Protein 8R70 (pdb70)

Sequence (1226 aa):
TERDMLQKAADETTLKNNVLVMKQAWVPYPAYTDRAAWDSLMGSNKQRLIAAGEKLLDYKWQLIPATAYLEYERTGNRKIMEVPYDANRQALNTLMLAELAEGKGRFIDQLLNGAYMSCEMNSWVLSAHLPRQSSKRSLPDFREQIIDLGSGGYGALMAWVHYFFRKPFDKINPVVSLQMRKAIKERILDPYMNDDDMWWMAFNWQPGEIINNWNPWCNSNALQCFLLMENNKDRLAKAVYRRSMKSVDKFINFVKSDGACEEGTSAWGHAAGKLYDYLQILSDGTGGKISLLNEPMIRRMGEYMSRSYVGNGWVVNFADASAQGGGDPLLIYRFGKAVNSNEMMHFAAYLLNGRKPYATMGNDAFRSLQSLLCCNDLAKEETPKHDMPDVTWYPETEFCYMKNKNGMFVAAKGGFNNESHNHNDVGTFSLYVNTIPVILDAGVGTYTKQTFGKDRYTIWTMQSNYHNLPMINGIPQKYGQEYKATNTTCNEKKRVFSTDIAAAYPSEAKVKNWIRSYTLDDRKLTITDSYTLEEAVAPNQVNFMTWGNVTFPSQGKIQIEVKGQKVELDYPTLFKAELETIQLDDPRLSNVWGKEIYRITLKTNEKKETGNYKFVIQQIKYTERDMLQKAADETTLKNVLVMKQAWVPYPAYTDRAAWDSLMGSNKQRLIAAGEKLLDYKWQLIPATAYLEYERTGNRKIMEVPYDANRQALNTLMLAELAEGKGRFIDQLLNGAYMSCEMNSWVLSAHLPRQSSKRSLPDFREQIIDLGSGGYGALMAWVHYFFRKPFDKINPVVSLQMRKAIKERILDPYMNDDDMWWMAFNWQPGEIINNWNPWCNSNALQCFLLMENNKDRLAKAVYRSMKSVDKFINFVKSDGACEEGTSAWGHAAGKLYDYLQILSDGTGGKISLLNEPMIRRMGEYMSRSYVGNGWVVNFADASAQGGGDPLLIYRFGKAVNSNEMMHFAAYLLNGRKPYATMGNDAFRSLQSLLCCNDLAKETPKHDMPDVTWYPETEFCYMKNKNGMFVAAKGGFNNESHNHNDVGTFSLYVNTIPVILDAGVGTTIWTMQSNYHNLPMINGIPQKYGQEEYKATNTTCNEKKRVFSTDIAAAYPSEAKVKNNWIRSYTLDDRKLTITDSYTLEEAVAPNQVNFMTWGNVTFPSQGKIQIEVKGQKVELDYPTLFKAELETIQLDDPRLSNVWGKEIYRITLKTNEKKETGNYKFVIQQIK

InterPro domains:
  IPR008929 Chondroitin AC/alginate lyase [G3DSA:1.50.10.100] (30-390)
  IPR008929 Chondroitin AC/alginate lyase [SSF48230] (107-349)
  IPR012480 Heparinase II/III-like, C-terminal [PF07940] (413-558)

Secondary structure (DSSP, 8-state):
----HHHHH--HHHHHHHPPPTTTT--SPPTT-HHHHHHHHTTHHHHHHHHHHTTTTPPPPP--HHHHHHHHHH---HHHHHHHHHHHHHHHHHHHHHHHH-SSTTHHHHHHHHHHHHHSS--S-TTTGGGSTT--SS--TT-----HHHHHHHHHHHHHHHHHHHHHHHH-THHHHHHHHHHIIIIIHHHHH-S--GGG-TT--TTS---THHHHHHHHHHHHHHHH---HHHHHHHHHHHHHHHHHHHHHS-TT---TT-GGGGGGTHHHHHHHHHHHHHHTTTSS--TT-HHHHHHHHHHHHTEEETTEE---SS--SB----HHHHHHHHHHTT-HHHHHHHHHHTTTPPP----SS-HHHHHHHHHHHHHHHHSPP-----SEEEETTTTEEEEE-TTSEEEEEE--EETSTT--S-TT-EEEEETTEEEE---------TTSSSTTGGGSGGGSGGGSSSEEBTTB----EEEEE-EEEEEETTTTEEEEE-GGGS-GGG-EEEEEEEEEE-SSEEEEEEEEEESS--S--EEEEEE-SEEEEEETTEEEEEETTEEEEEE--TTSEEEEEEEE---HHHHHHH-SEEEEEEEE-S---SEEEEEEEEEE--/-----HHHHH--HHHHHHHPPPTTTT--S--SS-HHHHHHHHTTHHHHHHHHHHTTTT--PPP--HHHHHHHHHH---HHHHHHHHHHHHHHHHHHHHHHHH-SSTTHHHHHHHHHHHHHSS--S-TTTGGGSTT--SS--TT-----HHHHHHHHHHHHHHHHHHHHHHHH-THHHHHHHHHHIIIIIHHHHH-TT-GGG-TT--TT----THHHHHHHHHHHHHHHH---HHHHHHHHHHHHHHHHHHHHHS-TT---TT-TTTGGGTHHHHHHHHHHHHHHTTTSS--TT-HHHHHHHHHHHHTEEETTEE---SS--SB----HHHHHHHHHHTT-HHHHHHHHHHTTTPPP----SS-HHHHHHHHHHHHHHHHSPP-----SEEEETTTTEEEEE-TTSEEEEEE--EETSTT--S-TT-EEEEETTEEEE---------GGGSGGGSS-EEBTTB-PPPEEEEE-EEEEEETTTTEEEEE-GGGS-GGG-EEEEEEEEEE-SSEEEEEEEEEES---S--EEEEEE-SEEEEEETTEEEEEETTEEEEEE--TTSEEEEEEEE--SHHHHHHH-SEEEEEEEE-S---SEEEEEEEEEE--

Solvent-accessible surface area: 46968 Å² total; per-residue (Å²): 117,140,42,22,26,0,55,157,48,6,71,57,97,59,0,62,123,25,13,40,44,176,30,80,31,18,56,13,26,61,33,98,63,64,77,36,0,62,96,44,4,44,84,5,54,118,120,3,11,40,26,0,79,162,31,71,103,40,156,13,69,40,12,39,0,25,1,6,2,41,64,72,106,96,42,55,94,153,78,0,31,97,18,1,53,34,2,22,92,2,2,0,8,0,0,0,0,0,0,0,20,21,165,34,100,0,7,45,16,0,0,9,0,0,4,8,0,8,30,19,14,1,1,1,17,0,13,14,5,37,140,6,91,53,157,61,0,1,2,10,44,154,58,33,20,6,1,33,3,2,2,10,2,0,3,0,0,0,2,0,14,72,8,0,94,151,30,0,40,189,37,4,71,12,2,1,51,12,0,68,76,2,0,107,70,20,0,14,44,12,1,37,118,44,69,101,18,77,5,0,8,49,91,91,99,116,85,81,104,10,37,28,28,0,0,52,1,0,0,4,2,1,2,0,4,4,8,23,12,92,56,68,88,145,2,0,114,1,0,38,32,2,0,76,0,0,0,52,6,0,19,85,32,64,31,10,3,7,20,33,56,5,7,94,22,3,19,61,13,3,0,0,2,5,0,0,1,31,4,2,12,38,0,0,50,43,146,3,40,7,17,122,62,82,11,1,100,93,11,0,17,2,2,0,32,0,17,17,0,110,13,17,3,4,1,7,5,12,7,30,2,71,30,38,39,45,14,11,3,0,7,16,1,0,91,26,8,114,0,98,33,1,20,39,0,0,6,74,20,11,124,72,138,144,11,73,10,38,62,33,42,29,3,9,13,0,0,11,0,3,73,8,13,99,57,1,60,159,37,79,91,87,38,93,27,69,70,13,11,47,11,74,86,5,38,7,0,3,1,46,7,168,40,24,2,12,0,0,0,2,0,7,50,0,60,13,42,76,7,1,3,1,0,0,0,0,1,0,4,0,71,29,20,2,0,0,2,3,5,0,12,11,76,103,75,179,81,2,135,56,172,59,24,46,93,38,66,4,5,36,1,26,43,2,0,0,0,25,0,2,27,50,40,10,97,105,13,92,131,64,90,9,52,128,23,80,20,68,88,186,138,30,44,0,23,0,14,0,8,44,0,9,8,97,104,0,67,18,130,67,0,74,0,17,0,47,2,49,61,155,74,0,23,0,44,0,51,11,51,7,99,89,22,82,33,46,8,25,0,0,0,0,0,15,25,109,21,72,81,78,60,110,2,69,0,45,0,70,7,139,72,25,46,0,24,0,50,8,25,90,75,1,125,25,70,59,56,78,25,144,18,145,34,80,100,8,32,127,28,8,35,182,57,0,27,20,0,0,0,78,19,146,62,113,92,90,75,15,102,7,122,0,25,0,65,65,47,212,111,81,137,46,37,26,0,55,159,46,6,76,64,92,60,0,59,115,23,11,38,42,172,32,82,28,20,58,12,32,57,32,111,53,74,77,35,0,61,86,29,4,37,51,2,60,149,102,0,24,47,26,0,75,166,30,71,113,42,167,11,69,43,13,39,0,26,1,7,4,40,66,74,109,98,42,52,94,153,83,0,31,97,19,1,52,35,2,22,91,3,0,0,9,0,0,0,0,0,0,0,14,21,156,34,97,0,8,46,15,0,0,9,0,0,3,9,0,7,30,19,14,3,2,1,18,0,12,15,5,37,136,4,91,47,149,66,0,1,2,11,57,156,56,35,14,5,2,32,3,1,1,10,1,0,3,0,0,0,2,0,17,74,9,0,99,142,28,0,38,158,40,5,75,12,1,0,52,7,0,76,73,1,0,104,75,18,1,15,44,12,1,38,118,42,82,109,15,86,4,0,4,37,106,48,111,116,86,80,115,7,52,35,27,0,0,51,0,0,0,5,2,1,2,0,6,4,8,31,14,90,63,87,89,123,3,0,114,1,0,34,18,2,0,72,0,0,0,49,5,0,2,67,31,78,33,13,4,13,14,38,53,6,8,93,31,2,12,62,9,4,0,1,2,3,0,0,2,30,7,2,11,37,1,0,48,43,141,4,38,9,16,126,59,82,11,1,102,93,13,0,20,4,0,0,32,0,17,21,0,108,13,19,2,5,2,9,8,36,10,36,1,67,29,26,38,44,24,10,2,0,11,15,2,0,101,33,10,111,0,86,29,0,24,24,0,0,6,73,21,13,128,80,146,81,5,79,9,38,59,32,41,29,3,8,14,0,0,9,0,0,58,7,4,65,59,2,48,166,38,84,91,72,40,92,25,70,70,15,12,44,12,71,85,6,36,6,0,2,2,51,8,167,77,24,1,13,0,0,0,3,0,6,46,0,62,14,38,116,16,2,9,1,0,0,0,0,1,0,4,0,71,29,20,3,1,1,2,2,3,0,18,14,144,107,113,67,2,46,59,3,29,44,1,1,0,1,27,0,3,29,30,46,10,101,111,14,111,125,30,95,8,58,119,24,70,22,76,94,192,138,32,40,0,24,1,16,0,11,43,0,9,14,100,100,0,65,18,118,67,0,69,0,15,0,44,1,45,62,172,62,0,23,0,47,0,54,10,43,6,94,79,25,74,33,47,8,24,0,0,0,0,0,13,34,91,17,57,78,82,60,106,7,73,0,34,1,67,10,137,82,27,54,0,24,0,28,15,28,92,67,1,138,21,79,58,50,79,23,100,13,131,37,81,124,10,31,130,27,11,32,140,41,0,26,22,0,0,0,82,21,146,82,104,103,96,88,9,106,12,123,0,16,0,37,61,60,228

Structure (mmCIF, N/CA/C/O backbone):
data_8R70
#
_entry.id   8R70
#
_cell.length_a   53.640
_cell.length_b   137.301
_cell.length_c   202.842
_cell.angle_alpha   90.000
_cell.angle_beta   90.000
_cell.angle_gamma   90.000
#
_symmetry.space_group_name_H-M   'P 21 21 21'
#
loop_
_entity.id
_entity.type
_entity.pdbx_description
1 polymer Heparinase
2 branched '2-acetamido-2-deoxy-beta-D-glucopyranose-(1-4)-beta-D-glucopyranuronic acid-(1-3)-2-acetamido-2-deoxy-beta-D-glucopyranose'
3 branched 'beta-D-glucopyranuronic acid-(1-3)-2-acetamido-2-deoxy-beta-D-glucopyranose-(1-4)-beta-D-glucopyranuronic acid-(1-3)-2-acetamido-2-deoxy-beta-D-glucopyranose'
4 non-polymer 'polyethylene glycol'
5 non-polymer '2-(N-MORPHOLINO)-ETHANESULFONIC ACID'
6 non-polymer 'ZINC ION'
7 water water
#
loop_
_atom_site.group_PDB
_atom_site.id
_atom_site.type_symbol
_atom_site.label_atom_id
_atom_site.label_alt_id
_atom_site.label_comp_id
_atom_site.label_asym_id
_atom_site.label_entity_id
_atom_site.label_seq_id
_atom_site.pdbx_PDB_ins_code
_atom_site.Cartn_x
_atom_site.Cartn_y
_atom_site.Cartn_z
_atom_site.occupancy
_atom_site.B_iso_or_equiv
_atom_site.auth_seq_id
_atom_site.auth_comp_id
_atom_site.auth_asym_id
_atom_site.auth_atom_id
_atom_site.pdbx_PDB_model_num
ATOM 1 N N . THR A 1 27 ? -9.393 16.022 -15.483 1.000 46.438 27 THR A N 1
ATOM 2 C CA . THR A 1 27 ? -10.432 16.046 -16.579 1.000 49.270 27 THR A CA 1
ATOM 3 C C . THR A 1 27 ? -11.554 17.033 -16.221 1.000 50.132 27 THR A C 1
ATOM 4 O O . THR A 1 27 ? -12.204 16.873 -15.198 1.000 39.034 27 THR A O 1
ATOM 15 N N . GLU A 1 28 ? -11.890 17.953 -17.119 1.000 44.538 28 GLU A N 1
ATOM 16 C CA . GLU A 1 28 ? -12.887 18.961 -16.824 1.000 51.651 28 GLU A CA 1
ATOM 17 C C . GLU A 1 28 ? -14.318 18.392 -16.952 1.000 40.674 28 GLU A C 1
ATOM 18 O O . GLU A 1 28 ? -15.098 18.806 -17.782 1.000 41.013 28 GLU A O 1
ATOM 30 N N . ARG A 1 29 ? -14.716 17.452 -16.121 1.000 34.501 29 ARG A N 1
ATOM 31 C CA . ARG A 1 29 ? -16.053 16.877 -16.230 1.000 34.868 29 ARG A CA 1
ATOM 32 C C . ARG A 1 29 ? -17.072 17.911 -15.769 1.000 28.982 29 ARG A C 1
ATOM 33 O O . ARG A 1 29 ? -18.091 18.107 -16.396 1.000 28.652 29 ARG A O 1
ATOM 54 N N . ASP A 1 30 ? -16.802 18.575 -14.651 1.000 27.061 30 ASP A N 1
ATOM 55 C CA . ASP A 1 30 ? -17.745 19.545 -14.099 1.000 28.009 30 ASP A CA 1
ATOM 56 C C . ASP A 1 30 ? -19.206 19.075 -13.968 1.000 25.733 30 ASP A C 1
ATOM 57 O O . ASP A 1 30 ? -20.173 19.756 -14.388 1.000 26.768 30 ASP A O 1
ATOM 66 N N . MET A 1 31 ? -19.347 17.880 -13.404 1.000 25.766 31 MET A N 1
ATOM 67 C CA . MET A 1 31 ? -20.613 17.184 -13.353 1.000 28.463 31 MET A CA 1
ATOM 68 C C . MET A 1 31 ? -21.614 17.971 -12.542 1.000 27.069 31 MET A C 1
ATOM 69 O O . MET A 1 31 ? -22.757 18.085 -12.969 1.000 28.384 31 MET A O 1
ATOM 83 N N . LEU A 1 32 ? -21.191 18.566 -11.419 1.000 24.009 32 LEU A N 1
ATOM 84 C CA . LEU A 1 32 ? -22.163 19.307 -10.620 1.000 26.618 32 LEU A CA 1
ATOM 85 C C . LEU A 1 32 ? -22.585 20.609 -11.315 1.000 27.921 32 LEU A C 1
ATOM 86 O O . LEU A 1 32 ? -23.782 20.910 -11.391 1.000 26.224 32 LEU A O 1
ATOM 102 N N . GLN A 1 33 ? -21.622 21.381 -11.856 1.000 27.423 33 GLN A N 1
ATOM 103 C CA . GLN A 1 33 ? -21.947 22.613 -12.583 1.000 28.682 33 GLN A CA 1
ATOM 104 C C . GLN A 1 33 ? -22.833 22.338 -13.810 1.000 31.118 33 GLN A C 1
ATOM 105 O O . GLN A 1 33 ? -23.637 23.197 -14.189 1.000 30.671 33 GLN A O 1
ATOM 119 N N . LYS A 1 34 ? -22.688 21.166 -14.434 1.000 32.702 34 LYS A N 1
ATOM 120 C CA . LYS A 1 34 ? -23.551 20.788 -15.546 1.000 34.130 34 LYS A CA 1
ATOM 121 C C . LYS A 1 34 ? -24.979 20.485 -15.072 1.000 34.427 34 LYS A C 1
ATOM 122 O O . LYS A 1 34 ? -25.952 20.689 -15.788 1.000 36.097 34 LYS A O 1
ATOM 141 N N . ALA A 1 35 ? -25.124 20.006 -13.857 1.000 33.870 35 ALA A N 1
ATOM 142 C CA . ALA A 1 35 ? -26.427 19.627 -13.360 1.000 36.961 35 ALA A CA 1
ATOM 143 C C . ALA A 1 35 ? -27.221 20.870 -12.934 1.000 40.143 35 ALA A C 1
ATOM 144 O O . ALA A 1 35 ? -28.431 20.864 -13.031 1.000 39.282 35 ALA A O 1
ATOM 151 N N . ALA A 1 36 ? -26.565 21.955 -12.498 1.000 34.384 36 ALA A N 1
ATOM 152 C CA . ALA A 1 36 ? -27.289 23.145 -12.088 1.000 35.303 36 ALA A CA 1
ATOM 153 C C . ALA A 1 36 ? -26.331 24.320 -11.977 1.000 35.338 36 ALA A C 1
ATOM 154 O O . ALA A 1 36 ? -25.181 24.180 -11.540 1.000 34.063 36 ALA A O 1
ATOM 161 N N . ASP A 1 37 ? -26.885 25.499 -12.191 1.000 36.650 37 ASP A N 1
ATOM 162 C CA . ASP A 1 37 ? -26.196 26.741 -11.926 1.000 33.192 37 ASP A CA 1
ATOM 163 C C . ASP A 1 37 ? -26.859 27.332 -10.703 1.000 35.150 37 ASP A C 1
ATOM 164 O O . ASP A 1 37 ? -27.765 26.735 -10.180 1.000 33.245 37 ASP A O 1
ATOM 173 N N . GLU A 1 38 ? -26.457 28.540 -10.316 1.000 35.287 38 GLU A N 1
ATOM 174 C CA . GLU A 1 38 ? -26.991 29.160 -9.141 1.000 35.005 38 GLU A CA 1
ATOM 175 C C . GLU A 1 38 ? -28.502 29.428 -9.283 1.000 32.447 38 GLU A C 1
ATOM 176 O O . GLU A 1 38 ? -29.218 29.478 -8.277 1.000 33.714 38 GLU A O 1
ATOM 188 N N . THR A 1 39 ? -28.941 29.714 -10.492 1.000 33.519 39 THR A N 1
ATOM 189 C CA . THR A 1 39 ? -30.310 30.068 -10.747 1.000 33.050 39 THR A CA 1
ATOM 190 C C . THR A 1 39 ? -31.161 28.809 -10.572 1.000 32.633 39 THR A C 1
ATOM 191 O O . THR A 1 39 ? -32.137 28.863 -9.850 1.000 31.194 39 THR A O 1
ATOM 202 N N . THR A 1 40 ? -30.790 27.692 -11.190 1.000 32.757 40 THR A N 1
ATOM 203 C CA . THR A 1 40 ? -31.474 26.417 -11.025 1.000 31.947 40 THR A CA 1
ATOM 204 C C . THR A 1 40 ? -31.535 26.053 -9.547 1.000 34.301 40 THR A C 1
ATOM 205 O O . THR A 1 40 ? -32.582 25.731 -8.995 1.000 32.883 40 THR A O 1
ATOM 216 N N . LEU A 1 41 ? -30.395 26.186 -8.875 1.000 35.403 41 LEU A N 1
ATOM 217 C CA . LEU A 1 41 ? -30.242 25.828 -7.472 1.000 34.861 41 LEU A CA 1
ATOM 218 C C . LEU A 1 41 ? -31.275 26.534 -6.624 1.000 35.975 41 LEU A C 1
ATOM 219 O O . LEU A 1 41 ? -31.860 25.973 -5.697 1.000 36.319 41 LEU A O 1
ATOM 235 N N . LYS A 1 42 ? -31.277 27.855 -6.762 1.000 32.643 42 LYS A N 1
ATOM 236 C CA . LYS A 1 42 ? -32.171 28.679 -5.995 1.000 38.618 42 LYS A CA 1
ATOM 237 C C . LYS A 1 42 ? -33.622 28.208 -6.142 1.000 38.507 42 LYS A C 1
ATOM 238 O O . LYS A 1 42 ? -34.354 28.222 -5.175 1.000 44.052 42 LYS A O 1
ATOM 257 N N A ASN A 1 43 ? -34.023 27.779 -7.348 0.500 33.680 43 ASN A N 1
ATOM 258 N N B ASN A 1 43 ? -34.029 27.798 -7.334 0.500 32.640 43 ASN A N 1
ATOM 259 C CA A ASN A 1 43 ? -35.395 27.355 -7.635 0.500 35.504 43 ASN A CA 1
ATOM 260 C CA B ASN A 1 43 ? -35.400 27.358 -7.517 0.500 33.349 43 ASN A CA 1
ATOM 261 C C A ASN A 1 43 ? -35.682 25.956 -7.024 0.500 34.173 43 ASN A C 1
ATOM 262 C C B ASN A 1 43 ? -35.686 26.083 -6.704 0.500 32.484 43 ASN A C 1
ATOM 263 O O A ASN A 1 43 ? -36.828 25.512 -6.996 0.500 32.155 43 ASN A O 1
ATOM 264 O O B ASN A 1 43 ? -36.798 25.888 -6.222 0.500 29.324 43 ASN A O 1
ATOM 285 N N . VAL A 1 44 ? -34.680 25.221 -6.513 1.000 29.356 44 VAL A N 1
ATOM 286 C CA . VAL A 1 44 ? -34.941 23.873 -5.983 1.000 29.104 44 VAL A CA 1
ATOM 287 C C . VAL A 1 44 ? -34.489 23.688 -4.525 1.000 27.246 44 VAL A C 1
ATOM 288 O O . VAL A 1 44 ? -34.768 22.643 -3.939 1.000 26.847 44 VAL A O 1
ATOM 301 N N . LEU A 1 45 ? -33.744 24.633 -3.922 1.000 26.033 45 LEU A N 1
ATOM 302 C CA . LEU A 1 45 ? -33.362 24.487 -2.531 1.000 27.358 45 LEU A CA 1
ATOM 303 C C . LEU A 1 45 ? -34.622 24.368 -1.669 1.000 29.819 45 LEU A C 1
ATOM 304 O O . LEU A 1 45 ? -35.532 25.149 -1.805 1.000 28.797 45 LEU A O 1
ATOM 320 N N . VAL A 1 46 ? -34.553 23.554 -0.628 1.000 28.091 46 VAL A N 1
ATOM 321 C CA . VAL A 1 46 ? -35.600 23.451 0.380 1.000 29.100 46 VAL A CA 1
ATOM 322 C C . VAL A 1 46 ? -35.213 24.236 1.626 1.000 29.504 46 VAL A C 1
ATOM 323 O O . VAL A 1 46 ? -34.229 23.923 2.283 1.000 26.027 46 VAL A O 1
ATOM 336 N N . MET A 1 47 ? -36.046 25.220 1.962 1.000 30.507 47 MET A N 1
ATOM 337 C CA . MET A 1 47 ? -35.829 26.142 3.045 1.000 31.069 47 MET A CA 1
ATOM 338 C C . MET A 1 47 ? -36.441 25.548 4.320 1.000 25.472 47 MET A C 1
ATOM 339 O O . MET A 1 47 ? -37.112 24.500 4.316 1.000 25.542 47 MET A O 1
ATOM 353 N N . LYS A 1 48 ? -36.095 26.202 5.398 1.000 28.820 48 LYS A N 1
ATOM 354 C CA . LYS A 1 48 ? -36.733 26.004 6.698 1.000 32.229 48 LYS A CA 1
ATOM 355 C C . LYS A 1 48 ? -36.390 24.619 7.234 1.000 34.342 48 LYS A C 1
ATOM 356 O O . LYS A 1 48 ? -37.145 24.049 8.036 1.000 27.906 48 LYS A O 1
ATOM 375 N N . GLN A 1 49 ? -35.276 24.075 6.738 1.000 29.015 49 GLN A N 1
ATOM 376 C CA . GLN A 1 49 ? -34.851 22.730 7.080 1.000 27.508 49 GLN A CA 1
ATOM 377 C C . GLN A 1 49 ? -35.965 21.678 6.882 1.000 29.302 49 GLN A C 1
ATOM 378 O O . GLN A 1 49 ? -35.981 20.607 7.528 1.000 25.318 49 GLN A O 1
ATOM 392 N N . ALA A 1 50 ? -36.838 21.887 5.878 1.000 29.087 50 ALA A N 1
ATOM 393 C CA . ALA A 1 50 ? -37.918 20.943 5.594 1.000 28.895 50 ALA A CA 1
ATOM 394 C C . ALA A 1 50 ? -37.361 19.659 5.013 1.000 27.756 50 ALA A C 1
ATOM 395 O O . ALA A 1 50 ? -38.051 18.665 4.990 1.000 29.046 50 ALA A O 1
ATOM 402 N N . TRP A 1 51 ? -36.106 19.681 4.574 1.000 24.749 51 TRP A N 1
ATOM 403 C CA . TRP A 1 51 ? -35.402 18.537 4.014 1.000 28.380 51 TRP A CA 1
ATOM 404 C C . TRP A 1 51 ? -34.973 17.530 5.103 1.000 25.654 51 TRP A C 1
ATOM 405 O O . TRP A 1 51 ? -34.592 16.389 4.759 1.000 25.576 51 TRP A O 1
ATOM 426 N N . VAL A 1 52 ? -35.026 17.921 6.401 1.000 25.282 52 VAL A N 1
ATOM 427 C CA . VAL A 1 52 ? -34.463 17.067 7.430 1.000 23.929 52 VAL A CA 1
ATOM 428 C C . VAL A 1 52 ? -35.243 15.768 7.477 1.000 25.058 52 VAL A C 1
ATOM 429 O O . VAL A 1 52 ? -36.454 15.785 7.593 1.000 24.589 52 VAL A O 1
ATOM 442 N N . PRO A 1 53 ? -34.603 14.608 7.356 1.000 26.598 53 PRO A N 1
ATOM 443 C CA . PRO A 1 53 ? -35.318 13.331 7.366 1.000 27.335 53 PRO A CA 1
ATOM 444 C C . PRO A 1 53 ? -35.652 12.648 8.695 1.000 30.090 53 PRO A C 1
ATOM 445 O O . PRO A 1 53 ? -36.281 11.602 8.694 1.000 33.570 53 PRO A O 1
ATOM 456 N N . TYR A 1 54 ? -35.304 13.292 9.815 1.000 25.586 54 TYR A N 1
ATOM 457 C CA . TYR A 1 54 ? -35.511 12.738 11.141 1.000 28.562 54 TYR A CA 1
ATOM 458 C C . TYR A 1 54 ? -36.797 13.299 11.729 1.000 29.284 54 TYR A C 1
ATOM 459 O O . TYR A 1 54 ? -37.156 14.422 11.434 1.000 26.240 54 TYR A O 1
ATOM 477 N N . PRO A 1 55 ? -37.519 12.585 12.611 1.000 27.081 55 PRO A N 1
ATOM 478 C CA . PRO A 1 55 ? -38.683 13.166 13.250 1.000 30.764 55 PRO A CA 1
ATOM 479 C C . PRO A 1 55 ? -38.302 14.329 14.149 1.000 27.452 55 PRO A C 1
ATOM 480 O O . PRO A 1 55 ? -37.188 14.419 14.628 1.000 24.809 55 PRO A O 1
ATOM 491 N N . ALA A 1 56 ? -39.289 15.191 14.382 1.000 30.963 56 ALA A N 1
ATOM 492 C CA . ALA A 1 56 ? -39.184 16.265 15.353 1.000 34.672 56 ALA A CA 1
ATOM 493 C C . ALA A 1 56 ? -38.812 15.680 16.713 1.000 30.764 56 ALA A C 1
ATOM 494 O O . ALA A 1 56 ? -39.250 14.589 17.050 1.000 25.609 56 ALA A O 1
ATOM 501 N N . TYR A 1 57 ? -38.008 16.417 17.477 1.000 27.226 57 TYR A N 1
ATOM 502 C CA . TYR A 1 57 ? -37.622 15.963 18.797 1.000 28.520 57 TYR A CA 1
ATOM 503 C C . TYR A 1 57 ? -38.834 15.608 19.670 1.000 25.615 57 TYR A C 1
ATOM 504 O O . TYR A 1 57 ? -38.754 14.692 20.515 1.000 25.692 57 TYR A O 1
ATOM 522 N N . THR A 1 58 ? -39.956 16.331 19.490 1.000 25.190 58 THR A N 1
ATOM 523 C CA . THR A 1 58 ? -41.144 16.112 20.292 1.000 28.433 58 THR A CA 1
ATOM 524 C C . THR A 1 58 ? -41.935 14.903 19.821 1.000 31.572 58 THR A C 1
ATOM 525 O O . THR A 1 58 ? -42.957 14.606 20.426 1.000 35.538 58 THR A O 1
ATOM 536 N N . ASP A 1 59 ? -41.577 14.301 18.692 1.000 29.170 59 ASP A N 1
ATOM 537 C CA . ASP A 1 59 ? -42.408 13.232 18.154 1.000 28.174 59 ASP A CA 1
ATOM 538 C C . ASP A 1 59 ? -41.866 11.899 18.655 1.000 28.461 59 ASP A C 1
ATOM 539 O O . ASP A 1 59 ? -41.154 11.189 17.936 1.000 27.444 59 ASP A O 1
ATOM 548 N N . ARG A 1 60 ? -42.270 11.557 19.866 1.000 30.334 60 ARG A N 1
ATOM 549 C CA . ARG A 1 60 ? -41.689 10.444 20.589 1.000 31.204 60 ARG A CA 1
ATOM 550 C C . ARG A 1 60 ? -42.028 9.115 19.898 1.000 33.844 60 ARG A C 1
ATOM 551 O O . ARG A 1 60 ? -41.177 8.232 19.778 1.000 31.330 60 ARG A O 1
ATOM 572 N N . ALA A 1 61 ? -43.272 8.939 19.428 1.000 32.042 61 ALA A N 1
ATOM 573 C CA . ALA A 1 61 ? -43.670 7.702 18.758 1.000 30.751 61 ALA A CA 1
ATOM 574 C C . ALA A 1 61 ? -42.803 7.471 17.524 1.000 29.182 61 ALA A C 1
ATOM 575 O O . ALA A 1 61 ? -42.356 6.338 17.215 1.000 30.110 61 ALA A O 1
ATOM 582 N N . ALA A 1 62 ? -42.577 8.527 16.756 1.000 29.567 62 ALA A N 1
ATOM 583 C CA . ALA A 1 62 ? -41.764 8.339 15.554 1.000 27.407 62 ALA A CA 1
ATOM 584 C C . ALA A 1 62 ? -40.303 8.057 15.895 1.000 28.000 62 ALA A C 1
ATOM 585 O O . ALA A 1 62 ? -39.673 7.243 15.224 1.000 30.028 62 ALA A O 1
ATOM 592 N N . TRP A 1 63 ? -39.774 8.649 16.975 1.000 28.736 63 TRP A N 1
ATOM 593 C CA . TRP A 1 63 ? -38.399 8.318 17.378 1.000 28.790 63 TRP A CA 1
ATOM 594 C C . TRP A 1 63 ? -38.304 6.876 17.842 1.000 26.544 63 TRP A C 1
ATOM 595 O O . TRP A 1 63 ? -37.422 6.147 17.426 1.000 27.922 63 TRP A O 1
ATOM 616 N N . ASP A 1 64 ? -39.282 6.430 18.602 1.000 28.161 64 ASP A N 1
ATOM 617 C CA . ASP A 1 64 ? -39.284 5.058 19.051 1.000 29.954 64 ASP A CA 1
ATOM 618 C C . ASP A 1 64 ? -39.314 4.082 17.864 1.000 32.162 64 ASP A C 1
ATOM 619 O O . ASP A 1 64 ? -38.636 3.043 17.896 1.000 30.594 64 ASP A O 1
ATOM 628 N N . SER A 1 65 ? -40.104 4.388 16.825 1.000 32.188 65 SER A N 1
ATOM 629 C CA . SER A 1 65 ? -40.167 3.492 15.676 1.000 31.221 65 SER A CA 1
ATOM 630 C C . SER A 1 65 ? -38.852 3.503 14.928 1.000 28.827 65 SER A C 1
ATOM 631 O O . SER A 1 65 ? -38.442 2.456 14.465 1.000 29.394 65 SER A O 1
ATOM 639 N N . LEU A 1 66 ? -38.289 4.693 14.659 1.000 31.292 66 LEU A N 1
ATOM 640 C CA . LEU A 1 66 ? -37.017 4.768 13.939 1.000 30.021 66 LEU A CA 1
ATOM 641 C C . LEU A 1 66 ? -35.883 4.091 14.718 1.000 33.290 66 LEU A C 1
ATOM 642 O O . LEU A 1 66 ? -35.032 3.420 14.087 1.000 31.601 66 LEU A O 1
ATOM 658 N N . MET A 1 67 ? -35.868 4.299 16.056 1.000 32.655 67 MET A N 1
ATOM 659 C CA . MET A 1 67 ? -34.745 3.856 16.878 1.000 29.402 67 MET A CA 1
ATOM 660 C C . MET A 1 67 ? -34.742 2.325 16.984 1.000 27.351 67 MET A C 1
ATOM 661 O O . MET A 1 67 ? -33.706 1.692 16.859 1.000 29.496 67 MET A O 1
ATOM 675 N N . GLY A 1 68 ? -35.873 1.688 17.140 1.000 31.517 68 GLY A N 1
ATOM 676 C CA . GLY A 1 68 ? -35.863 0.248 17.398 1.000 31.405 68 GLY A CA 1
ATOM 677 C C . GLY A 1 68 ? -34.980 -0.062 18.614 1.000 34.172 68 GLY A C 1
ATOM 678 O O . GLY A 1 68 ? -34.909 0.749 19.552 1.000 32.633 68 GLY A O 1
ATOM 682 N N . SER A 1 69 ? -34.184 -1.129 18.548 1.000 36.941 69 SER A N 1
ATOM 683 C CA . SER A 1 69 ? -33.261 -1.530 19.614 1.000 35.721 69 SER A CA 1
ATOM 684 C C . SER A 1 69 ? -32.073 -0.572 19.805 1.000 35.828 69 SER A C 1
ATOM 685 O O . SER A 1 69 ? -31.310 -0.708 20.773 1.000 33.875 69 SER A O 1
ATOM 693 N N . ASN A 1 70 ? -31.888 0.455 18.936 1.000 29.823 70 ASN A N 1
ATOM 694 C CA . ASN A 1 70 ? -30.891 1.470 19.223 1.000 27.455 70 ASN A CA 1
ATOM 695 C C . ASN A 1 70 ? -31.295 2.297 20.433 1.000 26.536 70 ASN A C 1
ATOM 696 O O . ASN A 1 70 ? -30.429 2.928 21.040 1.000 28.694 70 ASN A O 1
ATOM 707 N N . LYS A 1 71 ? -32.607 2.364 20.746 1.000 27.435 71 LYS A N 1
ATOM 708 C CA . LYS A 1 71 ? -33.105 3.287 21.758 1.000 26.666 71 LYS A CA 1
ATOM 709 C C . LYS A 1 71 ? -32.395 3.042 23.097 1.000 28.666 71 LYS A C 1
ATOM 710 O O . LYS A 1 71 ? -31.778 3.938 23.679 1.000 27.928 71 LYS A O 1
ATOM 729 N N . GLN A 1 72 ? -32.541 1.840 23.633 1.000 29.734 72 GLN A N 1
ATOM 730 C CA . GLN A 1 72 ? -31.961 1.515 24.931 1.000 32.563 72 GLN A CA 1
ATOM 731 C C . GLN A 1 72 ? -30.425 1.567 24.881 1.000 29.122 72 GLN A C 1
ATOM 732 O O . GLN A 1 72 ? -29.802 1.984 25.843 1.000 30.076 72 GLN A O 1
ATOM 746 N N . ARG A 1 73 ? -29.781 1.193 23.776 1.000 31.237 73 ARG A N 1
ATOM 747 C CA . ARG A 1 73 ? -28.319 1.336 23.664 1.000 30.927 73 ARG A CA 1
ATOM 748 C C . ARG A 1 73 ? -27.833 2.777 23.746 1.000 28.189 73 ARG A C 1
ATOM 749 O O . ARG A 1 73 ? -26.842 3.118 24.406 1.000 31.964 73 ARG A O 1
ATOM 770 N N . LEU A 1 74 ? -28.532 3.663 23.050 1.000 28.033 74 LEU A N 1
ATOM 771 C CA . LEU A 1 74 ? -28.128 5.066 23.028 1.000 27.561 74 LEU A CA 1
ATOM 772 C C . LEU A 1 74 ? -28.418 5.729 24.356 1.000 25.855 74 LEU A C 1
ATOM 773 O O . LEU A 1 74 ? -27.632 6.576 24.808 1.000 27.365 74 LEU A O 1
ATOM 789 N N . ILE A 1 75 ? -29.524 5.340 24.991 1.000 28.108 75 ILE A N 1
ATOM 790 C CA . ILE A 1 75 ? -29.841 5.877 26.302 1.000 29.880 75 ILE A CA 1
ATOM 791 C C . ILE A 1 75 ? -28.734 5.488 27.295 1.000 29.039 75 ILE A C 1
ATOM 792 O O . ILE A 1 75 ? -28.297 6.338 28.068 1.000 29.210 75 ILE A O 1
ATOM 808 N N . ALA A 1 76 ? -28.320 4.233 27.316 1.000 30.668 76 ALA A N 1
ATOM 809 C CA . ALA A 1 76 ? -27.271 3.783 28.238 1.000 35.110 76 ALA A CA 1
ATOM 810 C C . ALA A 1 76 ? -25.940 4.515 27.992 1.000 31.759 76 ALA A C 1
ATOM 811 O O . ALA A 1 76 ? -25.214 4.835 28.943 1.000 29.308 76 ALA A O 1
ATOM 818 N N . ALA A 1 77 ? -25.619 4.783 26.719 1.000 28.432 77 ALA A N 1
ATOM 819 C CA . ALA A 1 77 ? -24.391 5.515 26.384 1.000 29.172 77 ALA A CA 1
ATOM 820 C C . ALA A 1 77 ? -24.461 6.952 26.928 1.000 27.885 77 ALA A C 1
ATOM 821 O O . ALA A 1 77 ? -23.479 7.512 27.422 1.000 28.810 77 ALA A O 1
ATOM 828 N N . GLY A 1 78 ? -25.643 7.541 26.836 1.000 25.718 78 GLY A N 1
ATOM 829 C CA . GLY A 1 78 ? -25.974 8.841 27.405 1.000 25.027 78 GLY A CA 1
ATOM 830 C C . GLY A 1 78 ? -25.786 8.873 28.907 1.000 25.668 78 GLY A C 1
ATOM 831 O O . GLY A 1 78 ? -25.333 9.885 29.446 1.000 26.446 78 GLY A O 1
ATOM 835 N N . GLU A 1 79 ? -26.277 7.840 29.597 1.000 28.199 79 GLU A N 1
ATOM 836 C CA . GLU A 1 79 ? -26.240 7.837 31.038 1.000 29.133 79 GLU A CA 1
ATOM 837 C C . GLU A 1 79 ? -24.802 7.837 31.537 1.000 28.795 79 GLU A C 1
ATOM 838 O O . GLU A 1 79 ? -24.549 8.447 32.571 1.000 33.163 79 GLU A O 1
ATOM 850 N N . LYS A 1 80 ? -23.889 7.225 30.789 1.000 27.695 80 LYS A N 1
ATOM 851 C CA . LYS A 1 80 ? -22.478 7.188 31.149 1.000 32.481 80 LYS A CA 1
ATOM 852 C C . LYS A 1 80 ? -21.899 8.591 31.146 1.000 29.172 80 LYS A C 1
ATOM 853 O O . LYS A 1 80 ? -20.865 8.763 31.712 1.000 31.460 80 LYS A O 1
ATOM 872 N N . LEU A 1 81 ? -22.535 9.565 30.503 1.000 27.915 81 LEU A N 1
ATOM 873 C CA . LEU A 1 81 ? -21.963 10.884 30.304 1.000 26.649 81 LEU A CA 1
ATOM 874 C C . LEU A 1 81 ? -22.721 11.940 31.099 1.000 25.570 81 LEU A C 1
ATOM 875 O O . LEU A 1 81 ? -22.447 13.139 31.016 1.000 27.668 81 LEU A O 1
ATOM 891 N N . LEU A 1 82 ? -23.646 11.537 31.981 1.000 26.263 82 LEU A N 1
ATOM 892 C CA . LEU A 1 82 ? -24.363 12.544 32.744 1.000 27.258 82 LEU A CA 1
ATOM 893 C C . LEU A 1 82 ? -23.438 13.298 33.708 1.000 25.005 82 LEU A C 1
ATOM 894 O O . LEU A 1 82 ? -23.696 14.452 34.058 1.000 29.891 82 LEU A O 1
ATOM 910 N N . ASP A 1 83 ? -22.361 12.689 34.132 1.000 26.835 83 ASP A N 1
ATOM 911 C CA . ASP A 1 83 ? -21.390 13.399 34.963 1.000 34.616 83 ASP A CA 1
ATOM 912 C C . ASP A 1 83 ? -20.087 13.662 34.162 1.000 38.076 83 ASP A C 1
ATOM 913 O O . ASP A 1 83 ? -19.026 13.870 34.759 1.000 28.790 83 ASP A O 1
ATOM 922 N N . TYR A 1 84 ? -20.114 13.542 32.814 1.000 27.977 84 TYR A N 1
ATOM 923 C CA . TYR A 1 84 ? -18.914 13.848 32.037 1.000 29.118 84 TYR A CA 1
ATOM 924 C C . TYR A 1 84 ? -18.454 15.279 32.316 1.000 27.092 84 TYR A C 1
ATOM 925 O O . TYR A 1 84 ? -19.205 16.235 32.192 1.000 25.992 84 TYR A O 1
ATOM 943 N N . LYS A 1 85 ? -17.165 15.447 32.569 1.000 26.613 85 LYS A N 1
ATOM 944 C CA . LYS A 1 85 ? -16.622 16.782 32.781 1.000 25.218 85 LYS A CA 1
ATOM 945 C C . LYS A 1 85 ? -16.043 17.247 31.443 1.000 23.993 85 LYS A C 1
ATOM 946 O O . LYS A 1 85 ? -15.106 16.618 30.976 1.000 28.535 85 LYS A O 1
ATOM 965 N N . TRP A 1 86 ? -16.552 18.348 30.902 1.000 26.832 86 TRP A N 1
ATOM 966 C CA . TRP A 1 86 ? -16.085 18.888 29.622 1.000 25.612 86 TRP A CA 1
ATOM 967 C C . TRP A 1 86 ? -14.624 19.325 29.744 1.000 26.435 86 TRP A C 1
ATOM 968 O O . TRP A 1 86 ? -14.233 19.907 30.761 1.000 22.946 86 TRP A O 1
ATOM 989 N N . GLN A 1 87 ? -13.797 18.908 28.773 1.000 26.656 87 GLN A N 1
ATOM 990 C CA . GLN A 1 87 ? -12.360 19.045 28.967 1.000 25.355 87 GLN A CA 1
ATOM 991 C C . GLN A 1 87 ? -11.890 20.358 28.365 1.000 28.658 87 GLN A C 1
ATOM 992 O O . GLN A 1 87 ? -12.092 20.626 27.194 1.000 24.156 87 GLN A O 1
ATOM 1006 N N . LEU A 1 88 ? -11.231 21.164 29.179 1.000 25.146 88 LEU A N 1
ATOM 1007 C CA . LEU A 1 88 ? -10.536 22.328 28.657 1.000 30.776 88 LEU A CA 1
ATOM 1008 C C . LEU A 1 88 ? -9.278 21.908 27.866 1.000 30.846 88 LEU A C 1
ATOM 1009 O O . LEU A 1 88 ? -8.509 21.085 28.305 1.000 34.596 88 LEU A O 1
ATOM 1025 N N . ILE A 1 89 ? -8.953 22.649 26.832 1.000 27.101 89 ILE A N 1
ATOM 1026 C CA . ILE A 1 89 ? -7.677 22.457 26.164 1.000 26.886 89 ILE A CA 1
ATOM 1027 C C . ILE A 1 89 ? -6.752 23.633 26.466 1.000 25.512 89 ILE A C 1
ATOM 1028 O O . ILE A 1 89 ? -6.971 24.783 26.077 1.000 27.107 89 ILE A O 1
ATOM 1044 N N . PRO A 1 90 ? -5.660 23.388 27.188 1.000 24.656 90 PRO A N 1
ATOM 1045 C CA . PRO A 1 90 ? -4.764 24.468 27.553 1.000 25.140 90 PRO A CA 1
ATOM 1046 C C . PRO A 1 90 ? -3.938 24.943 26.336 1.000 24.017 90 PRO A C 1
ATOM 1047 O O . PRO A 1 90 ? -3.732 24.169 25.398 1.000 23.298 90 PRO A O 1
ATOM 1058 N N . ALA A 1 91 ? -3.543 26.206 26.401 1.000 26.075 91 ALA A N 1
ATOM 1059 C CA . ALA A 1 91 ? -2.690 26.830 25.408 1.000 26.202 91 ALA A CA 1
ATOM 1060 C C . ALA A 1 91 ? -1.466 25.936 25.170 1.000 28.084 91 ALA A C 1
ATOM 1061 O O . ALA A 1 91 ? -1.101 25.697 24.015 1.000 26.248 91 ALA A O 1
ATOM 1068 N N . THR A 1 92 ? -0.853 25.391 26.211 1.000 29.553 92 THR A N 1
ATOM 1069 C CA . THR A 1 92 ? 0.333 24.554 26.057 1.000 27.929 92 THR A CA 1
ATOM 1070 C C . THR A 1 92 ? 0.076 23.285 25.248 1.000 26.744 92 THR A C 1
ATOM 1071 O O . THR A 1 92 ? 0.990 22.703 24.689 1.000 28.844 92 THR A O 1
ATOM 1082 N N . ALA A 1 93 ? -1.163 22.816 25.123 1.000 25.098 93 ALA A N 1
ATOM 1083 C CA . ALA A 1 93 ? -1.446 21.622 24.390 1.000 23.807 93 ALA A CA 1
ATOM 1084 C C . ALA A 1 93 ? -1.297 21.955 22.888 1.000 21.857 93 ALA A C 1
ATOM 1085 O O . ALA A 1 93 ? -0.791 21.119 22.137 1.000 25.405 93 ALA A O 1
ATOM 1092 N N . TYR A 1 94 ? -1.703 23.163 22.512 1.000 24.511 94 TYR A N 1
ATOM 1093 C CA . TYR A 1 94 ? -1.605 23.639 21.118 1.000 25.537 94 TYR A CA 1
ATOM 1094 C C . TYR A 1 94 ? -0.130 23.985 20.830 1.000 27.097 94 TYR A C 1
ATOM 1095 O O . TYR A 1 94 ? 0.382 23.609 19.767 1.000 27.743 94 TYR A O 1
ATOM 1113 N N . LEU A 1 95 ? 0.559 24.624 21.799 1.000 28.088 95 LEU A N 1
ATOM 1114 C CA . LEU A 1 95 ? 1.967 24.989 21.662 1.000 27.879 95 LEU A CA 1
ATOM 1115 C C . LEU A 1 95 ? 2.814 23.763 21.465 1.000 29.975 95 LEU A C 1
ATOM 1116 O O . LEU A 1 95 ? 3.837 23.812 20.767 1.000 29.782 95 LEU A O 1
ATOM 1132 N N . GLU A 1 96 ? 2.386 22.638 22.054 1.000 27.838 96 GLU A N 1
ATOM 1133 C CA . GLU A 1 96 ? 3.159 21.430 21.979 1.000 28.659 96 GLU A CA 1
ATOM 1134 C C . GLU A 1 96 ? 3.309 20.902 20.523 1.000 28.321 96 GLU A C 1
ATOM 1135 O O . GLU A 1 96 ? 4.273 20.189 20.254 1.000 27.854 96 GLU A O 1
ATOM 1147 N N . TYR A 1 97 ? 2.369 21.159 19.623 1.000 26.702 97 TYR A N 1
ATOM 1148 C CA . TYR A 1 97 ? 2.557 20.802 18.212 1.000 25.971 97 TYR A CA 1
ATOM 1149 C C . TYR A 1 97 ? 3.853 21.412 17.647 1.000 26.739 97 TYR A C 1
ATOM 1150 O O . TYR A 1 97 ? 4.646 20.721 17.026 1.000 27.662 97 TYR A O 1
ATOM 1168 N N . GLU A 1 98 ? 4.055 22.695 17.898 1.000 28.111 98 GLU A N 1
ATOM 1169 C CA . GLU A 1 98 ? 5.252 23.409 17.484 1.000 33.276 98 GLU A CA 1
ATOM 1170 C C . GLU A 1 98 ? 6.463 22.912 18.253 1.000 34.986 98 GLU A C 1
ATOM 1171 O O . GLU A 1 98 ? 7.552 22.769 17.712 1.000 31.353 98 GLU A O 1
ATOM 1183 N N . ARG A 1 99 ? 6.309 22.674 19.546 1.000 31.276 99 ARG A N 1
ATOM 1184 C CA . ARG A 1 99 ? 7.493 22.365 20.295 1.000 31.700 99 ARG A CA 1
ATOM 1185 C C . ARG A 1 99 ? 7.989 20.986 19.894 1.000 30.376 99 ARG A C 1
ATOM 1186 O O . ARG A 1 99 ? 9.174 20.820 19.870 1.000 31.327 99 ARG A O 1
ATOM 1207 N N . THR A 1 100 ? 7.113 19.977 19.697 1.000 29.156 100 THR A N 1
ATOM 1208 C CA . THR A 1 100 ? 7.560 18.607 19.571 1.000 30.417 100 THR A CA 1
ATOM 1209 C C . THR A 1 100 ? 6.834 17.847 18.474 1.000 28.734 100 THR A C 1
ATOM 1210 O O . THR A 1 100 ? 7.081 16.653 18.309 1.000 29.070 100 THR A O 1
ATOM 1221 N N . GLY A 1 101 ? 5.801 18.431 17.882 1.000 27.490 101 GLY A N 1
ATOM 1222 C CA . GLY A 1 101 ? 5.059 17.718 16.870 1.000 28.922 101 GLY A CA 1
ATOM 1223 C C . GLY A 1 101 ? 3.935 16.882 17.479 1.000 32.171 101 GLY A C 1
ATOM 1224 O O . GLY A 1 101 ? 3.198 16.237 16.766 1.000 28.581 101 GLY A O 1
ATOM 1228 N N . ASN A 1 102 ? 3.733 16.976 18.794 1.000 29.945 102 ASN A N 1
ATOM 1229 C CA . ASN A 1 102 ? 2.730 16.150 19.451 1.000 27.842 102 ASN A CA 1
ATOM 1230 C C . ASN A 1 102 ? 1.334 16.675 19.137 1.000 25.216 102 ASN A C 1
ATOM 1231 O O . ASN A 1 102 ? 1.020 17.824 19.435 1.000 29.838 102 ASN A O 1
ATOM 1242 N N . ARG A 1 103 ? 0.505 15.852 18.523 1.000 27.092 103 ARG A N 1
ATOM 1243 C CA . ARG A 1 103 ? -0.862 16.233 18.171 1.000 26.301 103 ARG A CA 1
ATOM 1244 C C . ARG A 1 103 ? -1.855 15.735 19.211 1.000 28.251 103 ARG A C 1
ATOM 1245 O O . ARG A 1 103 ? -2.879 16.375 19.417 1.000 25.078 103 ARG A O 1
ATOM 1266 N N . LYS A 1 104 ? -1.638 14.493 19.694 1.000 28.124 104 LYS A N 1
ATOM 1267 C CA . LYS A 1 104 ? -2.543 13.808 20.613 1.000 29.563 104 LYS A CA 1
ATOM 1268 C C . LYS A 1 104 ? -2.815 14.583 21.904 1.000 29.278 104 LYS A C 1
ATOM 1269 O O . LYS A 1 104 ? -3.899 14.474 22.461 1.000 28.378 104 LYS A O 1
ATOM 1288 N N . ILE A 1 105 ? -1.841 15.347 22.407 1.000 28.479 105 ILE A N 1
ATOM 1289 C CA . ILE A 1 105 ? -2.043 16.101 23.630 1.000 29.290 105 ILE A CA 1
ATOM 1290 C C . ILE A 1 105 ? -3.255 17.017 23.481 1.000 28.096 105 ILE A C 1
ATOM 1291 O O . ILE A 1 105 ? -3.952 17.294 24.474 1.000 24.229 105 ILE A O 1
ATOM 1307 N N . MET A 1 106 ? -3.444 17.581 22.270 1.000 21.960 106 MET A N 1
ATOM 1308 C CA . MET A 1 106 ? -4.575 18.468 21.993 1.000 24.304 106 MET A CA 1
ATOM 1309 C C . MET A 1 106 ? -5.796 17.672 21.552 1.000 23.400 106 MET A C 1
ATOM 1310 O O . MET A 1 106 ? -6.910 17.967 21.974 1.000 20.261 106 MET A O 1
ATOM 1324 N N . GLU A 1 107 ? -5.585 16.702 20.645 1.000 23.442 107 GLU A N 1
ATOM 1325 C CA . GLU A 1 107 ? -6.637 15.970 19.967 1.000 22.472 107 GLU A CA 1
ATOM 1326 C C . GLU A 1 107 ? -7.426 15.040 20.867 1.000 24.085 107 GLU A C 1
ATOM 1327 O O . GLU A 1 107 ? -8.618 14.922 20.671 1.000 21.943 107 GLU A O 1
ATOM 1339 N N . VAL A 1 108 ? -6.803 14.457 21.889 1.000 24.381 108 VAL A N 1
ATOM 1340 C CA . VAL A 1 108 ? -7.513 13.452 22.698 1.000 27.620 108 VAL A CA 1
ATOM 1341 C C . VAL A 1 108 ? -8.650 14.155 23.478 1.000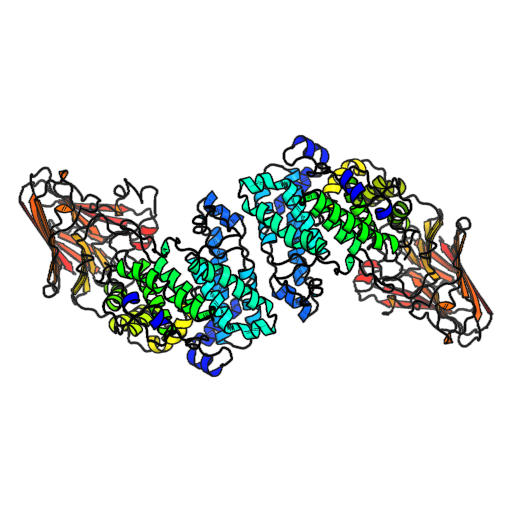 26.857 108 VAL A C 1
ATOM 1342 O O . VAL A 1 108 ? -9.793 13.713 23.437 1.000 24.587 108 VAL A O 1
ATOM 1355 N N . PRO A 1 109 ? -8.441 15.260 24.233 1.000 27.457 109 PRO A N 1
ATOM 1356 C CA . PRO A 1 109 ? -9.546 15.897 24.937 1.000 29.373 109 PRO A CA 1
ATOM 1357 C C . PRO A 1 109 ? -10.571 16.504 23.976 1.000 27.153 109 PRO A C 1
ATOM 1358 O O . PRO A 1 109 ? -11.769 16.431 24.215 1.000 24.186 109 PRO A O 1
ATOM 1369 N N . TYR A 1 110 ? -10.085 17.055 22.857 1.000 22.533 110 TYR A N 1
ATOM 1370 C CA . TYR A 1 110 ? -10.965 17.569 21.804 1.000 21.792 110 TYR A CA 1
ATOM 1371 C C . TYR A 1 110 ? -11.962 16.509 21.304 1.000 21.645 110 TYR A C 1
ATOM 1372 O O . TYR A 1 110 ? -13.150 16.762 21.332 1.000 22.528 110 TYR A O 1
ATOM 1390 N N . ASP A 1 111 ? -11.462 15.344 20.911 1.000 20.428 111 ASP A N 1
ATOM 1391 C CA . ASP A 1 111 ? -12.254 14.274 20.388 1.000 20.581 111 ASP A CA 1
ATOM 1392 C C . ASP A 1 111 ? -13.189 13.718 21.442 1.000 22.345 111 ASP A C 1
ATOM 1393 O O . ASP A 1 111 ? -14.257 13.264 21.100 1.000 21.014 111 ASP A O 1
ATOM 1402 N N . ALA A 1 112 ? -12.714 13.612 22.667 1.000 23.972 112 ALA A N 1
ATOM 1403 C CA . ALA A 1 112 ? -13.562 13.175 23.768 1.000 23.610 112 ALA A CA 1
ATOM 1404 C C . ALA A 1 112 ? -14.786 14.074 23.926 1.000 23.033 112 ALA A C 1
ATOM 1405 O O . ALA A 1 112 ? -15.886 13.550 24.072 1.000 23.931 112 ALA A O 1
ATOM 1412 N N . ASN A 1 113 ? -14.574 15.401 23.849 1.000 22.528 113 ASN A N 1
ATOM 1413 C CA . ASN A 1 113 ? -15.645 16.364 23.923 1.000 22.176 113 ASN A CA 1
ATOM 1414 C C . ASN A 1 113 ? -16.594 16.092 22.762 1.000 22.709 113 ASN A C 1
ATOM 1415 O O . ASN A 1 113 ? -17.816 16.104 22.933 1.000 20.247 113 ASN A O 1
ATOM 1426 N N . ARG A 1 114 ? -16.062 16.038 21.536 1.000 21.129 114 ARG A N 1
ATOM 1427 C CA . ARG A 1 114 ? -16.931 15.933 20.382 1.000 20.434 114 ARG A CA 1
ATOM 1428 C C . ARG A 1 114 ? -17.735 14.636 20.476 1.000 22.351 114 ARG A C 1
ATOM 1429 O O . ARG A 1 114 ? -18.906 14.604 20.136 1.000 20.718 114 ARG A O 1
ATOM 1450 N N . GLN A 1 115 ? -17.075 13.549 20.872 1.000 21.136 115 GLN A N 1
ATOM 1451 C CA . GLN A 1 115 ? -17.759 12.268 20.965 1.000 19.996 115 GLN A CA 1
ATOM 1452 C C . GLN A 1 115 ? -18.863 12.332 22.040 1.000 21.339 115 GLN A C 1
ATOM 1453 O O . GLN A 1 115 ? -19.932 11.769 21.859 1.000 20.865 115 GLN A O 1
ATOM 1467 N N . ALA A 1 116 ? -18.605 12.989 23.171 1.000 22.698 116 ALA A N 1
ATOM 1468 C CA . ALA A 1 116 ? -19.602 13.091 24.230 1.000 21.686 116 ALA A CA 1
ATOM 1469 C C . ALA A 1 116 ? -20.825 13.856 23.752 1.000 20.395 116 ALA A C 1
ATOM 1470 O O . ALA A 1 116 ? -21.951 13.498 24.057 1.000 22.720 116 ALA A O 1
ATOM 1477 N N . LEU A 1 117 ? -20.584 14.951 23.036 1.000 20.242 117 LEU A N 1
ATOM 1478 C CA . LEU A 1 117 ? -21.634 15.816 22.551 1.000 21.174 117 LEU A CA 1
ATOM 1479 C C . LEU A 1 117 ? -22.507 15.051 21.540 1.000 21.942 117 LEU A C 1
ATOM 1480 O O . LEU A 1 117 ? -23.727 15.102 21.629 1.000 21.300 117 LEU A O 1
ATOM 1496 N N . ASN A 1 118 ? -21.878 14.348 20.629 1.000 21.087 118 ASN A N 1
ATOM 1497 C CA . ASN A 1 118 ? -22.558 13.509 19.646 1.000 22.963 118 ASN A CA 1
ATOM 1498 C C . ASN A 1 118 ? -23.405 12.402 20.295 1.000 21.204 118 ASN A C 1
ATOM 1499 O O . ASN A 1 118 ? -24.583 12.239 19.978 1.000 19.715 118 ASN A O 1
ATOM 1510 N N . THR A 1 119 ? -22.834 11.699 21.280 1.000 22.653 119 THR A N 1
ATOM 1511 C CA . THR A 1 119 ? -23.504 10.616 21.992 1.000 23.957 119 THR A CA 1
ATOM 1512 C C . THR A 1 119 ? -24.698 11.178 22.774 1.000 23.796 119 THR A C 1
ATOM 1513 O O . THR A 1 119 ? -25.749 10.569 22.805 1.000 22.553 119 THR A O 1
ATOM 1524 N N . LEU A 1 120 ? -24.508 12.343 23.439 1.000 22.265 120 LEU A N 1
ATOM 1525 C CA . LEU A 1 120 ? -25.594 12.972 24.191 1.000 23.049 120 LEU A CA 1
ATOM 1526 C C . LEU A 1 120 ? -26.755 13.365 23.255 1.000 24.539 120 LEU A C 1
ATOM 1527 O O . LEU A 1 120 ? -27.916 13.285 23.655 1.000 21.844 120 LEU A O 1
ATOM 1543 N N . MET A 1 121 ? -26.453 13.878 22.072 1.000 21.327 121 MET A N 1
ATOM 1544 C CA . MET A 1 121 ? -27.486 14.195 21.092 1.000 21.103 121 MET A CA 1
ATOM 1545 C C . MET A 1 121 ? -28.331 12.957 20.800 1.000 19.527 121 MET A C 1
ATOM 1546 O O . MET A 1 121 ? -29.557 13.039 20.831 1.000 23.130 121 MET A O 1
ATOM 1560 N N . LEU A 1 122 ? -27.686 11.841 20.449 1.000 21.177 122 LEU A N 1
ATOM 1561 C CA . LEU A 1 122 ? -28.357 10.587 20.122 1.000 20.637 122 LEU A CA 1
ATOM 1562 C C . LEU A 1 122 ? -29.201 10.059 21.297 1.000 23.607 122 LEU A C 1
ATOM 1563 O O . LEU A 1 122 ? -30.360 9.633 21.147 1.000 22.273 122 LEU A O 1
ATOM 1579 N N . ALA A 1 123 ? -28.613 10.103 22.498 1.000 22.681 123 ALA A N 1
ATOM 1580 C CA . ALA A 1 123 ? -29.285 9.701 23.722 1.000 21.120 123 ALA A CA 1
ATOM 1581 C C . ALA A 1 123 ? -30.584 10.470 23.950 1.000 21.977 123 ALA A C 1
ATOM 1582 O O . ALA A 1 123 ? -31.594 9.875 24.352 1.000 25.704 123 ALA A O 1
ATOM 1589 N N . GLU A 1 124 ? -30.560 11.800 23.784 1.000 22.230 124 GLU A N 1
ATOM 1590 C CA . GLU A 1 124 ? -31.660 12.684 24.041 1.000 22.006 124 GLU A CA 1
ATOM 1591 C C . GLU A 1 124 ? -32.742 12.571 22.971 1.000 24.566 124 GLU A C 1
ATOM 1592 O O . GLU A 1 124 ? -33.937 12.590 23.277 1.000 25.841 124 GLU A O 1
ATOM 1604 N N . LEU A 1 125 ? -32.313 12.330 21.740 1.000 21.923 125 LEU A N 1
ATOM 1605 C CA . LEU A 1 125 ? -33.247 11.952 20.697 1.000 23.524 125 LEU A CA 1
ATOM 1606 C C . LEU A 1 125 ? -33.939 10.632 21.041 1.000 25.104 125 LEU A C 1
ATOM 1607 O O . LEU A 1 125 ? -35.141 10.521 20.807 1.000 27.243 125 LEU A O 1
ATOM 1623 N N . ALA A 1 126 ? -33.177 9.651 21.543 1.000 26.126 126 ALA A N 1
ATOM 1624 C CA . ALA A 1 126 ? -33.708 8.339 21.890 1.000 24.404 126 ALA A CA 1
ATOM 1625 C C . ALA A 1 126 ? -34.727 8.456 23.020 1.000 30.059 126 ALA A C 1
ATOM 1626 O O . ALA A 1 126 ? -35.794 7.855 22.927 1.000 27.748 126 ALA A O 1
ATOM 1633 N N . GLU A 1 127 ? -34.417 9.269 24.068 1.000 27.671 127 GLU A N 1
ATOM 1634 C CA . GLU A 1 127 ? -35.221 9.277 25.303 1.000 28.813 127 GLU A CA 1
ATOM 1635 C C . GLU A 1 127 ? -36.299 10.363 25.278 1.000 28.985 127 GLU A C 1
ATOM 1636 O O . GLU A 1 127 ? -37.461 10.119 25.538 1.000 33.152 127 GLU A O 1
ATOM 1648 N N . GLY A 1 128 ? -35.951 11.589 24.955 1.000 27.709 128 GLY A N 1
ATOM 1649 C CA . GLY A 1 128 ? -36.928 12.634 24.791 1.000 26.771 128 GLY A CA 1
ATOM 1650 C C . GLY A 1 128 ? -37.511 13.140 26.091 1.000 32.352 128 GLY A C 1
ATOM 1651 O O . GLY A 1 128 ? -38.553 13.756 26.032 1.000 33.818 128 GLY A O 1
ATOM 1655 N N . LYS A 1 129 ? -36.865 12.867 27.229 1.000 31.642 129 LYS A N 1
ATOM 1656 C CA . LYS A 1 129 ? -37.404 13.322 28.494 1.000 36.559 129 LYS A CA 1
ATOM 1657 C C . LYS A 1 129 ? -36.677 14.557 29.045 1.000 35.498 129 LYS A C 1
ATOM 1658 O O . LYS A 1 129 ? -37.052 15.064 30.100 1.000 31.501 129 LYS A O 1
ATOM 1677 N N . GLY A 1 130 ? -35.627 15.045 28.390 1.000 31.719 130 GLY A N 1
ATOM 1678 C CA . GLY A 1 130 ? -34.943 16.262 28.856 1.000 29.923 130 GLY A CA 1
ATOM 1679 C C . GLY A 1 130 ? -33.798 15.975 29.818 1.000 26.805 130 GLY A C 1
ATOM 1680 O O . GLY A 1 130 ? -33.122 16.900 30.271 1.000 30.818 130 GLY A O 1
ATOM 1684 N N . ARG A 1 131 ? -33.509 14.691 30.035 1.000 26.889 131 ARG A N 1
ATOM 1685 C CA . ARG A 1 131 ? -32.493 14.275 30.961 1.000 28.229 131 ARG A CA 1
ATOM 1686 C C . ARG A 1 131 ? -31.066 14.675 30.536 1.000 30.268 131 ARG A C 1
ATOM 1687 O O . ARG A 1 131 ? -30.211 14.884 31.389 1.000 26.677 131 ARG A O 1
ATOM 1708 N N . PHE A 1 132 ? -30.777 14.652 29.242 1.000 26.891 132 PHE A N 1
ATOM 1709 C CA . PHE A 1 132 ? -29.439 14.961 28.743 1.000 26.100 132 PHE A CA 1
ATOM 1710 C C . PHE A 1 132 ? -29.311 16.413 28.293 1.000 23.772 132 PHE A C 1
ATOM 1711 O O . PHE A 1 132 ? -28.261 16.798 27.778 1.000 25.376 132 PHE A O 1
ATOM 1728 N N . ILE A 1 133 ? -30.377 17.207 28.426 1.000 23.548 133 ILE A N 1
ATOM 1729 C CA . ILE A 1 133 ? -30.393 18.554 27.893 1.000 26.202 133 ILE A CA 1
ATOM 1730 C C . ILE A 1 133 ? -29.303 19.375 28.571 1.000 23.958 133 ILE A C 1
ATOM 1731 O O . ILE A 1 133 ? -28.618 20.196 27.903 1.000 24.234 133 ILE A O 1
ATOM 1747 N N . ASP A 1 134 ? -29.246 19.294 29.910 1.000 23.542 134 ASP A N 1
ATOM 1748 C CA . ASP A 1 134 ? -28.276 20.085 30.640 1.000 24.020 134 ASP A CA 1
ATOM 1749 C C . ASP A 1 134 ? -26.842 19.849 30.135 1.000 25.864 134 ASP A C 1
ATOM 1750 O O . ASP A 1 134 ? -26.067 20.796 29.922 1.000 25.190 134 ASP A O 1
ATOM 1759 N N . GLN A 1 135 ? -26.476 18.615 29.925 1.000 25.446 135 GLN A N 1
ATOM 1760 C CA . GLN A 1 135 ? -25.170 18.271 29.411 1.000 25.208 135 GLN A CA 1
ATOM 1761 C C . GLN A 1 135 ? -24.985 18.687 27.950 1.000 25.870 135 GLN A C 1
ATOM 1762 O O . GLN A 1 135 ? -23.912 19.121 27.598 1.000 23.064 135 GLN A O 1
ATOM 1776 N N . LEU A 1 136 ? -26.019 18.630 27.133 1.000 22.098 136 LEU A N 1
ATOM 1777 C CA . LEU A 1 136 ? -25.931 19.135 25.795 1.000 21.567 136 LEU A CA 1
ATOM 1778 C C . LEU A 1 136 ? -25.698 20.633 25.823 1.000 24.575 136 LEU A C 1
ATOM 1779 O O . LEU A 1 136 ? -24.909 21.163 25.042 1.000 22.626 136 LEU A O 1
ATOM 1795 N N . LEU A 1 137 ? -26.355 21.310 26.768 1.000 22.310 137 LEU A N 1
ATOM 1796 C CA . LEU A 1 137 ? -26.246 22.728 26.897 1.000 22.328 137 LEU A CA 1
ATOM 1797 C C . LEU A 1 137 ? -24.814 23.091 27.288 1.000 23.184 137 LEU A C 1
ATOM 1798 O O . LEU A 1 137 ? -24.242 24.070 26.740 1.000 22.637 137 LEU A O 1
ATOM 1814 N N . ASN A 1 138 ? -24.293 22.333 28.229 1.000 23.188 138 ASN A N 1
ATOM 1815 C CA . ASN A 1 138 ? -22.958 22.541 28.750 1.000 22.826 138 ASN A CA 1
ATOM 1816 C C . ASN A 1 138 ? -21.901 22.379 27.647 1.000 22.540 138 ASN A C 1
ATOM 1817 O O . ASN A 1 138 ? -20.976 23.196 27.503 1.000 22.273 138 ASN A O 1
ATOM 1828 N N . GLY A 1 139 ? -22.019 21.294 26.888 1.000 22.922 139 GLY A N 1
ATOM 1829 C CA . GLY A 1 139 ? -21.099 21.026 25.794 1.000 21.946 139 GLY A CA 1
ATOM 1830 C C . GLY A 1 139 ? -21.139 22.129 24.732 1.000 23.737 139 GLY A C 1
ATOM 1831 O O . GLY A 1 139 ? -20.080 22.568 24.255 1.000 21.260 139 GLY A O 1
ATOM 1835 N N . ALA A 1 140 ? -22.342 22.561 24.374 1.000 19.137 140 ALA A N 1
ATOM 1836 C CA . ALA A 1 140 ? -22.542 23.620 23.418 1.000 24.775 140 ALA A CA 1
ATOM 1837 C C . ALA A 1 140 ? -21.925 24.937 23.890 1.000 24.798 140 ALA A C 1
ATOM 1838 O O . ALA A 1 140 ? -21.190 25.601 23.150 1.000 22.006 140 ALA A O 1
ATOM 1845 N N . TYR A 1 141 ? -22.188 25.314 25.151 1.000 24.887 141 TYR A N 1
ATOM 1846 C CA . TYR A 1 141 ? -21.696 26.546 25.686 1.000 23.289 141 TYR A CA 1
ATOM 1847 C C . TYR A 1 141 ? -20.168 26.524 25.779 1.000 26.951 141 TYR A C 1
ATOM 1848 O O . TYR A 1 141 ? -19.581 27.556 25.421 1.000 23.070 141 TYR A O 1
ATOM 1866 N N . MET A 1 142 ? -19.581 25.426 26.309 1.000 20.647 142 MET A N 1
ATOM 1867 C CA . MET A 1 142 ? -18.147 25.258 26.395 1.000 21.372 142 MET A CA 1
ATOM 1868 C C . MET A 1 142 ? -17.548 25.449 24.980 1.000 22.854 142 MET A C 1
ATOM 1869 O O . MET A 1 142 ? -16.564 26.148 24.842 1.000 21.747 142 MET A O 1
ATOM 1883 N N . SER A 1 143 ? -18.233 24.915 23.946 1.000 22.073 143 SER A N 1
ATOM 1884 C CA . SER A 1 143 ? -17.696 24.880 22.595 1.000 23.004 143 SER A CA 1
ATOM 1885 C C . SER A 1 143 ? -17.641 26.310 22.042 1.000 23.547 143 SER A C 1
ATOM 1886 O O . SER A 1 143 ? -16.703 26.680 21.310 1.000 22.510 143 SER A O 1
ATOM 1894 N N . CYS A 1 144 ? -18.642 27.151 22.402 1.000 21.170 144 CYS A N 1
ATOM 1895 C CA . CYS A 1 144 ? -18.665 28.566 22.001 1.000 22.567 144 CYS A CA 1
ATOM 1896 C C . CYS A 1 144 ? -17.507 29.332 22.641 1.000 23.720 144 CYS A C 1
ATOM 1897 O O . CYS A 1 144 ? -17.061 30.357 22.084 1.000 23.750 144 CYS A O 1
ATOM 1905 N N . GLU A 1 145 ? -17.123 28.989 23.893 1.000 23.626 145 GLU A N 1
ATOM 1906 C CA . GLU A 1 145 ? -16.068 29.728 24.600 1.000 23.575 145 GLU A CA 1
ATOM 1907 C C . GLU A 1 145 ? -14.666 29.419 24.056 1.000 24.199 145 GLU A C 1
ATOM 1908 O O . GLU A 1 145 ? -13.748 30.235 24.187 1.000 27.315 145 GLU A O 1
ATOM 1920 N N . MET A 1 146 ? -14.469 28.256 23.443 1.000 21.851 146 MET A N 1
ATOM 1921 C CA . MET A 1 146 ? -13.187 27.947 22.758 1.000 25.257 146 MET A CA 1
ATOM 1922 C C . MET A 1 146 ? -12.952 29.003 21.670 1.000 21.314 146 MET A C 1
ATOM 1923 O O . MET A 1 146 ? -13.888 29.406 21.023 1.000 24.680 146 MET A O 1
ATOM 1937 N N . ASN A 1 147 ? -11.729 29.470 21.543 1.000 22.105 147 ASN A N 1
ATOM 1938 C CA . ASN A 1 147 ? -11.385 30.441 20.499 1.000 25.166 147 ASN A CA 1
ATOM 1939 C C . ASN A 1 147 ? -11.611 29.805 19.134 1.000 23.297 147 ASN A C 1
ATOM 1940 O O . ASN A 1 147 ? -11.928 30.495 18.196 1.000 22.706 147 ASN A O 1
ATOM 1951 N N . SER A 1 148 ? -11.340 28.531 18.974 1.000 20.320 148 SER A N 1
ATOM 1952 C CA . SER A 1 148 ? -11.347 27.906 17.649 1.000 22.759 148 SER A CA 1
ATOM 1953 C C . SER A 1 148 ? -11.664 26.422 17.800 1.000 22.931 148 SER A C 1
ATOM 1954 O O . SER A 1 148 ? -11.338 25.822 18.806 1.000 21.752 148 SER A O 1
ATOM 1962 N N . TRP A 1 149 ? -12.237 25.786 16.770 1.000 20.270 149 TRP A N 1
ATOM 1963 C CA . TRP A 1 149 ? -12.412 24.360 16.686 1.000 20.447 149 TRP A CA 1
ATOM 1964 C C . TRP A 1 149 ? -11.401 23.652 15.752 1.000 21.014 149 TRP A C 1
ATOM 1965 O O . TRP A 1 149 ? -11.619 22.464 15.380 1.000 23.684 149 TRP A O 1
ATOM 1986 N N . VAL A 1 150 ? -10.389 24.386 15.281 1.000 23.511 150 VAL A N 1
ATOM 1987 C CA . VAL A 1 150 ? -9.354 23.841 14.371 1.000 21.676 150 VAL A CA 1
ATOM 1988 C C . VAL A 1 150 ? -8.322 23.049 15.170 1.000 20.837 150 VAL A C 1
ATOM 1989 O O . VAL A 1 150 ? -7.959 23.458 16.263 1.000 21.299 150 VAL A O 1
ATOM 2002 N N . LEU A 1 151 ? -7.855 21.919 14.622 1.000 21.744 151 LEU A N 1
ATOM 2003 C CA . LEU A 1 151 ? -6.839 21.155 15.308 1.000 25.194 151 LEU A CA 1
ATOM 2004 C C . LEU A 1 151 ? -5.513 21.918 15.355 1.000 24.293 151 LEU A C 1
ATOM 2005 O O . LEU A 1 151 ? -5.208 22.719 14.467 1.000 22.331 151 LEU A O 1
ATOM 2021 N N . SER A 1 152 ? -4.671 21.649 16.398 1.000 20.801 152 SER A N 1
ATOM 2022 C CA . SER A 1 152 ? -3.368 22.274 16.523 1.000 21.987 152 SER A CA 1
ATOM 2023 C C . SER A 1 152 ? -2.481 22.021 15.293 1.000 19.580 152 SER A C 1
ATOM 2024 O O . SER A 1 152 ? -1.718 22.907 14.947 1.000 21.943 152 SER A O 1
ATOM 2032 N N . ALA A 1 153 ? -2.546 20.838 14.698 1.000 22.126 153 ALA A N 1
ATOM 2033 C CA . ALA A 1 153 ? -1.668 20.514 13.563 1.000 24.373 153 ALA A CA 1
ATOM 2034 C C . ALA A 1 153 ? -2.065 21.303 12.329 1.000 24.570 153 ALA A C 1
ATOM 2035 O O . ALA A 1 153 ? -1.280 21.393 11.378 1.000 23.482 153 ALA A O 1
ATOM 2042 N N . HIS A 1 154 ? -3.313 21.770 12.309 1.000 21.906 154 HIS A N 1
ATOM 2043 C CA . HIS A 1 154 ? -3.915 22.452 11.169 1.000 21.852 154 HIS A CA 1
ATOM 2044 C C . HIS A 1 154 ? -3.947 23.966 11.308 1.000 23.365 154 HIS A C 1
ATOM 2045 O O . HIS A 1 154 ? -3.991 24.679 10.287 1.000 24.391 154 HIS A O 1
ATOM 2060 N N . LEU A 1 155 ? -3.949 24.493 12.549 1.000 20.556 155 LEU A N 1
ATOM 2061 C CA . LEU A 1 155 ? -3.936 25.922 12.754 1.000 21.058 155 LEU A CA 1
ATOM 2062 C C . LEU A 1 155 ? -2.769 26.586 12.024 1.000 24.339 155 LEU A C 1
ATOM 2063 O O . LEU A 1 155 ? -2.881 27.763 11.717 1.000 24.664 155 LEU A O 1
ATOM 2079 N N . PRO A 1 156 ? -1.558 26.006 11.880 1.000 24.495 156 PRO A N 1
ATOM 2080 C CA . PRO A 1 156 ? -0.474 26.747 11.231 1.000 26.075 156 PRO A CA 1
ATOM 2081 C C . PRO A 1 156 ? -0.727 27.133 9.768 1.000 25.460 156 PRO A C 1
ATOM 2082 O O . PRO A 1 156 ? 0.035 27.931 9.294 1.000 26.764 156 PRO A O 1
ATOM 2093 N N . ARG A 1 157 ? -1.877 26.775 9.196 1.000 24.587 157 ARG A N 1
ATOM 2094 C CA . ARG A 1 157 ? -2.295 27.358 7.904 1.000 28.814 157 ARG A CA 1
ATOM 2095 C C . ARG A 1 157 ? -2.930 28.738 8.034 1.000 32.243 157 ARG A C 1
ATOM 2096 O O . ARG A 1 157 ? -3.094 29.436 7.038 1.000 29.032 157 ARG A O 1
ATOM 2117 N N . GLN A 1 158 ? -3.185 29.224 9.262 1.000 26.868 158 GLN A N 1
ATOM 2118 C CA . GLN A 1 158 ? -3.628 30.591 9.436 1.000 24.164 158 GLN A CA 1
ATOM 2119 C C . GLN A 1 158 ? -2.550 31.601 9.046 1.000 25.788 158 GLN A C 1
ATOM 2120 O O . GLN A 1 158 ? -1.385 31.243 8.919 1.000 29.160 158 GLN A O 1
ATOM 2134 N N . SER A 1 159 ? -2.944 32.882 8.983 1.000 26.156 159 SER A N 1
ATOM 2135 C CA . SER A 1 159 ? -2.027 33.964 8.649 1.000 29.645 159 SER A CA 1
ATOM 2136 C C . SER A 1 159 ? -0.762 33.965 9.494 1.000 34.586 159 SER A C 1
ATOM 2137 O O . SER A 1 159 ? 0.358 34.141 8.958 1.000 28.909 159 SER A O 1
ATOM 2145 N N . SER A 1 160 ? -0.927 33.807 10.823 1.000 28.470 160 SER A N 1
ATOM 2146 C CA . SER A 1 160 ? 0.216 33.893 11.715 1.000 26.978 160 SER A CA 1
ATOM 2147 C C . SER A 1 160 ? 1.119 32.702 11.599 1.000 24.162 160 SER A C 1
ATOM 2148 O O . SER A 1 160 ? 2.227 32.756 12.140 1.000 29.843 160 SER A O 1
ATOM 2156 N N . LYS A 1 161 ? 0.605 31.635 11.050 1.000 24.485 161 LYS A N 1
ATOM 2157 C CA . LYS A 1 161 ? 1.297 30.372 10.851 1.000 29.278 161 LYS A CA 1
ATOM 2158 C C . LYS A 1 161 ? 1.605 29.689 12.194 1.000 31.369 161 LYS A C 1
ATOM 2159 O O . LYS A 1 161 ? 2.502 28.852 12.254 1.000 27.630 161 LYS A O 1
ATOM 2178 N N . ARG A 1 162 ? 0.762 29.920 13.222 1.000 30.051 162 ARG A N 1
ATOM 2179 C CA . ARG A 1 162 ? 1.007 29.367 14.548 1.000 28.938 162 ARG A CA 1
ATOM 2180 C C . ARG A 1 162 ? 0.052 28.228 14.855 1.000 28.810 162 ARG A C 1
ATOM 2181 O O . ARG A 1 162 ? -1.012 28.204 14.253 1.000 26.177 162 ARG A O 1
ATOM 2202 N N . SER A 1 163 ? 0.404 27.382 15.879 1.000 24.185 163 SER A N 1
ATOM 2203 C CA . SER A 1 163 ? -0.408 26.224 16.252 1.000 23.845 163 SER A CA 1
ATOM 2204 C C . SER A 1 163 ? -1.464 26.542 17.325 1.000 23.510 163 SER A C 1
ATOM 2205 O O . SER A 1 163 ? -2.251 25.661 17.633 1.000 22.582 163 SER A O 1
ATOM 2213 N N . LEU A 1 164 ? -1.472 27.780 17.803 1.000 26.252 164 LEU A N 1
ATOM 2214 C CA . LEU A 1 164 ? -2.403 28.264 18.814 1.000 25.307 164 LEU A CA 1
ATOM 2215 C C . LEU A 1 164 ? -3.488 29.060 18.100 1.000 24.847 164 LEU A C 1
ATOM 2216 O O . LEU A 1 164 ? -3.174 29.870 17.204 1.000 26.975 164 LEU A O 1
ATOM 2232 N N . PRO A 1 165 ? -4.782 28.923 18.509 1.000 24.711 165 PRO A N 1
ATOM 2233 C CA . PRO A 1 165 ? -5.839 29.726 17.902 1.000 25.847 165 PRO A CA 1
ATOM 2234 C C . PRO A 1 165 ? -5.473 31.202 18.013 1.000 24.466 165 PRO A C 1
ATOM 2235 O O . PRO A 1 165 ? -4.912 31.660 19.005 1.000 25.892 165 PRO A O 1
ATOM 2246 N N . ASP A 1 166 ? -5.914 31.944 16.999 1.000 22.711 166 ASP A N 1
ATOM 2247 C CA . ASP A 1 166 ? -5.898 33.387 17.027 1.000 24.668 166 ASP A CA 1
ATOM 2248 C C . ASP A 1 166 ? -7.336 33.824 16.985 1.000 23.611 166 ASP A C 1
ATOM 2249 O O . ASP A 1 166 ? -8.030 33.637 15.987 1.000 22.873 166 ASP A O 1
ATOM 2258 N N . PHE A 1 167 ? -7.771 34.458 18.070 1.000 23.046 167 PHE A N 1
ATOM 2259 C CA . PHE A 1 167 ? -9.163 34.847 18.209 1.000 25.972 167 PHE A CA 1
ATOM 2260 C C . PHE A 1 167 ? -9.611 35.768 17.085 1.000 26.394 167 PHE A C 1
ATOM 2261 O O . PHE A 1 167 ? -10.781 35.933 16.882 1.000 27.295 167 PHE A O 1
ATOM 2278 N N . ARG A 1 168 ? -8.709 36.406 16.362 1.000 26.882 168 ARG A N 1
ATOM 2279 C CA . ARG A 1 168 ? -9.217 37.300 15.314 1.000 27.290 168 ARG A CA 1
ATOM 2280 C C . ARG A 1 168 ? -9.549 36.583 13.997 1.000 27.319 168 ARG A C 1
ATOM 2281 O O . ARG A 1 168 ? -9.996 37.212 13.048 1.000 28.664 168 ARG A O 1
ATOM 2302 N N . GLU A 1 169 ? -9.186 35.325 13.862 1.000 25.422 169 GLU A N 1
ATOM 2303 C CA . GLU A 1 169 ? -9.215 34.707 12.533 1.000 27.778 169 GLU A CA 1
ATOM 2304 C C . GLU A 1 169 ? -9.666 33.263 12.657 1.000 27.005 169 GLU A C 1
ATOM 2305 O O . GLU A 1 169 ? -9.227 32.523 13.560 1.000 25.802 169 GLU A O 1
ATOM 2317 N N . GLN A 1 170 ? -10.507 32.828 11.692 1.000 23.616 170 GLN A N 1
ATOM 2318 C CA . GLN A 1 170 ? -10.943 31.444 11.631 1.000 21.406 170 GLN A CA 1
ATOM 2319 C C . GLN A 1 170 ? -10.576 30.871 10.249 1.000 24.309 170 GLN A C 1
ATOM 2320 O O . GLN A 1 170 ? -10.878 31.470 9.240 1.000 22.774 170 GLN A O 1
ATOM 2334 N N . ILE A 1 171 ? -10.049 29.645 10.229 1.000 23.882 171 ILE A N 1
ATOM 2335 C CA . ILE A 1 171 ? -9.949 28.825 9.054 1.000 24.333 171 ILE A CA 1
ATOM 2336 C C . ILE A 1 171 ? -10.750 27.560 9.326 1.000 23.626 171 ILE A C 1
ATOM 2337 O O . ILE A 1 171 ? -11.207 27.346 10.451 1.000 23.074 171 ILE A O 1
ATOM 2353 N N . ILE A 1 172 ? -10.981 26.755 8.291 1.000 20.545 172 ILE A N 1
ATOM 2354 C CA . ILE A 1 172 ? -11.645 25.472 8.434 1.000 20.886 172 ILE A CA 1
ATOM 2355 C C . ILE A 1 172 ? -10.666 24.355 8.095 1.000 23.724 172 ILE A C 1
ATOM 2356 O O . ILE A 1 172 ? -9.954 24.397 7.053 1.000 21.816 172 ILE A O 1
ATOM 2372 N N . ASP A 1 173 ? -10.748 23.325 8.921 1.000 19.517 173 ASP A N 1
ATOM 2373 C CA . ASP A 1 173 ? -10.016 22.081 8.764 1.000 21.177 173 ASP A CA 1
ATOM 2374 C C . ASP A 1 173 ? -10.957 20.926 8.926 1.000 19.918 173 ASP A C 1
ATOM 2375 O O . ASP A 1 173 ? -12.157 21.114 9.188 1.000 20.159 173 ASP A O 1
ATOM 2384 N N . LEU A 1 174 ? -10.386 19.698 8.867 1.000 19.252 174 LEU A N 1
ATOM 2385 C CA . LEU A 1 174 ? -11.150 18.504 9.052 1.000 21.739 174 LEU A CA 1
ATOM 2386 C C . LEU A 1 174 ? -11.974 18.545 10.366 1.000 21.330 174 LEU A C 1
ATOM 2387 O O . LEU A 1 174 ? -13.182 18.249 10.361 1.000 20.473 174 LEU A O 1
ATOM 2403 N N . GLY A 1 175 ? -11.271 18.756 11.473 1.000 20.297 175 GLY A N 1
ATOM 2404 C CA . GLY A 1 175 ? -11.876 18.837 12.798 1.000 20.213 175 GLY A CA 1
ATOM 2405 C C . GLY A 1 175 ? -12.998 19.881 12.865 1.000 19.605 175 GLY A C 1
ATOM 2406 O O . GLY A 1 175 ? -14.116 19.556 13.233 1.000 21.057 175 GLY A O 1
ATOM 2410 N N . SER A 1 176 ? -12.680 21.135 12.542 1.000 19.697 176 SER A N 1
ATOM 2411 C CA . SER A 1 176 ? -13.590 22.256 12.744 1.000 19.218 176 SER A CA 1
ATOM 2412 C C . SER A 1 176 ? -14.856 22.099 11.933 1.000 23.741 176 SER A C 1
ATOM 2413 O O . SER A 1 176 ? -15.940 22.425 12.411 1.000 20.641 176 SER A O 1
ATOM 2421 N N . GLY A 1 177 ? -14.736 21.604 10.696 1.000 22.763 177 GLY A N 1
ATOM 2422 C CA . GLY A 1 177 ? -15.917 21.310 9.914 1.000 20.238 177 GLY A CA 1
ATOM 2423 C C . GLY A 1 177 ? -16.836 20.317 10.622 1.000 20.820 177 GLY A C 1
ATOM 2424 O O . GLY A 1 177 ? -18.026 20.485 10.582 1.000 21.983 177 GLY A O 1
ATOM 2428 N N . GLY A 1 178 ? -16.293 19.220 11.162 1.000 19.527 178 GLY A N 1
ATOM 2429 C CA . GLY A 1 178 ? -17.117 18.204 11.811 1.000 20.117 178 GLY A CA 1
ATOM 2430 C C . GLY A 1 178 ? -17.689 18.828 13.082 1.000 20.908 178 GLY A C 1
ATOM 2431 O O . GLY A 1 178 ? -18.801 18.516 13.464 1.000 20.458 178 GLY A O 1
ATOM 2435 N N . TYR A 1 179 ? -16.868 19.628 13.803 1.000 19.760 179 TYR A N 1
ATOM 2436 C CA . TYR A 1 179 ? -17.329 20.228 15.053 1.000 19.526 179 TYR A CA 1
ATOM 2437 C C . TYR A 1 179 ? -18.521 21.128 14.735 1.000 20.109 179 TYR A C 1
ATOM 2438 O O . TYR A 1 179 ? -19.538 21.117 15.424 1.000 19.577 179 TYR A O 1
ATOM 2456 N N . GLY A 1 180 ? -18.366 21.919 13.684 1.000 18.953 180 GLY A N 1
ATOM 2457 C CA . GLY A 1 180 ? -19.396 22.843 13.221 1.000 18.367 180 GLY A CA 1
ATOM 2458 C C . GLY A 1 180 ? -20.709 22.162 12.840 1.000 16.614 180 GLY A C 1
ATOM 2459 O O . GLY A 1 180 ? -21.771 22.595 13.315 1.000 19.214 180 GLY A O 1
ATOM 2463 N N . ALA A 1 181 ? -20.621 21.058 12.088 1.000 19.143 181 ALA A N 1
ATOM 2464 C CA . ALA A 1 181 ? -21.775 20.307 11.701 1.000 18.333 181 ALA A CA 1
ATOM 2465 C C . ALA A 1 181 ? -22.504 19.719 12.904 1.000 19.186 181 ALA A C 1
ATOM 2466 O O . ALA A 1 181 ? -23.735 19.734 12.967 1.000 19.586 181 ALA A O 1
ATOM 2473 N N . LEU A 1 182 ? -21.733 19.162 13.841 1.000 19.889 182 LEU A N 1
ATOM 2474 C CA . LEU A 1 182 ? -22.314 18.602 15.069 1.000 20.832 182 LEU A CA 1
ATOM 2475 C C . LEU A 1 182 ? -23.054 19.682 15.873 1.000 20.281 182 LEU A C 1
ATOM 2476 O O . LEU A 1 182 ? -24.212 19.501 16.328 1.000 22.171 182 LEU A O 1
ATOM 2492 N N . MET A 1 183 ? -22.410 20.843 16.018 1.000 20.162 183 MET A N 1
ATOM 2493 C CA . MET A 1 183 ? -23.036 21.990 16.685 1.000 19.658 183 MET A CA 1
ATOM 2494 C C . MET A 1 183 ? -24.322 22.454 15.971 1.000 19.158 183 MET A C 1
ATOM 2495 O O . MET A 1 183 ? -25.330 22.730 16.630 1.000 20.892 183 MET A O 1
ATOM 2509 N N . ALA A 1 184 ? -24.345 22.382 14.648 1.000 18.430 184 ALA A N 1
ATOM 2510 C CA . ALA A 1 184 ? -25.533 22.741 13.864 1.000 21.483 184 ALA A CA 1
ATOM 2511 C C . ALA A 1 184 ? -26.694 21.771 14.122 1.000 20.698 184 ALA A C 1
ATOM 2512 O O . ALA A 1 184 ? -27.842 22.216 14.266 1.000 20.212 184 ALA A O 1
ATOM 2519 N N . TRP A 1 185 ? -26.383 20.469 14.195 1.000 20.022 185 TRP A N 1
ATOM 2520 C CA . TRP A 1 185 ? -27.383 19.482 14.492 1.000 18.454 185 TRP A CA 1
ATOM 2521 C C . TRP A 1 185 ? -27.887 19.653 15.918 1.000 21.697 185 TRP A C 1
ATOM 2522 O O . TRP A 1 185 ? -29.102 19.502 16.150 1.000 20.620 185 TRP A O 1
ATOM 2543 N N . VAL A 1 186 ? -26.995 19.975 16.863 1.000 22.127 186 VAL A N 1
ATOM 2544 C CA . VAL A 1 186 ? -27.453 20.143 18.251 1.000 23.639 186 VAL A CA 1
ATOM 2545 C C . VAL A 1 186 ? -28.420 21.331 18.303 1.000 24.040 186 VAL A C 1
ATOM 2546 O O . VAL A 1 186 ? -29.484 21.310 18.964 1.000 24.096 186 VAL A O 1
ATOM 2559 N N . HIS A 1 187 ? -28.035 22.388 17.578 1.000 21.926 187 HIS A N 1
ATOM 2560 C CA . HIS A 1 187 ? -28.815 23.597 17.512 1.000 24.363 187 HIS A CA 1
ATOM 2561 C C . HIS A 1 187 ? -30.219 23.281 16.932 1.000 25.324 187 HIS A C 1
ATOM 2562 O O . HIS A 1 187 ? -31.268 23.697 17.498 1.000 21.526 187 HIS A O 1
ATOM 2577 N N . TYR A 1 188 ? -30.239 22.533 15.816 1.000 20.916 188 TYR A N 1
ATOM 2578 C CA . TYR A 1 188 ? -31.478 22.234 15.092 1.000 22.023 188 TYR A CA 1
ATOM 2579 C C . TYR A 1 188 ? -32.420 21.413 15.971 1.000 23.862 188 TYR A C 1
ATOM 2580 O O . TYR A 1 188 ? -33.571 21.757 16.113 1.000 22.805 188 TYR A O 1
ATOM 2598 N N . PHE A 1 189 ? -31.910 20.364 16.616 1.000 20.783 189 PHE A N 1
ATOM 2599 C CA . PHE A 1 189 ? -32.768 19.510 17.427 1.000 24.325 189 PHE A CA 1
ATOM 2600 C C . PHE A 1 189 ? -33.219 20.128 18.753 1.000 25.321 189 PHE A C 1
ATOM 2601 O O . PHE A 1 189 ? -34.356 19.909 19.142 1.000 25.559 189 PHE A O 1
ATOM 2618 N N . PHE A 1 190 ? -32.365 20.905 19.419 1.000 21.700 190 PHE A N 1
ATOM 2619 C CA . PHE A 1 190 ? -32.556 21.246 20.819 1.000 24.906 190 PHE A CA 1
ATOM 2620 C C . PHE A 1 190 ? -32.696 22.753 21.050 1.000 26.559 190 PHE A C 1
ATOM 2621 O O . PHE A 1 190 ? -32.785 23.189 22.192 1.000 26.967 190 PHE A O 1
ATOM 2638 N N . ARG A 1 191 ? -32.861 23.542 19.981 1.000 23.983 191 ARG A N 1
ATOM 2639 C CA . ARG A 1 191 ? -33.058 24.974 20.145 1.000 27.751 191 ARG A CA 1
ATOM 2640 C C . ARG A 1 191 ? -34.198 25.244 21.146 1.000 25.671 191 ARG A C 1
ATOM 2641 O O . ARG A 1 191 ? -34.102 26.120 21.951 1.000 25.409 191 ARG A O 1
ATOM 2662 N N . LYS A 1 192 ? -35.334 24.590 21.031 1.000 28.985 192 LYS A N 1
ATOM 2663 C CA . LYS A 1 192 ? -36.471 24.953 21.873 1.000 32.921 192 LYS A CA 1
ATOM 2664 C C . LYS A 1 192 ? -36.232 24.642 23.339 1.000 30.581 192 LYS A C 1
ATOM 2665 O O . LYS A 1 192 ? -36.452 25.511 24.181 1.000 28.249 192 LYS A O 1
ATOM 2684 N N . PRO A 1 193 ? -35.808 23.423 23.726 1.000 27.082 193 PRO A N 1
ATOM 2685 C CA . PRO A 1 193 ? -35.531 23.237 25.133 1.000 30.252 193 PRO A CA 1
ATOM 2686 C C . PRO A 1 193 ? -34.344 24.069 25.635 1.000 27.552 193 PRO A C 1
ATOM 2687 O O . PRO A 1 193 ? -34.367 24.556 26.772 1.000 26.839 193 PRO A O 1
ATOM 2698 N N . PHE A 1 194 ? -33.315 24.272 24.800 1.000 23.625 194 PHE A N 1
ATOM 2699 C CA . PHE A 1 194 ? -32.279 25.232 25.154 1.000 24.383 194 PHE A CA 1
ATOM 2700 C C . PHE A 1 194 ? -32.860 26.618 25.427 1.000 23.520 194 PHE A C 1
ATOM 2701 O O . PHE A 1 194 ? -32.477 27.274 26.411 1.000 28.245 194 PHE A O 1
ATOM 2718 N N . ASP A 1 195 ? -33.703 27.144 24.530 1.000 23.524 195 ASP A N 1
ATOM 2719 C CA . ASP A 1 195 ? -34.156 28.523 24.725 1.000 26.240 195 ASP A CA 1
ATOM 2720 C C . ASP A 1 195 ? -35.087 28.638 25.949 1.000 28.020 195 ASP A C 1
ATOM 2721 O O . ASP A 1 195 ? -35.174 29.703 26.589 1.000 28.903 195 ASP A O 1
ATOM 2730 N N . LYS A 1 196 ? -35.693 27.510 26.342 1.000 29.603 196 LYS A N 1
ATOM 2731 C CA . LYS A 1 196 ? -36.535 27.517 27.536 1.000 32.230 196 LYS A CA 1
ATOM 2732 C C . LYS A 1 196 ? -35.660 27.776 28.731 1.000 33.843 196 LYS A C 1
ATOM 2733 O O . LYS A 1 196 ? -35.986 28.544 29.642 1.000 29.536 196 LYS A O 1
ATOM 2752 N N . ILE A 1 197 ? -34.473 27.168 28.691 1.000 29.516 197 ILE A N 1
ATOM 2753 C CA . ILE A 1 197 ? -33.540 27.354 29.783 1.000 28.733 197 ILE A CA 1
ATOM 2754 C C . ILE A 1 197 ? -32.962 28.774 29.734 1.000 32.376 197 ILE A C 1
ATOM 2755 O O . ILE A 1 197 ? -33.046 29.504 30.711 1.000 30.580 197 ILE A O 1
ATOM 2771 N N . ASN A 1 198 ? -32.334 29.144 28.609 1.000 27.886 198 ASN A N 1
ATOM 2772 C CA . ASN A 1 198 ? -31.733 30.464 28.459 1.000 30.238 198 ASN A CA 1
ATOM 2773 C C . ASN A 1 198 ? -31.407 30.623 26.984 1.000 31.003 198 ASN A C 1
ATOM 2774 O O . ASN A 1 198 ? -30.502 29.950 26.451 1.000 25.862 198 ASN A O 1
ATOM 2785 N N . PRO A 1 199 ? -32.147 31.506 26.306 1.000 29.392 199 PRO A N 1
ATOM 2786 C CA . PRO A 1 199 ? -32.001 31.705 24.875 1.000 28.386 199 PRO A CA 1
ATOM 2787 C C . PRO A 1 199 ? -30.631 32.207 24.430 1.000 26.358 199 PRO A C 1
ATOM 2788 O O . PRO A 1 199 ? -30.313 32.148 23.246 1.000 27.876 199 PRO A O 1
ATOM 2799 N N . VAL A 1 200 ? -29.800 32.655 25.347 1.000 29.130 200 VAL A N 1
ATOM 2800 C CA . VAL A 1 200 ? -28.470 33.128 24.926 1.000 30.837 200 VAL A CA 1
ATOM 2801 C C . VAL A 1 200 ? -27.566 32.019 24.393 1.000 27.094 200 VAL A C 1
ATOM 2802 O O . VAL A 1 200 ? -26.620 32.299 23.648 1.000 26.105 200 VAL A O 1
ATOM 2815 N N . VAL A 1 201 ? -27.805 30.777 24.805 1.000 26.542 201 VAL A N 1
ATOM 2816 C CA . VAL A 1 201 ? -26.976 29.664 24.389 1.000 26.462 201 VAL A CA 1
ATOM 2817 C C . VAL A 1 201 ? -27.153 29.453 22.882 1.000 26.656 201 VAL A C 1
ATOM 2818 O O . VAL A 1 201 ? -26.172 29.513 22.136 1.000 22.487 201 VAL A O 1
ATOM 2831 N N . SER A 1 202 ? -28.384 29.270 22.417 1.000 22.671 202 SER A N 1
ATOM 2832 C CA . SER A 1 202 ? -28.585 29.105 21.003 1.000 22.402 202 SER A CA 1
ATOM 2833 C C . SER A 1 202 ? -28.038 30.303 20.201 1.000 22.297 202 SER A C 1
ATOM 2834 O O . SER A 1 202 ? -27.552 30.126 19.093 1.000 23.937 202 SER A O 1
ATOM 2842 N N . LEU A 1 203 ? -28.228 31.517 20.731 1.000 20.301 203 LEU A N 1
ATOM 2843 C CA . LEU A 1 203 ? -27.751 32.735 20.120 1.000 25.207 203 LEU A CA 1
ATOM 2844 C C . LEU A 1 203 ? -26.250 32.655 19.872 1.000 22.927 203 LEU A C 1
ATOM 2845 O O . LEU A 1 203 ? -25.842 32.957 18.763 1.000 23.065 203 LEU A O 1
ATOM 2861 N N . GLN A 1 204 ? -25.492 32.184 20.871 1.000 25.618 204 GLN A N 1
ATOM 2862 C CA . GLN A 1 204 ? -24.048 32.156 20.773 1.000 24.666 204 GLN A CA 1
ATOM 2863 C C . GLN A 1 204 ? -23.638 31.012 19.842 1.000 21.587 204 GLN A C 1
ATOM 2864 O O . GLN A 1 204 ? -22.691 31.131 19.099 1.000 21.771 204 GLN A O 1
ATOM 2878 N N . MET A 1 205 ? -24.410 29.957 19.802 1.000 22.312 205 MET A N 1
ATOM 2879 C CA . MET A 1 205 ? -24.171 28.902 18.852 1.000 23.167 205 MET A CA 1
ATOM 2880 C C . MET A 1 205 ? -24.292 29.364 17.405 1.000 25.510 205 MET A C 1
ATOM 2881 O O . MET A 1 205 ? -23.433 29.003 16.566 1.000 21.327 205 MET A O 1
ATOM 2895 N N . ARG A 1 206 ? -25.310 30.148 17.104 1.000 24.784 206 ARG A N 1
ATOM 2896 C CA . ARG A 1 206 ? -25.499 30.684 15.756 1.000 25.208 206 ARG A CA 1
ATOM 2897 C C . ARG A 1 206 ? -24.330 31.587 15.364 1.000 24.286 206 ARG A C 1
ATOM 2898 O O . ARG A 1 206 ? -23.838 31.515 14.228 1.000 24.053 206 ARG A O 1
ATOM 2919 N N . LYS A 1 207 ? -23.950 32.456 16.286 1.000 22.259 207 LYS A N 1
ATOM 2920 C CA . LYS A 1 207 ? -22.773 33.275 16.133 1.000 25.201 207 LYS A CA 1
ATOM 2921 C C . LYS A 1 207 ? -21.502 32.453 15.874 1.000 21.759 207 LYS A C 1
ATOM 2922 O O . LYS A 1 207 ? -20.737 32.764 14.930 1.000 22.007 207 LYS A O 1
ATOM 2941 N N . ALA A 1 208 ? -21.269 31.433 16.686 1.000 22.271 208 ALA A N 1
ATOM 2942 C CA . ALA A 1 208 ? -20.076 30.625 16.573 1.000 22.378 208 ALA A CA 1
ATOM 2943 C C . ALA A 1 208 ? -20.014 29.895 15.218 1.000 21.297 208 ALA A C 1
ATOM 2944 O O . ALA A 1 208 ? -18.963 29.894 14.549 1.000 21.973 208 ALA A O 1
ATOM 2951 N N . ILE A 1 209 ? -21.142 29.310 14.782 1.000 22.864 209 ILE A N 1
ATOM 2952 C CA . ILE A 1 209 ? -21.161 28.604 13.522 1.000 23.353 209 ILE A CA 1
ATOM 2953 C C . ILE A 1 209 ? -20.938 29.600 12.384 1.000 24.048 209 ILE A C 1
ATOM 2954 O O . ILE A 1 209 ? -20.295 29.259 11.396 1.000 21.498 209 ILE A O 1
ATOM 2970 N N . LYS A 1 210 ? -21.561 30.775 12.471 1.000 24.206 210 LYS A N 1
ATOM 2971 C CA . LYS A 1 210 ? -21.391 31.812 11.464 1.000 23.146 210 LYS A CA 1
ATOM 2972 C C . LYS A 1 210 ? -19.927 32.241 11.394 1.000 21.744 210 LYS A C 1
ATOM 2973 O O . LYS A 1 210 ? -19.367 32.317 10.283 1.000 21.550 210 LYS A O 1
ATOM 2992 N N . GLU A 1 211 ? -19.297 32.451 12.540 1.000 22.195 211 GLU A N 1
ATOM 2993 C CA . GLU A 1 211 ? -17.931 32.929 12.569 1.000 25.454 211 GLU A CA 1
ATOM 2994 C C . GLU A 1 211 ? -16.912 31.886 12.117 1.000 21.944 211 GLU A C 1
ATOM 2995 O O . GLU A 1 211 ? -15.883 32.271 11.578 1.000 21.129 211 GLU A O 1
ATOM 3007 N N . ARG A 1 212 ? -17.175 30.638 12.430 1.000 20.077 212 ARG A N 1
ATOM 3008 C CA . ARG A 1 212 ? -16.191 29.594 12.313 1.000 20.069 212 ARG A CA 1
ATOM 3009 C C . ARG A 1 212 ? -16.380 28.715 11.083 1.000 19.954 212 ARG A C 1
ATOM 3010 O O . ARG A 1 212 ? -15.391 28.178 10.606 1.000 24.038 212 ARG A O 1
ATOM 3031 N N . ILE A 1 213 ? -17.572 28.713 10.485 1.000 20.140 213 ILE A N 1
ATOM 3032 C CA . ILE A 1 213 ? -17.881 27.943 9.283 1.000 20.810 213 ILE A CA 1
ATOM 3033 C C . ILE A 1 213 ? -18.431 28.864 8.222 1.000 19.970 213 ILE A C 1
ATOM 3034 O O . ILE A 1 213 ? -17.841 28.918 7.136 1.000 21.990 213 ILE A O 1
ATOM 3050 N N . LEU A 1 214 ? -19.570 29.527 8.448 1.000 21.186 214 LEU A N 1
ATOM 3051 C CA . LEU A 1 214 ? -20.292 30.142 7.311 1.000 21.316 214 LEU A CA 1
ATOM 3052 C C . LEU A 1 214 ? -19.451 31.230 6.633 1.000 23.261 214 LEU A C 1
ATOM 3053 O O . LEU A 1 214 ? -19.216 31.273 5.399 1.000 22.388 214 LEU A O 1
ATOM 3069 N N . ASP A 1 215 ? -18.959 32.140 7.459 1.000 22.552 215 ASP A N 1
ATOM 3070 C CA . ASP A 1 215 ? -18.260 33.306 6.975 1.000 24.590 215 ASP A CA 1
ATOM 3071 C C . ASP A 1 215 ? -16.911 32.954 6.331 1.000 23.361 215 ASP A C 1
ATOM 3072 O O . ASP A 1 215 ? -16.629 33.461 5.216 1.000 23.437 215 ASP A O 1
ATOM 3081 N N . PRO A 1 216 ? -16.015 32.206 7.004 1.000 24.884 216 PRO A N 1
ATOM 3082 C CA . PRO A 1 216 ? -14.711 31.853 6.421 1.000 27.211 216 PRO A CA 1
ATOM 3083 C C . PRO A 1 216 ? -14.963 31.111 5.106 1.000 26.673 216 PRO A C 1
ATOM 3084 O O . PRO A 1 216 ? -14.297 31.347 4.104 1.000 23.913 216 PRO A O 1
ATOM 3095 N N . TYR A 1 217 ? -15.944 30.217 5.107 1.000 21.961 217 TYR A N 1
ATOM 3096 C CA . TYR A 1 217 ? -16.241 29.465 3.887 1.000 23.842 217 TYR A CA 1
ATOM 3097 C C . TYR A 1 217 ? -16.547 30.372 2.682 1.000 25.503 217 TYR A C 1
ATOM 3098 O O . TYR A 1 217 ? -16.152 30.098 1.563 1.000 23.429 217 TYR A O 1
ATOM 3116 N N . MET A 1 218 ? -17.398 31.360 2.903 1.000 26.380 218 MET A N 1
ATOM 3117 C CA . MET A 1 218 ? -17.791 32.315 1.888 1.000 25.996 218 MET A CA 1
ATOM 3118 C C . MET A 1 218 ? -16.677 33.312 1.597 1.000 30.165 218 MET A C 1
ATOM 3119 O O . MET A 1 218 ? -16.612 33.691 0.465 1.000 33.772 218 MET A O 1
ATOM 3133 N N . ASN A 1 219 ? -15.897 33.778 2.590 1.000 27.978 219 ASN A N 1
ATOM 3134 C CA . ASN A 1 219 ? -15.105 34.981 2.470 1.000 29.610 219 ASN A CA 1
ATOM 3135 C C . ASN A 1 219 ? -13.675 34.660 2.088 1.000 31.861 219 ASN A C 1
ATOM 3136 O O . ASN A 1 219 ? -12.954 35.529 1.656 1.000 32.272 219 ASN A O 1
ATOM 3147 N N . ASP A 1 220 ? -13.249 33.439 2.253 1.000 27.832 220 ASP A N 1
ATOM 3148 C CA . ASP A 1 220 ? -11.861 33.104 2.043 1.000 27.862 220 ASP A CA 1
ATOM 3149 C C . ASP A 1 220 ? -11.824 32.127 0.863 1.000 28.811 220 ASP A C 1
ATOM 3150 O O . ASP A 1 220 ? -12.207 30.979 1.040 1.000 28.299 220 ASP A O 1
ATOM 3159 N N . ASP A 1 221 ? -11.336 32.585 -0.291 1.000 28.912 221 ASP A N 1
ATOM 3160 C CA . ASP A 1 221 ? -11.204 31.732 -1.482 1.000 29.169 221 ASP A CA 1
ATOM 3161 C C . ASP A 1 221 ? -9.974 30.845 -1.542 1.000 30.450 221 ASP A C 1
ATOM 3162 O O . ASP A 1 221 ? -9.854 30.034 -2.464 1.000 31.734 221 ASP A O 1
ATOM 3171 N N . ASP A 1 222 ? -9.086 30.936 -0.555 1.000 32.269 222 ASP A N 1
ATOM 3172 C CA . ASP A 1 222 ? -7.751 30.396 -0.676 1.000 33.729 222 ASP A CA 1
ATOM 3173 C C . ASP A 1 222 ? -7.469 29.194 0.216 1.000 29.614 222 ASP A C 1
ATOM 3174 O O . ASP A 1 222 ? -6.348 28.702 0.227 1.000 27.901 222 ASP A O 1
ATOM 3183 N N . MET A 1 223 ? -8.449 28.664 0.954 1.000 25.354 223 MET A N 1
ATOM 3184 C CA . MET A 1 223 ? -8.231 27.450 1.717 1.000 32.617 223 MET A CA 1
ATOM 3185 C C . MET A 1 223 ? -7.843 26.318 0.755 1.000 32.052 223 MET A C 1
ATOM 3186 O O . MET A 1 223 ? -8.455 26.104 -0.284 1.000 26.710 223 MET A O 1
ATOM 3200 N N . TRP A 1 224 ? -6.747 25.618 1.090 1.000 33.189 224 TRP A N 1
ATOM 3201 C CA . TRP A 1 224 ? -6.096 24.757 0.112 1.000 30.933 224 TRP A CA 1
ATOM 3202 C C . TRP A 1 224 ? -7.074 23.682 -0.351 1.000 28.918 224 TRP A C 1
ATOM 3203 O O . TRP A 1 224 ? -7.110 23.373 -1.533 1.000 28.142 224 TRP A O 1
ATOM 3224 N N . TRP A 1 225 ? -7.873 23.128 0.582 1.000 25.030 225 TRP A N 1
ATOM 3225 C CA . TRP A 1 225 ? -8.736 22.014 0.252 1.000 26.041 225 TRP A CA 1
ATOM 3226 C C . TRP A 1 225 ? -9.918 22.406 -0.650 1.000 23.731 225 TRP A C 1
ATOM 3227 O O . TRP A 1 225 ? -10.536 21.533 -1.281 1.000 22.442 225 TRP A O 1
ATOM 3248 N N . MET A 1 226 ? -10.242 23.683 -0.775 1.000 24.696 226 MET A N 1
ATOM 3249 C CA . MET A 1 226 ? -11.360 24.087 -1.629 1.000 23.836 226 MET A CA 1
ATOM 3250 C C . MET A 1 226 ? -10.988 23.973 -3.098 1.000 24.129 226 MET A C 1
ATOM 3251 O O . MET A 1 226 ? -11.880 23.897 -3.971 1.000 24.784 226 MET A O 1
ATOM 3265 N N . ALA A 1 227 ? -9.668 24.072 -3.358 1.000 24.970 227 ALA A N 1
ATOM 3266 C CA . ALA A 1 227 ? -9.072 23.895 -4.692 1.000 26.568 227 ALA A CA 1
ATOM 3267 C C . ALA A 1 227 ? -9.568 24.896 -5.724 1.000 30.187 227 ALA A C 1
ATOM 3268 O O . ALA A 1 227 ? -9.501 24.617 -6.941 1.000 31.292 227 ALA A O 1
ATOM 3275 N N . PHE A 1 228 ? -9.996 26.092 -5.288 1.000 29.104 228 PHE A N 1
ATOM 3276 C CA . PHE A 1 228 ? -10.354 27.129 -6.257 1.000 31.658 228 PHE A CA 1
ATOM 3277 C C . PHE A 1 228 ? -9.125 27.649 -7.025 1.000 35.798 228 PHE A C 1
ATOM 3278 O O . PHE A 1 228 ? -9.256 28.155 -8.139 1.000 36.600 228 PHE A O 1
ATOM 3295 N N . ASN A 1 229 ? -7.917 27.494 -6.468 1.000 39.817 229 ASN A N 1
ATOM 3296 C CA . ASN A 1 229 ? -6.727 27.971 -7.188 1.000 53.605 229 ASN A CA 1
ATOM 3297 C C . ASN A 1 229 ? -5.959 26.822 -7.833 1.000 52.045 229 ASN A C 1
ATOM 3298 O O . ASN A 1 229 ? -4.817 27.010 -8.205 1.000 51.330 229 ASN A O 1
ATOM 3309 N N . TRP A 1 230 ? -6.554 25.629 -7.871 1.000 48.440 230 TRP A N 1
ATOM 3310 C CA . TRP A 1 230 ? -5.834 24.413 -8.179 1.000 46.357 230 TRP A CA 1
ATOM 3311 C C . TRP A 1 230 ? -5.100 24.567 -9.508 1.000 46.620 230 TRP A C 1
ATOM 3312 O O . TRP A 1 230 ? -5.646 25.101 -10.464 1.000 43.501 230 TRP A O 1
ATOM 3333 N N . GLN A 1 231 ? -3.868 24.058 -9.539 1.000 51.392 231 GLN A N 1
ATOM 3334 C CA . GLN A 1 231 ? -3.174 23.813 -10.793 1.000 52.201 231 GLN A CA 1
ATOM 3335 C C . GLN A 1 231 ? -2.520 22.441 -10.819 1.000 53.710 231 GLN A C 1
ATOM 3336 O O . GLN A 1 231 ? -2.231 21.830 -9.781 1.000 49.936 231 GLN A O 1
ATOM 3350 N N . PRO A 1 232 ? -2.199 21.955 -12.036 1.000 57.106 232 PRO A N 1
ATOM 3351 C CA . PRO A 1 232 ? -1.418 20.725 -12.168 1.000 57.027 232 PRO A CA 1
ATOM 3352 C C . PRO A 1 232 ? -0.224 20.720 -11.208 1.000 53.991 232 PRO A C 1
ATOM 3353 O O . PRO A 1 232 ? 0.425 21.741 -10.969 1.000 53.546 232 PRO A O 1
ATOM 3364 N N . GLY A 1 233 ? -0.024 19.580 -10.540 1.000 50.667 233 GLY A N 1
ATOM 3365 C CA . GLY A 1 233 ? 1.059 19.429 -9.588 1.000 50.160 233 GLY A CA 1
ATOM 3366 C C . GLY A 1 233 ? 0.532 19.339 -8.163 1.000 52.194 233 GLY A C 1
ATOM 3367 O O . GLY A 1 233 ? 1.119 18.632 -7.357 1.000 57.580 233 GLY A O 1
ATOM 3371 N N . GLU A 1 234 ? -0.560 20.049 -7.858 1.000 52.071 234 GLU A N 1
ATOM 3372 C CA . GLU A 1 234 ? -1.040 20.158 -6.481 1.000 53.884 234 GLU A CA 1
ATOM 3373 C C . GLU A 1 234 ? -2.059 19.078 -6.164 1.000 46.962 234 GLU A C 1
ATOM 3374 O O . GLU A 1 234 ? -2.705 18.590 -7.095 1.000 45.562 234 GLU A O 1
ATOM 3386 N N . ILE A 1 235 ? -2.232 18.758 -4.861 1.000 45.059 235 ILE A N 1
ATOM 3387 C CA . ILE A 1 235 ? -3.164 17.683 -4.538 1.000 48.590 235 ILE A CA 1
ATOM 3388 C C . ILE A 1 235 ? -4.557 18.231 -4.228 1.000 36.273 235 ILE A C 1
ATOM 3389 O O . ILE A 1 235 ? -4.749 19.328 -3.722 1.000 35.980 235 ILE A O 1
ATOM 3405 N N . ILE A 1 236 ? -5.529 17.443 -4.676 1.000 35.811 236 ILE A N 1
ATOM 3406 C CA . ILE A 1 236 ? -6.883 17.459 -4.160 1.000 32.945 236 ILE A CA 1
ATOM 3407 C C . ILE A 1 236 ? -7.037 16.078 -3.578 1.000 32.004 236 ILE A C 1
ATOM 3408 O O . ILE A 1 236 ? -6.693 15.087 -4.256 1.000 31.338 236 ILE A O 1
ATOM 3424 N N . ASN A 1 237 ? -7.558 16.023 -2.350 1.000 25.941 237 ASN A N 1
ATOM 3425 C CA . ASN A 1 237 ? -7.755 14.771 -1.662 1.000 28.847 237 ASN A CA 1
ATOM 3426 C C . ASN A 1 237 ? -9.038 14.852 -0.857 1.000 26.534 237 ASN A C 1
ATOM 3427 O O . ASN A 1 237 ? -9.874 15.717 -1.132 1.000 27.831 237 ASN A O 1
ATOM 3438 N N . ASN A 1 238 ? -9.173 13.866 0.052 1.000 25.079 238 ASN A N 1
ATOM 3439 C CA . ASN A 1 238 ? -10.348 13.635 0.866 1.000 25.955 238 ASN A CA 1
ATOM 3440 C C . ASN A 1 238 ? -10.801 14.925 1.590 1.000 25.913 238 ASN A C 1
ATOM 3441 O O . ASN A 1 238 ? -11.980 14.990 1.942 1.000 25.482 238 ASN A O 1
ATOM 3452 N N . TRP A 1 239 ? -9.878 15.859 1.912 1.000 22.575 239 TRP A N 1
ATOM 3453 C CA . TRP A 1 239 ? -10.237 17.077 2.646 1.000 22.553 239 TRP A CA 1
ATOM 3454 C C . TRP A 1 239 ? -11.330 17.805 1.905 1.000 22.556 239 TRP A C 1
ATOM 3455 O O . TRP A 1 239 ? -12.159 18.398 2.562 1.000 22.446 239 TRP A O 1
ATOM 3476 N N . ASN A 1 240 ? -11.280 17.742 0.549 1.000 21.370 240 ASN A N 1
ATOM 3477 C CA . ASN A 1 240 ? -12.225 18.463 -0.272 1.000 21.431 240 ASN A CA 1
ATOM 3478 C C . ASN A 1 240 ? -13.658 17.996 -0.046 1.000 20.387 240 ASN A C 1
ATOM 3479 O O . ASN A 1 240 ? -14.478 18.764 0.460 1.000 19.659 240 ASN A O 1
ATOM 3490 N N . PRO A 1 241 ? -14.061 16.735 -0.352 1.000 21.003 241 PRO A N 1
ATOM 3491 C CA . PRO A 1 241 ? -15.432 16.372 -0.090 1.000 21.232 241 PRO A CA 1
ATOM 3492 C C . PRO A 1 241 ? -15.778 16.347 1.395 1.000 20.184 241 PRO A C 1
ATOM 3493 O O . PRO A 1 241 ? -16.896 16.617 1.810 1.000 19.982 241 PRO A O 1
ATOM 3504 N N . TRP A 1 242 ? -14.776 16.050 2.239 1.000 18.406 242 TRP A N 1
ATOM 3505 C CA . TRP A 1 242 ? -15.042 15.997 3.669 1.000 20.924 242 TRP A CA 1
ATOM 3506 C C . TRP A 1 242 ? -15.375 17.389 4.224 1.000 23.2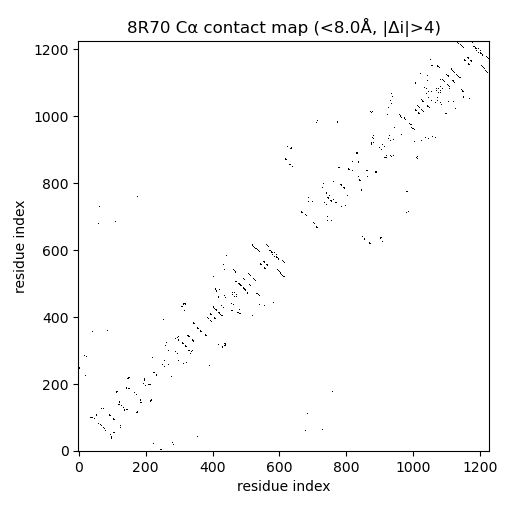94 242 TRP A C 1
ATOM 3507 O O . TRP A 1 242 ? -16.402 17.541 4.854 1.000 21.577 242 TRP A O 1
ATOM 3528 N N . CYS A 1 243 ? -14.528 18.382 3.941 1.000 22.179 243 CYS A N 1
ATOM 3529 C CA . CYS A 1 243 ? -14.819 19.737 4.404 1.000 20.659 243 CYS A CA 1
ATOM 3530 C C . CYS A 1 243 ? -16.051 20.324 3.696 1.000 20.861 243 CYS A C 1
ATOM 3531 O O . CYS A 1 243 ? -16.880 20.961 4.359 1.000 19.320 243 CYS A O 1
ATOM 3539 N N . ASN A 1 244 ? -16.216 20.099 2.375 1.000 21.291 244 ASN A N 1
ATOM 3540 C CA . ASN A 1 244 ? -17.363 20.650 1.674 1.000 19.101 244 ASN A CA 1
ATOM 3541 C C . ASN A 1 244 ? -18.650 20.087 2.279 1.000 20.053 244 ASN A C 1
ATOM 3542 O O . ASN A 1 244 ? -19.634 20.800 2.386 1.000 21.950 244 ASN A O 1
ATOM 3553 N N . SER A 1 245 ? -18.677 18.777 2.565 1.000 18.997 245 SER A N 1
ATOM 3554 C CA . SER A 1 245 ? -19.863 18.121 3.072 1.000 21.639 245 SER A CA 1
ATOM 3555 C C . SER A 1 245 ? -20.233 18.660 4.469 1.000 19.611 245 SER A C 1
ATOM 3556 O O . SER A 1 245 ? -21.425 18.820 4.738 1.000 20.446 245 SER A O 1
ATOM 3564 N N . ASN A 1 246 ? -19.233 18.998 5.310 1.000 20.623 246 ASN A N 1
ATOM 3565 C CA . ASN A 1 246 ? -19.481 19.583 6.616 1.000 20.433 246 ASN A CA 1
ATOM 3566 C C . ASN A 1 246 ? -20.006 21.008 6.481 1.000 22.033 246 ASN A C 1
ATOM 3567 O O . ASN A 1 246 ? -21.017 21.354 7.094 1.000 19.339 246 ASN A O 1
ATOM 3578 N N . ALA A 1 247 ? -19.421 21.778 5.562 1.000 20.690 247 ALA A N 1
ATOM 3579 C CA . ALA A 1 247 ? -19.822 23.157 5.369 1.000 21.815 247 ALA A CA 1
ATOM 3580 C C . ALA A 1 247 ? -21.258 23.198 4.844 1.000 19.781 247 ALA A C 1
ATOM 3581 O O . ALA A 1 247 ? -22.078 23.995 5.342 1.000 20.320 247 ALA A O 1
ATOM 3588 N N . LEU A 1 248 ? -21.533 22.298 3.911 1.000 18.632 248 LEU A N 1
ATOM 3589 C CA . LEU A 1 248 ? -22.826 22.203 3.251 1.000 20.489 248 LEU A CA 1
ATOM 3590 C C . LEU A 1 248 ? -23.937 21.936 4.283 1.000 20.327 248 LEU A C 1
ATOM 3591 O O . LEU A 1 248 ? -24.948 22.636 4.336 1.000 21.703 248 LEU A O 1
ATOM 3607 N N . GLN A 1 249 ? -23.687 21.016 5.192 1.000 21.831 249 GLN A N 1
ATOM 3608 C CA . GLN A 1 249 ? -24.599 20.755 6.302 1.000 21.482 249 GLN A CA 1
ATOM 3609 C C . GLN A 1 249 ? -24.876 22.022 7.116 1.000 19.087 249 GLN A C 1
ATOM 3610 O O . GLN A 1 249 ? -26.017 22.290 7.511 1.000 20.296 249 GLN A O 1
ATOM 3624 N N . CYS A 1 250 ? -23.800 22.714 7.480 1.000 20.431 250 CYS A N 1
ATOM 3625 C CA . CYS A 1 250 ? -23.929 23.905 8.294 1.000 19.973 250 CYS A CA 1
ATOM 3626 C C . CYS A 1 250 ? -24.821 24.911 7.570 1.000 22.286 250 CYS A C 1
ATOM 3627 O O . CYS A 1 250 ? -25.725 25.580 8.148 1.000 21.694 250 CYS A O 1
ATOM 3635 N N . PHE A 1 251 ? -24.536 25.105 6.310 1.000 20.748 251 PHE A N 1
ATOM 3636 C CA . PHE A 1 251 ? -25.341 26.075 5.560 1.000 23.076 251 PHE A CA 1
ATOM 3637 C C . PHE A 1 251 ? -26.806 25.640 5.511 1.000 22.589 251 PHE A C 1
ATOM 3638 O O . PHE A 1 251 ? -27.720 26.447 5.763 1.000 21.564 251 PHE A O 1
ATOM 3655 N N . LEU A 1 252 ? -27.059 24.383 5.200 1.000 19.987 252 LEU A N 1
ATOM 3656 C CA . LEU A 1 252 ? -28.439 23.936 5.102 1.000 20.835 252 LEU A CA 1
ATOM 3657 C C . LEU A 1 252 ? -29.204 24.006 6.431 1.000 21.271 252 LEU A C 1
ATOM 3658 O O . LEU A 1 252 ? -30.435 24.259 6.432 1.000 20.608 252 LEU A O 1
ATOM 3674 N N . LEU A 1 253 ? -28.479 23.900 7.540 1.000 20.473 253 LEU A N 1
ATOM 3675 C CA . LEU A 1 253 ? -29.093 23.951 8.865 1.000 22.743 253 LEU A CA 1
ATOM 3676 C C . LEU A 1 253 ? -29.282 25.370 9.388 1.000 23.536 253 LEU A C 1
ATOM 3677 O O . LEU A 1 253 ? -30.204 25.583 10.188 1.000 25.038 253 LEU A O 1
ATOM 3693 N N . MET A 1 254 ? -28.351 26.269 9.054 1.000 21.560 254 MET A N 1
ATOM 3694 C CA . MET A 1 254 ? -28.162 27.513 9.772 1.000 22.633 254 MET A CA 1
ATOM 3695 C C . MET A 1 254 ? -28.437 28.735 8.917 1.000 21.914 254 MET A C 1
ATOM 3696 O O . MET A 1 254 ? -28.602 29.828 9.484 1.000 21.345 254 MET A O 1
ATOM 3710 N N . GLU A 1 255 ? -28.342 28.619 7.576 1.000 24.497 255 GLU A N 1
ATOM 3711 C CA . GLU A 1 255 ? -28.436 29.756 6.706 1.000 24.318 255 GLU A CA 1
ATOM 3712 C C . GLU A 1 255 ? -29.841 29.858 6.131 1.000 24.977 255 GLU A C 1
ATOM 3713 O O . GLU A 1 255 ? -30.134 29.185 5.177 1.000 25.412 255 GLU A O 1
ATOM 3725 N N . ASN A 1 256 ? -30.667 30.798 6.620 1.000 26.487 256 ASN A N 1
ATOM 3726 C CA . ASN A 1 256 ? -32.073 30.837 6.218 1.000 28.075 256 ASN A CA 1
ATOM 3727 C C . ASN A 1 256 ? -32.318 31.932 5.185 1.000 30.005 256 ASN A C 1
ATOM 3728 O O . ASN A 1 256 ? -33.441 32.077 4.736 1.000 29.041 256 ASN A O 1
ATOM 3739 N N . ASN A 1 257 ? -31.292 32.735 4.827 1.000 30.045 257 ASN A N 1
ATOM 3740 C CA . ASN A 1 257 ? -31.392 33.637 3.685 1.000 27.731 257 ASN A CA 1
ATOM 3741 C C . ASN A 1 257 ? -31.115 32.825 2.421 1.000 24.831 257 ASN A C 1
ATOM 3742 O O . ASN A 1 257 ? -30.028 32.246 2.224 1.000 26.882 257 ASN A O 1
ATOM 3753 N N . LYS A 1 258 ? -32.105 32.756 1.529 1.000 25.876 258 LYS A N 1
ATOM 3754 C CA . LYS A 1 258 ? -32.031 31.824 0.419 1.000 27.292 258 LYS A CA 1
ATOM 3755 C C . LYS A 1 258 ? -30.995 32.275 -0.609 1.000 27.905 258 LYS A C 1
ATOM 3756 O O . LYS A 1 258 ? -30.394 31.489 -1.317 1.000 26.461 258 LYS A O 1
ATOM 3775 N N . ASP A 1 259 ? -30.878 33.583 -0.800 1.000 26.037 259 ASP A N 1
ATOM 3776 C CA . ASP A 1 259 ? -29.844 34.143 -1.639 1.000 29.775 259 ASP A CA 1
ATOM 3777 C C . ASP A 1 259 ? -28.459 33.727 -1.131 1.000 23.823 259 ASP A C 1
ATOM 3778 O O . ASP A 1 259 ? -27.655 33.327 -1.949 1.000 26.834 259 ASP A O 1
ATOM 3787 N N . ARG A 1 260 ? -28.207 33.778 0.197 1.000 28.980 260 ARG A N 1
ATOM 3788 C CA . ARG A 1 260 ? -26.885 33.482 0.763 1.000 24.811 260 ARG A CA 1
ATOM 3789 C C . ARG A 1 260 ? -26.676 31.967 0.644 1.000 25.326 260 ARG A C 1
ATOM 3790 O O . ARG A 1 260 ? -25.608 31.509 0.266 1.000 26.011 260 ARG A O 1
ATOM 3811 N N . LEU A 1 261 ? -27.752 31.220 0.892 1.000 24.753 261 LEU A N 1
ATOM 3812 C CA . LEU A 1 261 ? -27.715 29.763 0.810 1.000 25.778 261 LEU A CA 1
ATOM 3813 C C . LEU A 1 261 ? -27.376 29.307 -0.609 1.000 24.742 261 LEU A C 1
ATOM 3814 O O . LEU A 1 261 ? -26.449 28.507 -0.757 1.000 25.088 261 LEU A O 1
ATOM 3830 N N . ALA A 1 262 ? -28.096 29.768 -1.637 1.000 23.990 262 ALA A N 1
ATOM 3831 C CA . ALA A 1 262 ? -27.783 29.405 -3.008 1.000 25.092 262 ALA A CA 1
ATOM 3832 C C . ALA A 1 262 ? -26.311 29.683 -3.326 1.000 25.576 262 ALA A C 1
ATOM 3833 O O . ALA A 1 262 ? -25.628 28.913 -3.990 1.000 24.739 262 ALA A O 1
ATOM 3840 N N . LYS A 1 263 ? -25.819 30.854 -2.943 1.000 26.315 263 LYS A N 1
ATOM 3841 C CA . LYS A 1 263 ? -24.427 31.231 -3.237 1.000 27.109 263 LYS A CA 1
ATOM 3842 C C . LYS A 1 263 ? -23.450 30.288 -2.542 1.000 24.417 263 LYS A C 1
ATOM 3843 O O . LYS A 1 263 ? -22.519 29.808 -3.218 1.000 23.201 263 LYS A O 1
ATOM 3862 N N . ALA A 1 264 ? -23.755 29.918 -1.282 1.000 21.789 264 ALA A N 1
ATOM 3863 C CA . ALA A 1 264 ? -22.889 28.975 -0.584 1.000 21.677 264 ALA A CA 1
ATOM 3864 C C . ALA A 1 264 ? -22.924 27.580 -1.233 1.000 22.750 264 ALA A C 1
ATOM 3865 O O . ALA A 1 264 ? -21.898 26.898 -1.412 1.000 22.621 264 ALA A O 1
ATOM 3872 N N . VAL A 1 265 ? -24.121 27.073 -1.517 1.000 23.942 265 VAL A N 1
ATOM 3873 C CA . VAL A 1 265 ? -24.263 25.737 -2.078 1.000 22.474 265 VAL A CA 1
ATOM 3874 C C . VAL A 1 265 ? -23.571 25.656 -3.439 1.000 25.768 265 VAL A C 1
ATOM 3875 O O . VAL A 1 265 ? -22.918 24.639 -3.779 1.000 23.356 265 VAL A O 1
ATOM 3888 N N . TYR A 1 266 ? -23.750 26.697 -4.239 1.000 25.870 266 TYR A N 1
ATOM 3889 C CA . TYR A 1 266 ? -23.179 26.675 -5.572 1.000 25.113 266 TYR A CA 1
ATOM 3890 C C . TYR A 1 266 ? -21.653 26.710 -5.462 1.000 24.401 266 TYR A C 1
ATOM 3891 O O . TYR A 1 266 ? -20.965 26.054 -6.239 1.000 22.363 266 TYR A O 1
ATOM 3909 N N A ARG A 1 267 ? -21.118 27.499 -4.508 0.500 23.794 267 ARG A N 1
ATOM 3910 N N B ARG A 1 267 ? -21.133 27.496 -4.506 0.500 22.952 267 ARG A N 1
ATOM 3911 C CA A ARG A 1 267 ? -19.679 27.493 -4.242 0.500 25.157 267 ARG A CA 1
ATOM 3912 C CA B ARG A 1 267 ? -19.703 27.503 -4.215 0.500 23.458 267 ARG A CA 1
ATOM 3913 C C A ARG A 1 267 ? -19.183 26.080 -3.898 0.500 24.235 267 ARG A C 1
ATOM 3914 C C B ARG A 1 267 ? -19.187 26.093 -3.890 0.500 23.426 267 ARG A C 1
ATOM 3915 O O A ARG A 1 267 ? -18.133 25.649 -4.395 0.500 23.269 267 ARG A O 1
ATOM 3916 O O B ARG A 1 267 ? -18.137 25.672 -4.396 0.500 22.907 267 ARG A O 1
ATOM 3957 N N . SER A 1 268 ? -19.961 25.343 -3.092 1.000 21.231 268 SER A N 1
ATOM 3958 C CA . SER A 1 268 ? -19.597 23.993 -2.734 1.000 21.404 268 SER A CA 1
ATOM 3959 C C . SER A 1 268 ? -19.646 23.059 -3.937 1.000 20.689 268 SER A C 1
ATOM 3960 O O . SER A 1 268 ? -18.775 22.206 -4.021 1.000 22.744 268 SER A O 1
ATOM 3968 N N . MET A 1 269 ? -20.606 23.230 -4.865 1.000 20.901 269 MET A N 1
ATOM 3969 C CA . MET A 1 269 ? -20.596 22.490 -6.095 1.000 22.316 269 MET A CA 1
ATOM 3970 C C . MET A 1 269 ? -19.331 22.748 -6.917 1.000 24.874 269 MET A C 1
ATOM 3971 O O . MET A 1 269 ? -18.733 21.811 -7.455 1.000 22.573 269 MET A O 1
ATOM 3985 N N . LYS A 1 270 ? -18.951 24.019 -7.071 1.000 22.501 270 LYS A N 1
ATOM 3986 C CA . LYS A 1 270 ? -17.751 24.300 -7.852 1.000 23.461 270 LYS A CA 1
ATOM 3987 C C . LYS A 1 270 ? -16.508 23.697 -7.204 1.000 21.583 270 LYS A C 1
ATOM 3988 O O . LYS A 1 270 ? -15.656 23.132 -7.891 1.000 22.852 270 LYS A O 1
ATOM 4007 N N . SER A 1 271 ? -16.442 23.703 -5.848 1.000 22.884 271 SER A N 1
ATOM 4008 C CA . SER A 1 271 ? -15.303 23.176 -5.143 1.000 24.480 271 SER A CA 1
ATOM 4009 C C . SER A 1 271 ? -15.234 21.648 -5.280 1.000 22.241 271 SER A C 1
ATOM 4010 O O . SER A 1 271 ? -14.180 21.080 -5.589 1.000 21.903 271 SER A O 1
ATOM 4018 N N . VAL A 1 272 ? -16.363 20.987 -5.052 1.000 22.127 272 VAL A N 1
ATOM 4019 C CA . VAL A 1 272 ? -16.409 19.536 -5.117 1.000 23.409 272 VAL A CA 1
ATOM 4020 C C . VAL A 1 272 ? -16.186 19.049 -6.562 1.000 22.111 272 VAL A C 1
ATOM 4021 O O . VAL A 1 272 ? -15.576 18.004 -6.736 1.000 22.205 272 VAL A O 1
ATOM 4034 N N . ASP A 1 273 ? -16.628 19.757 -7.603 1.000 20.676 273 ASP A N 1
ATOM 4035 C CA . ASP A 1 273 ? -16.256 19.445 -8.970 1.000 23.144 273 ASP A CA 1
ATOM 4036 C C . ASP A 1 273 ? -14.736 19.311 -9.187 1.000 25.651 273 ASP A C 1
ATOM 4037 O O . ASP A 1 273 ? -14.273 18.480 -9.980 1.000 24.104 273 ASP A O 1
ATOM 4046 N N . LYS A 1 274 ? -13.926 20.144 -8.515 1.000 24.609 274 LYS A N 1
ATOM 4047 C CA . LYS A 1 274 ? -12.468 20.004 -8.580 1.000 24.754 274 LYS A CA 1
ATOM 4048 C C . LYS A 1 274 ? -12.043 18.598 -8.185 1.000 22.731 274 LYS A C 1
ATOM 4049 O O . LYS A 1 274 ? -11.183 18.039 -8.843 1.000 27.111 274 LYS A O 1
ATOM 4068 N N . PHE A 1 275 ? -12.579 18.055 -7.096 1.000 22.741 275 PHE A N 1
ATOM 4069 C CA . PHE A 1 275 ? -12.281 16.688 -6.668 1.000 23.056 275 PHE A CA 1
ATOM 4070 C C . PHE A 1 275 ? -12.744 15.674 -7.729 1.000 22.234 275 PHE A C 1
ATOM 4071 O O . PHE A 1 275 ? -12.021 14.771 -8.059 1.000 25.211 275 PHE A O 1
ATOM 4088 N N . ILE A 1 276 ? -14.008 15.740 -8.154 1.000 22.099 276 ILE A N 1
ATOM 4089 C CA . ILE A 1 276 ? -14.556 14.791 -9.110 1.000 22.291 276 ILE A CA 1
ATOM 4090 C C . ILE A 1 276 ? -13.708 14.836 -10.380 1.000 25.095 276 ILE A C 1
ATOM 4091 O O . ILE A 1 276 ? -13.481 13.786 -11.002 1.000 25.706 276 ILE A O 1
ATOM 4107 N N . ASN A 1 277 ? -13.277 16.062 -10.773 1.000 23.376 277 ASN A N 1
ATOM 4108 C CA . ASN A 1 277 ? -12.480 16.216 -11.983 1.000 26.882 277 ASN A CA 1
ATOM 4109 C C . ASN A 1 277 ? -11.151 15.508 -11.799 1.000 29.066 277 ASN A C 1
ATOM 4110 O O . ASN A 1 277 ? -10.546 15.075 -12.776 1.000 28.186 277 ASN A O 1
ATOM 4121 N N . PHE A 1 278 ? -10.668 15.461 -10.562 1.000 27.130 278 PHE A N 1
ATOM 4122 C CA . PHE A 1 278 ? -9.305 15.054 -10.299 1.000 29.585 278 PHE A CA 1
ATOM 4123 C C . PHE A 1 278 ? -9.227 13.533 -10.239 1.000 30.763 278 PHE A C 1
ATOM 4124 O O . PHE A 1 278 ? -8.244 12.976 -10.653 1.000 30.766 278 PHE A O 1
ATOM 4141 N N . VAL A 1 279 ? -10.192 12.843 -9.654 1.000 30.687 279 VAL A N 1
ATOM 4142 C CA . VAL A 1 279 ? -10.068 11.385 -9.525 1.000 31.670 279 VAL A CA 1
ATOM 4143 C C . VAL A 1 279 ? -10.380 10.714 -10.859 1.000 31.590 279 VAL A C 1
ATOM 4144 O O . VAL A 1 279 ? -10.912 11.316 -11.771 1.000 33.921 279 VAL A O 1
ATOM 4157 N N . LYS A 1 280 ? -9.961 9.452 -10.996 1.000 32.474 280 LYS A N 1
ATOM 4158 C CA . LYS A 1 280 ? -10.079 8.736 -12.261 1.000 34.904 280 LYS A CA 1
ATOM 4159 C C . LYS A 1 280 ? -11.502 8.216 -12.400 1.000 29.098 280 LYS A C 1
ATOM 4160 O O . LYS A 1 280 ? -12.092 7.782 -11.404 1.000 32.630 280 LYS A O 1
ATOM 4179 N N . SER A 1 281 ? -12.003 8.224 -13.646 1.000 33.409 281 SER A N 1
ATOM 4180 C CA . SER A 1 281 ? -13.400 7.910 -13.901 1.000 32.601 281 SER A CA 1
ATOM 4181 C C . SER A 1 281 ? -13.681 6.428 -13.692 1.000 29.934 281 SER A C 1
ATOM 4182 O O . SER A 1 281 ? -14.833 6.056 -13.512 1.000 30.713 281 SER A O 1
ATOM 4190 N N . ASP A 1 282 ? -12.629 5.596 -13.789 1.000 31.786 282 ASP A N 1
ATOM 4191 C CA . ASP A 1 282 ? -12.774 4.144 -13.575 1.000 29.503 282 ASP A CA 1
ATOM 4192 C C . ASP A 1 282 ? -13.137 3.802 -12.126 1.000 26.012 282 ASP A C 1
ATOM 4193 O O . ASP A 1 282 ? -13.563 2.695 -11.879 1.000 31.670 282 ASP A O 1
ATOM 4202 N N . GLY A 1 283 ? -13.009 4.725 -11.173 1.000 27.518 283 GLY A N 1
ATOM 4203 C CA . GLY A 1 283 ? -13.487 4.546 -9.790 1.000 32.565 283 GLY A CA 1
ATOM 4204 C C . GLY A 1 283 ? -12.457 4.007 -8.790 1.000 26.310 283 GLY A C 1
ATOM 4205 O O . GLY A 1 283 ? -12.686 4.007 -7.575 1.000 25.419 283 GLY A O 1
ATOM 4209 N N . ALA A 1 284 ? -11.268 3.625 -9.274 1.000 29.231 284 ALA A N 1
ATOM 4210 C CA . ALA A 1 284 ? -10.207 3.154 -8.391 1.000 29.471 284 ALA A CA 1
ATOM 4211 C C . ALA A 1 284 ? -9.638 4.302 -7.551 1.000 40.459 284 ALA A C 1
ATOM 4212 O O . ALA A 1 284 ? -9.339 5.351 -8.116 1.000 33.882 284 ALA A O 1
ATOM 4219 N N . CYS A 1 285 ? -9.751 4.171 -6.202 1.000 47.756 285 CYS A N 1
ATOM 4220 C CA . CYS A 1 285 ? -9.176 5.075 -5.170 1.000 47.663 285 CYS A CA 1
ATOM 4221 C C . CYS A 1 285 ? -7.694 4.670 -5.086 1.000 51.770 285 CYS A C 1
ATOM 4222 O O . CYS A 1 285 ? -7.390 3.625 -4.496 1.000 44.151 285 CYS A O 1
ATOM 4230 N N . GLU A 1 286 ? -6.793 5.358 -5.811 1.000 49.936 286 GLU A N 1
ATOM 4231 C CA . GLU A 1 286 ? -5.417 4.865 -6.060 1.000 57.345 286 GLU A CA 1
ATOM 4232 C C . GLU A 1 286 ? -4.527 4.844 -4.793 1.000 64.352 286 GLU A C 1
ATOM 4233 O O . GLU A 1 286 ? -3.416 4.268 -4.787 1.000 59.625 286 GLU A O 1
ATOM 4245 N N . GLU A 1 287 ? -5.014 5.529 -3.741 1.000 59.270 287 GLU A N 1
ATOM 4246 C CA . GLU A 1 287 ? -4.400 5.496 -2.429 1.000 61.927 287 GLU A CA 1
ATOM 4247 C C . GLU A 1 287 ? -4.656 4.114 -1.834 1.000 58.855 287 GLU A C 1
ATOM 4248 O O . GLU A 1 287 ? -3.826 3.668 -1.058 1.000 35.524 287 GLU A O 1
ATOM 4260 N N . GLY A 1 288 ? -5.814 3.501 -2.177 1.000 48.932 288 GLY A N 1
ATOM 4261 C CA . GLY A 1 288 ? -6.200 2.161 -1.755 1.000 44.004 288 GLY A CA 1
ATOM 4262 C C . GLY A 1 288 ? -7.366 2.318 -0.811 1.000 44.533 288 GLY A C 1
ATOM 4263 O O . GLY A 1 288 ? -7.860 3.414 -0.559 1.000 55.086 288 GLY A O 1
ATOM 4267 N N . THR A 1 289 ? -7.764 1.242 -0.202 1.000 40.829 289 THR A N 1
ATOM 4268 C CA . THR A 1 289 ? -8.998 1.286 0.515 1.000 40.931 289 THR A CA 1
ATOM 4269 C C . THR A 1 289 ? -8.898 2.122 1.798 1.000 39.546 289 THR A C 1
ATOM 4270 O O . THR A 1 289 ? -9.958 2.346 2.363 1.000 33.961 289 THR A O 1
ATOM 4281 N N . SER A 1 290 ? -7.712 2.431 2.377 1.000 39.525 290 SER A N 1
ATOM 4282 C CA . SER A 1 290 ? -7.743 2.914 3.768 1.000 46.295 290 SER A CA 1
ATOM 4283 C C . SER A 1 290 ? -8.318 4.334 3.803 1.000 33.077 290 SER A C 1
ATOM 4284 O O . SER A 1 290 ? -8.826 4.796 4.784 1.000 44.150 290 SER A O 1
ATOM 4292 N N . ALA A 1 291 ? -8.260 5.063 2.698 1.000 29.981 291 ALA A N 1
ATOM 4293 C CA . ALA A 1 291 ? -8.877 6.384 2.701 1.000 39.655 291 ALA A CA 1
ATOM 4294 C C . ALA A 1 291 ? -10.298 6.335 2.109 1.000 32.044 291 ALA A C 1
ATOM 4295 O O . ALA A 1 291 ? -10.952 7.349 2.070 1.000 29.556 291 ALA A O 1
ATOM 4302 N N . TRP A 1 292 ? -10.804 5.169 1.633 1.000 27.352 292 TRP A N 1
ATOM 4303 C CA . TRP A 1 292 ? -12.026 5.146 0.847 1.000 22.107 292 TRP A CA 1
ATOM 4304 C C . TRP A 1 292 ? -13.183 5.793 1.621 1.000 24.151 292 TRP A C 1
ATOM 4305 O O . TRP A 1 292 ? -13.973 6.532 1.037 1.000 24.275 292 TRP A O 1
ATOM 4326 N N . GLY A 1 293 ? -13.248 5.500 2.925 1.000 23.426 293 GLY A N 1
ATOM 4327 C CA . GLY A 1 293 ? -14.338 5.914 3.780 1.000 22.857 293 GLY A CA 1
ATOM 4328 C C . GLY A 1 293 ? -14.485 7.433 3.865 1.000 22.540 293 GLY A C 1
ATOM 4329 O O . GLY A 1 293 ? -15.609 7.908 4.046 1.000 23.688 293 GLY A O 1
ATOM 4333 N N . HIS A 1 294 ? -13.359 8.148 3.740 1.000 21.777 294 HIS A N 1
ATOM 4334 C CA . HIS A 1 294 ? -13.340 9.595 3.852 1.000 24.796 294 HIS A CA 1
ATOM 4335 C C . HIS A 1 294 ? -13.018 10.273 2.526 1.000 24.321 294 HIS A C 1
ATOM 4336 O O . HIS A 1 294 ? -13.058 11.500 2.473 1.000 26.203 294 HIS A O 1
ATOM 4351 N N . ALA A 1 295 ? -12.823 9.510 1.455 1.000 23.600 295 ALA A N 1
ATOM 4352 C CA . ALA A 1 295 ? -12.633 10.025 0.125 1.000 23.999 295 ALA A CA 1
ATOM 4353 C C . ALA A 1 295 ? -13.905 9.773 -0.668 1.000 23.850 295 ALA A C 1
ATOM 4354 O O . ALA A 1 295 ? -14.783 10.641 -0.647 1.000 21.919 295 ALA A O 1
ATOM 4361 N N . ALA A 1 296 ? -14.024 8.636 -1.378 1.000 21.794 296 ALA A N 1
ATOM 4362 C CA . ALA A 1 296 ? -15.258 8.310 -2.082 1.000 21.018 296 ALA A CA 1
ATOM 4363 C C . ALA A 1 296 ? -16.426 8.359 -1.085 1.000 23.247 296 ALA A C 1
ATOM 4364 O O . ALA A 1 296 ? -17.469 8.843 -1.443 1.000 20.030 296 ALA A O 1
ATOM 4371 N N . GLY A 1 297 ? -16.237 7.922 0.190 1.000 22.182 297 GLY A N 1
ATOM 4372 C CA . GLY A 1 297 ? -17.311 7.888 1.156 1.000 20.742 297 GLY A CA 1
ATOM 4373 C C . GLY A 1 297 ? -17.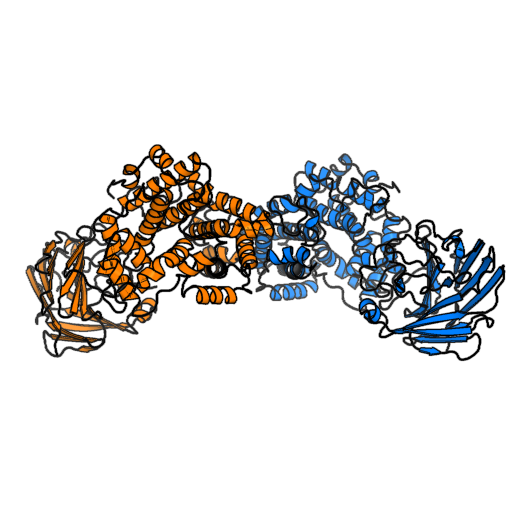765 9.308 1.528 1.000 21.633 297 GLY A C 1
ATOM 4374 O O . GLY A 1 297 ? -18.951 9.525 1.804 1.000 21.735 297 GLY A O 1
ATOM 4378 N N . LYS A 1 298 ? -16.836 10.247 1.593 1.000 18.054 298 LYS A N 1
ATOM 4379 C CA . LYS A 1 298 ? -17.304 11.638 1.821 1.000 21.864 298 LYS A CA 1
ATOM 4380 C C . LYS A 1 298 ? -17.853 12.323 0.585 1.000 19.777 298 LYS A C 1
ATOM 4381 O O . LYS A 1 298 ? -18.668 13.257 0.696 1.000 20.699 298 LYS A O 1
ATOM 4400 N N . LEU A 1 299 ? -17.433 11.901 -0.604 1.000 20.789 299 LEU A N 1
ATOM 4401 C CA . LEU A 1 299 ? -18.065 12.353 -1.831 1.000 20.321 299 LEU A CA 1
ATOM 4402 C C . LEU A 1 299 ? -19.525 11.908 -1.825 1.000 18.927 299 LEU A C 1
ATOM 4403 O O . LEU A 1 299 ? -20.451 12.687 -2.099 1.000 19.457 299 LEU A O 1
ATOM 4419 N N . TYR A 1 300 ? -19.755 10.650 -1.394 1.000 19.200 300 TYR A N 1
ATOM 4420 C CA . TYR A 1 300 ? -21.123 10.148 -1.263 1.000 20.781 300 TYR A CA 1
ATOM 4421 C C . TYR A 1 300 ? -21.915 11.014 -0.253 1.000 21.268 300 TYR A C 1
ATOM 4422 O O . TYR A 1 300 ? -23.033 11.428 -0.527 1.000 21.241 300 TYR A O 1
ATOM 4440 N N . ASP A 1 301 ? -21.369 11.256 0.925 1.000 19.153 301 ASP A N 1
ATOM 4441 C CA . ASP A 1 301 ? -22.056 12.035 1.949 1.000 18.867 301 ASP A CA 1
ATOM 4442 C C . ASP A 1 301 ? -22.424 13.405 1.340 1.000 19.990 301 ASP A C 1
ATOM 4443 O O . ASP A 1 301 ? -23.551 13.824 1.439 1.000 18.918 301 ASP A O 1
ATOM 4452 N N . TYR A 1 302 ? -21.479 14.064 0.684 1.000 20.068 302 TYR A N 1
ATOM 4453 C CA . TYR A 1 302 ? -21.735 15.366 0.086 1.000 20.571 302 TYR A CA 1
ATOM 4454 C C . TYR A 1 302 ? -22.888 15.269 -0.924 1.000 23.398 302 TYR A C 1
ATOM 4455 O O . TYR A 1 302 ? -23.778 16.102 -0.882 1.000 20.331 302 TYR A O 1
ATOM 4473 N N . LEU A 1 303 ? -22.894 14.257 -1.798 1.000 20.295 303 LEU A N 1
ATOM 4474 C CA . LEU A 1 303 ? -23.940 14.144 -2.798 1.000 21.757 303 LEU A CA 1
ATOM 4475 C C . LEU A 1 303 ? -25.291 13.849 -2.147 1.000 24.244 303 LEU A C 1
ATOM 4476 O O . LEU A 1 303 ? -26.322 14.377 -2.572 1.000 23.828 303 LEU A O 1
ATOM 4492 N N . GLN A 1 304 ? -25.291 13.067 -1.053 1.000 23.214 304 GLN A N 1
ATOM 4493 C CA . GLN A 1 304 ? -26.556 12.778 -0.376 1.000 21.568 304 GLN A CA 1
ATOM 4494 C C . GLN A 1 304 ? -27.136 14.056 0.249 1.000 23.874 304 GLN A C 1
ATOM 4495 O O . GLN A 1 304 ? -28.312 14.364 0.095 1.000 24.235 304 GLN A O 1
ATOM 4509 N N . ILE A 1 305 ? -26.279 14.798 0.964 1.000 21.280 305 ILE A N 1
ATOM 4510 C CA . ILE A 1 305 ? -26.658 16.049 1.574 1.000 20.461 305 ILE A CA 1
ATOM 4511 C C . ILE A 1 305 ? -27.190 17.013 0.507 1.000 21.238 305 ILE A C 1
ATOM 4512 O O . ILE A 1 305 ? -28.161 17.710 0.755 1.000 19.401 305 ILE A O 1
ATOM 4528 N N . LEU A 1 306 ? -26.476 17.152 -0.609 1.000 21.836 306 LEU A N 1
ATOM 4529 C CA . LEU A 1 306 ? -26.906 18.010 -1.728 1.000 21.437 306 LEU A CA 1
ATOM 4530 C C . LEU A 1 306 ? -28.259 17.573 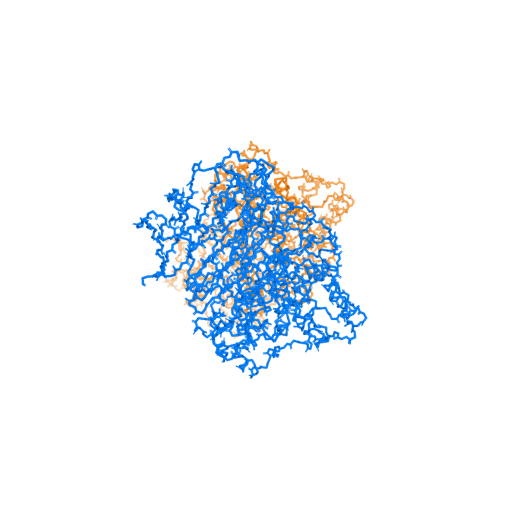-2.280 1.000 21.012 306 LEU A C 1
ATOM 4531 O O . LEU A 1 306 ? -29.127 18.397 -2.535 1.000 21.975 306 LEU A O 1
ATOM 4547 N N . SER A 1 307 ? -28.450 16.274 -2.502 1.000 21.612 307 SER A N 1
ATOM 4548 C CA . SER A 1 307 ? -29.706 15.780 -2.986 1.000 22.016 307 SER A CA 1
ATOM 4549 C C . SER A 1 307 ? -30.789 16.103 -1.984 1.000 21.611 307 SER A C 1
ATOM 4550 O O . SER A 1 307 ? -31.831 16.656 -2.350 1.000 23.067 307 SER A O 1
ATOM 4558 N N . ASP A 1 308 ? -30.550 15.790 -0.702 1.000 22.048 308 ASP A N 1
ATOM 4559 C CA . ASP A 1 308 ? -31.568 16.049 0.299 1.000 24.054 308 ASP A CA 1
ATOM 4560 C C . ASP A 1 308 ? -31.933 17.542 0.322 1.000 22.704 308 ASP A C 1
ATOM 4561 O O . ASP A 1 308 ? -33.060 17.950 0.421 1.000 24.496 308 ASP A O 1
ATOM 4570 N N . GLY A 1 309 ? -30.946 18.392 0.254 1.000 22.614 309 GLY A N 1
ATOM 4571 C CA . GLY A 1 309 ? -31.201 19.817 0.334 1.000 23.025 309 GLY A CA 1
ATOM 4572 C C . GLY A 1 309 ? -31.931 20.438 -0.857 1.000 23.015 309 GLY A C 1
ATOM 4573 O O . GLY A 1 309 ? -32.398 21.579 -0.711 1.000 25.374 309 GLY A O 1
ATOM 4577 N N . THR A 1 310 ? -32.015 19.719 -1.958 1.000 24.286 310 THR A N 1
ATOM 4578 C CA . THR A 1 310 ? -32.644 20.140 -3.219 1.000 27.685 310 THR A CA 1
ATOM 4579 C C . THR A 1 310 ? -33.824 19.237 -3.577 1.000 28.119 310 THR A C 1
ATOM 4580 O O . THR A 1 310 ? -34.316 19.197 -4.743 1.000 26.757 310 THR A O 1
ATOM 4591 N N . GLY A 1 311 ? -34.329 18.535 -2.552 1.000 29.190 311 GLY A N 1
ATOM 4592 C CA . GLY A 1 311 ? -35.518 17.713 -2.751 1.000 31.690 311 GLY A CA 1
ATOM 4593 C C . GLY A 1 311 ? -35.255 16.650 -3.812 1.000 34.089 311 GLY A C 1
ATOM 4594 O O . GLY A 1 311 ? -36.157 16.258 -4.540 1.000 30.888 311 GLY A O 1
ATOM 4598 N N . GLY A 1 312 ? -33.993 16.207 -3.966 1.000 27.487 312 GLY A N 1
ATOM 4599 C CA . GLY A 1 312 ? -33.717 15.242 -5.010 1.000 28.393 312 GLY A CA 1
ATOM 4600 C C . GLY A 1 312 ? -33.424 15.811 -6.387 1.000 34.004 312 GLY A C 1
ATOM 4601 O O . GLY A 1 312 ? -33.055 15.044 -7.273 1.000 32.820 312 GLY A O 1
ATOM 4605 N N . LYS A 1 313 ? -33.587 17.115 -6.575 1.000 31.617 313 LYS A N 1
ATOM 4606 C CA . LYS A 1 313 ? -33.500 17.690 -7.912 1.000 33.740 313 LYS A CA 1
ATOM 4607 C C . LYS A 1 313 ? -32.041 17.756 -8.408 1.000 34.428 313 LYS A C 1
ATOM 4608 O O . LYS A 1 313 ? -31.805 17.702 -9.598 1.000 33.901 313 LYS A O 1
ATOM 4627 N N . ILE A 1 314 ? -31.041 17.941 -7.528 1.000 28.226 314 ILE A N 1
ATOM 4628 C CA . ILE A 1 314 ? -29.653 17.954 -7.942 1.000 26.753 314 ILE A CA 1
ATOM 4629 C C . ILE A 1 314 ? -28.993 16.757 -7.277 1.000 27.298 314 ILE A C 1
ATOM 4630 O O . ILE A 1 314 ? -28.552 16.814 -6.122 1.000 26.448 314 ILE A O 1
ATOM 4646 N N . SER A 1 315 ? -28.848 15.689 -8.062 1.000 30.161 315 SER A N 1
ATOM 4647 C CA . SER A 1 315 ? -28.281 14.430 -7.573 1.000 31.282 315 SER A CA 1
ATOM 4648 C C . SER A 1 315 ? -27.359 13.853 -8.621 1.000 31.165 315 SER A C 1
ATOM 4649 O O . SER A 1 315 ? -27.803 13.693 -9.753 1.000 30.757 315 SER A O 1
ATOM 4657 N N . LEU A 1 316 ? -26.118 13.535 -8.266 1.000 28.240 316 LEU A N 1
ATOM 4658 C CA . LEU A 1 316 ? -25.271 12.731 -9.140 1.000 28.584 316 LEU A CA 1
ATOM 4659 C C . LEU A 1 316 ? -25.272 11.278 -8.701 1.000 23.821 316 LEU A C 1
ATOM 4660 O O . LEU A 1 316 ? -24.442 10.511 -9.125 1.000 28.982 316 LEU A O 1
ATOM 4676 N N . LEU A 1 317 ? -26.198 10.868 -7.836 1.000 27.810 317 LEU A N 1
ATOM 4677 C CA . LEU A 1 317 ? -26.123 9.516 -7.255 1.000 27.554 317 LEU A CA 1
ATOM 4678 C C . LEU A 1 317 ? -26.424 8.457 -8.295 1.000 27.842 317 LEU A C 1
ATOM 4679 O O . LEU A 1 317 ? -26.118 7.297 -8.058 1.000 31.434 317 LEU A O 1
ATOM 4695 N N . ASN A 1 318 ? -26.961 8.875 -9.443 1.000 26.579 318 ASN A N 1
ATOM 4696 C CA . ASN A 1 318 ? -27.175 7.975 -10.573 1.000 29.285 318 ASN A CA 1
ATOM 4697 C C . ASN A 1 318 ? -26.018 7.907 -11.568 1.000 31.827 318 ASN A C 1
ATOM 4698 O O . ASN A 1 318 ? -26.108 7.250 -12.595 1.000 31.956 318 ASN A O 1
ATOM 4709 N N . GLU A 1 319 ? -24.958 8.649 -11.349 1.000 30.725 319 GLU A N 1
ATOM 4710 C CA . GLU A 1 319 ? -23.869 8.656 -12.314 1.000 27.553 319 GLU A CA 1
ATOM 4711 C C . GLU A 1 319 ? -23.038 7.402 -12.160 1.000 28.985 319 GLU A C 1
ATOM 4712 O O . GLU A 1 319 ? -22.538 7.112 -11.064 1.000 29.805 319 GLU A O 1
ATOM 4724 N N . PRO A 1 320 ? -22.783 6.672 -13.265 1.000 28.370 320 PRO A N 1
ATOM 4725 C CA . PRO A 1 320 ? -22.014 5.421 -13.222 1.000 26.288 320 PRO A CA 1
ATOM 4726 C C . PRO A 1 320 ? -20.651 5.571 -12.571 1.000 29.257 320 PRO A C 1
ATOM 4727 O O . PRO A 1 320 ? -20.226 4.666 -11.891 1.000 27.008 320 PRO A O 1
ATOM 4738 N N . MET A 1 321 ? -19.979 6.730 -12.714 1.000 25.721 321 MET A N 1
ATOM 4739 C CA . MET A 1 321 ? -18.669 6.899 -12.077 1.000 23.460 321 MET A CA 1
ATOM 4740 C C . MET A 1 321 ? -18.793 6.843 -10.558 1.000 22.270 321 MET A C 1
ATOM 4741 O O . MET A 1 321 ? -17.872 6.375 -9.875 1.000 24.558 321 MET A O 1
ATOM 4755 N N . ILE A 1 322 ? -19.878 7.419 -10.027 1.000 22.952 322 ILE A N 1
ATOM 4756 C CA . ILE A 1 322 ? -20.058 7.404 -8.575 1.000 23.311 322 ILE A CA 1
ATOM 4757 C C . ILE A 1 322 ? -20.253 5.937 -8.104 1.000 22.823 322 ILE A C 1
ATOM 4758 O O . ILE A 1 322 ? -19.783 5.555 -7.021 1.000 21.465 322 ILE A O 1
ATOM 4774 N N . ARG A 1 323 ? -21.017 5.148 -8.849 1.000 23.790 323 ARG A N 1
ATOM 4775 C CA . ARG A 1 323 ? -21.192 3.727 -8.531 1.000 24.780 323 ARG A CA 1
ATOM 4776 C C . ARG A 1 323 ? -19.853 2.966 -8.540 1.000 25.567 323 ARG A C 1
ATOM 4777 O O . ARG A 1 323 ? -19.574 2.174 -7.654 1.000 23.923 323 ARG A O 1
ATOM 4798 N N . ARG A 1 324 ? -18.999 3.203 -9.539 1.000 24.878 324 ARG A N 1
ATOM 4799 C CA . ARG A 1 324 ? -17.689 2.584 -9.609 1.000 23.355 324 ARG A CA 1
ATOM 4800 C C . ARG A 1 324 ? -16.813 2.982 -8.425 1.000 24.361 324 ARG A C 1
ATOM 4801 O O . ARG A 1 324 ? -16.102 2.120 -7.880 1.000 25.594 324 ARG A O 1
ATOM 4822 N N . MET A 1 325 ? -16.871 4.263 -8.020 1.000 22.293 325 MET A N 1
ATOM 4823 C CA . MET A 1 325 ? -16.136 4.742 -6.851 1.000 23.932 325 MET A CA 1
ATOM 4824 C C . MET A 1 325 ? -16.539 3.962 -5.598 1.000 22.995 325 MET A C 1
ATOM 4825 O O . MET A 1 325 ? -15.680 3.666 -4.766 1.000 22.497 325 MET A O 1
ATOM 4839 N N . GLY A 1 326 ? -17.839 3.651 -5.463 1.000 23.832 326 GLY A N 1
ATOM 4840 C CA . GLY A 1 326 ? -18.302 3.007 -4.242 1.000 21.958 326 GLY A CA 1
ATOM 4841 C C . GLY A 1 326 ? -17.956 1.509 -4.344 1.000 21.007 326 GLY A C 1
ATOM 4842 O O . GLY A 1 326 ? -17.463 0.936 -3.384 1.000 21.582 326 GLY A O 1
ATOM 4846 N N . GLU A 1 327 ? -18.087 0.918 -5.549 1.000 21.027 327 GLU A N 1
ATOM 4847 C CA . GLU A 1 327 ? -17.853 -0.534 -5.748 1.000 23.586 327 GLU A CA 1
ATOM 4848 C C . GLU A 1 327 ? -16.381 -0.878 -5.614 1.000 25.302 327 GLU A C 1
ATOM 4849 O O . GLU A 1 327 ? -16.015 -2.021 -5.344 1.000 23.059 327 GLU A O 1
ATOM 4861 N N . TYR A 1 328 ? -15.500 0.099 -5.781 1.000 23.799 328 TYR A N 1
ATOM 4862 C CA . TYR A 1 328 ? -14.093 -0.128 -5.535 1.000 24.717 328 TYR A CA 1
ATOM 4863 C C . TYR A 1 328 ? -13.812 -0.717 -4.146 1.000 23.003 328 TYR A C 1
ATOM 4864 O O . TYR A 1 328 ? -12.925 -1.564 -4.053 1.000 24.999 328 TYR A O 1
ATOM 4882 N N . MET A 1 329 ? -14.587 -0.344 -3.121 1.000 22.902 329 MET A N 1
ATOM 4883 C CA . MET A 1 329 ? -14.384 -0.833 -1.769 1.000 23.789 329 MET A CA 1
ATOM 4884 C C . MET A 1 329 ? -14.714 -2.344 -1.730 1.000 25.143 329 MET A C 1
ATOM 4885 O O . MET A 1 329 ? -14.061 -3.084 -1.012 1.000 25.742 329 MET A O 1
ATOM 4899 N N . SER A 1 330 ? -15.716 -2.776 -2.489 1.000 23.835 330 SER A N 1
ATOM 4900 C CA . SER A 1 330 ? -16.082 -4.191 -2.588 1.000 25.660 330 SER A CA 1
ATOM 4901 C C . SER A 1 330 ? -15.016 -4.972 -3.325 1.000 25.166 330 SER A C 1
ATOM 4902 O O . SER A 1 330 ? -14.599 -6.062 -2.853 1.000 25.755 330 SER A O 1
ATOM 4910 N N . ARG A 1 331 ? -14.704 -4.528 -4.560 1.000 20.769 331 ARG A N 1
ATOM 4911 C CA . ARG A 1 331 ? -13.808 -5.276 -5.424 1.000 22.049 331 ARG A CA 1
ATOM 4912 C C . ARG A 1 331 ? -12.412 -5.438 -4.799 1.000 25.449 331 ARG A C 1
ATOM 4913 O O . ARG A 1 331 ? -11.758 -6.451 -5.069 1.000 24.620 331 ARG A O 1
ATOM 4934 N N . SER A 1 332 ? -11.944 -4.466 -3.989 1.000 22.422 332 SER A N 1
ATOM 4935 C CA . SER A 1 332 ? -10.586 -4.465 -3.440 1.000 23.104 332 SER A CA 1
ATOM 4936 C C . SER A 1 332 ? -10.494 -5.214 -2.094 1.000 23.126 332 SER A C 1
ATOM 4937 O O . SER A 1 332 ? -9.376 -5.366 -1.574 1.000 24.890 332 SER A O 1
ATOM 4945 N N . TYR A 1 333 ? -11.656 -5.551 -1.483 1.000 22.916 333 TYR A N 1
ATOM 4946 C CA . TYR A 1 333 ? -11.698 -6.235 -0.190 1.000 24.246 333 TYR A CA 1
ATOM 4947 C C . TYR A 1 333 ? -11.648 -7.750 -0.489 1.000 23.175 333 TYR A C 1
ATOM 4948 O O . TYR A 1 333 ? -12.613 -8.319 -0.961 1.000 27.589 333 TYR A O 1
ATOM 4966 N N . VAL A 1 334 ? -10.508 -8.384 -0.291 1.000 22.565 334 VAL A N 1
ATOM 4967 C CA . VAL A 1 334 ? -10.381 -9.811 -0.595 1.000 25.524 334 VAL A CA 1
ATOM 4968 C C . VAL A 1 334 ? -11.202 -10.624 0.415 1.000 24.776 334 VAL A C 1
ATOM 4969 O O . VAL A 1 334 ? -11.953 -11.461 0.020 1.000 26.037 334 VAL A O 1
ATOM 4982 N N . GLY A 1 335 ? -10.975 -10.453 1.697 1.000 23.762 335 GLY A N 1
ATOM 4983 C CA . GLY A 1 335 ? -11.722 -11.183 2.718 1.000 26.037 335 GLY A CA 1
ATOM 4984 C C . GLY A 1 335 ? -10.883 -11.284 3.985 1.000 25.172 335 GLY A C 1
ATOM 4985 O O . GLY A 1 335 ? -9.653 -11.175 3.921 1.000 22.077 335 GLY A O 1
ATOM 4989 N N . ASN A 1 336 ? -11.540 -11.547 5.128 1.000 26.292 336 ASN A N 1
ATOM 4990 C CA . ASN A 1 336 ? -10.872 -11.706 6.416 1.000 26.288 336 ASN A CA 1
ATOM 4991 C C . ASN A 1 336 ? -9.869 -10.585 6.764 1.000 25.118 336 ASN A C 1
ATOM 4992 O O . ASN A 1 336 ? -8.798 -10.839 7.280 1.000 25.167 336 ASN A O 1
ATOM 5003 N N . GLY A 1 337 ? -10.187 -9.338 6.452 1.000 23.887 337 GLY A N 1
ATOM 5004 C CA . GLY A 1 337 ? -9.347 -8.209 6.781 1.000 25.590 337 GLY A CA 1
ATOM 5005 C C . GLY A 1 337 ? -8.262 -7.898 5.751 1.000 25.106 337 GLY A C 1
ATOM 5006 O O . GLY A 1 337 ? -7.651 -6.832 5.834 1.000 24.868 337 GLY A O 1
ATOM 5010 N N . TRP A 1 338 ? -8.157 -8.700 4.689 1.000 22.147 338 TRP A N 1
ATOM 5011 C CA . TRP A 1 338 ? -7.107 -8.570 3.704 1.000 20.680 338 TRP A CA 1
ATOM 5012 C C . TRP A 1 338 ? -7.641 -7.769 2.526 1.000 23.053 338 TRP A C 1
ATOM 5013 O O . TRP A 1 338 ? -8.693 -8.106 1.958 1.000 24.925 338 TRP A O 1
ATOM 5034 N N . VAL A 1 339 ? -6.903 -6.716 2.162 1.000 23.634 339 VAL A N 1
ATOM 5035 C CA . VAL A 1 339 ? -7.253 -5.814 1.080 1.000 23.239 339 VAL A CA 1
ATOM 5036 C C . VAL A 1 339 ? -6.100 -5.715 0.093 1.000 22.406 339 VAL A C 1
ATOM 5037 O O . VAL A 1 339 ? -4.940 -5.807 0.476 1.000 23.639 339 VAL A O 1
ATOM 5050 N N . VAL A 1 340 ? -6.438 -5.423 -1.179 1.000 21.246 340 VAL A N 1
ATOM 5051 C CA . VAL A 1 340 ? -5.414 -5.139 -2.184 1.000 23.468 340 VAL A CA 1
ATOM 5052 C C . VAL A 1 340 ? -4.654 -3.872 -1.725 1.000 25.109 340 VAL A C 1
ATOM 5053 O O . VAL A 1 340 ? -5.318 -2.916 -1.345 1.000 22.730 340 VAL A O 1
ATOM 5066 N N . ASN A 1 341 ? -3.308 -3.918 -1.714 1.000 24.208 341 ASN A N 1
ATOM 5067 C CA . ASN A 1 341 ? -2.488 -2.894 -1.062 1.000 25.825 341 ASN A CA 1
ATOM 5068 C C . ASN A 1 341 ? -1.272 -2.531 -1.934 1.000 23.666 341 ASN A C 1
ATOM 5069 O O . ASN A 1 341 ? -0.098 -2.648 -1.568 1.000 24.453 341 ASN A O 1
ATOM 5080 N N . PHE A 1 342 ? -1.570 -2.068 -3.161 1.000 25.351 342 PHE A N 1
ATOM 5081 C CA . PHE A 1 342 ? -0.567 -1.404 -3.966 1.000 26.176 342 PHE A CA 1
ATOM 5082 C C . PHE A 1 342 ? -0.232 -0.057 -3.293 1.000 24.712 342 PHE A C 1
ATOM 5083 O O . PHE A 1 342 ? -1.020 0.514 -2.561 1.000 23.432 342 PHE A O 1
ATOM 5100 N N . ALA A 1 343 ? 1.012 0.391 -3.511 1.000 31.471 343 ALA A N 1
ATOM 5101 C CA . ALA A 1 343 ? 1.481 1.666 -2.995 1.000 30.031 343 ALA A CA 1
ATOM 5102 C C . ALA A 1 343 ? 1.597 1.589 -1.473 1.000 29.453 343 ALA A C 1
ATOM 5103 O O . ALA A 1 343 ? 1.565 0.506 -0.874 1.000 27.815 343 ALA A O 1
ATOM 5110 N N . ASP A 1 344 ? 1.752 2.754 -0.837 1.000 26.373 344 ASP A N 1
ATOM 5111 C CA . ASP A 1 344 ? 2.079 2.795 0.587 1.000 29.773 344 ASP A CA 1
ATOM 5112 C C . ASP A 1 344 ? 0.792 2.671 1.368 1.000 27.147 344 ASP A C 1
ATOM 5113 O O . ASP A 1 344 ? 0.317 3.629 1.935 1.000 29.425 344 ASP A O 1
ATOM 5122 N N . ALA A 1 345 ? 0.309 1.422 1.510 1.000 26.744 345 ALA A N 1
ATOM 5123 C CA . ALA A 1 345 ? -1.020 1.107 2.007 1.000 23.815 345 ALA A CA 1
ATOM 5124 C C . ALA A 1 345 ? -0.931 -0.206 2.781 1.000 24.893 345 ALA A C 1
ATOM 5125 O O . ALA A 1 345 ? -0.177 -1.069 2.357 1.000 25.326 345 ALA A O 1
ATOM 5132 N N . SER A 1 346 ? -1.736 -0.345 3.827 1.000 23.670 346 SER A N 1
ATOM 5133 C CA . SER A 1 346 ? -1.749 -1.542 4.653 1.000 25.792 346 SER A CA 1
ATOM 5134 C C . SER A 1 346 ? -2.388 -2.710 3.891 1.000 23.183 346 SER A C 1
ATOM 5135 O O . SER A 1 346 ? -3.400 -2.529 3.229 1.000 22.125 346 SER A O 1
ATOM 5143 N N . ALA A 1 347 ? -1.880 -3.920 4.078 1.000 25.433 347 ALA A N 1
ATOM 5144 C CA . ALA A 1 347 ? -2.519 -5.108 3.517 1.000 24.434 347 ALA A CA 1
ATOM 5145 C C . ALA A 1 347 ? -3.768 -5.475 4.339 1.000 26.166 347 ALA A C 1
ATOM 5146 O O . ALA A 1 347 ? -4.620 -6.220 3.869 1.000 24.573 347 ALA A O 1
ATOM 5153 N N . GLN A 1 348 ? -3.906 -4.902 5.556 1.000 22.628 348 GLN A N 1
ATOM 5154 C CA . GLN A 1 348 ? -5.072 -5.076 6.410 1.000 23.698 348 GLN A CA 1
ATOM 5155 C C . GLN A 1 348 ? -6.024 -3.903 6.213 1.000 28.831 348 GLN A C 1
ATOM 5156 O O . GLN A 1 348 ? -5.608 -2.742 6.080 1.000 26.151 348 GLN A O 1
ATOM 5170 N N . GLY A 1 349 ? -7.325 -4.188 6.092 1.000 25.058 349 GLY A N 1
ATOM 5171 C CA . GLY A 1 349 ? -8.273 -3.085 5.978 1.000 25.756 349 GLY A CA 1
ATOM 5172 C C . GLY A 1 349 ? -9.697 -3.502 6.285 1.000 33.288 349 GLY A C 1
ATOM 5173 O O . GLY A 1 349 ? -9.954 -4.559 6.786 1.000 30.854 349 GLY A O 1
ATOM 5177 N N . GLY A 1 350 ? -10.651 -2.663 5.953 1.000 29.249 350 GLY A N 1
ATOM 5178 C CA . GLY A 1 350 ? -12.011 -2.883 6.372 1.000 30.416 350 GLY A CA 1
ATOM 5179 C C . GLY A 1 350 ? -12.834 -1.630 6.111 1.000 28.196 350 GLY A C 1
ATOM 5180 O O . GLY A 1 350 ? -12.392 -0.725 5.425 1.000 30.502 350 GLY A O 1
ATOM 5184 N N . GLY A 1 351 ? -14.027 -1.597 6.642 1.000 28.054 351 GLY A N 1
ATOM 5185 C CA . GLY A 1 351 ? -14.933 -0.511 6.359 1.000 30.834 351 GLY A CA 1
ATOM 5186 C C . GLY A 1 351 ? -16.084 -0.492 7.335 1.000 28.496 351 GLY A C 1
ATOM 5187 O O . GLY A 1 351 ? -16.253 -1.378 8.177 1.000 27.456 351 GLY A O 1
ATOM 5191 N N . ASP A 1 352 ? -16.831 0.596 7.213 1.000 25.713 352 ASP A N 1
ATOM 5192 C CA . ASP A 1 352 ? -18.021 0.829 7.997 1.000 23.733 352 ASP A CA 1
ATOM 5193 C C . ASP A 1 352 ? -19.179 0.248 7.229 1.000 21.684 352 ASP A C 1
ATOM 5194 O O . ASP A 1 352 ? -19.583 0.815 6.212 1.000 20.408 352 ASP A O 1
ATOM 5203 N N . PRO A 1 353 ? -19.742 -0.912 7.656 1.000 25.002 353 PRO A N 1
ATOM 5204 C CA . PRO A 1 353 ? -20.836 -1.571 6.918 1.000 26.530 353 PRO A CA 1
ATOM 5205 C C . PRO A 1 353 ? -22.039 -0.673 6.699 1.000 24.309 353 PRO A C 1
ATOM 5206 O O . PRO A 1 353 ? -22.683 -0.778 5.656 1.000 25.700 353 PRO A O 1
ATOM 5217 N N . LEU A 1 354 ? -22.377 0.156 7.704 1.000 22.708 354 LEU A N 1
ATOM 5218 C CA . LEU A 1 354 ? -23.528 1.031 7.605 1.000 23.475 354 LEU A CA 1
ATOM 5219 C C . LEU A 1 354 ? -23.358 2.066 6.470 1.000 24.306 354 LEU A C 1
ATOM 5220 O O . LEU A 1 354 ? -24.291 2.298 5.698 1.000 24.749 354 LEU A O 1
ATOM 5236 N N . LEU A 1 355 ? -22.198 2.728 6.427 1.000 21.611 355 LEU A N 1
ATOM 5237 C CA . LEU A 1 355 ? -21.837 3.630 5.332 1.000 21.564 355 LEU A CA 1
ATOM 5238 C C . LEU A 1 355 ? -21.926 2.945 3.974 1.000 23.891 355 LEU A C 1
ATOM 5239 O O . LEU A 1 355 ? -22.599 3.422 3.029 1.000 23.754 355 LEU A O 1
ATOM 5255 N N . ILE A 1 356 ? -21.316 1.735 3.908 1.000 23.793 356 ILE A N 1
ATOM 5256 C CA . ILE A 1 356 ? -21.209 1.023 2.662 1.000 25.100 356 ILE A CA 1
ATOM 5257 C C . ILE A 1 356 ? -22.618 0.699 2.186 1.000 25.335 356 ILE A C 1
ATOM 5258 O O . ILE A 1 356 ? -22.952 0.826 0.979 1.000 24.880 356 ILE A O 1
ATOM 5274 N N . TYR A 1 357 ? -23.482 0.293 3.130 1.000 23.196 357 TYR A N 1
ATOM 5275 C CA . TYR A 1 357 ? -24.868 -0.008 2.751 1.000 22.452 357 TYR A CA 1
ATOM 5276 C C . TYR A 1 357 ? -25.598 1.228 2.169 1.000 21.788 357 TYR A C 1
ATOM 5277 O O . TYR A 1 357 ? -26.321 1.148 1.144 1.000 24.216 357 TYR A O 1
ATOM 5295 N N . ARG A 1 358 ? -25.471 2.357 2.846 1.000 23.447 358 ARG A N 1
ATOM 5296 C CA . ARG A 1 358 ? -26.172 3.568 2.471 1.000 24.930 358 ARG A CA 1
ATOM 5297 C C . ARG A 1 358 ? -25.676 4.047 1.084 1.000 26.234 358 ARG A C 1
ATOM 5298 O O . ARG A 1 358 ? -26.496 4.354 0.242 1.000 23.739 358 ARG A O 1
ATOM 5319 N N . PHE A 1 359 ? -24.380 3.996 0.861 1.000 22.891 359 PHE A N 1
ATOM 5320 C CA . PHE A 1 359 ? -23.830 4.391 -0.411 1.000 22.961 359 PHE A CA 1
ATOM 5321 C C . PHE A 1 359 ? -24.362 3.454 -1.484 1.000 22.803 359 PHE A C 1
ATOM 5322 O O . PHE A 1 359 ? -24.896 3.911 -2.479 1.000 22.530 359 PHE A O 1
ATOM 5339 N N . GLY A 1 360 ? -24.292 2.145 -1.219 1.000 23.258 360 GLY A N 1
ATOM 5340 C CA . GLY A 1 360 ? -24.810 1.143 -2.137 1.000 21.408 360 GLY A CA 1
ATOM 5341 C C . GLY A 1 360 ? -26.269 1.356 -2.534 1.000 23.269 360 GLY A C 1
ATOM 5342 O O . GLY A 1 360 ? -26.643 1.291 -3.711 1.000 23.009 360 GLY A O 1
ATOM 5346 N N . LYS A 1 361 ? -27.103 1.590 -1.534 1.000 25.219 361 LYS A N 1
ATOM 5347 C CA . LYS A 1 361 ? -28.495 1.797 -1.767 1.000 25.950 361 LYS A CA 1
ATOM 5348 C C . LYS A 1 361 ? -28.681 3.047 -2.637 1.000 26.824 361 LYS A C 1
ATOM 5349 O O . LYS A 1 361 ? -29.530 3.066 -3.531 1.000 27.334 361 LYS A O 1
ATOM 5368 N N . ALA A 1 362 ? -27.968 4.113 -2.286 1.000 23.510 362 ALA A N 1
ATOM 5369 C CA . ALA A 1 362 ? -28.117 5.373 -2.984 1.000 27.197 362 ALA A CA 1
ATOM 5370 C C . ALA A 1 362 ? -27.719 5.247 -4.471 1.000 24.892 362 ALA A C 1
ATOM 5371 O O . ALA A 1 362 ? -28.354 5.878 -5.278 1.000 24.210 362 ALA A O 1
ATOM 5378 N N . VAL A 1 363 ? -26.701 4.464 -4.840 1.000 23.552 363 VAL A N 1
ATOM 5379 C CA . VAL A 1 363 ? -26.265 4.342 -6.251 1.000 27.156 363 VAL A CA 1
ATOM 5380 C C . VAL A 1 363 ? -26.820 3.081 -6.916 1.000 27.594 363 VAL A C 1
ATOM 5381 O O . VAL A 1 363 ? -26.432 2.717 -8.060 1.000 24.338 363 VAL A O 1
ATOM 5394 N N . ASN A 1 364 ? -27.754 2.404 -6.212 1.000 28.264 364 ASN A N 1
ATOM 5395 C CA . ASN A 1 364 ? -28.419 1.202 -6.716 1.000 30.671 364 ASN A CA 1
ATOM 5396 C C . ASN A 1 364 ? -27.430 0.077 -7.036 1.000 26.376 364 ASN A C 1
ATOM 5397 O O . ASN A 1 364 ? -27.510 -0.577 -8.087 1.000 26.073 364 ASN A O 1
ATOM 5408 N N . SER A 1 365 ? -26.499 -0.181 -6.096 1.000 25.924 365 SER A N 1
ATOM 5409 C CA . SER A 1 365 ? -25.507 -1.215 -6.213 1.000 23.629 365 SER A CA 1
ATOM 5410 C C . SER A 1 365 ? -25.890 -2.376 -5.287 1.000 27.464 365 SER A C 1
ATOM 5411 O O . SER A 1 365 ? -25.561 -2.329 -4.089 1.000 25.663 365 SER A O 1
ATOM 5419 N N . ASN A 1 366 ? -26.526 -3.424 -5.829 1.000 27.466 366 ASN A N 1
ATOM 5420 C CA . ASN A 1 366 ? -26.823 -4.567 -4.967 1.000 29.379 366 ASN A CA 1
ATOM 5421 C C . ASN A 1 366 ? -25.542 -5.149 -4.413 1.000 28.604 366 ASN A C 1
ATOM 5422 O O . ASN A 1 366 ? -25.543 -5.673 -3.314 1.000 27.193 366 ASN A O 1
ATOM 5433 N N . GLU A 1 367 ? -24.476 -5.138 -5.219 1.000 26.118 367 GLU A N 1
ATOM 5434 C CA . GLU A 1 367 ? -23.243 -5.736 -4.815 1.000 25.933 367 GLU A CA 1
ATOM 5435 C C . GLU A 1 367 ? -22.814 -5.088 -3.497 1.000 25.321 367 GLU A C 1
ATOM 5436 O O . GLU A 1 367 ? -22.322 -5.736 -2.572 1.000 25.447 367 GLU A O 1
ATOM 5448 N N . MET A 1 368 ? -22.844 -3.745 -3.442 1.000 23.429 368 MET A N 1
ATOM 5449 C CA . MET A 1 368 ? -22.355 -3.052 -2.242 1.000 24.890 368 MET A CA 1
ATOM 5450 C C . MET A 1 368 ? -23.267 -3.306 -1.029 1.000 22.383 368 MET A C 1
ATOM 5451 O O . MET A 1 368 ? -22.810 -3.427 0.104 1.000 23.527 368 MET A O 1
ATOM 5465 N N . MET A 1 369 ? -24.556 -3.439 -1.272 1.000 25.011 369 MET A N 1
ATOM 5466 C CA . MET A 1 369 ? -25.471 -3.652 -0.169 1.000 25.651 369 MET A CA 1
ATOM 5467 C C . MET A 1 369 ? -25.283 -5.049 0.445 1.000 25.921 369 MET A C 1
ATOM 5468 O O . MET A 1 369 ? -25.292 -5.154 1.674 1.000 25.132 369 MET A O 1
ATOM 5482 N N . HIS A 1 370 ? -25.072 -6.084 -0.381 1.000 26.608 370 HIS A N 1
ATOM 5483 C CA . HIS A 1 370 ? -24.775 -7.443 0.114 1.000 27.027 370 HIS A CA 1
ATOM 5484 C C . HIS A 1 370 ? -23.409 -7.463 0.782 1.000 29.840 370 HIS A C 1
ATOM 5485 O O . HIS A 1 370 ? -23.257 -8.096 1.828 1.000 29.546 370 HIS A O 1
ATOM 5500 N N . PHE A 1 371 ? -22.457 -6.728 0.211 1.000 25.668 371 PHE A N 1
ATOM 5501 C CA . PHE A 1 371 ? -21.124 -6.626 0.785 1.000 27.022 371 PHE A CA 1
ATOM 5502 C C . PHE A 1 371 ? -21.144 -6.004 2.178 1.000 26.867 371 PHE A C 1
ATOM 5503 O O . PHE A 1 371 ? -20.468 -6.493 3.096 1.000 26.094 371 PHE A O 1
ATOM 5520 N N . ALA A 1 372 ? -21.925 -4.941 2.347 1.000 26.441 372 ALA A N 1
ATOM 5521 C CA . ALA A 1 372 ? -22.097 -4.336 3.647 1.000 25.376 372 ALA A CA 1
ATOM 5522 C C . ALA A 1 372 ? -22.579 -5.411 4.658 1.000 26.569 372 ALA A C 1
ATOM 5523 O O . ALA A 1 372 ? -22.056 -5.496 5.764 1.000 26.412 372 ALA A O 1
ATOM 5530 N N . ALA A 1 373 ? -23.589 -6.205 4.279 1.000 26.711 373 ALA A N 1
ATOM 5531 C CA . ALA A 1 373 ? -24.126 -7.259 5.146 1.000 27.903 373 ALA A CA 1
ATOM 5532 C C . ALA A 1 373 ? -23.027 -8.262 5.491 1.000 26.035 373 ALA A C 1
ATOM 5533 O O . ALA A 1 373 ? -22.870 -8.652 6.632 1.000 26.978 373 ALA A O 1
ATOM 5540 N N . TYR A 1 374 ? -22.185 -8.601 4.519 1.000 26.366 374 TYR A N 1
ATOM 5541 C CA . TYR A 1 374 ? -21.117 -9.538 4.707 1.000 26.843 374 TYR A CA 1
ATOM 5542 C C . TYR A 1 374 ? -20.132 -8.998 5.721 1.000 27.369 374 TYR A C 1
ATOM 5543 O O . TYR A 1 374 ? -19.595 -9.699 6.571 1.000 23.837 374 TYR A O 1
ATOM 5561 N N . LEU A 1 375 ? -19.841 -7.707 5.602 1.000 23.771 375 LEU A N 1
ATOM 5562 C CA . LEU A 1 375 ? -18.857 -7.075 6.437 1.000 24.289 375 LEU A CA 1
ATOM 5563 C C . LEU A 1 375 ? -19.311 -6.932 7.886 1.000 24.124 375 LEU A C 1
ATOM 5564 O O . LEU A 1 375 ? -18.499 -6.764 8.755 1.000 24.644 375 LEU A O 1
ATOM 5580 N N . LEU A 1 376 ? -20.601 -7.016 8.167 1.000 24.369 376 LEU A N 1
ATOM 5581 C CA . LEU A 1 376 ? -21.098 -7.053 9.534 1.000 22.945 376 LEU A CA 1
ATOM 5582 C C . LEU A 1 376 ? -20.615 -8.278 10.305 1.000 27.410 376 LEU A C 1
ATOM 5583 O O . LEU A 1 376 ? -20.627 -8.253 11.519 1.000 27.482 376 LEU A O 1
ATOM 5599 N N . ASN A 1 377 ? -20.174 -9.335 9.619 1.000 29.481 377 ASN A N 1
ATOM 5600 C CA . ASN A 1 377 ? -19.641 -10.522 10.275 1.000 30.298 377 ASN A CA 1
ATOM 5601 C C . ASN A 1 377 ? -20.662 -11.123 11.237 1.000 27.945 377 ASN A C 1
ATOM 5602 O O . ASN A 1 377 ? -20.299 -11.440 12.359 1.000 32.083 377 ASN A O 1
ATOM 5613 N N . GLY A 1 378 ? -21.937 -11.209 10.844 1.000 25.760 378 GLY A N 1
ATOM 5614 C CA . GLY A 1 378 ? -22.995 -11.684 11.702 1.000 29.000 378 GLY A CA 1
ATOM 5615 C C . GLY A 1 378 ? -23.392 -10.756 12.865 1.000 30.486 378 GLY A C 1
ATOM 5616 O O . GLY A 1 378 ? -24.285 -11.121 13.619 1.000 32.670 378 GLY A O 1
ATOM 5620 N N . ARG A 1 379 ? -22.833 -9.549 12.981 1.000 31.653 379 ARG A N 1
ATOM 5621 C CA . ARG A 1 379 ? -23.310 -8.574 13.975 1.000 31.389 379 ARG A CA 1
ATOM 5622 C C . ARG A 1 379 ? -24.592 -7.911 13.498 1.000 32.368 379 ARG A C 1
ATOM 5623 O O . ARG A 1 379 ? -24.766 -7.712 12.292 1.000 30.894 379 ARG A O 1
ATOM 5644 N N . LYS A 1 380 ? -25.465 -7.571 14.460 1.000 31.437 380 LYS A N 1
ATOM 5645 C CA . LYS A 1 380 ? -26.650 -6.756 14.227 1.000 35.814 380 LYS A CA 1
ATOM 5646 C C . LYS A 1 380 ? -26.166 -5.313 14.016 1.000 29.878 380 LYS A C 1
ATOM 5647 O O . LYS A 1 380 ? -25.205 -4.875 14.648 1.000 27.013 380 LYS A O 1
ATOM 5666 N N . PRO A 1 381 ? -26.682 -4.556 13.027 1.000 28.865 381 PRO A N 1
ATOM 5667 C CA . PRO A 1 381 ? -26.207 -3.175 12.777 1.000 29.665 381 PRO A CA 1
ATOM 5668 C C . PRO A 1 381 ? -26.766 -2.256 13.843 1.000 27.504 381 PRO A C 1
ATOM 5669 O O . PRO A 1 381 ? -27.936 -2.365 14.104 1.000 28.778 381 PRO A O 1
ATOM 5680 N N . TYR A 1 382 ? -25.914 -1.523 14.531 1.000 31.487 382 TYR A N 1
ATOM 5681 C CA . TYR A 1 382 ? -26.351 -0.522 15.506 1.000 30.032 382 TYR A CA 1
ATOM 5682 C C . TYR A 1 382 ? -25.864 0.843 15.047 1.000 28.507 382 TYR A C 1
ATOM 5683 O O . TYR A 1 382 ? -24.962 0.947 14.199 1.000 24.460 382 TYR A O 1
ATOM 5701 N N . ALA A 1 383 ? -26.390 1.875 15.716 1.000 26.635 383 ALA A N 1
ATOM 5702 C CA . ALA A 1 383 ? -26.058 3.256 15.351 1.000 27.949 383 ALA A CA 1
ATOM 5703 C C . ALA A 1 383 ? -24.559 3.472 15.382 1.000 24.680 383 ALA A C 1
ATOM 5704 O O . ALA A 1 383 ? -23.904 3.017 16.324 1.000 24.979 383 ALA A O 1
ATOM 5711 N N . THR A 1 384 ? -24.069 4.236 14.404 1.000 23.033 384 THR A N 1
ATOM 5712 C CA . THR A 1 384 ? -22.710 4.738 14.385 1.000 22.901 384 THR A CA 1
ATOM 5713 C C . THR A 1 384 ? -22.516 5.764 15.481 1.000 24.077 384 THR A C 1
ATOM 5714 O O . THR A 1 384 ? -23.292 6.711 15.582 1.000 25.275 384 THR A O 1
ATOM 5725 N N . MET A 1 385 ? -21.475 5.563 16.316 1.000 26.990 385 MET A N 1
ATOM 5726 C CA . MET A 1 385 ? -21.219 6.461 17.426 1.000 27.864 385 MET A CA 1
ATOM 5727 C C . MET A 1 385 ? -20.208 7.508 16.945 1.000 27.760 385 MET A C 1
ATOM 5728 O O . MET A 1 385 ? -20.518 8.309 16.054 1.000 29.603 385 MET A O 1
ATOM 5742 N N . GLY A 1 386 ? -19.012 7.556 17.537 1.000 25.841 386 GLY A N 1
ATOM 5743 C CA . GLY A 1 386 ? -17.981 8.511 17.073 1.000 25.539 386 GLY A CA 1
ATOM 5744 C C . GLY A 1 386 ? -18.387 9.991 17.187 1.000 25.438 386 GLY A C 1
ATOM 5745 O O . GLY A 1 386 ? -19.061 10.399 18.146 1.000 24.536 386 GLY A O 1
ATOM 5749 N N . ASN A 1 387 ? -17.931 10.838 16.235 1.000 22.863 387 ASN A N 1
ATOM 5750 C CA . ASN A 1 387 ? -18.136 12.282 16.323 1.000 23.695 387 ASN A CA 1
ATOM 5751 C C . ASN A 1 387 ? -18.722 12.889 15.039 1.000 24.946 387 ASN A C 1
ATOM 5752 O O . ASN A 1 387 ? -18.902 14.098 14.950 1.000 24.227 387 ASN A O 1
ATOM 5763 N N . ASP A 1 388 ? -19.154 12.022 14.106 1.000 23.200 388 ASP A N 1
ATOM 5764 C CA . ASP A 1 388 ? -19.640 12.451 12.806 1.000 19.755 388 ASP A CA 1
ATOM 5765 C C . ASP A 1 388 ? -21.164 12.410 12.894 1.000 21.796 388 ASP A C 1
ATOM 5766 O O . ASP A 1 388 ? -21.825 11.391 12.759 1.000 19.132 388 ASP A O 1
ATOM 5775 N N . ALA A 1 389 ? -21.746 13.585 13.162 1.000 21.820 389 ALA A N 1
ATOM 5776 C CA . ALA A 1 389 ? -23.166 13.727 13.421 1.000 21.442 389 ALA A CA 1
ATOM 5777 C C . ALA A 1 389 ? -24.008 13.241 12.244 1.000 19.762 389 ALA A C 1
ATOM 5778 O O . ALA A 1 389 ? -24.998 12.512 12.420 1.000 19.641 389 ALA A O 1
ATOM 5785 N N . PHE A 1 390 ? -23.538 13.535 11.027 1.000 18.752 390 PHE A N 1
ATOM 5786 C CA . PHE A 1 390 ? -24.302 13.130 9.870 1.000 19.479 390 PHE A CA 1
ATOM 5787 C C . PHE A 1 390 ? -24.331 11.591 9.753 1.000 19.819 390 PHE A C 1
ATOM 5788 O O . PHE A 1 390 ? -25.369 11.001 9.493 1.000 21.599 390 PHE A O 1
ATOM 5805 N N . ARG A 1 391 ? -23.192 10.942 9.939 1.000 20.194 391 ARG A N 1
ATOM 5806 C CA . ARG A 1 391 ? -23.161 9.473 9.824 1.000 22.409 391 ARG A CA 1
ATOM 5807 C C . ARG A 1 391 ? -23.919 8.782 10.958 1.000 21.973 391 ARG A C 1
ATOM 5808 O O . ARG A 1 391 ? -24.591 7.766 10.718 1.000 24.409 391 ARG A O 1
ATOM 5829 N N . SER A 1 392 ? -23.885 9.363 12.155 1.000 18.919 392 SER A N 1
ATOM 5830 C CA . SER A 1 392 ? -24.638 8.834 13.291 1.000 19.679 392 SER A CA 1
ATOM 5831 C C . SER A 1 392 ? -26.130 8.873 13.002 1.000 21.143 392 SER A C 1
ATOM 5832 O O . SER A 1 392 ? -26.859 7.855 13.111 1.000 21.879 392 SER A O 1
ATOM 5840 N N . LEU A 1 393 ? -26.607 10.055 12.593 1.000 21.042 393 LEU A N 1
ATOM 5841 C CA . LEU A 1 393 ? -28.029 10.234 12.328 1.000 19.960 393 LEU A CA 1
ATOM 5842 C C . LEU A 1 393 ? -28.446 9.354 11.148 1.000 22.152 393 LEU A C 1
ATOM 5843 O O . LEU A 1 393 ? -29.514 8.705 11.183 1.000 23.099 393 LEU A O 1
ATOM 5859 N N . GLN A 1 394 ? -27.661 9.386 10.065 1.000 20.917 394 GLN A N 1
ATOM 5860 C CA . GLN A 1 394 ? -28.021 8.641 8.900 1.000 21.087 394 GLN A CA 1
ATOM 5861 C C . GLN A 1 394 ? -28.040 7.140 9.266 1.000 23.203 394 GLN A C 1
ATOM 5862 O O . GLN A 1 394 ? -28.764 6.379 8.666 1.000 22.913 394 GLN A O 1
ATOM 5876 N N . SER A 1 395 ? -27.117 6.700 10.148 1.000 21.048 395 SER A N 1
ATOM 5877 C CA . SER A 1 395 ? -27.068 5.283 10.448 1.000 23.111 395 SER A CA 1
ATOM 5878 C C . SER A 1 395 ? -28.380 4.787 11.083 1.000 23.722 395 SER A C 1
ATOM 5879 O O . SER A 1 395 ? -28.777 3.611 10.849 1.000 25.891 395 SER A O 1
ATOM 5887 N N . LEU A 1 396 ? -29.137 5.690 11.715 1.000 23.778 396 LEU A N 1
ATOM 5888 C CA . LEU A 1 396 ? -30.415 5.319 12.297 1.000 23.673 396 LEU A CA 1
ATOM 5889 C C . LEU A 1 396 ? -31.409 4.901 11.231 1.000 27.777 396 LEU A C 1
ATOM 5890 O O . LEU A 1 396 ? -32.105 3.885 11.409 1.000 26.204 396 LEU A O 1
ATOM 5906 N N . LEU A 1 397 ? -31.368 5.612 10.094 1.000 28.779 397 LEU A N 1
ATOM 5907 C CA . LEU A 1 397 ? -32.307 5.401 9.004 1.000 32.864 397 LEU A CA 1
ATOM 5908 C C . LEU A 1 397 ? -32.043 4.069 8.316 1.000 31.901 397 LEU A C 1
ATOM 5909 O O . LEU A 1 397 ? -32.961 3.513 7.744 1.000 36.510 397 LEU A O 1
ATOM 5925 N N . CYS A 1 398 ? -30.795 3.564 8.339 1.000 27.835 398 CYS A N 1
ATOM 5926 C CA . CYS A 1 398 ? -30.468 2.419 7.496 1.000 31.053 398 CYS A CA 1
ATOM 5927 C C . CYS A 1 398 ? -30.507 1.091 8.258 1.000 31.560 398 CYS A C 1
ATOM 5928 O O . CYS A 1 398 ? -30.410 0.057 7.572 1.000 31.026 398 CYS A O 1
ATOM 5936 N N . CYS A 1 399 ? -30.488 1.114 9.616 1.000 31.885 399 CYS A N 1
ATOM 5937 C CA . CYS A 1 399 ? -30.223 -0.101 10.414 1.000 33.828 399 CYS A CA 1
ATOM 5938 C C . CYS A 1 399 ? -31.164 -1.231 10.023 1.000 32.673 399 CYS A C 1
ATOM 5939 O O . CYS A 1 399 ? -30.713 -2.337 9.767 1.000 36.559 399 CYS A O 1
ATOM 5947 N N . ASN A 1 400 ? -32.472 -0.930 9.991 1.000 34.621 400 ASN A N 1
ATOM 5948 C CA . ASN A 1 400 ? -33.486 -1.949 9.891 1.000 37.510 400 ASN A CA 1
ATOM 5949 C C . ASN A 1 400 ? -33.347 -2.701 8.572 1.000 39.527 400 ASN A C 1
ATOM 5950 O O . ASN A 1 400 ? -33.392 -3.938 8.520 1.000 37.552 400 ASN A O 1
ATOM 5961 N N . ASP A 1 401 ? -33.181 -1.956 7.481 1.000 37.589 401 ASP A N 1
ATOM 5962 C CA . ASP A 1 401 ? -32.954 -2.564 6.178 1.000 37.113 401 ASP A CA 1
ATOM 5963 C C . ASP A 1 401 ? -31.605 -3.287 6.070 1.000 33.923 401 ASP A C 1
ATOM 5964 O O . ASP A 1 401 ? -31.570 -4.353 5.463 1.000 35.249 401 ASP A O 1
ATOM 5973 N N . LEU A 1 402 ? -30.489 -2.719 6.573 1.000 29.250 402 LEU A N 1
ATOM 5974 C CA . LEU A 1 402 ? -29.231 -3.448 6.548 1.000 32.209 402 LEU A CA 1
ATOM 5975 C C . LEU A 1 402 ? -29.355 -4.777 7.332 1.000 35.700 402 LEU A C 1
ATOM 5976 O O . LEU A 1 402 ? -28.816 -5.825 6.938 1.000 33.308 402 LEU A O 1
ATOM 5992 N N . ALA A 1 403 ? -30.086 -4.737 8.467 1.000 32.693 403 ALA A N 1
ATOM 5993 C CA . ALA A 1 403 ? -30.332 -5.940 9.280 1.000 35.456 403 ALA A CA 1
ATOM 5994 C C . ALA A 1 403 ? -31.008 -7.029 8.464 1.000 35.825 403 ALA A C 1
ATOM 5995 O O . ALA A 1 403 ? -30.740 -8.191 8.689 1.000 36.400 403 ALA A O 1
ATOM 6002 N N . LYS A 1 404 ? -31.858 -6.657 7.514 1.000 38.938 404 LYS A N 1
ATOM 6003 C CA . LYS A 1 404 ? -32.622 -7.614 6.730 1.000 43.467 404 LYS A CA 1
ATOM 6004 C C . LYS A 1 404 ? -31.808 -8.137 5.543 1.000 41.268 404 LYS A C 1
ATOM 6005 O O . LYS A 1 404 ? -32.139 -9.175 5.009 1.000 40.301 404 LYS A O 1
ATOM 6024 N N A GLU A 1 405 ? -30.748 -7.423 5.133 0.500 36.223 405 GLU A N 1
ATOM 6025 N N B GLU A 1 405 ? -30.781 -7.404 5.098 0.500 41.183 405 GLU A N 1
ATOM 6026 C CA A GLU A 1 405 ? -30.010 -7.721 3.904 0.500 32.366 405 GLU A CA 1
ATOM 6027 C CA B GLU A 1 405 ? -30.064 -7.756 3.874 0.500 40.484 405 GLU A CA 1
ATOM 6028 C C A GLU A 1 405 ? -29.263 -9.045 4.027 0.500 30.947 405 GLU A C 1
ATOM 6029 C C B GLU A 1 405 ? -29.293 -9.058 4.031 0.500 34.391 405 GLU A C 1
ATOM 6030 O O A GLU A 1 405 ? -28.609 -9.276 5.041 0.500 36.374 405 GLU A O 1
ATOM 6031 O O B GLU A 1 405 ? -28.652 -9.272 5.054 0.500 39.326 405 GLU A O 1
ATOM 6054 N N . THR A 1 406 ? -29.259 -9.863 2.960 1.000 33.232 406 THR A N 1
ATOM 6055 C CA . THR A 1 406 ? -28.503 -11.106 2.941 1.000 30.081 406 THR A CA 1
ATOM 6056 C C . THR A 1 406 ? -27.006 -10.852 2.737 1.000 32.216 406 THR A C 1
ATOM 6057 O O . THR A 1 406 ? -26.596 -10.101 1.849 1.000 32.997 406 THR A O 1
ATOM 6068 N N . PRO A 1 407 ? -26.137 -11.475 3.562 1.000 31.691 407 PRO A N 1
ATOM 6069 C CA . PRO A 1 407 ? -24.694 -11.293 3.429 1.000 32.512 407 PRO A CA 1
ATOM 6070 C C . PRO A 1 407 ? -24.130 -12.038 2.238 1.000 32.755 407 PRO A C 1
ATOM 6071 O O . PRO A 1 407 ? -24.309 -13.210 2.140 1.000 35.717 407 PRO A O 1
ATOM 6082 N N . LYS A 1 408 ? -23.381 -11.389 1.368 1.000 29.603 408 LYS A N 1
ATOM 6083 C CA . LYS A 1 408 ? -22.725 -12.109 0.288 1.000 32.854 408 LYS A CA 1
ATOM 6084 C C . LYS A 1 408 ? -21.620 -11.232 -0.234 1.000 28.831 408 LYS A C 1
ATOM 6085 O O . LYS A 1 408 ? -21.802 -10.018 -0.236 1.000 32.287 408 LYS A O 1
ATOM 6104 N N . HIS A 1 409 ? -20.571 -11.810 -0.789 1.000 28.358 409 HIS A N 1
ATOM 6105 C CA . HIS A 1 409 ? -19.521 -10.994 -1.368 1.000 29.954 409 HIS A CA 1
ATOM 6106 C C . HIS A 1 409 ? -19.281 -11.460 -2.797 1.000 33.149 409 HIS A C 1
ATOM 6107 O O . HIS A 1 409 ? -18.237 -12.013 -3.087 1.000 36.283 409 HIS A O 1
ATOM 6122 N N . ASP A 1 410 ? -20.306 -11.356 -3.628 1.000 37.621 410 ASP A N 1
ATOM 6123 C CA . ASP A 1 410 ? -20.240 -11.774 -5.019 1.000 39.768 410 ASP A CA 1
ATOM 6124 C C . ASP A 1 410 ? -19.640 -10.653 -5.876 1.000 41.820 410 ASP A C 1
ATOM 6125 O O . ASP A 1 410 ? -19.784 -9.438 -5.617 1.000 40.926 410 ASP A O 1
ATOM 6134 N N . MET A 1 411 ? -18.862 -11.072 -6.873 1.000 36.432 411 MET A N 1
ATOM 6135 C CA . MET A 1 411 ? -18.386 -10.104 -7.844 1.000 35.215 411 MET A CA 1
ATOM 6136 C C . MET A 1 411 ? -17.913 -10.816 -9.085 1.000 32.041 411 MET A C 1
ATOM 6137 O O . MET A 1 411 ? -17.760 -12.028 -9.095 1.000 29.441 411 MET A O 1
ATOM 6151 N N . PRO A 1 412 ? -17.719 -10.091 -10.199 1.000 31.974 412 PRO A N 1
ATOM 6152 C CA . PRO A 1 412 ? -17.254 -10.740 -11.416 1.000 31.217 412 PRO A CA 1
ATOM 6153 C C . PRO A 1 412 ? -15.870 -11.316 -11.211 1.000 28.894 412 PRO A C 1
ATOM 6154 O O . PRO A 1 412 ? -15.134 -10.901 -10.315 1.000 31.240 412 PRO A O 1
ATOM 6165 N N . ASP A 1 413 ? -15.546 -12.307 -12.045 1.000 29.190 413 ASP A N 1
ATOM 6166 C CA . ASP A 1 413 ? -14.223 -12.888 -12.075 1.000 30.378 413 ASP A CA 1
ATOM 6167 C C . ASP A 1 413 ? -13.157 -11.834 -12.395 1.000 31.715 413 ASP A C 1
ATOM 6168 O O . ASP A 1 413 ? -12.037 -11.911 -11.893 1.000 30.083 413 ASP A O 1
ATOM 6177 N N . VAL A 1 414 ? -13.489 -10.836 -13.206 1.000 29.740 414 VAL A N 1
ATOM 6178 C CA . VAL A 1 414 ? -12.464 -9.851 -13.511 1.000 30.955 414 VAL A CA 1
ATOM 6179 C C . VAL A 1 414 ? -12.991 -8.450 -13.267 1.000 28.489 414 VAL A C 1
ATOM 6180 O O . VAL A 1 414 ? -14.108 -8.130 -13.651 1.000 28.197 414 VAL A O 1
ATOM 6193 N N . THR A 1 415 ? -12.162 -7.610 -12.636 1.000 26.753 415 THR A N 1
ATOM 6194 C CA . THR A 1 415 ? -12.404 -6.184 -12.554 1.000 27.217 415 THR A CA 1
ATOM 6195 C C . THR A 1 415 ? -11.186 -5.480 -13.146 1.000 26.947 415 THR A C 1
ATOM 6196 O O . THR A 1 415 ? -10.062 -5.676 -12.705 1.000 29.418 415 THR A O 1
ATOM 6207 N N . TRP A 1 416 ? -11.431 -4.597 -14.093 1.000 25.646 416 TRP A N 1
ATOM 6208 C CA . TRP A 1 416 ? -10.388 -3.980 -14.884 1.000 29.420 416 TRP A CA 1
ATOM 6209 C C . TRP A 1 416 ? -10.657 -2.477 -14.834 1.000 28.351 416 TRP A C 1
ATOM 6210 O O . TRP A 1 416 ? -11.693 -2.053 -15.361 1.000 27.381 416 TRP A O 1
ATOM 6231 N N . TYR A 1 417 ? -9.743 -1.763 -14.132 1.000 26.687 417 TYR A N 1
ATOM 6232 C CA . TYR A 1 417 ? -9.680 -0.308 -14.007 1.000 26.378 417 TYR A CA 1
ATOM 6233 C C . TYR A 1 417 ? -8.702 0.228 -15.051 1.000 29.294 417 TYR A C 1
ATOM 6234 O O . TYR A 1 417 ? -7.490 0.221 -14.811 1.000 29.106 417 TYR A O 1
ATOM 6252 N N . PRO A 1 418 ? -9.155 0.539 -16.284 1.000 28.340 418 PRO A N 1
ATOM 6253 C CA . PRO A 1 418 ? -8.206 0.726 -17.389 1.000 30.455 418 PRO A CA 1
ATOM 6254 C C . PRO A 1 418 ? -7.357 1.984 -17.299 1.000 29.189 418 PRO A C 1
ATOM 6255 O O . PRO A 1 418 ? -6.321 2.030 -17.934 1.000 31.087 418 PRO A O 1
ATOM 6266 N N . GLU A 1 419 ? -7.795 3.005 -16.584 1.000 28.722 419 GLU A N 1
ATOM 6267 C CA . GLU A 1 419 ? -7.000 4.221 -16.489 1.000 34.257 419 GLU A CA 1
ATOM 6268 C C . GLU A 1 419 ? -6.053 4.178 -15.277 1.000 30.644 419 GLU A C 1
ATOM 6269 O O . GLU A 1 419 ? -4.885 4.520 -15.375 1.000 33.588 419 GLU A O 1
ATOM 6281 N N . THR A 1 420 ? -6.502 3.662 -14.141 1.000 28.933 420 THR A N 1
ATOM 6282 C CA . THR A 1 420 ? -5.620 3.512 -12.985 1.000 27.607 420 THR A CA 1
ATOM 6283 C C . THR A 1 420 ? -4.669 2.316 -13.226 1.000 30.646 420 THR A C 1
ATOM 6284 O O . THR A 1 420 ? -3.567 2.242 -12.729 1.000 30.767 420 THR A O 1
ATOM 6295 N N . GLU A 1 421 ? -5.068 1.391 -14.105 1.000 28.849 421 GLU A N 1
ATOM 6296 C CA . GLU A 1 421 ? -4.321 0.190 -14.478 1.000 29.358 421 GLU A CA 1
ATOM 6297 C C . GLU A 1 421 ? -4.143 -0.774 -13.282 1.000 27.466 421 GLU A C 1
ATOM 6298 O O . GLU A 1 421 ? -3.052 -1.276 -13.039 1.000 28.551 421 GLU A O 1
ATOM 6310 N N . PHE A 1 422 ? -5.249 -1.039 -12.597 1.000 28.617 422 PHE A N 1
ATOM 6311 C CA . PHE A 1 422 ? -5.391 -2.087 -11.596 1.000 25.463 422 PHE A CA 1
ATOM 6312 C C . PHE A 1 422 ? -6.280 -3.167 -12.188 1.000 29.530 422 PHE A C 1
ATOM 6313 O O . PHE A 1 422 ? -7.333 -2.878 -12.770 1.000 25.801 422 PHE A O 1
ATOM 6330 N N . CYS A 1 423 ? -5.833 -4.425 -12.016 1.000 29.708 423 CYS A N 1
ATOM 6331 C CA . CYS A 1 423 ? -6.553 -5.549 -12.561 1.000 26.299 423 CYS A CA 1
ATOM 6332 C C . CYS A 1 423 ? -6.764 -6.606 -11.458 1.000 25.524 423 CYS A C 1
ATOM 6333 O O . CYS A 1 423 ? -5.816 -7.060 -10.859 1.000 24.130 423 CYS A O 1
ATOM 6341 N N . TYR A 1 424 ? -8.010 -6.943 -11.147 1.000 25.298 424 TYR A N 1
ATOM 6342 C CA . TYR A 1 424 ? -8.266 -8.016 -10.193 1.000 26.250 424 TYR A CA 1
ATOM 6343 C C . TYR A 1 424 ? -8.927 -9.161 -10.929 1.000 26.197 424 TYR A C 1
ATOM 6344 O O . TYR A 1 424 ? -9.917 -8.896 -11.630 1.000 28.603 424 TYR A O 1
ATOM 6362 N N . MET A 1 425 ? -8.414 -10.379 -10.693 1.000 25.815 425 MET A N 1
ATOM 6363 C CA . MET A 1 425 ? -8.847 -11.596 -11.342 1.000 26.079 425 MET A CA 1
ATOM 6364 C C . MET A 1 425 ? -8.966 -12.716 -10.296 1.000 27.700 425 MET A C 1
ATOM 6365 O O . MET A 1 425 ? -8.062 -12.901 -9.489 1.000 25.509 425 MET A O 1
ATOM 6379 N N . LYS A 1 426 ? -10.104 -13.438 -10.299 1.000 26.369 426 LYS A N 1
ATOM 6380 C CA . LYS A 1 426 ? -10.374 -14.521 -9.337 1.000 29.070 426 LYS A CA 1
ATOM 6381 C C . LYS A 1 426 ? -10.941 -15.773 -10.047 1.000 28.480 426 LYS A C 1
ATOM 6382 O O . LYS A 1 426 ? -11.382 -15.735 -11.182 1.000 26.374 426 LYS A O 1
ATOM 6401 N N . ASN A 1 427 ? -10.806 -16.934 -9.395 1.000 29.060 427 ASN A N 1
ATOM 6402 C CA . ASN A 1 427 ? -11.377 -18.200 -9.847 1.000 28.871 427 ASN A CA 1
ATOM 6403 C C . ASN A 1 427 ? -12.257 -18.767 -8.737 1.000 32.855 427 ASN A C 1
ATOM 6404 O O . ASN A 1 427 ? -12.263 -18.310 -7.594 1.000 31.131 427 ASN A O 1
ATOM 6415 N N . LYS A 1 428 ? -13.059 -19.759 -9.102 1.000 33.345 428 LYS A N 1
ATOM 6416 C CA . LYS A 1 428 ? -14.031 -20.328 -8.166 1.000 32.040 428 LYS A CA 1
ATOM 6417 C C . LYS A 1 428 ? -13.378 -21.219 -7.105 1.000 30.781 428 LYS A C 1
ATOM 6418 O O . LYS A 1 428 ? -14.049 -21.741 -6.251 1.000 36.806 428 LYS A O 1
ATOM 6437 N N . ASN A 1 429 ? -12.082 -21.462 -7.174 1.000 30.701 429 ASN A N 1
ATOM 6438 C CA . ASN A 1 429 ? -11.397 -22.347 -6.257 1.000 32.012 429 ASN A CA 1
ATOM 6439 C C . ASN A 1 429 ? -10.593 -21.541 -5.241 1.000 35.924 429 ASN A C 1
ATOM 6440 O O . ASN A 1 429 ? -9.751 -22.074 -4.544 1.000 35.537 429 ASN A O 1
ATOM 6451 N N . GLY A 1 430 ? -10.764 -20.216 -5.230 1.000 32.205 430 GLY A N 1
ATOM 6452 C CA . GLY A 1 430 ? -10.327 -19.396 -4.112 1.000 31.202 430 GLY A CA 1
ATOM 6453 C C . GLY A 1 430 ? -9.049 -18.577 -4.361 1.000 31.993 430 GLY A C 1
ATOM 6454 O O . GLY A 1 430 ? -8.523 -17.962 -3.416 1.000 27.350 430 GLY A O 1
ATOM 6458 N N . MET A 1 431 ? -8.577 -18.559 -5.621 1.000 27.356 431 MET A N 1
ATOM 6459 C CA . MET A 1 431 ? -7.436 -17.754 -6.004 1.000 27.946 431 MET A CA 1
ATOM 6460 C C . MET A 1 431 ? -7.917 -16.331 -6.325 1.000 28.383 431 MET A C 1
ATOM 6461 O O . MET A 1 431 ? -8.918 -16.147 -7.003 1.000 25.174 431 MET A O 1
ATOM 6475 N N . PHE A 1 432 ? -7.242 -15.325 -5.761 1.000 25.720 432 PHE A N 1
ATOM 6476 C CA . PHE A 1 432 ? -7.471 -13.908 -6.121 1.000 24.779 432 PHE A CA 1
ATOM 6477 C C . PHE A 1 432 ? -6.128 -13.280 -6.494 1.000 23.169 432 PHE A C 1
ATOM 6478 O O . PHE A 1 432 ? -5.159 -13.381 -5.749 1.000 23.340 432 PHE A O 1
ATOM 6495 N N . VAL A 1 433 ? -6.017 -12.740 -7.715 1.000 22.786 433 VAL A N 1
ATOM 6496 C CA . VAL A 1 433 ? -4.796 -12.131 -8.158 1.000 26.422 433 VAL A CA 1
ATOM 6497 C C . VAL A 1 433 ? -5.103 -10.655 -8.433 1.000 26.699 433 VAL A C 1
ATOM 6498 O O . VAL A 1 433 ? -6.046 -10.344 -9.166 1.000 25.248 433 VAL A O 1
ATOM 6511 N N . ALA A 1 434 ? -4.281 -9.788 -7.868 1.000 24.463 434 ALA A N 1
ATOM 6512 C CA . ALA A 1 434 ? -4.313 -8.340 -8.217 1.000 24.717 434 ALA A CA 1
ATOM 6513 C C . ALA A 1 434 ? -3.032 -7.981 -8.996 1.000 25.575 434 ALA A C 1
ATOM 6514 O O . ALA A 1 434 ? -1.971 -8.422 -8.610 1.000 27.972 434 ALA A O 1
ATOM 6521 N N . ALA A 1 435 ? -3.135 -7.263 -10.115 1.000 24.824 435 ALA A N 1
ATOM 6522 C CA . ALA A 1 435 ? -1.960 -6.834 -10.850 1.000 25.964 435 ALA A CA 1
ATOM 6523 C C . ALA A 1 435 ? -2.117 -5.377 -11.283 1.000 25.864 435 ALA A C 1
ATOM 6524 O O . ALA A 1 435 ? -3.203 -4.824 -11.214 1.000 25.469 435 ALA A O 1
ATOM 6531 N N . LYS A 1 436 ? -1.010 -4.742 -11.677 1.000 27.190 436 LYS A N 1
ATOM 6532 C CA . LYS A 1 436 ? -1.082 -3.321 -12.019 1.000 25.678 436 LYS A CA 1
ATOM 6533 C C . LYS A 1 436 ? -0.012 -3.004 -13.060 1.000 29.165 436 LYS A C 1
ATOM 6534 O O . LYS A 1 436 ? 0.993 -3.742 -13.198 1.000 28.083 436 LYS A O 1
ATOM 6553 N N . GLY A 1 437 ? -0.375 -2.015 -13.915 1.000 30.463 437 GLY A N 1
ATOM 6554 C CA . GLY A 1 437 ? 0.579 -1.343 -14.776 1.000 31.615 437 GLY A CA 1
ATOM 6555 C C . GLY A 1 437 ? 1.072 -0.096 -14.055 1.000 34.009 437 GLY A C 1
ATOM 6556 O O . GLY A 1 437 ? 1.690 -0.176 -12.987 1.000 32.263 437 GLY A O 1
ATOM 6560 N N . GLY A 1 438 ? 0.622 1.060 -14.563 1.000 34.993 438 GLY A N 1
ATOM 6561 C CA . GLY A 1 438 ? 0.788 2.342 -13.902 1.000 37.076 438 GLY A CA 1
ATOM 6562 C C . GLY A 1 438 ? 2.159 2.949 -14.244 1.000 37.228 438 GLY A C 1
ATOM 6563 O O . GLY A 1 438 ? 2.730 2.663 -15.289 1.000 34.755 438 GLY A O 1
ATOM 6567 N N . PHE A 1 439 ? 2.688 3.722 -13.286 1.000 37.704 439 PHE A N 1
ATOM 6568 C CA . PHE A 1 439 ? 3.876 4.535 -13.472 1.000 39.801 439 PHE A CA 1
ATOM 6569 C C . PHE A 1 439 ? 4.418 4.883 -12.088 1.000 34.801 439 PHE A C 1
ATOM 6570 O O . PHE A 1 439 ? 3.679 4.985 -11.128 1.000 33.876 439 PHE A O 1
ATOM 6587 N N . ASN A 1 440 ? 5.732 5.099 -11.997 1.000 38.544 440 ASN A N 1
ATOM 6588 C CA . ASN A 1 440 ? 6.372 5.342 -10.704 1.000 34.951 440 ASN A CA 1
ATOM 6589 C C . ASN A 1 440 ? 6.274 6.781 -10.252 1.000 37.892 440 ASN A C 1
ATOM 6590 O O . ASN A 1 440 ? 7.227 7.326 -9.709 1.000 39.985 440 ASN A O 1
ATOM 6601 N N . ASN A 1 441 ? 5.063 7.324 -10.303 1.000 38.241 441 ASN A N 1
ATOM 6602 C CA . ASN A 1 441 ? 4.812 8.538 -9.561 1.000 41.350 441 ASN A CA 1
ATOM 6603 C C . ASN A 1 441 ? 3.363 8.552 -9.120 1.000 37.835 441 ASN A C 1
ATOM 6604 O O . ASN A 1 441 ? 2.722 9.577 -9.062 1.000 37.618 441 ASN A O 1
ATOM 6615 N N . GLU A 1 442 ? 2.822 7.396 -8.752 1.000 36.050 442 GLU A N 1
ATOM 6616 C CA . GLU A 1 442 ? 1.434 7.351 -8.317 1.000 34.193 442 GLU A CA 1
ATOM 6617 C C . GLU A 1 442 ? 1.320 7.882 -6.901 1.000 32.410 442 GLU A C 1
ATOM 6618 O O . GLU A 1 442 ? 2.316 7.985 -6.194 1.000 33.866 442 GLU A O 1
ATOM 6630 N N . SER A 1 443 ? 0.116 8.124 -6.419 1.000 31.912 443 SER A N 1
ATOM 6631 C CA . SER A 1 443 ? 0.050 8.565 -5.052 1.000 37.786 443 SER A CA 1
ATOM 6632 C C . SER A 1 443 ? 0.582 7.473 -4.130 1.000 43.190 443 SER A C 1
ATOM 6633 O O . SER A 1 443 ? 0.274 6.284 -4.301 1.000 33.823 443 SER A O 1
ATOM 6641 N N . HIS A 1 444 ? 1.328 7.937 -3.108 1.000 35.924 444 HIS A N 1
ATOM 6642 C CA . HIS A 1 444 ? 1.940 7.080 -2.110 1.000 36.379 444 HIS A CA 1
ATOM 6643 C C . HIS A 1 444 ? 2.785 6.015 -2.780 1.000 35.001 444 HIS A C 1
ATOM 6644 O O . HIS A 1 444 ? 2.882 4.913 -2.250 1.000 32.724 444 HIS A O 1
ATOM 6659 N N . ASN A 1 445 ? 3.442 6.392 -3.889 1.000 32.455 445 ASN A N 1
ATOM 6660 C CA . ASN A 1 445 ? 4.055 5.473 -4.825 1.000 33.873 445 ASN A CA 1
ATOM 6661 C C . ASN A 1 445 ? 4.991 4.446 -4.180 1.000 35.199 445 ASN A C 1
ATOM 6662 O O . ASN A 1 445 ? 5.783 4.813 -3.301 1.000 30.758 445 ASN A O 1
ATOM 6673 N N . HIS A 1 446 ? 4.902 3.186 -4.678 1.000 30.344 446 HIS A N 1
ATOM 6674 C CA . HIS A 1 446 ? 5.984 2.209 -4.631 1.000 30.056 446 HIS A CA 1
ATOM 6675 C C . HIS A 1 446 ? 6.521 2.017 -6.035 1.000 30.586 446 HIS A C 1
ATOM 6676 O O . HIS A 1 446 ? 5.765 2.037 -6.966 1.000 34.654 446 HIS A O 1
ATOM 6691 N N . ASN A 1 447 ? 7.799 1.691 -6.227 1.000 32.941 447 ASN A N 1
ATOM 6692 C CA . ASN A 1 447 ? 8.245 1.310 -7.546 1.000 37.291 447 ASN A CA 1
ATOM 6693 C C . ASN A 1 447 ? 7.786 -0.126 -7.780 1.000 36.828 447 ASN A C 1
ATOM 6694 O O . ASN A 1 447 ? 8.497 -1.050 -7.395 1.000 33.909 447 ASN A O 1
ATOM 6705 N N . ASP A 1 448 ? 6.615 -0.265 -8.441 1.000 35.183 448 ASP A N 1
ATOM 6706 C CA . ASP A 1 448 ? 5.908 -1.531 -8.501 1.000 30.258 448 ASP A CA 1
ATOM 6707 C C . ASP A 1 448 ? 5.172 -1.724 -9.832 1.000 32.033 448 ASP A C 1
ATOM 6708 O O . ASP A 1 448 ? 4.253 -2.555 -9.918 1.000 29.942 448 ASP A O 1
ATOM 6717 N N . VAL A 1 449 ? 5.630 -1.086 -10.910 1.000 32.324 449 VAL A N 1
ATOM 6718 C CA . VAL A 1 449 ? 4.985 -1.312 -12.203 1.000 30.298 449 VAL A CA 1
ATOM 6719 C C . VAL A 1 449 ? 5.058 -2.792 -12.582 1.000 29.986 449 VAL A C 1
ATOM 6720 O O . VAL A 1 449 ? 6.137 -3.393 -12.733 1.000 31.229 449 VAL A O 1
ATOM 6733 N N . GLY A 1 450 ? 3.886 -3.406 -12.880 1.000 29.354 450 GLY A N 1
ATOM 6734 C CA . GLY A 1 450 ? 3.872 -4.773 -13.375 1.000 29.434 450 GLY A CA 1
ATOM 6735 C C . GLY A 1 450 ? 3.658 -5.802 -12.246 1.000 29.221 450 GLY A C 1
ATOM 6736 O O . GLY A 1 450 ? 3.654 -6.999 -12.530 1.000 28.492 450 GLY A O 1
ATOM 6740 N N . THR A 1 451 ? 3.655 -5.372 -10.990 1.000 27.201 451 THR A N 1
ATOM 6741 C CA . THR A 1 451 ? 3.666 -6.345 -9.872 1.000 28.071 451 THR A CA 1
ATOM 6742 C C . THR A 1 451 ? 2.311 -7.042 -9.788 1.000 29.426 451 THR A C 1
ATOM 6743 O O . THR A 1 451 ? 1.299 -6.609 -10.380 1.000 27.414 451 THR A O 1
ATOM 6754 N N . PHE A 1 452 ? 2.315 -8.131 -8.997 1.000 27.391 452 PHE A N 1
ATOM 6755 C CA . PHE A 1 452 ? 1.101 -8.857 -8.683 1.000 27.329 452 PHE A CA 1
ATOM 6756 C C . PHE A 1 452 ? 1.144 -9.228 -7.223 1.000 24.771 452 PHE A C 1
ATOM 6757 O O . PHE A 1 452 ? 2.212 -9.221 -6.577 1.000 23.333 452 PHE A O 1
ATOM 6774 N N . SER A 1 453 ? -0.058 -9.492 -6.721 1.000 25.704 453 SER A N 1
ATOM 6775 C CA . SER A 1 453 ? -0.290 -10.062 -5.408 1.000 25.862 453 SER A CA 1
ATOM 6776 C C . SER A 1 453 ? -1.236 -11.275 -5.575 1.000 24.107 453 SER A C 1
ATOM 6777 O O . SER A 1 453 ? -2.263 -11.159 -6.221 1.000 24.178 453 SER A O 1
ATOM 6785 N N . LEU A 1 454 ? -0.939 -12.394 -4.926 1.000 24.624 454 LEU A N 1
ATOM 6786 C CA . LEU A 1 454 ? -1.812 -13.583 -4.988 1.000 23.873 454 LEU A CA 1
ATOM 6787 C C . LEU A 1 454 ? -2.316 -13.912 -3.589 1.000 23.529 454 LEU A C 1
ATOM 6788 O O . LEU A 1 454 ? -1.516 -13.992 -2.618 1.000 23.609 454 LEU A O 1
ATOM 6804 N N . TYR A 1 455 ? -3.644 -14.082 -3.523 1.000 21.964 455 TYR A N 1
ATOM 6805 C CA . TYR A 1 455 ? -4.323 -14.532 -2.341 1.000 21.822 455 TYR A CA 1
ATOM 6806 C C . TYR A 1 455 ? -5.005 -15.880 -2.615 1.000 23.706 455 TYR A C 1
ATOM 6807 O O . TYR A 1 455 ? -5.559 -16.086 -3.721 1.000 22.523 455 TYR A O 1
ATOM 6825 N N . VAL A 1 456 ? -5.044 -16.717 -1.563 1.000 25.644 456 VAL A N 1
ATOM 6826 C CA . VAL A 1 456 ? -5.624 -18.066 -1.644 1.000 25.997 456 VAL A CA 1
ATOM 6827 C C . VAL A 1 456 ? -6.569 -18.240 -0.457 1.000 24.826 456 VAL A C 1
ATOM 6828 O O . VAL A 1 456 ? -6.155 -18.161 0.732 1.000 23.964 456 VAL A O 1
ATOM 6841 N N . ASN A 1 457 ? -7.862 -18.254 -0.785 1.000 23.765 457 ASN A N 1
ATOM 6842 C CA . ASN A 1 457 ? -8.924 -18.306 0.220 1.000 26.443 457 ASN A CA 1
ATOM 6843 C C . ASN A 1 457 ? -8.776 -17.118 1.160 1.000 27.224 457 ASN A C 1
ATOM 6844 O O . ASN A 1 457 ? -8.877 -17.263 2.397 1.000 25.447 457 ASN A O 1
ATOM 6855 N N . THR A 1 458 ? -8.533 -15.949 0.536 1.000 23.407 458 THR A N 1
ATOM 6856 C CA . THR A 1 458 ? -8.371 -14.639 1.172 1.000 24.437 458 THR A CA 1
ATOM 6857 C C . THR A 1 458 ? -6.970 -14.412 1.756 1.000 23.472 458 THR A C 1
ATOM 6858 O O . THR A 1 458 ? -6.591 -13.272 1.984 1.000 26.032 458 THR A O 1
ATOM 6869 N N . ILE A 1 459 ? -6.163 -15.438 1.968 1.000 22.133 459 ILE A N 1
ATOM 6870 C CA . ILE A 1 459 ? -4.879 -15.332 2.640 1.000 25.446 459 ILE A CA 1
ATOM 6871 C C . ILE A 1 459 ? -3.804 -14.944 1.632 1.000 24.708 459 ILE A C 1
ATOM 6872 O O . ILE A 1 459 ? -3.600 -15.605 0.634 1.000 22.937 459 ILE A O 1
ATOM 6888 N N . PRO A 1 460 ? -3.045 -13.858 1.921 1.000 22.268 460 PRO A N 1
ATOM 6889 C CA . PRO A 1 460 ? -1.860 -13.558 1.131 1.000 23.842 460 PRO A CA 1
ATOM 6890 C C . PRO A 1 460 ? -0.907 -14.729 1.054 1.000 23.279 460 PRO A C 1
ATOM 6891 O O . PRO A 1 460 ? -0.449 -15.265 2.068 1.000 22.672 460 PRO A O 1
ATOM 6902 N N . VAL A 1 461 ? -0.512 -15.011 -0.179 1.000 22.918 461 VAL A N 1
ATOM 6903 C CA . VAL A 1 461 ? 0.489 -16.000 -0.406 1.000 25.817 461 VAL A CA 1
ATOM 6904 C C . VAL A 1 461 ? 1.701 -15.430 -1.155 1.000 25.111 461 VAL A C 1
ATOM 6905 O O . VAL A 1 461 ? 2.848 -15.719 -0.769 1.000 28.195 461 VAL A O 1
ATOM 6918 N N . ILE A 1 462 ? 1.456 -14.618 -2.177 1.000 24.978 462 ILE A N 1
ATOM 6919 C CA . ILE A 1 462 ? 2.524 -13.814 -2.764 1.000 24.531 462 ILE A CA 1
ATOM 6920 C C . ILE A 1 462 ? 2.129 -12.368 -2.463 1.000 22.905 462 ILE A C 1
ATOM 6921 O O . ILE A 1 462 ? 1.058 -11.907 -2.884 1.000 23.196 462 ILE A O 1
ATOM 6937 N N . LEU A 1 463 ? 2.885 -11.715 -1.594 1.000 22.692 463 LEU A N 1
ATOM 6938 C CA . LEU A 1 463 ? 2.360 -10.546 -0.888 1.000 20.799 463 LEU A CA 1
ATOM 6939 C C . LEU A 1 463 ? 2.978 -9.234 -1.406 1.000 21.010 463 LEU A C 1
ATOM 6940 O O . LEU A 1 463 ? 3.951 -9.219 -2.170 1.000 22.350 463 LEU A O 1
ATOM 6956 N N . ASP A 1 464 ? 2.414 -8.170 -0.916 1.000 23.193 464 ASP A N 1
ATOM 6957 C CA . ASP A 1 464 ? 2.881 -6.800 -1.157 1.000 26.262 464 ASP A CA 1
ATOM 6958 C C . ASP A 1 464 ? 2.977 -6.170 0.237 1.000 22.875 464 ASP A C 1
ATOM 6959 O O . ASP A 1 464 ? 2.004 -6.119 0.984 1.000 22.651 464 ASP A O 1
ATOM 6968 N N . ALA A 1 465 ? 4.213 -5.895 0.658 1.000 24.140 465 ALA A N 1
ATOM 6969 C CA . ALA A 1 465 ? 4.507 -5.636 2.046 1.000 23.857 465 ALA A CA 1
ATOM 6970 C C . ALA A 1 465 ? 3.729 -4.472 2.657 1.000 23.385 465 ALA A C 1
ATOM 6971 O O . ALA A 1 465 ? 3.138 -4.579 3.732 1.000 23.107 465 ALA A O 1
ATOM 6978 N N . GLY A 1 466 ? 3.603 -3.355 1.926 1.000 25.597 466 GLY A N 1
ATOM 6979 C CA . GLY A 1 466 ? 2.681 -2.288 2.294 1.000 21.466 466 GLY A CA 1
ATOM 6980 C C . GLY A 1 466 ? 3.425 -1.220 3.118 1.000 25.139 466 GLY A C 1
ATOM 6981 O O . GLY A 1 466 ? 4.620 -0.986 2.873 1.000 28.189 466 GLY A O 1
ATOM 6985 N N . VAL A 1 467 ? 2.702 -0.618 4.041 1.000 26.364 467 VAL A N 1
ATOM 6986 C CA . VAL A 1 467 ? 3.064 0.658 4.652 1.000 27.774 467 VAL A CA 1
ATOM 6987 C C . VAL A 1 467 ? 3.871 0.478 5.931 1.000 30.478 467 VAL A C 1
ATOM 6988 O O . VAL A 1 467 ? 3.508 -0.299 6.807 1.000 28.528 467 VAL A O 1
ATOM 7001 N N . GLY A 1 468 ? 5.004 1.192 6.036 1.000 31.334 468 GLY A N 1
ATOM 7002 C CA . GLY A 1 468 ? 5.772 1.211 7.279 1.000 28.377 468 GLY A CA 1
ATOM 7003 C C . GLY A 1 468 ? 5.626 2.518 8.045 1.000 28.460 468 GLY A C 1
ATOM 7004 O O . GLY A 1 468 ? 5.000 3.442 7.567 1.000 28.138 468 GLY A O 1
ATOM 7008 N N . THR A 1 469 ? 6.239 2.582 9.233 1.000 27.993 469 THR A N 1
ATOM 7009 C CA . THR A 1 469 ? 6.335 3.826 9.988 1.000 29.707 469 THR A CA 1
ATOM 7010 C C . THR A 1 469 ? 7.149 4.871 9.200 1.000 27.971 469 THR A C 1
ATOM 7011 O O . THR A 1 469 ? 8.225 4.567 8.654 1.000 28.276 469 THR A O 1
ATOM 7022 N N . TYR A 1 470 ? 6.617 6.095 9.141 1.000 29.058 470 TYR A N 1
ATOM 7023 C CA . TYR A 1 470 ? 7.295 7.198 8.456 1.000 33.716 470 TYR A CA 1
ATOM 7024 C C . TYR A 1 470 ? 8.632 7.527 9.119 1.000 31.091 470 TYR A C 1
ATOM 7025 O O . TYR A 1 470 ? 8.752 7.417 10.317 1.000 32.333 470 TYR A O 1
ATOM 7043 N N . THR A 1 471 ? 9.663 7.702 8.295 1.000 32.829 471 THR A N 1
ATOM 7044 C CA . THR A 1 471 ? 10.958 8.207 8.706 1.000 33.586 471 THR A CA 1
ATOM 7045 C C . THR A 1 471 ? 11.189 9.522 7.960 1.000 40.146 471 THR A C 1
ATOM 7046 O O . THR A 1 471 ? 10.392 9.904 7.087 1.000 33.347 471 THR A O 1
ATOM 7057 N N . LYS A 1 472 ? 12.333 10.152 8.243 1.000 41.823 472 LYS A N 1
ATOM 7058 C CA . LYS A 1 472 ? 12.784 11.302 7.455 1.000 46.102 472 LYS A CA 1
ATOM 7059 C C . LYS A 1 472 ? 13.017 10.930 5.987 1.000 41.946 472 LYS A C 1
ATOM 7060 O O . LYS A 1 472 ? 12.949 11.769 5.111 1.000 46.247 472 LYS A O 1
ATOM 7079 N N . GLN A 1 473 ? 13.378 9.685 5.683 1.000 36.220 473 GLN A N 1
ATOM 7080 C CA . GLN A 1 473 ? 13.675 9.349 4.312 1.000 37.507 473 GLN A CA 1
ATOM 7081 C C . GLN A 1 473 ? 12.393 9.063 3.512 1.000 38.315 473 GLN A C 1
ATOM 7082 O O . GLN A 1 473 ? 12.491 8.893 2.312 1.000 38.603 473 GLN A O 1
ATOM 7096 N N . THR A 1 474 ? 11.219 8.971 4.151 1.000 37.995 474 THR A N 1
ATOM 7097 C CA . THR A 1 474 ? 9.966 8.539 3.512 1.000 39.241 474 THR A CA 1
ATOM 7098 C C . THR A 1 474 ? 9.583 9.481 2.373 1.000 45.681 474 THR A C 1
ATOM 7099 O O . THR A 1 474 ? 9.292 8.973 1.286 1.000 42.964 474 THR A O 1
ATOM 7110 N N . PHE A 1 475 ? 9.652 10.816 2.598 1.000 47.989 475 PHE A N 1
ATOM 7111 C CA . PHE A 1 475 ? 9.443 11.803 1.528 1.000 49.376 475 PHE A CA 1
ATOM 7112 C C . PHE A 1 475 ? 10.778 12.352 1.023 1.000 48.667 475 PHE A C 1
ATOM 7113 O O . PHE A 1 475 ? 11.672 12.644 1.802 1.000 43.034 475 PHE A O 1
ATOM 7130 N N . GLY A 1 476 ? 10.996 12.402 -0.296 1.000 45.695 476 GLY A N 1
ATOM 7131 C CA . GLY A 1 476 ? 12.205 13.057 -0.788 1.000 48.767 476 GLY A CA 1
ATOM 7132 C C . GLY A 1 476 ? 13.108 12.085 -1.523 1.000 43.089 476 GLY A C 1
ATOM 7133 O O . GLY A 1 476 ? 12.686 10.999 -1.863 1.000 40.276 476 GLY A O 1
ATOM 7137 N N . LYS A 1 477 ? 14.334 12.489 -1.857 1.000 41.351 477 LYS A N 1
ATOM 7138 C CA . LYS A 1 477 ? 15.261 11.574 -2.494 1.000 44.540 477 LYS A CA 1
ATOM 7139 C C . LYS A 1 477 ? 15.565 10.525 -1.414 1.000 42.812 477 LYS A C 1
ATOM 7140 O O . LYS A 1 477 ? 15.189 10.665 -0.253 1.000 55.076 477 LYS A O 1
ATOM 7159 N N . ASP A 1 478 ? 16.094 9.373 -1.697 1.000 51.656 478 ASP A N 1
ATOM 7160 C CA . ASP A 1 478 ? 16.145 8.446 -0.542 1.000 51.677 478 ASP A CA 1
ATOM 7161 C C . ASP A 1 478 ? 14.805 7.773 -0.127 1.000 41.767 478 ASP A C 1
ATOM 7162 O O . ASP A 1 478 ? 14.867 6.792 0.604 1.000 37.496 478 ASP A O 1
ATOM 7171 N N . ARG A 1 479 ? 13.610 8.279 -0.467 1.000 42.246 479 ARG A N 1
ATOM 7172 C CA . ARG A 1 479 ? 12.400 7.456 -0.367 1.000 40.868 479 ARG A CA 1
ATOM 7173 C C . ARG A 1 479 ? 12.683 6.016 -0.819 1.000 36.828 479 ARG A C 1
ATOM 7174 O O . ARG A 1 479 ? 12.362 5.079 -0.081 1.000 40.350 479 ARG A O 1
ATOM 7195 N N . TYR A 1 480 ? 13.367 5.839 -1.961 1.000 33.344 480 TYR A N 1
ATOM 7196 C CA . TYR A 1 480 ? 13.593 4.549 -2.592 1.000 38.241 480 TYR A CA 1
ATOM 7197 C C . TYR A 1 480 ? 14.824 3.865 -1.989 1.000 38.355 480 TYR A C 1
ATOM 7198 O O . TYR A 1 480 ? 15.227 2.833 -2.508 1.000 36.410 480 TYR A O 1
ATOM 7216 N N . THR A 1 481 ? 15.340 4.342 -0.839 1.000 37.356 481 THR A N 1
ATOM 7217 C CA . THR A 1 481 ? 16.329 3.548 -0.094 1.000 40.386 481 THR A CA 1
ATOM 7218 C C . THR A 1 481 ? 15.574 2.720 0.970 1.000 36.175 481 THR A C 1
ATOM 7219 O O . THR A 1 481 ? 16.217 1.928 1.644 1.000 39.867 481 THR A O 1
ATOM 7230 N N . ILE A 1 482 ? 14.250 2.922 1.124 1.000 35.807 482 ILE A N 1
ATOM 7231 C CA . ILE A 1 482 ? 13.423 2.121 2.021 1.000 37.178 482 ILE A CA 1
ATOM 7232 C C . ILE A 1 482 ? 12.941 0.873 1.272 1.000 37.710 482 ILE A C 1
ATOM 7233 O O . ILE A 1 482 ? 12.210 0.963 0.271 1.000 36.902 482 ILE A O 1
ATOM 7249 N N . TRP A 1 483 ? 13.219 -0.308 1.854 1.000 35.208 483 TRP A N 1
ATOM 7250 C CA . TRP A 1 483 ? 13.012 -1.553 1.123 1.000 39.430 483 TRP A CA 1
ATOM 7251 C C . TRP A 1 483 ? 11.551 -1.710 0.653 1.000 29.107 483 TRP A C 1
ATOM 7252 O O . TRP A 1 483 ? 11.343 -2.134 -0.480 1.000 34.829 483 TRP A O 1
ATOM 7273 N N . THR A 1 484 ? 10.575 -1.334 1.470 1.000 31.062 484 THR A N 1
ATOM 7274 C CA . THR A 1 484 ? 9.161 -1.519 1.151 1.000 31.144 484 THR A CA 1
ATOM 7275 C C . THR A 1 484 ? 8.757 -0.758 -0.110 1.000 37.679 484 THR A C 1
ATOM 7276 O O . THR A 1 484 ? 7.750 -1.124 -0.726 1.000 33.939 484 THR A O 1
ATOM 7287 N N . MET A 1 485 ? 9.582 0.227 -0.525 1.000 35.670 485 MET A N 1
ATOM 7288 C CA . MET A 1 485 ? 9.246 1.117 -1.633 1.000 32.465 485 MET A CA 1
ATOM 7289 C C . MET A 1 485 ? 9.848 0.637 -2.931 1.000 33.541 485 MET A C 1
ATOM 7290 O O . MET A 1 485 ? 9.499 1.137 -4.019 1.000 35.229 485 MET A O 1
ATOM 7304 N N . GLN A 1 486 ? 10.768 -0.313 -2.829 1.000 33.311 486 GLN A N 1
ATOM 7305 C CA . GLN A 1 486 ? 11.576 -0.681 -3.966 1.000 34.934 486 GLN A CA 1
ATOM 7306 C C . GLN A 1 486 ? 10.937 -1.827 -4.736 1.000 39.236 486 GLN A C 1
ATOM 7307 O O . GLN A 1 486 ? 10.323 -2.716 -4.161 1.000 37.632 486 GLN A O 1
ATOM 7321 N N . SER A 1 487 ? 11.216 -1.843 -6.038 1.000 33.454 487 SER A N 1
ATOM 7322 C CA . SER A 1 487 ? 10.793 -2.912 -6.910 1.000 31.902 487 SER A CA 1
ATOM 7323 C C . SER A 1 487 ? 11.532 -4.194 -6.541 1.000 35.360 487 SER A C 1
ATOM 7324 O O . SER A 1 487 ? 11.082 -5.319 -6.782 1.000 34.840 487 SER A O 1
ATOM 7332 N N . ASN A 1 488 ? 12.712 -4.021 -5.939 1.000 33.716 488 ASN A N 1
ATOM 7333 C CA . ASN A 1 488 ? 13.468 -5.159 -5.430 1.000 37.089 488 ASN A CA 1
ATOM 7334 C C . ASN A 1 488 ? 12.659 -6.071 -4.471 1.000 30.692 488 ASN A C 1
ATOM 7335 O O . ASN A 1 488 ? 12.960 -7.269 -4.398 1.000 31.698 488 ASN A O 1
ATOM 7346 N N . TYR A 1 489 ? 11.694 -5.496 -3.779 1.000 30.194 489 TYR A N 1
ATOM 7347 C CA . TYR A 1 489 ? 10.916 -6.153 -2.732 1.000 31.902 489 TYR A CA 1
ATOM 7348 C C . TYR A 1 489 ? 9.458 -6.162 -3.171 1.000 28.912 489 TYR A C 1
ATOM 7349 O O . TYR A 1 489 ? 8.568 -6.267 -2.361 1.000 31.815 489 TYR A O 1
ATOM 7367 N N . HIS A 1 490 ? 9.230 -6.095 -4.480 1.000 31.106 490 HIS A N 1
ATOM 7368 C CA . HIS A 1 490 ? 7.952 -6.426 -5.072 1.000 28.318 490 HIS A CA 1
ATOM 7369 C C . HIS A 1 490 ? 8.189 -7.595 -6.009 1.000 28.296 490 HIS A C 1
ATOM 7370 O O . HIS A 1 490 ? 9.318 -8.049 -6.187 1.000 31.468 490 HIS A O 1
ATOM 7385 N N . ASN A 1 491 ? 7.088 -8.080 -6.614 1.000 26.878 491 ASN A N 1
ATOM 7386 C CA . ASN A 1 491 ? 7.045 -9.343 -7.311 1.000 26.127 491 ASN A CA 1
ATOM 7387 C C . ASN A 1 491 ? 7.342 -9.097 -8.793 1.000 30.039 491 ASN A C 1
ATOM 7388 O O . ASN A 1 491 ? 6.461 -9.204 -9.672 1.000 28.954 491 ASN A O 1
ATOM 7399 N N . LEU A 1 492 ? 8.638 -8.911 -9.033 1.000 30.321 492 LEU A N 1
ATOM 7400 C CA . LEU A 1 492 ? 9.130 -8.280 -10.245 1.000 32.775 492 LEU A CA 1
ATOM 7401 C C . LEU A 1 492 ? 10.556 -8.694 -10.486 1.000 36.432 492 LEU A C 1
ATOM 7402 O O . LEU A 1 492 ? 11.289 -8.990 -9.538 1.000 35.718 492 LEU A O 1
ATOM 7418 N N . PRO A 1 493 ? 11.008 -8.520 -11.756 1.000 36.666 493 PRO A N 1
ATOM 7419 C CA . PRO A 1 493 ? 12.413 -8.702 -12.090 1.000 35.752 493 PRO A CA 1
ATOM 7420 C C . PRO A 1 493 ? 13.332 -7.527 -11.792 1.000 34.846 493 PRO A C 1
ATOM 7421 O O . PRO A 1 493 ? 12.912 -6.359 -11.698 1.000 37.860 493 PRO A O 1
ATOM 7432 N N . MET A 1 494 ? 14.619 -7.885 -11.656 1.000 35.022 494 MET A N 1
ATOM 7433 C CA . MET A 1 494 ? 15.713 -6.922 -11.601 1.000 39.535 494 MET A CA 1
ATOM 7434 C C . MET A 1 494 ? 16.466 -7.112 -12.914 1.000 40.873 494 MET A C 1
ATOM 7435 O O . MET A 1 494 ? 17.112 -8.148 -13.149 1.000 41.791 494 MET A O 1
ATOM 7449 N N . ILE A 1 495 ? 16.191 -6.210 -13.852 1.000 40.590 495 ILE A N 1
ATOM 7450 C CA . ILE A 1 495 ? 16.480 -6.496 -15.264 1.000 41.023 495 ILE A CA 1
ATOM 7451 C C . ILE A 1 495 ? 17.933 -6.122 -15.484 1.000 38.958 495 ILE A C 1
ATOM 7452 O O . ILE A 1 495 ? 18.268 -4.977 -15.215 1.000 40.870 495 ILE A O 1
ATOM 7468 N N . ASN A 1 496 ? 18.742 -7.104 -15.911 1.000 43.739 496 ASN A N 1
ATOM 7469 C CA . ASN A 1 496 ? 20.207 -7.010 -15.934 1.000 46.806 496 ASN A CA 1
ATOM 7470 C C . ASN A 1 496 ? 20.710 -6.693 -14.521 1.000 46.797 496 ASN A C 1
ATOM 7471 O O . ASN A 1 496 ? 21.785 -6.101 -14.357 1.000 45.043 496 ASN A O 1
ATOM 7482 N N . GLY A 1 497 ? 19.923 -7.079 -13.497 1.000 45.890 497 GLY A N 1
ATOM 7483 C CA . GLY A 1 497 ? 20.326 -6.850 -12.116 1.000 42.725 497 GLY A CA 1
ATOM 7484 C C . GLY A 1 497 ? 19.975 -5.448 -11.670 1.000 41.876 497 GLY A C 1
ATOM 7485 O O . GLY A 1 497 ? 20.275 -5.069 -10.535 1.000 43.642 497 GLY A O 1
ATOM 7489 N N . ILE A 1 498 ? 19.185 -4.726 -12.482 1.000 41.338 498 ILE A N 1
ATOM 7490 C CA . ILE A 1 498 ? 18.803 -3.360 -12.136 1.000 41.247 498 ILE A CA 1
ATOM 7491 C C . ILE A 1 498 ? 17.317 -3.291 -11.782 1.000 42.293 498 ILE A C 1
ATOM 7492 O O . ILE A 1 498 ? 16.513 -3.875 -12.499 1.000 45.119 498 ILE A O 1
ATOM 7508 N N . PRO A 1 499 ? 16.916 -2.584 -10.702 1.000 42.190 499 PRO A N 1
ATOM 7509 C CA . PRO A 1 499 ? 15.506 -2.369 -10.344 1.000 40.117 499 PRO A CA 1
ATOM 7510 C C . PRO A 1 499 ? 14.904 -1.175 -11.064 1.000 37.330 499 PRO A C 1
ATOM 7511 O O . PRO A 1 499 ? 15.606 -0.473 -11.760 1.000 37.573 499 PRO A O 1
ATOM 7522 N N . GLN A 1 500 ? 13.613 -0.963 -10.860 1.000 36.871 500 GLN A N 1
ATOM 7523 C CA . GLN A 1 500 ? 12.862 0.166 -11.408 1.000 36.822 500 GLN A CA 1
ATOM 7524 C C . GLN A 1 500 ? 13.333 1.433 -10.720 1.000 44.132 500 GLN A C 1
ATOM 7525 O O . GLN A 1 500 ? 13.843 1.437 -9.593 1.000 44.335 500 GLN A O 1
ATOM 7539 N N . LYS A 1 501 ? 13.098 2.528 -11.430 1.000 47.145 501 LYS A N 1
ATOM 7540 C CA . LYS A 1 501 ? 13.461 3.853 -10.970 1.000 46.916 501 LYS A CA 1
ATOM 7541 C C . LYS A 1 501 ? 12.192 4.640 -10.734 1.000 41.562 501 LYS A C 1
ATOM 7542 O O . LYS A 1 501 ? 11.237 4.537 -11.499 1.000 44.627 501 LYS A O 1
ATOM 7561 N N . TYR A 1 502 ? 12.245 5.499 -9.717 1.000 39.529 502 TYR A N 1
ATOM 7562 C CA . TYR A 1 502 ? 11.170 6.406 -9.436 1.000 40.304 502 TYR A CA 1
ATOM 7563 C C . TYR A 1 502 ? 11.070 7.490 -10.523 1.000 47.872 502 TYR A C 1
ATOM 7564 O O . TYR A 1 502 ? 12.105 7.908 -11.070 1.000 42.272 502 TYR A O 1
ATOM 7582 N N . GLY A 1 503 ? 9.841 7.975 -10.767 1.000 41.543 503 GLY A N 1
ATOM 7583 C CA . GLY A 1 503 ? 9.614 9.064 -11.717 1.000 52.902 503 GLY A CA 1
ATOM 7584 C C . GLY A 1 503 ? 8.387 8.811 -12.606 1.000 52.640 503 GLY A C 1
ATOM 7585 O O . GLY A 1 503 ? 8.045 7.663 -12.894 1.000 44.807 503 GLY A O 1
ATOM 7589 N N . GLN A 1 504 ? 7.731 9.913 -12.985 1.000 50.808 504 GLN A N 1
ATOM 7590 C CA . GLN A 1 504 ? 6.538 9.953 -13.816 1.000 49.419 504 GLN A CA 1
ATOM 7591 C C . GLN A 1 504 ? 6.699 9.161 -15.112 1.000 46.106 504 GLN A C 1
ATOM 7592 O O . GLN A 1 504 ? 5.772 8.475 -15.537 1.000 47.350 504 GLN A O 1
ATOM 7606 N N . GLU A 1 505 ? 7.862 9.208 -15.756 1.000 44.741 505 GLU A N 1
ATOM 7607 C CA . GLU A 1 505 ? 7.958 8.606 -17.069 1.000 50.831 505 GLU A CA 1
ATOM 7608 C C . GLU A 1 505 ? 8.473 7.193 -16.951 1.000 42.963 505 GLU A C 1
ATOM 7609 O O . GLU A 1 505 ? 8.604 6.533 -17.956 1.000 41.673 505 GLU A O 1
ATOM 7621 N N . TYR A 1 506 ? 8.785 6.742 -15.721 1.000 47.917 506 TYR A N 1
ATOM 7622 C CA . TYR A 1 506 ? 9.094 5.336 -15.482 1.000 45.489 506 TYR A CA 1
ATOM 7623 C C . TYR A 1 506 ? 7.768 4.588 -15.367 1.000 39.670 506 TYR A C 1
ATOM 7624 O O . TYR A 1 506 ? 7.091 4.699 -14.354 1.000 40.473 506 TYR A O 1
ATOM 7642 N N . LYS A 1 507 ? 7.381 3.921 -16.450 1.000 43.518 507 LYS A N 1
ATOM 7643 C CA . LYS A 1 507 ? 5.978 3.577 -16.651 1.000 40.401 507 LYS A CA 1
ATOM 7644 C C . LYS A 1 507 ? 5.817 2.322 -17.502 1.000 34.396 507 LYS A C 1
ATOM 7645 O O . LYS A 1 507 ? 6.719 1.923 -18.234 1.000 36.330 507 LYS A O 1
ATOM 7664 N N . ALA A 1 508 ? 4.602 1.776 -17.408 1.000 33.018 508 ALA A N 1
ATOM 7665 C CA . ALA A 1 508 ? 4.153 0.642 -18.183 1.000 31.737 508 ALA A CA 1
ATOM 7666 C C . ALA A 1 508 ? 3.726 1.140 -19.572 1.000 33.704 508 ALA A C 1
ATOM 7667 O O . ALA A 1 508 ? 3.183 2.231 -19.692 1.000 37.083 508 ALA A O 1
ATOM 7674 N N . THR A 1 509 ? 3.795 0.278 -20.543 1.000 33.847 509 THR A N 1
ATOM 7675 C CA . THR A 1 509 ? 3.247 0.615 -21.844 1.000 38.651 509 THR A CA 1
ATOM 7676 C C . THR A 1 509 ? 2.497 -0.632 -22.340 1.000 42.522 509 THR A C 1
ATOM 7677 O O . THR A 1 509 ? 2.805 -1.756 -21.910 1.000 41.053 509 THR A O 1
ATOM 7688 N N . ASN A 1 510 ? 1.515 -0.445 -23.250 1.000 41.604 510 ASN A N 1
ATOM 7689 C CA . ASN A 1 510 ? 0.764 -1.552 -23.865 1.000 43.999 510 ASN A CA 1
ATOM 7690 C C . ASN A 1 510 ? 0.152 -2.482 -22.808 1.000 38.294 510 ASN A C 1
ATOM 7691 O O . ASN A 1 510 ? 0.224 -3.675 -22.945 1.000 41.283 510 ASN A O 1
ATOM 7702 N N . THR A 1 511 ? -0.430 -1.915 -21.760 1.000 38.842 511 THR A N 1
ATOM 7703 C CA . THR A 1 511 ? -1.085 -2.676 -20.719 1.000 42.672 511 THR A CA 1
ATOM 7704 C C . THR A 1 511 ? -2.429 -3.151 -21.262 1.000 43.602 511 THR A C 1
ATOM 7705 O O . THR A 1 511 ? -3.215 -2.315 -21.686 1.000 40.820 511 THR A O 1
ATOM 7716 N N . THR A 1 512 ? -2.687 -4.463 -21.227 1.000 37.725 512 THR A N 1
ATOM 7717 C CA . THR A 1 512 ? -3.986 -4.990 -21.610 1.000 38.012 512 THR A CA 1
ATOM 7718 C C . THR A 1 512 ? -4.468 -5.996 -20.566 1.000 42.894 512 THR A C 1
ATOM 7719 O O . THR A 1 512 ? -3.662 -6.570 -19.779 1.000 36.012 512 THR A O 1
ATOM 7730 N N . CYS A 1 513 ? -5.801 -6.138 -20.601 1.000 33.189 513 CYS A N 1
ATOM 7731 C CA . CYS A 1 513 ? -6.542 -7.125 -19.845 1.000 34.302 513 CYS A CA 1
ATOM 7732 C C . CYS A 1 513 ? -7.607 -7.718 -20.766 1.000 36.762 513 CYS A C 1
ATOM 7733 O O . CYS A 1 513 ? -8.508 -7.022 -21.262 1.000 35.395 513 CYS A O 1
ATOM 7741 N N . ASN A 1 514 ? -7.455 -9.008 -21.061 1.000 35.434 514 ASN A N 1
ATOM 7742 C CA . ASN A 1 514 ? -8.545 -9.763 -21.648 1.000 35.184 514 ASN A CA 1
ATOM 7743 C C . ASN A 1 514 ? -9.406 -10.342 -20.529 1.000 33.876 514 ASN A C 1
ATOM 7744 O O . ASN A 1 514 ? -8.971 -11.274 -19.858 1.000 36.644 514 ASN A O 1
ATOM 7755 N N . GLU A 1 515 ? -10.593 -9.755 -20.333 1.000 36.982 515 GLU A N 1
ATOM 7756 C CA . GLU A 1 515 ? -11.454 -10.041 -19.188 1.000 42.499 515 GLU A CA 1
ATOM 7757 C C . GLU A 1 515 ? -11.974 -11.476 -19.303 1.000 42.890 515 GLU A C 1
ATOM 7758 O O . GLU A 1 515 ? -12.105 -12.184 -18.301 1.000 43.322 515 GLU A O 1
ATOM 7770 N N . LYS A 1 516 ? -12.259 -11.905 -20.533 1.000 39.185 516 LYS A N 1
ATOM 7771 C CA . LYS A 1 516 ? -12.827 -13.221 -20.741 1.000 39.440 516 LYS A CA 1
ATOM 7772 C C . LYS A 1 516 ? -11.835 -14.314 -20.421 1.000 38.984 516 LYS A C 1
ATOM 7773 O O . LYS A 1 516 ? -12.234 -15.369 -19.967 1.000 39.028 516 LYS A O 1
ATOM 7792 N N . LYS A 1 517 ? -10.582 -14.117 -20.808 1.000 38.034 517 LYS A N 1
ATOM 7793 C CA . LYS A 1 517 ? -9.574 -15.153 -20.683 1.000 36.948 517 LYS A CA 1
ATOM 7794 C C . LYS A 1 517 ? -8.803 -15.028 -19.363 1.000 31.562 517 LYS A C 1
ATOM 7795 O O . LYS A 1 517 ? -7.927 -15.832 -19.138 1.000 32.242 517 LYS A O 1
ATOM 7814 N N . ARG A 1 518 ? -9.023 -13.952 -18.596 1.000 34.286 518 ARG A N 1
ATOM 7815 C CA . ARG A 1 518 ? -8.256 -13.632 -17.384 1.000 30.272 518 ARG A CA 1
ATOM 7816 C C . ARG A 1 518 ? -6.768 -13.570 -17.692 1.000 29.632 518 ARG A C 1
ATOM 7817 O O . ARG A 1 518 ? -5.954 -14.233 -17.053 1.000 32.873 518 ARG A O 1
ATOM 7838 N N . VAL A 1 519 ? -6.407 -12.678 -18.633 1.000 31.203 519 VAL A N 1
ATOM 7839 C CA . VAL A 1 519 ? -5.017 -12.434 -18.983 1.000 32.233 519 VAL A CA 1
ATOM 7840 C C . VAL A 1 519 ? -4.744 -10.934 -18.835 1.000 34.175 519 VAL A C 1
ATOM 7841 O O . VAL A 1 519 ? -5.430 -10.070 -19.431 1.000 31.713 519 VAL A O 1
ATOM 7854 N N . PHE A 1 520 ? -3.734 -10.631 -18.008 1.000 30.130 520 PHE A N 1
ATOM 7855 C CA . PHE A 1 520 ? -3.231 -9.279 -17.888 1.000 30.855 520 PHE A CA 1
ATOM 7856 C C . PHE A 1 520 ? -1.819 -9.335 -18.465 1.000 31.477 520 PHE A C 1
ATOM 7857 O O . PHE A 1 520 ? -1.092 -10.295 -18.208 1.000 31.684 520 PHE A O 1
ATOM 7874 N N . SER A 1 521 ? -1.428 -8.273 -19.162 1.000 30.744 521 SER A N 1
ATOM 7875 C CA . SER A 1 521 ? -0.129 -8.193 -19.812 1.000 33.490 521 SER A CA 1
ATOM 7876 C C . SER A 1 521 ? 0.321 -6.740 -19.892 1.000 34.893 521 SER A C 1
ATOM 7877 O O . SER A 1 521 ? -0.484 -5.825 -20.054 1.000 34.576 521 SER A O 1
ATOM 7885 N N . THR A 1 522 ? 1.609 -6.514 -19.661 1.000 33.689 522 THR A N 1
ATOM 7886 C CA . THR A 1 522 ? 2.120 -5.172 -19.699 1.000 35.972 522 THR A CA 1
ATOM 7887 C C . THR A 1 522 ? 3.594 -5.238 -20.078 1.000 36.230 522 THR A C 1
ATOM 7888 O O . THR A 1 522 ? 4.274 -6.250 -19.817 1.000 37.525 522 THR A O 1
ATOM 7899 N N . ASP A 1 523 ? 4.063 -4.157 -20.703 1.000 33.737 523 ASP A N 1
ATOM 7900 C CA . ASP A 1 523 ? 5.483 -4.001 -20.993 1.000 34.597 523 ASP A CA 1
ATOM 7901 C C . ASP A 1 523 ? 6.023 -3.065 -19.932 1.000 34.883 523 ASP A C 1
ATOM 7902 O O . ASP A 1 523 ? 5.665 -1.888 -19.851 1.000 34.905 523 ASP A O 1
ATOM 7911 N N . ILE A 1 524 ? 6.892 -3.631 -19.088 1.000 38.293 524 ILE A N 1
ATOM 7912 C CA . ILE A 1 524 ? 7.440 -2.893 -17.969 1.000 35.587 524 ILE A CA 1
ATOM 7913 C C . ILE A 1 524 ? 8.796 -2.285 -18.332 1.000 37.197 524 ILE A C 1
ATOM 7914 O O . ILE A 1 524 ? 9.397 -1.683 -17.459 1.000 36.840 524 ILE A O 1
ATOM 7930 N N . ALA A 1 525 ? 9.280 -2.424 -19.589 1.000 37.575 525 ALA A N 1
ATOM 7931 C CA . ALA A 1 525 ? 10.644 -2.023 -19.914 1.000 38.772 525 ALA A CA 1
ATOM 7932 C C . ALA A 1 525 ? 10.928 -0.583 -19.480 1.000 42.147 525 ALA A C 1
ATOM 7933 O O . ALA A 1 525 ? 12.012 -0.314 -18.946 1.000 44.585 525 ALA A O 1
ATOM 7940 N N . ALA A 1 526 ? 9.941 0.328 -19.607 1.000 41.080 526 ALA A N 1
ATOM 7941 C CA . ALA A 1 526 ? 10.193 1.749 -19.476 1.000 42.766 526 ALA A CA 1
ATOM 7942 C C . ALA A 1 526 ? 10.092 2.202 -18.022 1.000 42.855 526 ALA A C 1
ATOM 7943 O O . ALA A 1 526 ? 10.273 3.379 -17.730 1.000 38.740 526 ALA A O 1
ATOM 7950 N N . ALA A 1 527 ? 9.796 1.270 -17.104 1.000 39.724 527 ALA A N 1
ATOM 7951 C CA . ALA A 1 527 ? 9.829 1.597 -15.687 1.000 39.488 527 ALA A CA 1
ATOM 7952 C C . ALA A 1 527 ? 11.258 1.484 -15.160 1.000 37.691 527 ALA A C 1
ATOM 7953 O O . ALA A 1 527 ? 11.511 1.786 -13.995 1.000 37.494 527 ALA A O 1
ATOM 7960 N N . TYR A 1 528 ? 12.171 0.997 -16.006 1.000 42.425 528 TYR A N 1
ATOM 7961 C CA . TYR A 1 528 ? 13.551 0.767 -15.631 1.000 45.818 528 TYR A CA 1
ATOM 7962 C C . TYR A 1 528 ? 14.480 1.824 -16.264 1.000 52.134 528 TYR A C 1
ATOM 7963 O O . TYR A 1 528 ? 14.235 2.340 -17.351 1.000 47.731 528 TYR A O 1
ATOM 7981 N N . PRO A 1 529 ? 15.602 2.181 -15.599 1.000 53.070 529 PRO A N 1
ATOM 7982 C CA . PRO A 1 529 ? 16.533 3.167 -16.151 1.000 56.994 529 PRO A CA 1
ATOM 7983 C C . PRO A 1 529 ? 17.381 2.681 -17.324 1.000 52.224 529 PRO A C 1
ATOM 7984 O O . PRO A 1 529 ? 17.482 1.477 -17.580 1.000 48.214 529 PRO A O 1
ATOM 7995 N N . SER A 1 530 ? 18.055 3.646 -17.991 1.000 53.975 530 SER A N 1
ATOM 7996 C CA . SER A 1 530 ? 18.981 3.318 -19.062 1.000 53.706 530 SER A CA 1
ATOM 7997 C C . SER A 1 530 ? 19.920 2.203 -18.641 1.000 52.034 530 SER A C 1
ATOM 7998 O O . SER A 1 530 ? 20.152 1.283 -19.438 1.000 49.163 530 SER A O 1
ATOM 8006 N N . GLU A 1 531 ? 20.488 2.305 -17.418 1.000 48.791 531 GLU A N 1
ATOM 8007 C CA . GLU A 1 531 ? 21.510 1.340 -17.007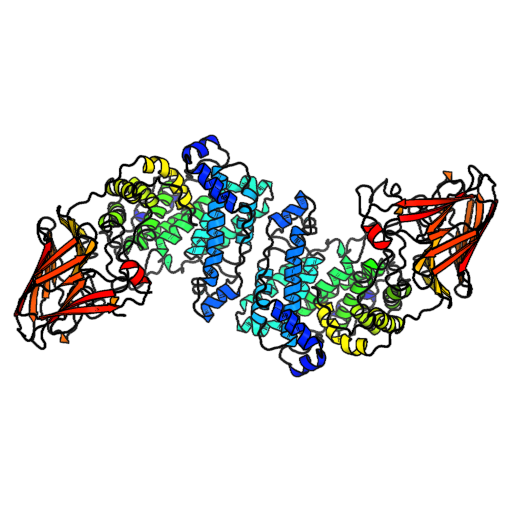 1.000 54.131 531 GLU A CA 1
ATOM 8008 C C . GLU A 1 531 ? 20.971 -0.079 -17.145 1.000 48.961 531 GLU A C 1
ATOM 8009 O O . GLU A 1 531 ? 21.733 -0.993 -17.377 1.000 54.941 531 GLU A O 1
ATOM 8021 N N . ALA A 1 532 ? 19.638 -0.258 -17.056 1.000 50.905 532 ALA A N 1
ATOM 8022 C CA . ALA A 1 532 ? 19.025 -1.580 -17.164 1.000 47.688 532 ALA A CA 1
ATOM 8023 C C . ALA A 1 532 ? 19.040 -2.083 -18.599 1.000 44.742 532 ALA A C 1
ATOM 8024 O O . ALA A 1 532 ? 18.869 -3.289 -18.830 1.000 43.148 532 ALA A O 1
ATOM 8031 N N . LYS A 1 533 ? 19.358 -1.160 -19.521 1.000 47.871 533 LYS A N 1
ATOM 8032 C CA . LYS A 1 533 ? 19.577 -1.447 -20.935 1.000 52.365 533 LYS A CA 1
ATOM 8033 C C . LYS A 1 533 ? 18.624 -2.533 -21.445 1.000 47.873 533 LYS A C 1
ATOM 8034 O O . LYS A 1 533 ? 19.059 -3.577 -21.937 1.000 48.140 533 LYS A O 1
ATOM 8053 N N . VAL A 1 534 ? 17.308 -2.248 -21.341 1.000 50.683 534 VAL A N 1
ATOM 8054 C CA . VAL A 1 534 ? 16.251 -3.168 -21.746 1.000 49.194 534 VAL A CA 1
ATOM 8055 C C . VAL A 1 534 ? 15.371 -2.507 -22.818 1.000 47.812 534 VAL A C 1
ATOM 8056 O O . VAL A 1 534 ? 14.874 -1.396 -22.598 1.000 44.478 534 VAL A O 1
ATOM 8069 N N . LYS A 1 535 ? 15.060 -3.249 -23.885 1.000 51.227 535 LYS A N 1
ATOM 8070 C CA . LYS A 1 535 ? 14.178 -2.759 -24.946 1.000 54.512 535 LYS A CA 1
ATOM 8071 C C . LYS A 1 535 ? 12.727 -3.035 -24.585 1.000 48.741 535 LYS A C 1
ATOM 8072 O O . LYS A 1 535 ? 11.962 -2.079 -24.444 1.000 42.732 535 LYS A O 1
ATOM 8091 N N . ASN A 1 536 ? 12.400 -4.332 -24.416 1.000 49.645 536 ASN A N 1
ATOM 8092 C CA . ASN A 1 536 ? 11.077 -4.765 -23.977 1.000 48.944 536 ASN A CA 1
ATOM 8093 C C . ASN A 1 536 ? 11.157 -5.847 -22.900 1.000 49.804 536 ASN A C 1
ATOM 8094 O O . ASN A 1 536 ? 12.040 -6.725 -22.962 1.000 45.653 536 ASN A O 1
ATOM 8105 N N . TRP A 1 537 ? 10.179 -5.769 -21.968 1.000 47.521 537 TRP A N 1
ATOM 8106 C CA . TRP A 1 537 ? 9.993 -6.815 -20.985 1.000 42.974 537 TRP A CA 1
ATOM 8107 C C . TRP A 1 537 ? 8.506 -6.983 -20.709 1.000 36.492 537 TRP A C 1
ATOM 8108 O O . TRP A 1 537 ? 7.916 -6.156 -20.021 1.000 33.477 537 TRP A O 1
ATOM 8129 N N . ILE A 1 538 ? 7.927 -8.054 -21.258 1.000 34.739 538 ILE A N 1
ATOM 8130 C CA . ILE A 1 538 ? 6.515 -8.282 -21.090 1.000 36.136 538 ILE A CA 1
ATOM 8131 C C . ILE A 1 538 ? 6.331 -9.253 -19.937 1.000 33.491 538 ILE A C 1
ATOM 8132 O O . ILE A 1 538 ? 6.791 -10.398 -20.005 1.000 38.752 538 ILE A O 1
ATOM 8148 N N . ARG A 1 539 ? 5.561 -8.760 -18.990 1.000 34.946 539 ARG A N 1
ATOM 8149 C CA . ARG A 1 539 ? 5.127 -9.475 -17.803 1.000 35.761 539 ARG A CA 1
ATOM 8150 C C . ARG A 1 539 ? 3.625 -9.664 -17.924 1.000 31.735 539 ARG A C 1
ATOM 8151 O O . ARG A 1 539 ? 2.869 -8.732 -18.012 1.000 32.075 539 ARG A O 1
ATOM 8172 N N . SER A 1 540 ? 3.236 -10.923 -17.867 1.000 33.617 540 SER A N 1
ATOM 8173 C CA . SER A 1 540 ? 1.870 -11.316 -18.075 1.000 33.412 540 SER A CA 1
ATOM 8174 C C . SER A 1 540 ? 1.434 -12.317 -16.968 1.000 32.116 540 SER A C 1
ATOM 8175 O O . SER A 1 540 ? 2.228 -13.144 -16.516 1.000 31.344 540 SER A O 1
ATOM 8183 N N . TYR A 1 541 ? 0.161 -12.210 -16.548 1.000 32.043 541 TYR A N 1
ATOM 8184 C CA . TYR A 1 541 ? -0.498 -13.066 -15.584 1.000 31.699 541 TYR A CA 1
ATOM 8185 C C . TYR A 1 541 ? -1.742 -13.689 -16.204 1.000 32.852 541 TYR A C 1
ATOM 8186 O O . TYR A 1 541 ? -2.632 -12.971 -16.648 1.000 32.953 541 TYR A O 1
ATOM 8204 N N . THR A 1 542 ? -1.805 -15.030 -16.180 1.000 31.962 542 THR A N 1
ATOM 8205 C CA . THR A 1 542 ? -2.944 -15.785 -16.675 1.000 32.516 542 THR A CA 1
ATOM 8206 C C . THR A 1 542 ? -3.504 -16.620 -15.532 1.000 31.613 542 THR A C 1
ATOM 8207 O O . THR A 1 542 ? -2.773 -17.414 -14.932 1.000 33.758 542 THR A O 1
ATOM 8218 N N . LEU A 1 543 ? -4.773 -16.396 -15.220 1.000 30.159 543 LEU A N 1
ATOM 8219 C CA . LEU A 1 543 ? -5.399 -17.152 -14.146 1.000 29.686 543 LEU A CA 1
ATOM 8220 C C . LEU A 1 543 ? -6.402 -18.120 -14.777 1.000 29.335 543 LEU A C 1
ATOM 8221 O O . LEU A 1 543 ? -7.314 -17.673 -15.470 1.000 29.314 543 LEU A O 1
ATOM 8237 N N . ASP A 1 544 ? -6.235 -19.431 -14.521 1.000 29.442 544 ASP A N 1
ATOM 8238 C CA . ASP A 1 544 ? -7.300 -20.346 -14.919 1.000 33.209 544 ASP A CA 1
ATOM 8239 C C . ASP A 1 544 ? -8.029 -20.818 -13.668 1.000 33.405 544 ASP A C 1
ATOM 8240 O O . ASP A 1 544 ? -7.896 -20.209 -12.616 1.000 30.050 544 ASP A O 1
ATOM 8249 N N . ASP A 1 545 ? -8.828 -21.880 -13.805 1.000 32.086 545 ASP A N 1
ATOM 8250 C CA . ASP A 1 545 ? -9.647 -22.327 -12.684 1.000 32.691 545 ASP A CA 1
ATOM 8251 C C . ASP A 1 545 ? -8.784 -22.862 -11.536 1.000 29.743 545 ASP A C 1
ATOM 8252 O O . ASP A 1 545 ? -9.335 -23.043 -10.442 1.000 30.896 545 ASP A O 1
ATOM 8261 N N . ARG A 1 546 ? -7.499 -23.184 -11.799 1.000 29.600 546 ARG A N 1
ATOM 8262 C CA . ARG A 1 546 ? -6.651 -23.787 -10.756 1.000 33.114 546 ARG A CA 1
ATOM 8263 C C . ARG A 1 546 ? -5.300 -23.107 -10.549 1.000 31.741 546 ARG A C 1
ATOM 8264 O O . ARG A 1 546 ? -4.661 -23.191 -9.504 1.000 35.986 546 ARG A O 1
ATOM 8285 N N . LYS A 1 547 ? -4.795 -22.430 -11.550 1.000 31.758 547 LYS A N 1
ATOM 8286 C CA . LYS A 1 547 ? -3.447 -21.949 -11.406 1.000 35.658 547 LYS A CA 1
ATOM 8287 C C . LYS A 1 547 ? -3.245 -20.554 -11.979 1.000 36.216 547 LYS A C 1
ATOM 8288 O O . LYS A 1 547 ? -4.001 -20.092 -12.834 1.000 30.809 547 LYS A O 1
ATOM 8307 N N . LEU A 1 548 ? -2.141 -19.949 -11.509 1.000 31.581 548 LEU A N 1
ATOM 8308 C CA . LEU A 1 548 ? -1.721 -18.661 -11.978 1.000 31.635 548 LEU A CA 1
ATOM 8309 C C . LEU A 1 548 ? -0.440 -18.933 -12.718 1.000 32.529 548 LEU A C 1
ATOM 8310 O O . LEU A 1 548 ? 0.420 -19.567 -12.133 1.000 31.788 548 LEU A O 1
ATOM 8326 N N . THR A 1 549 ? -0.367 -18.490 -13.971 1.000 31.799 549 THR A N 1
ATOM 8327 C CA . THR A 1 549 ? 0.849 -18.603 -14.742 1.000 31.855 549 THR A CA 1
ATOM 8328 C C . THR A 1 549 ? 1.398 -17.202 -14.907 1.000 33.686 549 THR A C 1
ATOM 8329 O O . THR A 1 549 ? 0.706 -16.308 -15.394 1.000 36.134 549 THR A O 1
ATOM 8340 N N . ILE A 1 550 ? 2.668 -17.041 -14.512 1.000 34.147 550 ILE A N 1
ATOM 8341 C CA . ILE A 1 550 ? 3.367 -15.781 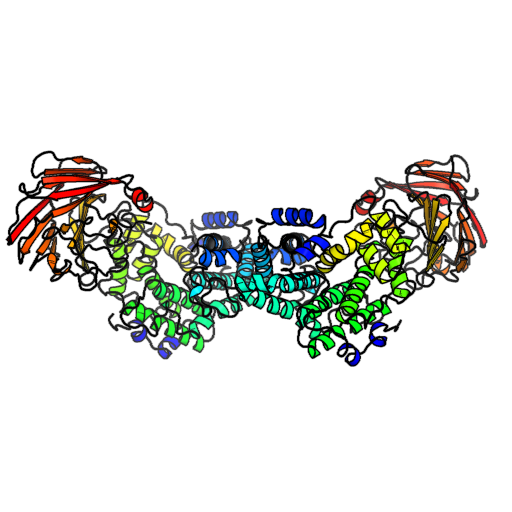-14.659 1.000 31.432 550 ILE A CA 1
ATOM 8342 C C . ILE A 1 550 ? 4.408 -15.942 -15.743 1.000 32.080 550 ILE A C 1
ATOM 8343 O O . ILE A 1 550 ? 5.205 -16.850 -15.640 1.000 32.879 550 ILE A O 1
ATOM 8359 N N . THR A 1 551 ? 4.422 -15.059 -16.767 1.000 35.550 551 THR A N 1
ATOM 8360 C CA . THR A 1 551 ? 5.470 -15.120 -17.770 1.000 37.036 551 THR A CA 1
ATOM 8361 C C . THR A 1 551 ? 6.217 -13.792 -17.882 1.000 34.205 551 THR A C 1
ATOM 8362 O O . THR A 1 551 ? 5.659 -12.694 -17.716 1.000 34.474 551 THR A O 1
ATOM 8373 N N . ASP A 1 552 ? 7.513 -13.957 -18.206 1.000 35.891 552 ASP A N 1
ATOM 8374 C CA . ASP A 1 552 ? 8.400 -12.885 -18.634 1.000 36.475 552 ASP A CA 1
ATOM 8375 C C . ASP A 1 552 ? 8.856 -13.226 -20.050 1.000 36.068 552 ASP A C 1
ATOM 8376 O O . ASP A 1 552 ? 9.237 -14.354 -20.306 1.000 39.652 552 ASP A O 1
ATOM 8385 N N . SER A 1 553 ? 8.887 -12.211 -20.907 1.000 39.444 553 SER A N 1
ATOM 8386 C CA . SER A 1 553 ? 9.449 -12.285 -22.255 1.000 40.788 553 SER A CA 1
ATOM 8387 C C . SER A 1 553 ? 10.228 -10.993 -22.493 1.000 38.991 553 SER A C 1
ATOM 8388 O O . SER A 1 553 ? 9.629 -9.948 -22.379 1.000 40.232 553 SER A O 1
ATOM 8396 N N . TYR A 1 554 ? 11.532 -11.052 -22.795 1.000 40.834 554 TYR A N 1
ATOM 8397 C CA . TYR A 1 554 ? 12.361 -9.851 -22.793 1.000 43.731 554 TYR A CA 1
ATOM 8398 C C . TYR A 1 554 ? 13.329 -9.772 -23.993 1.000 43.205 554 TYR A C 1
ATOM 8399 O O . TYR A 1 554 ? 13.726 -10.800 -24.560 1.000 45.495 554 TYR A O 1
ATOM 8417 N N . THR A 1 555 ? 13.593 -8.509 -24.392 1.000 45.303 555 THR A N 1
ATOM 8418 C CA . THR A 1 555 ? 14.671 -8.104 -25.276 1.000 46.411 555 THR A CA 1
ATOM 8419 C C . THR A 1 555 ? 15.490 -7.005 -24.593 1.000 46.423 555 THR A C 1
ATOM 8420 O O . THR A 1 555 ? 14.986 -5.918 -24.287 1.000 42.508 555 THR A O 1
ATOM 8431 N N . LEU A 1 556 ? 16.777 -7.284 -24.378 1.000 47.771 556 LEU A N 1
ATOM 8432 C CA . LEU A 1 556 ? 17.656 -6.288 -23.787 1.000 52.489 556 LEU A CA 1
ATOM 8433 C C . LEU A 1 556 ? 18.377 -5.543 -24.904 1.000 53.664 556 LEU A C 1
ATOM 8434 O O . LEU A 1 556 ? 18.527 -6.098 -25.977 1.000 47.609 556 LEU A O 1
ATOM 8450 N N . GLU A 1 557 ? 18.896 -4.343 -24.626 1.000 58.427 557 GLU A N 1
ATOM 8451 C CA . GLU A 1 557 ? 19.820 -3.725 -25.571 1.000 65.448 557 GLU A CA 1
ATOM 8452 C C . GLU A 1 557 ? 21.127 -4.491 -25.541 1.000 65.761 557 GLU A C 1
ATOM 8453 O O . GLU A 1 557 ? 21.593 -4.926 -26.586 1.000 62.012 557 GLU A O 1
ATOM 8465 N N . GLU A 1 558 ? 21.650 -4.665 -24.316 1.000 64.502 558 GLU A N 1
ATOM 8466 C CA . GLU A 1 558 ? 22.843 -5.450 -24.053 1.000 68.908 558 GLU A CA 1
ATOM 8467 C C . GLU A 1 558 ? 22.688 -6.243 -22.752 1.000 66.410 558 GLU A C 1
ATOM 8468 O O . GLU A 1 558 ? 22.094 -5.759 -21.777 1.000 62.464 558 GLU A O 1
ATOM 8480 N N . ALA A 1 559 ? 23.255 -7.460 -22.755 1.000 66.230 559 ALA A N 1
ATOM 8481 C CA . ALA A 1 559 ? 23.289 -8.317 -21.577 1.000 67.295 559 ALA A CA 1
ATOM 8482 C C . ALA A 1 559 ? 24.513 -7.969 -20.711 1.000 64.772 559 ALA A C 1
ATOM 8483 O O . ALA A 1 559 ? 25.602 -8.485 -20.921 1.000 71.433 559 ALA A O 1
ATOM 8490 N N . VAL A 1 560 ? 24.321 -7.036 -19.774 1.000 64.901 560 VAL A N 1
ATOM 8491 C CA . VAL A 1 560 ? 25.301 -6.575 -18.788 1.000 66.284 560 VAL A CA 1
ATOM 8492 C C . VAL A 1 560 ? 25.475 -7.638 -17.690 1.000 65.783 560 VAL A C 1
ATOM 8493 O O . VAL A 1 560 ? 26.584 -8.128 -17.479 1.000 61.928 560 VAL A O 1
ATOM 8506 N N . ALA A 1 561 ? 24.368 -7.964 -16.983 1.000 67.021 561 ALA A N 1
ATOM 8507 C CA . ALA A 1 561 ? 24.347 -8.851 -15.820 1.000 64.523 561 ALA A CA 1
ATOM 8508 C C . ALA A 1 561 ? 23.149 -9.821 -15.867 1.000 60.124 561 ALA A C 1
ATOM 8509 O O . ALA A 1 561 ? 22.225 -9.652 -16.657 1.000 54.128 561 ALA A O 1
ATOM 8516 N N . PRO A 1 562 ? 23.172 -10.953 -15.116 1.000 58.181 562 PRO A N 1
ATOM 8517 C CA . PRO A 1 562 ? 22.040 -11.881 -15.108 1.000 55.031 562 PRO A CA 1
ATOM 8518 C C . PRO A 1 562 ? 20.838 -11.165 -14.513 1.000 48.011 562 PRO A C 1
ATOM 8519 O O . PRO A 1 562 ? 20.977 -10.238 -13.711 1.000 46.147 562 PRO A O 1
ATOM 8530 N N . ASN A 1 563 ? 19.665 -11.518 -15.036 1.000 45.172 563 ASN A N 1
ATOM 8531 C CA . ASN A 1 563 ? 18.424 -10.996 -14.497 1.000 42.705 563 ASN A CA 1
ATOM 8532 C C . ASN A 1 563 ? 18.253 -11.633 -13.116 1.000 41.585 563 ASN A C 1
ATOM 8533 O O . ASN A 1 563 ? 18.691 -12.761 -12.925 1.000 45.293 563 ASN A O 1
ATOM 8544 N N . GLN A 1 564 ? 17.543 -10.970 -12.219 1.000 42.419 564 GLN A N 1
ATOM 8545 C CA . GLN A 1 564 ? 17.060 -11.625 -11.000 1.000 44.474 564 GLN A CA 1
ATOM 8546 C C . GLN A 1 564 ? 15.533 -11.490 -10.938 1.000 38.871 564 GLN A C 1
ATOM 8547 O O . GLN A 1 564 ? 14.988 -10.424 -11.243 1.000 37.712 564 GLN A O 1
ATOM 8561 N N . VAL A 1 565 ? 14.845 -12.566 -10.524 1.000 37.234 565 VAL A N 1
ATOM 8562 C CA . VAL A 1 565 ? 13.411 -12.476 -10.277 1.000 34.569 565 VAL A CA 1
ATOM 8563 C C . VAL A 1 565 ? 13.114 -12.730 -8.797 1.000 34.101 565 VAL A C 1
ATOM 8564 O O . VAL A 1 565 ? 13.581 -13.708 -8.254 1.000 36.356 565 VAL A O 1
ATOM 8577 N N . ASN A 1 566 ? 12.267 -11.892 -8.211 1.000 35.563 566 ASN A N 1
ATOM 8578 C CA . ASN A 1 566 ? 11.955 -11.964 -6.785 1.000 34.713 566 ASN A CA 1
ATOM 8579 C C . ASN A 1 566 ? 10.469 -12.235 -6.575 1.000 32.589 566 ASN A C 1
ATOM 8580 O O . ASN A 1 566 ? 9.629 -11.743 -7.323 1.000 30.416 566 ASN A O 1
ATOM 8591 N N . PHE A 1 567 ? 10.166 -12.960 -5.481 1.000 29.504 567 PHE A N 1
ATOM 8592 C CA . PHE A 1 567 ? 8.809 -13.082 -4.991 1.000 28.126 567 PHE A CA 1
ATOM 8593 C C . PHE A 1 567 ? 8.786 -12.908 -3.462 1.000 27.048 567 PHE A C 1
ATOM 8594 O O . PHE A 1 567 ? 9.608 -13.487 -2.765 1.000 31.321 567 PHE A O 1
ATOM 8611 N N . MET A 1 568 ? 7.768 -12.235 -2.973 1.000 27.421 568 MET A N 1
ATOM 8612 C CA . MET A 1 568 ? 7.611 -11.962 -1.555 1.000 31.466 568 MET A CA 1
ATOM 8613 C C . MET A 1 568 ? 6.555 -12.882 -0.951 1.000 28.548 568 MET A C 1
ATOM 8614 O O . MET A 1 568 ? 5.446 -12.998 -1.489 1.000 27.455 568 MET A O 1
ATOM 8628 N N . THR A 1 569 ? 6.813 -13.388 0.253 1.000 26.594 569 THR A N 1
ATOM 8629 C CA . THR A 1 569 ? 5.865 -14.315 0.850 1.000 26.601 569 THR A CA 1
ATOM 8630 C C . THR A 1 569 ? 6.081 -14.365 2.355 1.000 27.760 569 THR A C 1
ATOM 8631 O O . THR A 1 569 ? 6.857 -13.571 2.925 1.000 26.410 569 THR A O 1
ATOM 8642 N N . TRP A 1 570 ? 5.325 -15.268 2.985 1.000 26.109 570 TRP A N 1
ATOM 8643 C CA . TRP A 1 570 ? 5.393 -15.440 4.435 1.000 25.805 570 TRP A CA 1
ATOM 8644 C C . TRP A 1 570 ? 4.919 -16.836 4.784 1.000 26.240 570 TRP A C 1
ATOM 8645 O O . TRP A 1 570 ? 4.635 -17.663 3.893 1.000 22.724 570 TRP A O 1
ATOM 8666 N N . GLY A 1 571 ? 4.923 -17.134 6.089 1.000 27.525 571 GLY A N 1
ATOM 8667 C CA . GLY A 1 571 ? 4.606 -18.492 6.537 1.000 26.341 571 GLY A CA 1
ATOM 8668 C C . GLY A 1 571 ? 5.775 -19.450 6.422 1.000 27.642 571 GLY A C 1
ATOM 8669 O O . GLY A 1 571 ? 6.895 -19.102 6.776 1.000 27.425 571 GLY A O 1
ATOM 8673 N N . ASN A 1 572 ? 5.453 -20.721 6.093 1.000 29.384 572 ASN A N 1
ATOM 8674 C CA . ASN A 1 572 ? 6.379 -21.822 6.141 1.000 30.899 572 ASN A CA 1
ATOM 8675 C C . ASN A 1 572 ? 6.736 -22.229 4.706 1.000 33.063 572 ASN A C 1
ATOM 8676 O O . ASN A 1 572 ? 5.892 -22.729 3.967 1.000 28.756 572 ASN A O 1
ATOM 8687 N N . VAL A 1 573 ? 7.966 -21.891 4.326 1.000 31.441 573 VAL A N 1
ATOM 8688 C CA . VAL A 1 573 ? 8.450 -21.972 2.962 1.000 32.327 573 VAL A CA 1
ATOM 8689 C C . VAL A 1 573 ? 9.488 -23.077 2.882 1.000 35.966 573 VAL A C 1
ATOM 8690 O O . VAL A 1 573 ? 10.451 -23.068 3.655 1.000 37.827 573 VAL A O 1
ATOM 8703 N N . THR A 1 574 ? 9.258 -23.996 1.938 1.000 33.998 574 THR A N 1
ATOM 8704 C CA . THR A 1 574 ? 10.123 -25.151 1.759 1.000 37.358 574 THR A CA 1
ATOM 8705 C C . THR A 1 574 ? 10.494 -25.319 0.293 1.000 40.702 574 THR A C 1
ATOM 8706 O O . THR A 1 574 ? 9.877 -24.708 -0.613 1.000 37.922 574 THR A O 1
ATOM 8717 N N . PHE A 1 575 ? 11.554 -26.130 0.103 1.000 39.474 575 PHE A N 1
ATOM 8718 C CA . PHE A 1 575 ? 12.158 -26.353 -1.211 1.000 41.442 575 PHE A CA 1
ATOM 8719 C C . PHE A 1 575 ? 12.333 -27.848 -1.473 1.000 44.288 575 PHE A C 1
ATOM 8720 O O . PHE A 1 575 ? 13.432 -28.377 -1.463 1.000 48.156 575 PHE A O 1
ATOM 8737 N N . PRO A 1 576 ? 11.259 -28.579 -1.800 1.000 44.504 576 PRO A N 1
ATOM 8738 C CA . PRO A 1 576 ? 11.367 -30.019 -1.895 1.000 46.268 576 PRO A CA 1
ATOM 8739 C C . PRO A 1 576 ? 12.241 -30.492 -3.055 1.000 46.340 576 PRO A C 1
ATOM 8740 O O . PRO A 1 576 ? 12.729 -31.598 -2.961 1.000 45.325 576 PRO A O 1
ATOM 8751 N N . SER A 1 577 ? 12.504 -29.676 -4.089 1.000 43.714 577 SER A N 1
ATOM 8752 C CA . SER A 1 577 ? 13.373 -30.099 -5.198 1.000 46.274 577 SER A CA 1
ATOM 8753 C C . SER A 1 577 ? 13.747 -28.915 -6.077 1.000 46.107 577 SER A C 1
ATOM 8754 O O . SER A 1 577 ? 13.097 -27.861 -6.006 1.000 45.990 577 SER A O 1
ATOM 8762 N N . GLN A 1 578 ? 14.741 -29.108 -6.948 1.000 40.521 578 GLN A N 1
ATOM 8763 C CA . GLN A 1 578 ? 15.127 -28.072 -7.889 1.000 44.719 578 GLN A CA 1
ATOM 8764 C C . GLN A 1 578 ? 13.908 -27.655 -8.727 1.000 46.607 578 GLN A C 1
ATOM 8765 O O . GLN A 1 578 ? 13.179 -28.510 -9.218 1.000 48.703 578 GLN A O 1
ATOM 8779 N N . GLY A 1 579 ? 13.625 -26.344 -8.794 1.000 43.838 579 GLY A N 1
ATOM 8780 C CA . GLY A 1 579 ? 12.517 -25.799 -9.579 1.000 42.855 579 GLY A CA 1
ATOM 8781 C C . GLY A 1 579 ? 11.183 -25.773 -8.826 1.000 40.096 579 GLY A C 1
ATOM 8782 O O . GLY A 1 579 ? 10.187 -25.353 -9.408 1.000 37.713 579 GLY A O 1
ATOM 8786 N N . LYS A 1 580 ? 11.173 -26.172 -7.532 1.000 39.190 580 LYS A N 1
ATOM 8787 C CA . LYS A 1 580 ? 9.947 -26.201 -6.736 1.000 39.576 580 LYS A CA 1
ATOM 8788 C C . LYS A 1 580 ? 10.118 -25.573 -5.352 1.000 36.716 580 LYS A C 1
ATOM 8789 O O . LYS A 1 580 ? 11.136 -25.737 -4.656 1.000 37.517 580 LYS A O 1
ATOM 8808 N N . ILE A 1 581 ? 9.114 -24.771 -5.009 1.000 35.297 581 ILE A N 1
ATOM 8809 C CA . ILE A 1 581 ? 8.954 -24.139 -3.713 1.000 34.600 581 ILE A CA 1
ATOM 8810 C C . ILE A 1 581 ? 7.543 -24.404 -3.205 1.000 32.750 581 ILE A C 1
ATOM 8811 O O . ILE A 1 581 ? 6.601 -24.283 -3.969 1.000 35.465 581 ILE A O 1
ATOM 8827 N N . GLN A 1 582 ? 7.410 -24.700 -1.907 1.000 32.084 582 GLN A N 1
ATOM 8828 C CA . GLN A 1 582 ? 6.090 -24.793 -1.295 1.000 32.919 582 GLN A CA 1
ATOM 8829 C C . GLN A 1 582 ? 5.947 -23.724 -0.232 1.000 29.496 582 GLN A C 1
ATOM 8830 O O . GLN A 1 582 ? 6.905 -23.474 0.515 1.000 31.032 582 GLN A O 1
ATOM 8844 N N . ILE A 1 583 ? 4.718 -23.203 -0.124 1.000 30.638 583 ILE A N 1
ATOM 8845 C CA . ILE A 1 583 ? 4.396 -22.182 0.824 1.000 28.889 583 ILE A CA 1
ATOM 8846 C C . ILE A 1 583 ? 3.139 -22.605 1.558 1.000 29.758 583 ILE A C 1
ATOM 8847 O O . ILE A 1 583 ? 2.108 -22.866 0.926 1.000 30.547 583 ILE A O 1
ATOM 8863 N N . GLU A 1 584 ? 3.260 -22.710 2.865 1.000 27.079 584 GLU A N 1
ATOM 8864 C CA . GLU A 1 584 ? 2.130 -23.029 3.723 1.000 29.720 584 GLU A CA 1
ATOM 8865 C C . GLU A 1 584 ? 1.917 -21.915 4.706 1.000 28.152 584 GLU A C 1
ATOM 8866 O O . GLU A 1 584 ? 2.816 -21.614 5.481 1.000 27.200 584 GLU A O 1
ATOM 8878 N N . VAL A 1 585 ? 0.747 -21.296 4.650 1.000 29.636 585 VAL A N 1
ATOM 8879 C CA . VAL A 1 585 ? 0.478 -20.160 5.509 1.000 28.825 585 VAL A CA 1
ATOM 8880 C C . VAL A 1 585 ? -1.020 -20.067 5.800 1.000 29.189 585 VAL A C 1
ATOM 8881 O O . VAL A 1 585 ? -1.844 -20.142 4.886 1.000 27.094 585 VAL A O 1
ATOM 8894 N N . LYS A 1 586 ? -1.341 -19.970 7.094 1.000 28.349 586 LYS A N 1
ATOM 8895 C CA . LYS A 1 586 ? -2.709 -19.786 7.596 1.000 30.041 586 LYS A CA 1
ATOM 8896 C C . LYS A 1 586 ? -3.707 -20.795 6.977 1.000 28.447 586 LYS A C 1
ATOM 8897 O O . LYS A 1 586 ? -4.784 -20.410 6.526 1.000 32.566 586 LYS A O 1
ATOM 8916 N N . GLY A 1 587 ? -3.257 -22.024 6.909 1.000 29.916 587 GLY A N 1
ATOM 8917 C CA . GLY A 1 587 ? -3.994 -23.195 6.483 1.000 38.504 587 GLY A CA 1
ATOM 8918 C C . GLY A 1 587 ? -4.058 -23.303 4.963 1.000 39.814 587 GLY A C 1
ATOM 8919 O O . GLY A 1 587 ? -4.814 -24.123 4.518 1.000 37.536 587 GLY A O 1
ATOM 8923 N N . GLN A 1 588 ? -3.341 -22.455 4.189 1.000 31.497 588 GLN A N 1
ATOM 8924 C CA . GLN A 1 588 ? -3.343 -22.512 2.733 1.000 32.419 588 GLN A CA 1
ATOM 8925 C C . GLN A 1 588 ? -2.012 -23.065 2.296 1.000 31.921 588 GLN A C 1
ATOM 8926 O O . GLN A 1 588 ? -1.004 -22.944 2.997 1.000 29.582 588 GLN A O 1
ATOM 8940 N N . LYS A 1 589 ? -2.008 -23.773 1.165 1.000 30.632 589 LYS A N 1
ATOM 8941 C CA . LYS A 1 589 ? -0.755 -24.325 0.716 1.000 31.219 589 LYS A CA 1
ATOM 8942 C C . LYS A 1 589 ? -0.643 -24.264 -0.806 1.000 30.064 589 LYS A C 1
ATOM 8943 O O . LYS A 1 589 ? -1.567 -24.619 -1.526 1.000 29.639 589 LYS A O 1
ATOM 8962 N N . VAL A 1 590 ? 0.514 -23.827 -1.290 1.000 31.292 590 VAL A N 1
ATOM 8963 C CA . VAL A 1 590 ? 0.727 -23.726 -2.729 1.000 31.126 590 VAL A CA 1
ATOM 8964 C C . VAL A 1 590 ? 2.091 -24.257 -3.081 1.000 32.663 590 VAL A C 1
ATOM 8965 O O . VAL A 1 590 ? 3.049 -24.294 -2.277 1.000 30.483 590 VAL A O 1
ATOM 8978 N N . GLU A 1 591 ? 2.192 -24.648 -4.358 1.000 30.398 591 GLU A N 1
ATOM 8979 C CA . GLU A 1 591 ? 3.486 -24.890 -4.958 1.000 31.590 591 GLU A CA 1
ATOM 8980 C C . GLU A 1 591 ? 3.818 -23.822 -5.998 1.000 31.643 591 GLU A C 1
ATOM 8981 O O . GLU A 1 591 ? 2.969 -23.518 -6.816 1.000 31.625 591 GLU A O 1
ATOM 8993 N N . LEU A 1 592 ? 5.079 -23.381 -6.034 1.000 32.237 592 LEU A N 1
ATOM 8994 C CA . LEU A 1 592 ? 5.559 -22.428 -7.028 1.000 32.897 592 LEU A CA 1
ATOM 8995 C C . LEU A 1 592 ? 6.613 -23.121 -7.889 1.000 37.394 592 LEU A C 1
ATOM 8996 O O . LEU A 1 592 ? 7.645 -23.561 -7.365 1.000 39.710 592 LEU A O 1
ATOM 9012 N N . ASP A 1 593 ? 6.335 -23.220 -9.193 1.000 36.398 593 ASP A N 1
ATOM 9013 C CA . ASP A 1 593 ? 7.215 -23.903 -10.128 1.000 35.761 593 ASP A CA 1
ATOM 9014 C C . ASP A 1 593 ? 8.002 -22.830 -10.876 1.000 35.251 593 ASP A C 1
ATOM 9015 O O . ASP A 1 593 ? 7.420 -21.887 -11.412 1.000 35.345 593 ASP A O 1
ATOM 9024 N N . TYR A 1 594 ? 9.338 -22.909 -10.826 1.000 36.943 594 TYR A N 1
ATOM 9025 C CA . TYR A 1 594 ? 10.187 -21.889 -11.417 1.000 41.377 594 TYR A CA 1
ATOM 9026 C C . TYR A 1 594 ? 11.197 -22.546 -12.358 1.000 36.758 594 TYR A C 1
ATOM 9027 O O . TYR A 1 594 ? 11.540 -23.711 -12.192 1.000 39.744 594 TYR A O 1
ATOM 9045 N N . PRO A 1 595 ? 11.721 -21.831 -13.377 1.000 41.226 595 PRO A N 1
ATOM 9046 C CA . PRO A 1 595 ? 12.766 -22.389 -14.270 1.000 39.684 595 PRO A CA 1
ATOM 9047 C C . PRO A 1 595 ? 14.038 -22.883 -13.570 1.000 42.305 595 PRO A C 1
ATOM 9048 O O . PRO A 1 595 ? 14.647 -22.141 -12.761 1.000 37.193 595 PRO A O 1
ATOM 9059 N N . THR A 1 596 ? 14.489 -24.107 -13.922 1.000 45.812 596 THR A N 1
ATOM 9060 C CA . THR A 1 596 ? 15.543 -24.751 -13.149 1.000 47.816 596 THR A CA 1
ATOM 9061 C C . THR A 1 596 ? 16.899 -24.082 -13.411 1.000 51.693 596 THR A C 1
ATOM 9062 O O . THR A 1 596 ? 17.809 -24.131 -12.578 1.000 45.691 596 THR A O 1
ATOM 9073 N N . LEU A 1 597 ? 16.991 -23.289 -14.480 1.000 49.209 597 LEU A N 1
ATOM 9074 C CA . LEU A 1 597 ? 18.115 -22.374 -14.664 1.000 52.000 597 LEU A CA 1
ATOM 9075 C C . LEU A 1 597 ? 18.363 -21.542 -13.401 1.000 49.600 597 LEU A C 1
ATOM 9076 O O . LEU A 1 597 ? 19.491 -21.141 -13.140 1.000 48.222 597 LEU A O 1
ATOM 9092 N N . PHE A 1 598 ? 17.320 -21.303 -12.574 1.000 47.012 598 PHE A N 1
ATOM 9093 C CA . PHE A 1 598 ? 17.442 -20.451 -11.405 1.000 42.762 598 PHE A CA 1
ATOM 9094 C C . PHE A 1 598 ? 17.886 -21.193 -10.132 1.000 43.423 598 PHE A C 1
ATOM 9095 O O . PHE A 1 598 ? 17.467 -22.317 -9.869 1.000 49.410 598 PHE A O 1
ATOM 9112 N N . LYS A 1 599 ? 18.745 -20.540 -9.351 1.000 46.092 599 LYS A N 1
ATOM 9113 C CA . LYS A 1 599 ? 19.052 -20.903 -7.968 1.000 51.265 599 LYS A CA 1
ATOM 9114 C C . LYS A 1 599 ? 18.137 -20.101 -7.023 1.000 43.236 599 LYS A C 1
ATOM 9115 O O . LYS A 1 599 ? 18.141 -18.883 -7.058 1.000 43.542 599 LYS A O 1
ATOM 9134 N N . ALA A 1 600 ? 17.376 -20.791 -6.163 1.000 39.953 600 ALA A N 1
ATOM 9135 C CA . ALA A 1 600 ? 16.398 -20.192 -5.253 1.000 38.824 600 ALA A CA 1
ATOM 9136 C C . ALA A 1 600 ? 16.986 -20.084 -3.861 1.000 41.449 600 ALA A C 1
ATOM 9137 O O . ALA A 1 600 ? 17.539 -21.053 -3.360 1.000 44.604 600 ALA A O 1
ATOM 9144 N N . GLU A 1 601 ? 16.937 -18.892 -3.279 1.000 40.506 601 GLU A N 1
ATOM 9145 C CA . GLU A 1 601 ? 17.354 -18.648 -1.907 1.000 41.867 601 GLU A CA 1
ATOM 9146 C C . GLU A 1 601 ? 16.200 -17.941 -1.194 1.000 40.822 601 GLU A C 1
ATOM 9147 O O . GLU A 1 601 ? 15.343 -17.315 -1.833 1.000 37.464 601 GLU A O 1
ATOM 9159 N N . LEU A 1 602 ? 16.123 -18.145 0.122 1.000 36.002 602 LEU A N 1
ATOM 9160 C CA . LEU A 1 602 ? 15.079 -17.529 0.919 1.000 36.132 602 LEU A CA 1
ATOM 9161 C C . LEU A 1 602 ? 15.742 -16.509 1.804 1.000 36.418 602 LEU A C 1
ATOM 9162 O O . LEU A 1 602 ? 16.608 -16.872 2.572 1.000 38.947 602 LEU A O 1
ATOM 9178 N N . GLU A 1 603 ? 15.345 -15.255 1.694 1.000 37.720 603 GLU A N 1
ATOM 9179 C CA . GLU A 1 603 ? 15.873 -14.220 2.558 1.000 36.487 603 GLU A CA 1
ATOM 9180 C C . GLU A 1 603 ? 14.862 -13.881 3.641 1.000 34.964 603 GLU A C 1
ATOM 9181 O O . GLU A 1 603 ? 13.745 -13.419 3.328 1.000 33.145 603 GLU A O 1
ATOM 9193 N N . THR A 1 604 ? 15.323 -13.982 4.898 1.000 32.839 604 THR A N 1
ATOM 9194 C CA . THR A 1 604 ? 14.511 -13.631 6.046 1.000 30.237 604 THR A CA 1
ATOM 9195 C C . THR A 1 604 ? 14.500 -12.111 6.225 1.000 32.212 604 THR A C 1
ATOM 9196 O O . THR A 1 604 ? 15.534 -11.491 6.296 1.000 33.885 604 THR A O 1
ATOM 9207 N N . ILE A 1 605 ? 13.315 -11.539 6.391 1.000 29.791 605 ILE A N 1
ATOM 9208 C CA . ILE A 1 605 ? 13.119 -10.129 6.679 1.000 30.099 605 ILE A CA 1
ATOM 9209 C C . ILE A 1 605 ? 12.423 -10.025 8.028 1.000 30.649 605 ILE A C 1
ATOM 9210 O O . ILE A 1 605 ? 11.207 -9.989 8.110 1.000 28.057 605 ILE A O 1
ATOM 9226 N N . GLN A 1 606 ? 13.250 -9.924 9.089 1.000 33.161 606 GLN A N 1
ATOM 9227 C CA . GLN A 1 606 ? 12.778 -9.723 10.447 1.000 36.768 606 GLN A CA 1
ATOM 9228 C C . GLN A 1 606 ? 12.123 -8.357 10.505 1.000 37.940 606 GLN A C 1
ATOM 9229 O O . GLN A 1 606 ? 12.714 -7.414 10.022 1.000 38.139 606 GLN A O 1
ATOM 9243 N N . LEU A 1 607 ? 10.917 -8.220 11.098 1.000 33.717 607 LEU A N 1
ATOM 9244 C CA . LEU A 1 607 ? 10.215 -6.943 11.067 1.000 33.345 607 LEU A CA 1
ATOM 9245 C C . LEU A 1 607 ? 10.284 -6.232 12.430 1.000 37.024 607 LEU A C 1
ATOM 9246 O O . LEU A 1 607 ? 9.437 -6.500 13.273 1.000 38.415 607 LEU A O 1
ATOM 9262 N N . ASP A 1 608 ? 11.200 -5.237 12.576 1.000 39.343 608 ASP A N 1
ATOM 9263 C CA . ASP A 1 608 ? 11.295 -4.279 13.691 1.000 39.583 608 ASP A CA 1
ATOM 9264 C C . ASP A 1 608 ? 10.161 -3.278 13.793 1.000 36.522 608 ASP A C 1
ATOM 9265 O O . ASP A 1 608 ? 9.690 -2.875 14.867 1.000 38.105 608 ASP A O 1
ATOM 9274 N N . ASP A 1 609 ? 9.608 -2.910 12.642 1.000 35.463 609 ASP A N 1
ATOM 9275 C CA . ASP A 1 609 ? 8.612 -1.866 12.625 1.000 33.728 609 ASP A CA 1
ATOM 9276 C C . ASP A 1 609 ? 7.220 -2.400 12.963 1.000 36.124 609 ASP A C 1
ATOM 9277 O O . ASP A 1 609 ? 6.631 -3.146 12.174 1.000 32.051 609 ASP A O 1
ATOM 9286 N N . PRO A 1 610 ? 6.570 -1.933 14.035 1.000 29.526 610 PRO A N 1
ATOM 9287 C CA . PRO A 1 610 ? 5.299 -2.497 14.417 1.000 32.769 610 PRO A CA 1
ATOM 9288 C C . PRO A 1 610 ? 4.213 -2.320 13.367 1.000 33.160 610 PRO A C 1
ATOM 9289 O O . PRO A 1 610 ? 3.218 -3.040 13.398 1.000 32.762 610 PRO A O 1
ATOM 9300 N N . ARG A 1 611 ? 4.287 -1.252 12.570 1.000 29.795 611 ARG A N 1
ATOM 9301 C CA . ARG A 1 611 ? 3.271 -1.053 11.565 1.000 31.405 611 ARG A CA 1
ATOM 9302 C C . ARG A 1 611 ? 3.282 -2.223 10.557 1.000 27.593 611 ARG A C 1
ATOM 9303 O O . ARG A 1 611 ? 2.221 -2.521 9.987 1.000 27.958 611 ARG A O 1
ATOM 9324 N N . LEU A 1 612 ? 4.454 -2.826 10.334 1.000 26.531 612 LEU A N 1
ATOM 9325 C CA . LEU A 1 612 ? 4.579 -4.033 9.532 1.000 28.469 612 LEU A CA 1
ATOM 9326 C C . LEU A 1 612 ? 4.309 -5.301 10.334 1.000 30.435 612 LEU A C 1
ATOM 9327 O O . LEU A 1 612 ? 3.523 -6.166 9.920 1.000 25.805 612 LEU A O 1
ATOM 9343 N N . SER A 1 613 ? 4.934 -5.414 11.491 1.000 28.493 613 SER A N 1
ATOM 9344 C CA . SER A 1 613 ? 4.840 -6.631 12.257 1.000 27.081 613 SER A CA 1
ATOM 9345 C C . SER A 1 613 ? 3.419 -6.818 12.771 1.000 25.998 613 SER A C 1
ATOM 9346 O O . SER A 1 613 ? 2.988 -7.984 12.953 1.000 26.805 613 SER A O 1
ATOM 9354 N N . ASN A 1 614 ? 2.650 -5.759 12.951 1.000 27.629 614 ASN A N 1
ATOM 9355 C CA . ASN A 1 614 ? 1.255 -5.928 13.396 1.000 29.377 614 ASN A CA 1
ATOM 9356 C C . ASN A 1 614 ? 0.384 -6.547 12.286 1.000 29.617 614 ASN A C 1
ATOM 9357 O O . ASN A 1 614 ? -0.703 -7.058 12.572 1.000 29.739 614 ASN A O 1
ATOM 9368 N N . VAL A 1 615 ? 0.846 -6.455 11.037 1.000 27.303 615 VAL A N 1
ATOM 9369 C CA . VAL A 1 615 ? 0.157 -7.108 9.900 1.000 29.843 615 VAL A CA 1
ATOM 9370 C C . VAL A 1 615 ? 0.677 -8.527 9.667 1.000 28.868 615 VAL A C 1
ATOM 9371 O O . VAL A 1 615 ? -0.101 -9.461 9.561 1.000 28.499 615 VAL A O 1
ATOM 9384 N N . TRP A 1 616 ? 2.003 -8.677 9.593 1.000 23.767 616 TRP A N 1
ATOM 9385 C CA . TRP A 1 616 ? 2.618 -9.845 9.076 1.000 25.733 616 TRP A CA 1
ATOM 9386 C C . TRP A 1 616 ? 3.234 -10.763 10.145 1.000 25.720 616 TRP A C 1
ATOM 9387 O O . TRP A 1 616 ? 3.672 -11.852 9.762 1.000 24.506 616 TRP A O 1
ATOM 9408 N N . GLY A 1 617 ? 3.348 -10.323 11.403 1.000 27.144 617 GLY A N 1
ATOM 9409 C CA . GLY A 1 617 ? 4.081 -11.040 12.457 1.000 28.490 617 GLY A CA 1
ATOM 9410 C C . GLY A 1 617 ? 5.569 -10.666 12.456 1.000 28.269 617 GLY A C 1
ATOM 9411 O O . GLY A 1 617 ? 5.931 -9.645 11.874 1.000 28.843 617 GLY A O 1
ATOM 9415 N N . LYS A 1 618 ? 6.394 -11.599 12.894 1.000 27.949 618 LYS A N 1
ATOM 9416 C CA . LYS A 1 618 ? 7.787 -11.365 13.246 1.000 31.965 618 LYS A CA 1
ATOM 9417 C C . LYS A 1 618 ? 8.671 -11.171 12.015 1.000 30.776 618 LYS A C 1
ATOM 9418 O O . LYS A 1 618 ? 9.676 -10.494 12.116 1.000 30.331 618 LYS A O 1
ATOM 9437 N N . GLU A 1 619 ? 8.331 -11.807 10.878 1.000 28.651 619 GLU A N 1
ATOM 9438 C CA . GLU A 1 619 ? 9.190 -11.850 9.700 1.000 25.241 619 GLU A CA 1
ATOM 9439 C C . GLU A 1 619 ? 8.357 -12.235 8.466 1.000 27.698 619 GLU A C 1
ATOM 9440 O O . GLU A 1 619 ? 7.267 -12.879 8.540 1.000 23.663 619 GLU A O 1
ATOM 9452 N N . ILE A 1 620 ? 8.885 -11.770 7.317 1.000 28.640 620 ILE A N 1
ATOM 9453 C CA . ILE A 1 620 ? 8.459 -12.213 6.006 1.000 27.053 620 ILE A CA 1
ATOM 9454 C C . ILE A 1 620 ? 9.697 -12.556 5.199 1.000 29.532 620 ILE A C 1
ATOM 9455 O O . ILE A 1 620 ? 10.813 -12.569 5.742 1.000 27.541 620 ILE A O 1
ATOM 9471 N N . TYR A 1 621 ? 9.511 -12.942 3.927 1.000 26.186 621 TYR A N 1
ATOM 9472 C CA . TYR A 1 621 ? 10.613 -13.532 3.205 1.000 24.631 621 TYR A CA 1
ATOM 9473 C C . TYR A 1 621 ? 10.626 -12.939 1.811 1.000 27.605 621 TYR A C 1
ATOM 9474 O O . TYR A 1 621 ? 9.573 -12.679 1.248 1.000 25.386 621 TYR A O 1
ATOM 9492 N N . ARG A 1 622 ? 11.815 -12.795 1.274 1.000 28.826 622 ARG A N 1
ATOM 9493 C CA . ARG A 1 622 ? 11.960 -12.660 -0.170 1.000 30.102 622 ARG A CA 1
ATOM 9494 C C . ARG A 1 622 ? 12.645 -13.897 -0.705 1.000 30.121 622 ARG A C 1
ATOM 9495 O O . ARG A 1 622 ? 13.738 -14.273 -0.279 1.000 32.941 622 ARG A O 1
ATOM 9516 N N . ILE A 1 623 ? 11.951 -14.531 -1.667 1.000 29.759 623 ILE A N 1
ATOM 9517 C CA . ILE A 1 623 ? 12.492 -15.554 -2.516 1.000 33.840 623 ILE A CA 1
ATOM 9518 C C . ILE A 1 623 ? 13.242 -14.865 -3.642 1.000 35.801 623 ILE A C 1
ATOM 9519 O O . ILE A 1 623 ? 12.603 -14.112 -4.390 1.000 34.720 623 ILE A O 1
ATOM 9535 N N . THR A 1 624 ? 14.556 -15.138 -3.732 1.000 34.904 624 THR A N 1
ATOM 9536 C CA . THR A 1 624 ? 15.421 -14.653 -4.803 1.000 35.039 624 THR A CA 1
ATOM 9537 C C . THR A 1 624 ? 15.653 -15.768 -5.793 1.000 37.169 624 THR A C 1
ATOM 9538 O O . THR A 1 624 ? 15.931 -16.874 -5.396 1.000 38.983 624 THR A O 1
ATOM 9549 N N . LEU A 1 625 ? 15.486 -15.481 -7.093 1.000 36.502 625 LEU A N 1
ATOM 9550 C CA . LEU A 1 625 ? 15.804 -16.442 -8.136 1.000 40.360 625 LEU A CA 1
ATOM 9551 C C . LEU A 1 625 ? 16.938 -15.863 -8.975 1.000 42.907 625 LEU A C 1
ATOM 9552 O O . LEU A 1 625 ? 16.840 -14.735 -9.475 1.000 42.310 625 LEU A O 1
ATOM 9568 N N . LYS A 1 626 ? 18.039 -16.600 -9.023 1.000 41.311 626 LYS A N 1
ATOM 9569 C CA . LYS A 1 626 ? 19.278 -16.081 -9.534 1.000 44.281 626 LYS A CA 1
ATOM 9570 C C . LYS A 1 626 ? 19.840 -17.081 -10.534 1.000 46.414 626 LYS A C 1
ATOM 9571 O O . LYS A 1 626 ? 19.475 -18.255 -10.496 1.000 45.929 626 LYS A O 1
ATOM 9590 N N . THR A 1 627 ? 20.676 -16.570 -11.449 1.000 48.690 627 THR A N 1
ATOM 9591 C CA . THR A 1 627 ? 21.250 -17.354 -12.533 1.000 52.833 627 THR A CA 1
ATOM 9592 C C . THR A 1 627 ? 22.569 -16.720 -12.977 1.000 52.085 627 THR A C 1
ATOM 9593 O O . THR A 1 627 ? 22.826 -15.549 -12.721 1.000 53.262 627 THR A O 1
ATOM 9604 N N . ASN A 1 628 ? 23.436 -17.518 -13.596 1.000 60.728 628 ASN A N 1
ATOM 9605 C CA . ASN A 1 628 ? 24.621 -17.008 -14.276 1.000 66.292 628 ASN A CA 1
ATOM 9606 C C . ASN A 1 628 ? 24.397 -16.816 -15.779 1.000 66.015 628 ASN A C 1
ATOM 9607 O O . ASN A 1 628 ? 25.236 -16.232 -16.456 1.000 65.327 628 ASN A O 1
ATOM 9618 N N . GLU A 1 629 ? 23.285 -17.321 -16.317 1.000 63.516 629 GLU A N 1
ATOM 9619 C CA . GLU A 1 629 ? 22.898 -17.028 -17.686 1.000 68.207 629 GLU A CA 1
ATOM 9620 C C . GLU A 1 629 ? 22.898 -15.525 -17.941 1.000 66.633 629 GLU A C 1
ATOM 9621 O O . GLU A 1 629 ? 22.627 -14.738 -17.038 1.000 57.693 629 GLU A O 1
ATOM 9633 N N . LYS A 1 630 ? 23.073 -15.139 -19.205 1.000 65.629 630 LYS A N 1
ATOM 9634 C CA . LYS A 1 630 ? 23.083 -13.732 -19.594 1.000 68.456 630 LYS A CA 1
ATOM 9635 C C . LYS A 1 630 ? 22.949 -13.693 -21.116 1.000 69.980 630 LYS A C 1
ATOM 9636 O O . LYS A 1 630 ? 23.757 -14.306 -21.804 1.000 74.393 630 LYS A O 1
ATOM 9655 N N . LYS A 1 631 ? 21.895 -13.053 -21.638 1.000 67.159 631 LYS A N 1
ATOM 9656 C CA . LYS A 1 631 ? 21.553 -13.153 -23.051 1.000 64.051 631 LYS A CA 1
ATOM 9657 C C . LYS A 1 631 ? 20.615 -12.008 -23.397 1.000 63.459 631 LYS A C 1
ATOM 9658 O O . LYS A 1 631 ? 20.022 -11.418 -22.507 1.000 56.070 631 LYS A O 1
ATOM 9677 N N . GLU A 1 632 ? 20.438 -11.730 -24.697 1.000 59.174 632 GLU A N 1
ATOM 9678 C CA . GLU A 1 632 ? 19.717 -10.532 -25.075 1.000 55.706 632 GLU A CA 1
ATOM 9679 C C . GLU A 1 632 ? 18.221 -10.804 -25.093 1.000 48.844 632 GLU A C 1
ATOM 9680 O O . GLU A 1 632 ? 17.422 -9.879 -24.920 1.000 51.146 632 GLU A O 1
ATOM 9692 N N . THR A 1 633 ? 17.827 -12.065 -25.285 1.000 49.875 633 THR A N 1
ATOM 9693 C CA . THR A 1 633 ? 16.402 -12.372 -25.288 1.000 51.933 633 THR A CA 1
ATOM 9694 C C . THR A 1 633 ? 16.164 -13.689 -24.571 1.000 50.164 633 THR A C 1
ATOM 9695 O O . THR A 1 633 ? 16.971 -14.601 -24.597 1.000 51.306 633 THR A O 1
ATOM 9706 N N . GLY A 1 634 ? 15.014 -13.779 -23.928 1.000 53.441 634 GLY A N 1
ATOM 9707 C CA . GLY A 1 634 ? 14.609 -15.048 -23.371 1.000 50.112 634 GLY A CA 1
ATOM 9708 C C . GLY A 1 634 ? 13.261 -14.866 -22.698 1.000 49.851 634 GLY A C 1
ATOM 9709 O O . GLY A 1 634 ? 12.617 -13.807 -22.820 1.000 47.023 634 GLY A O 1
ATOM 9713 N N . ASN A 1 635 ? 12.870 -15.911 -21.971 1.000 49.372 635 ASN A N 1
ATOM 9714 C CA . ASN A 1 635 ? 11.621 -15.845 -21.251 1.000 50.793 635 ASN A CA 1
ATOM 9715 C C . ASN A 1 635 ? 11.576 -16.883 -20.121 1.000 49.853 635 ASN A C 1
ATOM 9716 O O . ASN A 1 635 ? 12.265 -17.895 -20.164 1.000 47.074 635 ASN A O 1
ATOM 9727 N N . TYR A 1 636 ? 10.759 -16.557 -19.116 1.000 40.029 636 TYR A N 1
ATOM 9728 C CA . TYR A 1 636 ? 10.592 -17.330 -17.899 1.000 42.152 636 TYR A CA 1
ATOM 9729 C C . TYR A 1 636 ? 9.103 -17.605 -17.741 1.000 38.863 636 TYR A C 1
ATOM 9730 O O . TYR A 1 636 ? 8.294 -16.760 -18.126 1.000 39.566 636 TYR A O 1
ATOM 9748 N N . LYS A 1 637 ? 8.771 -18.823 -17.283 1.000 38.084 637 LYS A N 1
ATOM 9749 C CA . LYS A 1 637 ? 7.413 -19.195 -16.911 1.000 38.136 637 LYS A CA 1
ATOM 9750 C C . LYS A 1 637 ? 7.457 -19.612 -15.440 1.000 36.277 637 LYS A C 1
ATOM 9751 O O . LYS A 1 637 ? 8.405 -20.273 -14.995 1.000 40.070 637 LYS A O 1
ATOM 9770 N N . PHE A 1 638 ? 6.499 -19.122 -14.667 1.000 37.176 638 PHE A N 1
ATOM 9771 C CA . PHE A 1 638 ? 6.302 -19.588 -13.305 1.000 35.683 638 PHE A CA 1
ATOM 9772 C C . PHE A 1 638 ? 4.849 -20.011 -13.154 1.000 34.552 638 PHE A C 1
ATOM 9773 O O . PHE A 1 638 ? 3.939 -19.366 -13.678 1.000 32.781 638 PHE A O 1
ATOM 9790 N N . VAL A 1 639 ? 4.637 -21.077 -12.396 1.000 29.596 639 VAL A N 1
ATOM 9791 C CA . VAL A 1 639 ? 3.281 -21.533 -12.164 1.000 31.722 639 VAL A CA 1
ATOM 9792 C C . VAL A 1 639 ? 3.027 -21.700 -10.657 1.000 29.756 639 VAL A C 1
ATOM 9793 O O . VAL A 1 639 ? 3.879 -22.275 -9.951 1.000 33.820 639 VAL A O 1
ATOM 9806 N N . ILE A 1 640 ? 1.844 -21.212 -10.202 1.000 30.012 640 ILE A N 1
ATOM 9807 C CA . ILE A 1 640 ? 1.454 -21.287 -8.805 1.000 31.151 640 ILE A CA 1
ATOM 9808 C C . ILE A 1 640 ? 0.111 -21.975 -8.729 1.000 30.269 640 ILE A C 1
ATOM 9809 O O . ILE A 1 640 ? -0.824 -21.537 -9.415 1.000 30.186 640 ILE A O 1
ATOM 9825 N N . GLN A 1 641 ? 0.066 -23.093 -7.980 1.000 30.264 641 GLN A N 1
ATOM 9826 C CA . GLN A 1 641 ? -1.186 -23.825 -7.781 1.000 30.822 641 GLN A CA 1
ATOM 9827 C C . GLN A 1 641 ? -1.331 -24.281 -6.346 1.000 31.887 641 GLN A C 1
ATOM 9828 O O . GLN A 1 641 ? -0.347 -24.419 -5.632 1.000 32.561 641 GLN A O 1
ATOM 9842 N N . GLN A 1 642 ? -2.564 -24.510 -5.930 1.000 33.169 642 GLN A N 1
ATOM 9843 C CA . GLN A 1 642 ? -2.834 -25.065 -4.624 1.000 33.101 642 GLN A CA 1
ATOM 9844 C C . GLN A 1 642 ? -2.499 -26.553 -4.562 1.000 36.433 642 GLN A C 1
ATOM 9845 O O . GLN A 1 642 ? -2.686 -27.283 -5.539 1.000 31.115 642 GLN A O 1
ATOM 9859 N N . ILE A 1 643 ? -1.873 -26.965 -3.439 1.000 33.810 643 ILE A N 1
ATOM 9860 C CA . ILE A 1 643 ? -1.478 -28.351 -3.249 1.000 35.148 643 ILE A CA 1
ATOM 9861 C C . ILE A 1 643 ? -1.974 -28.878 -1.909 1.000 38.336 643 ILE A C 1
ATOM 9862 O O . ILE A 1 643 ? -2.449 -28.136 -1.049 1.000 36.319 643 ILE A O 1
ATOM 9878 N N . LYS A 1 644 ? -1.696 -30.174 -1.765 1.000 40.741 644 LYS A N 1
ATOM 9879 C CA . LYS A 1 644 ? -1.928 -31.067 -0.643 1.000 57.250 644 LYS A CA 1
ATOM 9880 C C . LYS A 1 644 ? -3.436 -31.294 -0.593 1.000 64.069 644 LYS A C 1
ATOM 9881 O O . LYS A 1 644 ? -4.076 -30.419 -0.047 1.000 63.988 644 LYS A O 1
ATOM 9901 N N . TYR B 1 26 ? -25.078 61.179 55.199 1.000 72.087 26 TYR B N 1
ATOM 9902 C CA . TYR B 1 26 ? -24.391 61.627 53.948 1.000 75.881 26 TYR B CA 1
ATOM 9903 C C . TYR B 1 26 ? -24.039 63.114 54.034 1.000 74.740 26 TYR B C 1
ATOM 9904 O O . TYR B 1 26 ? -24.953 63.923 54.122 1.000 81.360 26 TYR B O 1
ATOM 9922 N N . THR B 1 27 ? -22.732 63.461 53.989 1.000 75.202 27 THR B N 1
ATOM 9923 C CA . THR B 1 27 ? -22.245 64.846 53.949 1.000 75.981 27 THR B CA 1
ATOM 9924 C C . THR B 1 27 ? -21.367 65.044 52.713 1.000 68.454 27 THR B C 1
ATOM 9925 O O . THR B 1 27 ? -20.483 64.229 52.496 1.000 66.397 27 THR B O 1
ATOM 9936 N N . GLU B 1 28 ? -21.535 66.155 51.973 1.000 64.507 28 GLU B N 1
ATOM 9937 C CA . GLU B 1 28 ? -20.714 66.439 50.800 1.000 64.564 28 GLU B CA 1
ATOM 9938 C C . GLU B 1 28 ? -19.337 66.988 51.181 1.000 62.360 28 GLU B C 1
ATOM 9939 O O . GLU B 1 28 ? -19.116 68.198 51.131 1.000 61.462 28 GLU B O 1
ATOM 9951 N N . ARG B 1 29 ? -18.395 66.087 51.496 1.000 55.612 29 ARG B N 1
ATOM 9952 C CA . ARG B 1 29 ? -17.004 66.448 51.718 1.000 55.634 29 ARG B CA 1
ATOM 9953 C C . ARG B 1 29 ? -16.281 66.550 50.378 1.000 56.093 29 ARG B C 1
ATOM 9954 O O . ARG B 1 29 ? -15.524 67.494 50.188 1.000 53.290 29 ARG B O 1
ATOM 9975 N N . ASP B 1 30 ? -16.489 65.592 49.451 1.000 50.199 30 ASP B N 1
ATOM 9976 C CA . ASP B 1 30 ? -15.833 65.634 48.152 1.000 46.907 30 ASP B CA 1
ATOM 9977 C C . ASP B 1 30 ? -14.318 65.877 48.271 1.000 45.796 30 ASP B C 1
ATOM 9978 O O . ASP B 1 30 ? -13.730 66.681 47.527 1.000 49.191 30 ASP B O 1
ATOM 9987 N N . MET B 1 31 ? -13.656 65.181 49.189 1.000 42.300 31 MET B N 1
ATOM 9988 C CA . MET B 1 31 ? -12.230 65.348 49.434 1.000 44.249 31 MET B CA 1
ATOM 9989 C C . MET B 1 31 ? -11.362 65.101 48.195 1.000 43.136 31 MET B C 1
ATOM 9990 O O . MET B 1 31 ? -10.347 65.774 48.000 1.000 45.026 31 MET B O 1
ATOM 10004 N N . LEU B 1 32 ? -11.704 64.122 47.346 1.000 44.493 32 LEU B N 1
ATOM 10005 C CA . LEU B 1 32 ? -10.882 63.818 46.179 1.000 43.275 32 LEU B CA 1
ATOM 10006 C C . LEU B 1 32 ? -11.048 64.914 45.143 1.000 46.530 32 LEU B C 1
ATOM 10007 O O . LEU B 1 32 ? -10.068 65.408 44.586 1.000 47.735 32 LEU B O 1
ATOM 10023 N N . GLN B 1 33 ? -12.303 65.276 44.870 1.000 50.349 33 GLN B N 1
ATOM 10024 C CA . GLN B 1 33 ? -12.577 66.351 43.935 1.000 53.384 33 GLN B CA 1
ATOM 10025 C C . GLN B 1 33 ? -11.873 67.639 44.367 1.000 56.783 33 GLN B C 1
ATOM 10026 O O . GLN B 1 33 ? -11.368 68.392 43.549 1.000 52.404 33 GLN B O 1
ATOM 10040 N N . LYS B 1 34 ? -11.808 67.882 45.671 1.000 52.301 34 LYS B N 1
ATOM 10041 C CA . LYS B 1 34 ? -11.107 69.065 46.141 1.000 57.182 34 LYS B CA 1
ATOM 10042 C C . LYS B 1 34 ? -9.603 68.908 45.937 1.000 55.114 34 LYS B C 1
ATOM 10043 O O . LYS B 1 34 ? -8.906 69.904 45.763 1.000 56.968 34 LYS B O 1
ATOM 10062 N N . ALA B 1 35 ? -9.077 67.689 45.872 1.000 51.211 35 ALA B N 1
ATOM 10063 C CA . ALA B 1 35 ? -7.636 67.584 45.694 1.000 55.485 35 ALA B CA 1
ATOM 10064 C C . ALA B 1 35 ? -7.254 67.846 44.230 1.000 58.849 35 ALA B C 1
ATOM 10065 O O . ALA B 1 35 ? -6.145 68.257 43.947 1.000 64.456 35 ALA B O 1
ATOM 10072 N N . ALA B 1 36 ? -8.189 67.726 43.291 1.000 65.077 36 ALA B N 1
ATOM 10073 C CA . ALA B 1 36 ? -7.856 67.939 41.901 1.000 63.669 36 ALA B CA 1
ATOM 10074 C C . ALA B 1 36 ? -9.116 67.864 41.049 1.000 64.106 36 ALA B C 1
ATOM 10075 O O . ALA B 1 36 ? -10.051 67.129 41.359 1.000 57.245 36 ALA B O 1
ATOM 10082 N N . ASP B 1 37 ? -9.109 68.614 39.943 1.000 61.378 37 ASP B N 1
ATOM 10083 C CA . ASP B 1 37 ? -10.026 68.317 38.857 1.000 59.061 37 ASP B CA 1
ATOM 10084 C C . ASP B 1 37 ? -9.252 67.555 37.801 1.000 58.773 37 ASP B C 1
ATOM 10085 O O . ASP B 1 37 ? -8.080 67.221 38.000 1.000 61.580 37 ASP B O 1
ATOM 10094 N N . GLU B 1 38 ? -9.948 67.270 36.699 1.000 57.943 38 GLU B N 1
ATOM 10095 C CA . GLU B 1 38 ? -9.418 66.469 35.618 1.000 58.681 38 GLU B CA 1
ATOM 10096 C C . GLU B 1 38 ? -8.102 67.025 35.080 1.000 58.741 38 GLU B C 1
ATOM 10097 O O . GLU B 1 38 ? -7.210 66.229 34.756 1.000 51.782 38 GLU B O 1
ATOM 10109 N N . THR B 1 39 ? -7.999 68.371 34.952 1.000 63.230 39 THR B N 1
ATOM 10110 C CA . THR B 1 39 ? -6.824 69.000 34.356 1.000 63.698 39 THR B CA 1
ATOM 10111 C C . THR B 1 39 ? -5.615 68.847 35.286 1.000 64.260 39 THR B C 1
ATOM 10112 O O . THR B 1 39 ? -4.524 68.469 34.847 1.000 61.701 39 THR B O 1
ATOM 10123 N N . THR B 1 40 ? -5.826 69.176 36.565 1.000 60.976 40 THR B N 1
ATOM 10124 C CA . THR B 1 40 ? -4.793 69.080 37.574 1.000 66.717 40 THR B CA 1
ATOM 10125 C C . THR B 1 40 ? -4.278 67.654 37.585 1.000 67.316 40 THR B C 1
ATOM 10126 O O . THR B 1 40 ? -3.078 67.392 37.607 1.000 65.504 40 THR B O 1
ATOM 10137 N N . LEU B 1 41 ? -5.243 66.741 37.622 1.000 66.754 41 LEU B N 1
ATOM 10138 C CA . LEU B 1 41 ? -4.947 65.331 37.700 1.000 62.964 41 LEU B CA 1
ATOM 10139 C C . LEU B 1 41 ? -4.092 64.956 36.503 1.000 57.718 41 LEU B C 1
ATOM 10140 O O . LEU B 1 41 ? -3.040 64.337 36.636 1.000 61.759 41 LEU B O 1
ATOM 10156 N N . LYS B 1 42 ? -4.500 65.416 35.327 1.000 59.869 42 LYS B N 1
ATOM 10157 C CA . LYS B 1 42 ? -3.766 65.059 34.134 1.000 59.852 42 LYS B CA 1
ATOM 10158 C C . LYS B 1 42 ? -2.288 65.412 34.262 1.000 61.987 42 LYS B C 1
ATOM 10159 O O . LYS B 1 42 ? -1.444 64.615 33.889 1.000 65.061 42 LYS B O 1
ATOM 10178 N N . ASN B 1 43 ? -1.980 66.585 34.815 1.000 62.004 43 ASN B N 1
ATOM 10179 C CA . ASN B 1 43 ? -0.608 67.034 35.049 1.000 65.094 43 ASN B CA 1
ATOM 10180 C C . ASN B 1 43 ? 0.217 66.177 36.025 1.000 64.013 43 ASN B C 1
ATOM 10181 O O . ASN B 1 43 ? 1.441 66.297 36.048 1.000 60.078 43 ASN B O 1
ATOM 10192 N N . VAL B 1 44 ? -0.396 65.376 36.910 1.000 55.765 44 VAL B N 1
ATOM 10193 C CA . VAL B 1 44 ? 0.423 64.686 37.901 1.000 55.334 44 VAL B CA 1
ATOM 10194 C C . VAL B 1 44 ? 0.370 63.178 37.698 1.000 55.826 44 VAL B C 1
ATOM 10195 O O . VAL B 1 44 ? 1.068 62.476 38.425 1.000 53.018 44 VAL B O 1
ATOM 10208 N N . LEU B 1 45 ? -0.368 62.710 36.664 1.000 54.393 45 LEU B N 1
ATOM 10209 C CA . LEU B 1 45 ? -0.511 61.287 36.407 1.000 52.087 45 LEU B CA 1
ATOM 10210 C C . LEU B 1 45 ? 0.837 60.775 35.966 1.000 50.785 45 LEU B C 1
ATOM 10211 O O . LEU B 1 45 ? 1.512 61.448 35.224 1.000 48.255 45 LEU B O 1
ATOM 10227 N N . VAL B 1 46 ? 1.250 59.620 36.472 1.000 47.645 46 VAL B N 1
ATOM 10228 C CA . VAL B 1 46 ? 2.550 59.066 36.151 1.000 48.562 46 VAL B CA 1
ATOM 10229 C C . VAL B 1 46 ? 2.354 58.041 35.041 1.000 51.481 46 VAL B C 1
ATOM 10230 O O . VAL B 1 46 ? 1.565 57.092 35.192 1.000 47.294 46 VAL B O 1
ATOM 10243 N N . MET B 1 47 ? 3.006 58.294 33.876 1.000 48.875 47 MET B N 1
ATOM 10244 C CA . MET B 1 47 ? 2.668 57.578 32.662 1.000 48.530 47 MET B CA 1
ATOM 10245 C C . MET B 1 47 ? 3.609 56.391 32.514 1.000 49.672 47 MET B C 1
ATOM 10246 O O . MET B 1 47 ? 4.591 56.246 33.231 1.000 46.802 47 MET B O 1
ATOM 10260 N N . LYS B 1 48 ? 3.235 55.489 31.618 1.000 49.984 48 LYS B N 1
ATOM 10261 C CA . LYS B 1 48 ? 4.092 54.402 31.209 1.000 51.179 48 LYS B CA 1
ATOM 10262 C C . LYS B 1 48 ? 4.381 53.528 32.404 1.000 50.369 48 LYS B C 1
ATOM 10263 O O . LYS B 1 48 ? 5.402 52.840 32.425 1.000 46.173 48 LYS B O 1
ATOM 10282 N N . GLN B 1 49 ? 3.429 53.492 33.357 1.000 46.024 49 GLN B N 1
ATOM 10283 C CA . GLN B 1 49 ? 3.588 52.584 34.454 1.000 44.104 49 GLN B CA 1
ATOM 10284 C C . GLN B 1 49 ? 4.868 52.871 35.235 1.000 41.975 49 GLN B C 1
ATOM 10285 O O . GLN B 1 49 ? 5.291 52.026 35.999 1.000 41.926 49 GLN B O 1
ATOM 10299 N N . ALA B 1 50 ? 5.445 54.064 35.140 1.000 48.214 50 ALA B N 1
ATOM 10300 C CA . ALA B 1 50 ? 6.646 54.361 35.928 1.000 57.142 50 ALA B CA 1
ATOM 10301 C C . ALA B 1 50 ? 6.341 54.424 37.440 1.000 52.816 50 ALA B C 1
ATOM 10302 O O . ALA B 1 50 ? 7.244 54.422 38.250 1.000 53.812 50 ALA B O 1
ATOM 10309 N N . TRP B 1 51 ? 5.069 54.480 37.822 1.000 50.294 51 TRP B N 1
ATOM 10310 C CA . TRP B 1 51 ? 4.657 54.466 39.229 1.000 50.646 51 TRP B CA 1
ATOM 10311 C C . TRP B 1 51 ? 4.801 53.089 39.886 1.000 50.551 51 TRP B C 1
ATOM 10312 O O . TRP B 1 51 ? 4.515 52.956 41.059 1.000 45.571 51 TRP B O 1
ATOM 10333 N N . VAL B 1 52 ? 5.147 52.034 39.144 1.000 51.007 52 VAL B N 1
ATOM 10334 C CA . VAL B 1 52 ? 5.083 50.690 39.686 1.000 51.086 52 VAL B CA 1
ATOM 10335 C C . VAL B 1 52 ? 6.205 50.508 40.700 1.000 51.089 52 VAL B C 1
ATOM 10336 O O . VAL B 1 52 ? 7.351 50.779 40.400 1.000 53.712 52 VAL B O 1
ATOM 10349 N N . PRO B 1 53 ? 5.916 50.067 41.947 1.000 50.340 53 PRO B N 1
ATOM 10350 C CA . PRO B 1 53 ? 6.927 50.069 43.008 1.000 52.059 53 PRO B CA 1
ATOM 10351 C C . PRO B 1 53 ? 7.759 48.797 43.026 1.000 57.034 53 PRO B C 1
ATOM 10352 O O . PRO B 1 53 ? 8.728 48.692 43.792 1.000 56.894 53 PRO B O 1
ATOM 10363 N N . TYR B 1 54 ? 7.398 47.837 42.160 1.000 47.804 54 TYR B N 1
ATOM 10364 C CA . TYR B 1 54 ? 7.986 46.516 42.254 1.000 49.226 54 TYR B CA 1
ATOM 10365 C C . TYR B 1 54 ? 9.096 46.554 41.239 1.000 47.421 54 TYR B C 1
ATOM 10366 O O . TYR B 1 54 ? 9.026 47.296 40.277 1.000 54.869 54 TYR B O 1
ATOM 10384 N N . PRO B 1 55 ? 10.198 45.829 41.417 1.000 50.452 55 PRO B N 1
ATOM 10385 C CA . PRO B 1 55 ? 11.206 45.793 40.374 1.000 53.043 55 PRO B CA 1
ATOM 10386 C C . PRO B 1 55 ? 10.713 45.204 39.057 1.000 60.849 55 PRO B C 1
ATOM 10387 O O . PRO B 1 55 ? 9.517 44.964 38.870 1.000 60.198 55 PRO B O 1
ATOM 10398 N N . ALA B 1 56 ? 11.684 45.020 38.154 1.000 56.642 56 ALA B N 1
ATOM 10399 C CA . ALA B 1 56 ? 11.460 44.378 36.873 1.000 57.815 56 ALA B CA 1
ATOM 10400 C C . ALA B 1 56 ? 11.505 42.876 37.048 1.000 57.627 56 ALA B C 1
ATOM 10401 O O . ALA B 1 56 ? 12.385 42.362 37.751 1.000 55.315 56 ALA B O 1
ATOM 10408 N N . TYR B 1 57 ? 10.648 42.184 36.285 1.000 51.507 57 TYR B N 1
ATOM 10409 C CA . TYR B 1 57 ? 10.741 40.748 36.219 1.000 45.298 57 TYR B CA 1
ATOM 10410 C C . TYR B 1 57 ? 12.194 40.291 36.134 1.000 45.925 57 TYR B C 1
ATOM 10411 O O . TYR B 1 57 ? 12.564 39.346 36.842 1.000 48.135 57 TYR B O 1
ATOM 10429 N N . THR B 1 58 ? 13.014 40.926 35.263 1.000 51.916 58 THR B N 1
ATOM 10430 C CA . THR B 1 58 ? 14.382 40.483 34.996 1.000 54.497 58 THR B CA 1
ATOM 10431 C C . THR B 1 58 ? 15.380 41.165 35.936 1.000 54.942 58 THR B C 1
ATOM 10432 O O . THR B 1 58 ? 16.261 41.871 35.490 1.000 62.371 58 THR B O 1
ATOM 10443 N N . ASP B 1 59 ? 15.282 40.915 37.233 1.000 60.278 59 ASP B N 1
ATOM 10444 C CA . ASP B 1 59 ? 16.177 41.536 38.193 1.000 54.301 59 ASP B CA 1
ATOM 10445 C C . ASP B 1 59 ? 16.244 40.542 39.345 1.000 53.389 59 ASP B C 1
ATOM 10446 O O . ASP B 1 59 ? 15.717 40.814 40.416 1.000 59.756 59 ASP B O 1
ATOM 10455 N N . ARG B 1 60 ? 16.915 39.398 39.106 1.000 53.328 60 ARG B N 1
ATOM 10456 C CA . ARG B 1 60 ? 17.069 38.336 40.108 1.000 57.743 60 ARG B CA 1
ATOM 10457 C C . ARG B 1 60 ? 17.546 38.911 41.462 1.000 66.248 60 ARG B C 1
ATOM 10458 O O . ARG B 1 60 ? 16.941 38.629 42.519 1.000 64.099 60 ARG B O 1
ATOM 10479 N N . ALA B 1 61 ? 18.600 39.758 41.405 1.000 61.556 61 ALA B N 1
ATOM 10480 C CA . ALA B 1 61 ? 19.154 40.477 42.545 1.000 62.335 61 ALA B CA 1
ATOM 10481 C C . ALA B 1 61 ? 18.084 41.273 43.296 1.000 57.760 61 ALA B C 1
ATOM 10482 O O . ALA B 1 61 ? 17.898 41.028 44.486 1.000 61.182 61 ALA B O 1
ATOM 10489 N N . ALA B 1 62 ? 17.362 42.215 42.655 1.000 58.653 62 ALA B N 1
ATOM 10490 C CA . ALA B 1 62 ? 16.425 43.052 43.415 1.000 56.918 62 ALA B CA 1
ATOM 10491 C C . ALA B 1 62 ? 15.224 42.248 43.951 1.000 62.128 62 ALA B C 1
ATOM 10492 O O . ALA B 1 62 ? 14.756 42.481 45.078 1.000 56.486 62 ALA B O 1
ATOM 10499 N N . TRP B 1 63 ? 14.684 41.312 43.149 1.000 57.761 63 TRP B N 1
ATOM 10500 C CA . TRP B 1 63 ? 13.582 40.496 43.656 1.000 55.628 63 TRP B CA 1
ATOM 10501 C C . TRP B 1 63 ? 14.055 39.688 44.855 1.000 56.404 63 TRP B C 1
ATOM 10502 O O . TRP B 1 63 ? 13.312 39.561 45.814 1.000 52.057 63 TRP B O 1
ATOM 10523 N N . ASP B 1 64 ? 15.301 39.190 44.807 1.000 58.615 64 ASP B N 1
ATOM 10524 C CA . ASP B 1 64 ? 15.861 38.396 45.900 1.000 60.113 64 ASP B CA 1
ATOM 10525 C C . ASP B 1 64 ? 15.850 39.180 47.213 1.000 60.798 64 ASP B C 1
ATOM 10526 O O . ASP B 1 64 ? 15.551 38.595 48.271 1.000 51.271 64 ASP B O 1
ATOM 10535 N N . SER B 1 65 ? 16.130 40.493 47.121 1.000 60.764 65 SER B N 1
ATOM 10536 C CA . SER B 1 65 ? 16.233 41.343 48.307 1.000 65.358 65 SER B CA 1
ATOM 10537 C C . SER B 1 65 ? 14.856 41.528 48.908 1.000 54.670 65 SER B C 1
ATOM 10538 O O . SER B 1 65 ? 14.686 41.353 50.106 1.000 49.297 65 SER B O 1
ATOM 10546 N N . LEU B 1 66 ? 13.918 41.916 48.041 1.000 56.382 66 LEU B N 1
ATOM 10547 C CA . LEU B 1 66 ? 12.548 42.217 48.425 1.000 58.476 66 LEU B CA 1
ATOM 10548 C C . LEU B 1 66 ? 11.899 41.014 49.116 1.000 55.998 66 LEU B C 1
ATOM 10549 O O . LEU B 1 66 ? 11.290 41.164 50.159 1.000 57.832 66 LEU B O 1
ATOM 10565 N N . MET B 1 67 ? 12.116 39.832 48.528 1.000 58.639 67 MET B N 1
ATOM 10566 C CA . MET B 1 67 ? 11.463 38.576 48.867 1.000 57.400 67 MET B CA 1
ATOM 10567 C C . MET B 1 67 ? 11.980 38.023 50.193 1.000 55.424 67 MET B C 1
ATOM 10568 O O . MET B 1 67 ? 11.237 37.503 51.028 1.000 48.118 67 MET B O 1
ATOM 10582 N N . GLY B 1 68 ? 13.295 38.011 50.349 1.000 54.362 68 GLY B N 1
ATOM 10583 C CA . GLY B 1 68 ? 13.839 37.420 51.552 1.000 52.545 68 GLY B CA 1
ATOM 10584 C C . GLY B 1 68 ? 13.379 35.975 51.690 1.000 47.818 68 GLY B C 1
ATOM 10585 O O . GLY B 1 68 ? 13.421 35.224 50.730 1.000 46.998 68 GLY B O 1
ATOM 10589 N N . SER B 1 69 ? 12.888 35.632 52.877 1.000 45.434 69 SER B N 1
ATOM 10590 C CA . SER B 1 69 ? 12.441 34.287 53.208 1.000 48.390 69 SER B CA 1
ATOM 10591 C C . SER B 1 69 ? 11.152 33.877 52.481 1.000 48.120 69 SER B C 1
ATOM 10592 O O . SER B 1 69 ? 10.831 32.691 52.444 1.000 51.112 69 SER B O 1
ATOM 10600 N N . ASN B 1 70 ? 10.413 34.813 51.882 1.000 43.087 70 ASN B N 1
ATOM 10601 C CA . ASN B 1 70 ? 9.231 34.455 51.092 1.000 47.445 70 ASN B CA 1
ATOM 10602 C C . ASN B 1 70 ? 9.612 33.643 49.836 1.000 48.036 70 ASN B C 1
ATOM 10603 O O . ASN B 1 70 ? 8.854 32.787 49.392 1.000 45.301 70 ASN B O 1
ATOM 10614 N N . LYS B 1 71 ? 10.798 33.877 49.284 1.000 44.478 71 LYS B N 1
ATOM 10615 C CA . LYS B 1 71 ? 11.210 33.218 48.068 1.000 44.664 71 LYS B CA 1
ATOM 10616 C C . LYS B 1 71 ? 11.022 31.695 48.065 1.000 48.666 71 LYS B C 1
ATOM 10617 O O . LYS B 1 71 ? 10.266 31.185 47.234 1.000 45.383 71 LYS B O 1
ATOM 10636 N N . GLN B 1 72 ? 11.751 30.959 48.897 1.000 46.302 72 GLN B N 1
ATOM 10637 C CA . GLN B 1 72 ? 11.627 29.510 48.942 1.000 52.169 72 GLN B CA 1
ATOM 10638 C C . GLN B 1 72 ? 10.152 29.107 48.991 1.000 49.295 72 GLN B C 1
ATOM 10639 O O . GLN B 1 72 ? 9.763 28.136 48.324 1.000 45.237 72 GLN B O 1
ATOM 10653 N N . ARG B 1 73 ? 9.372 29.808 49.837 1.000 45.268 73 ARG B N 1
ATOM 10654 C CA . ARG B 1 73 ? 8.003 29.396 50.136 1.000 47.843 73 ARG B CA 1
ATOM 10655 C C . ARG B 1 73 ? 7.053 29.632 48.932 1.000 44.334 73 ARG B C 1
ATOM 10656 O O . ARG B 1 73 ? 6.119 28.859 48.722 1.000 44.015 73 ARG B O 1
ATOM 10677 N N . LEU B 1 74 ? 7.294 30.701 48.155 1.000 39.092 74 LEU B N 1
ATOM 10678 C CA . LEU B 1 74 ? 6.501 31.087 47.004 1.000 37.262 74 LEU B CA 1
ATOM 10679 C C . LEU B 1 74 ? 6.852 30.127 45.882 1.000 37.398 74 LEU B C 1
ATOM 10680 O O . LEU B 1 74 ? 5.961 29.666 45.216 1.000 36.896 74 LEU B O 1
ATOM 10696 N N . ILE B 1 75 ? 8.132 29.730 45.792 1.000 40.497 75 ILE B N 1
ATOM 10697 C CA . ILE B 1 75 ? 8.546 28.727 44.829 1.000 40.546 75 ILE B CA 1
ATOM 10698 C C . ILE B 1 75 ? 7.877 27.382 45.105 1.000 39.969 75 ILE B C 1
ATOM 10699 O O . ILE B 1 75 ? 7.300 26.775 44.205 1.000 39.688 75 ILE B O 1
ATOM 10715 N N . ALA B 1 76 ? 7.819 26.988 46.356 1.000 38.626 76 ALA B N 1
ATOM 10716 C CA . ALA B 1 76 ? 7.196 25.730 46.737 1.000 42.349 76 ALA B CA 1
ATOM 10717 C C . ALA B 1 76 ? 5.698 25.730 46.380 1.000 41.712 76 ALA B C 1
ATOM 10718 O O . ALA B 1 76 ? 5.138 24.691 45.985 1.000 40.137 76 ALA B O 1
ATOM 10725 N N . ALA B 1 77 ? 5.052 26.898 46.531 1.000 38.571 77 ALA B N 1
ATOM 10726 C CA . ALA B 1 77 ? 3.625 27.033 46.237 1.000 38.127 77 ALA B CA 1
ATOM 10727 C C . ALA B 1 77 ? 3.366 26.957 44.731 1.000 36.444 77 ALA B C 1
ATOM 10728 O O . ALA B 1 77 ? 2.319 26.476 44.330 1.000 36.760 77 ALA B O 1
ATOM 10735 N N . GLY B 1 78 ? 4.290 27.500 43.921 1.000 37.564 78 GLY B N 1
ATOM 10736 C CA . GLY B 1 78 ? 4.241 27.384 42.477 1.000 38.755 78 GLY B CA 1
ATOM 10737 C C . GLY B 1 78 ? 4.399 25.938 42.018 1.000 39.182 78 GLY B C 1
ATOM 10738 O O . GLY B 1 78 ? 3.690 25.464 41.122 1.000 34.075 78 GLY B O 1
ATOM 10742 N N . GLU B 1 79 ? 5.311 25.226 42.672 1.000 35.371 79 GLU B N 1
ATOM 10743 C CA . GLU B 1 79 ? 5.642 23.868 42.313 1.000 37.839 79 GLU B CA 1
ATOM 10744 C C . GLU B 1 79 ? 4.405 22.993 42.444 1.000 37.959 79 GLU B C 1
ATOM 10745 O O . GLU B 1 79 ? 4.214 22.125 41.594 1.000 36.122 79 GLU B O 1
ATOM 10757 N N . LYS B 1 80 ? 3.569 23.292 43.446 1.000 37.002 80 LYS B N 1
ATOM 10758 C CA . LYS B 1 80 ? 2.365 22.525 43.689 1.000 38.366 80 LYS B CA 1
ATOM 10759 C C . LYS B 1 80 ? 1.338 22.760 42.598 1.000 36.159 80 LYS B C 1
ATOM 10760 O O . LYS B 1 80 ? 0.442 21.946 42.474 1.000 38.745 80 LYS B O 1
ATOM 10779 N N . LEU B 1 81 ? 1.528 23.780 41.755 1.000 34.457 81 LEU B N 1
ATOM 10780 C CA . LEU B 1 81 ? 0.590 24.074 40.679 1.000 30.482 81 LEU B CA 1
ATOM 10781 C C . LEU B 1 81 ? 1.164 23.760 39.298 1.000 32.949 81 LEU B C 1
ATOM 10782 O O . LEU B 1 81 ? 0.512 24.069 38.286 1.000 33.250 81 LEU B O 1
ATOM 10798 N N . LEU B 1 82 ? 2.321 23.099 39.221 1.000 34.857 82 LEU B N 1
ATOM 10799 C CA . LEU B 1 82 ? 2.911 22.844 37.916 1.000 38.194 82 LEU B CA 1
ATOM 10800 C C . LEU B 1 82 ? 1.972 21.975 37.096 1.000 34.916 82 LEU B C 1
ATOM 10801 O O . LEU B 1 82 ? 1.901 22.147 35.909 1.000 32.782 82 LEU B O 1
ATOM 10817 N N . ASP B 1 83 ? 1.229 21.086 37.739 1.000 36.396 83 ASP B N 1
ATOM 10818 C CA . ASP B 1 83 ? 0.283 20.233 37.054 1.000 36.625 83 ASP B CA 1
ATOM 10819 C C . ASP B 1 83 ? -1.210 20.590 37.295 1.000 34.237 83 ASP B C 1
ATOM 10820 O O . ASP B 1 83 ? -2.081 19.776 37.018 1.000 34.949 83 ASP B O 1
ATOM 10829 N N . TYR B 1 84 ? -1.492 21.776 37.812 1.000 31.246 84 TYR B N 1
ATOM 10830 C CA . TYR B 1 84 ? -2.827 22.292 38.020 1.000 31.140 84 TYR B CA 1
ATOM 10831 C C . TYR B 1 84 ? -3.640 22.351 36.728 1.000 29.751 84 TYR B C 1
ATOM 10832 O O . TYR B 1 84 ? -3.200 22.935 35.758 1.000 30.412 84 TYR B O 1
ATOM 10850 N N . LYS B 1 85 ? -4.822 21.713 36.770 1.000 30.001 85 LYS B N 1
ATOM 10851 C CA . LYS B 1 85 ? -5.749 21.696 35.654 1.000 31.723 85 LYS B CA 1
ATOM 10852 C C . LYS B 1 85 ? -6.703 22.866 35.834 1.000 30.449 85 LYS B C 1
ATOM 10853 O O . LYS B 1 85 ? -7.540 22.860 36.771 1.000 28.796 85 LYS B O 1
ATOM 10872 N N . TRP B 1 86 ? -6.570 23.832 34.919 1.000 27.289 86 TRP B N 1
ATOM 10873 C CA . TRP B 1 86 ? -7.480 24.964 34.893 1.000 26.730 86 TRP B CA 1
ATOM 10874 C C . TRP B 1 86 ? -8.928 24.469 34.786 1.000 27.803 86 TRP B C 1
ATOM 10875 O O . TRP B 1 86 ? -9.252 23.636 33.955 1.000 27.677 86 TRP B O 1
ATOM 10896 N N . GLN B 1 87 ? -9.780 24.930 35.714 1.000 25.528 87 GLN B N 1
ATOM 10897 C CA . GLN B 1 87 ? -11.123 24.393 35.843 1.000 25.900 87 GLN B CA 1
ATOM 10898 C C . GLN B 1 87 ? -12.120 25.194 35.003 1.000 24.480 87 GLN B C 1
ATOM 10899 O O . GLN B 1 87 ? -12.244 26.432 35.025 1.000 26.339 87 GLN B O 1
ATOM 10913 N N . LEU B 1 88 ? -12.794 24.433 34.166 1.000 25.768 88 LEU B N 1
ATOM 10914 C CA . LEU B 1 88 ? -13.885 24.935 33.374 1.000 30.076 88 LEU B CA 1
ATOM 10915 C C . LEU B 1 88 ? -15.120 25.162 34.256 1.000 29.082 88 LEU B C 1
ATOM 10916 O O . LEU B 1 88 ? -15.391 24.384 35.131 1.000 32.869 88 LEU B O 1
ATOM 10932 N N . ILE B 1 89 ? -15.870 26.216 33.993 1.000 26.205 89 ILE B N 1
ATOM 10933 C CA . ILE B 1 89 ? -17.115 26.487 34.703 1.000 27.946 89 ILE B CA 1
ATOM 10934 C C . ILE B 1 89 ? -18.290 26.264 33.755 1.000 29.017 89 ILE B C 1
ATOM 10935 O O . ILE B 1 89 ? -18.510 26.992 32.793 1.000 29.294 89 ILE B O 1
ATOM 10951 N N . PRO B 1 90 ? -19.026 25.189 33.959 1.000 25.496 90 PRO B N 1
ATOM 10952 C CA . PRO B 1 90 ? -20.057 24.830 32.995 1.000 26.296 90 PRO B CA 1
ATOM 10953 C C . PRO B 1 90 ? -21.265 25.758 33.107 1.000 25.380 90 PRO B C 1
ATOM 10954 O O . PRO B 1 90 ? -21.509 26.363 34.174 1.000 25.011 90 PRO B O 1
ATOM 10965 N N . ALA B 1 91 ? -21.993 25.895 32.003 1.000 23.510 91 ALA B N 1
ATOM 10966 C CA . ALA B 1 91 ? -23.192 26.722 32.022 1.000 24.156 91 ALA B CA 1
ATOM 10967 C C . ALA B 1 91 ? -24.119 26.365 33.187 1.000 25.423 91 ALA B C 1
ATOM 10968 O O . ALA B 1 91 ? -24.665 27.292 33.788 1.000 26.561 91 ALA B O 1
ATOM 10975 N N . THR B 1 92 ? -24.254 25.071 33.517 1.000 25.751 92 THR B N 1
ATOM 10976 C CA . THR B 1 92 ? -25.162 24.659 34.564 1.000 26.686 92 THR B CA 1
ATOM 10977 C C . THR B 1 92 ? -24.752 25.264 35.889 1.000 26.836 92 THR B C 1
ATOM 10978 O O . THR B 1 92 ? -25.639 25.396 36.753 1.000 29.504 92 THR B O 1
ATOM 10989 N N . ALA B 1 93 ? -23.461 25.504 36.135 1.000 22.978 93 ALA B N 1
ATOM 10990 C CA . ALA B 1 93 ? -23.092 26.079 37.410 1.000 25.916 93 ALA B CA 1
ATOM 10991 C C . ALA B 1 93 ? -23.696 27.492 37.591 1.000 29.019 93 ALA B C 1
ATOM 10992 O O . ALA B 1 93 ? -24.144 27.848 38.691 1.000 27.597 93 ALA B O 1
ATOM 10999 N N . TYR B 1 94 ? -23.711 28.298 36.514 1.000 26.573 94 TYR B N 1
ATOM 11000 C CA . TYR B 1 94 ? -24.379 29.595 36.531 1.000 27.995 94 TYR B CA 1
ATOM 11001 C C . TYR B 1 94 ? -25.895 29.433 36.603 1.000 28.896 94 TYR B C 1
ATOM 11002 O O . TYR B 1 94 ? -26.537 30.192 37.316 1.000 31.308 94 TYR B O 1
ATOM 11020 N N . LEU B 1 95 ? -26.458 28.471 35.859 1.000 28.516 95 LEU B N 1
ATOM 11021 C CA . LEU B 1 95 ? -27.902 28.266 35.867 1.000 29.116 95 LEU B CA 1
ATOM 11022 C C . LEU B 1 95 ? -28.391 27.877 37.272 1.000 30.780 95 LEU B C 1
ATOM 11023 O O . LEU B 1 95 ? -29.494 28.243 37.678 1.000 28.632 95 LEU B O 1
ATOM 11039 N N . GLU B 1 96 ? -27.533 27.213 38.042 1.000 30.930 96 GLU B N 1
ATOM 11040 C CA . GLU B 1 96 ? -27.892 26.752 39.365 1.000 32.956 96 GLU B CA 1
ATOM 11041 C C . GLU B 1 96 ? -28.292 27.913 40.290 1.000 33.329 96 GLU B C 1
ATOM 11042 O O . GLU B 1 96 ? -29.103 27.726 41.226 1.000 30.932 96 GLU B O 1
ATOM 11054 N N . TYR B 1 97 ? -27.758 29.109 40.033 1.000 31.721 97 TYR B N 1
ATOM 11055 C CA . TYR B 1 97 ? -28.036 30.250 40.878 1.000 31.164 97 TYR B CA 1
ATOM 11056 C C . TYR B 1 97 ? -29.529 30.581 40.804 1.000 34.046 97 TYR B C 1
ATOM 11057 O O . TYR B 1 97 ? -30.116 30.874 41.856 1.000 31.707 97 TYR B O 1
ATOM 11075 N N . GLU B 1 98 ? -30.076 30.581 39.574 1.000 30.517 98 GLU B N 1
ATOM 11076 C CA . GLU B 1 98 ? -31.483 30.734 39.261 1.000 32.346 98 GLU B CA 1
ATOM 11077 C C . GLU B 1 98 ? -32.312 29.583 39.785 1.000 35.173 98 GLU B C 1
ATOM 11078 O O . GLU B 1 98 ? -33.375 29.834 40.377 1.000 31.731 98 GLU B O 1
ATOM 11090 N N . ARG B 1 99 ? -31.816 28.356 39.616 1.000 30.507 99 ARG B N 1
ATOM 11091 C CA . ARG B 1 99 ? -32.620 27.205 39.998 1.000 33.318 99 ARG B CA 1
ATOM 11092 C C . ARG B 1 99 ? -32.788 27.077 41.517 1.000 34.925 99 ARG B C 1
ATOM 11093 O O . ARG B 1 99 ? -33.893 26.765 41.963 1.000 34.838 99 ARG B O 1
ATOM 11114 N N . THR B 1 100 ? -31.712 27.282 42.293 1.000 35.121 100 THR B N 1
ATOM 11115 C CA . THR B 1 100 ? -31.710 26.916 43.715 1.000 36.634 100 THR B CA 1
ATOM 11116 C C . THR B 1 100 ? -31.046 27.977 44.570 1.000 36.420 100 THR B C 1
ATOM 11117 O O . THR B 1 100 ? -31.055 27.873 45.791 1.000 34.832 100 THR B O 1
ATOM 11128 N N . GLY B 1 101 ? -30.423 28.980 43.947 1.000 33.168 101 GLY B N 1
ATOM 11129 C CA . GLY B 1 101 ? -29.715 30.007 44.685 1.000 33.832 101 GLY B CA 1
ATOM 11130 C C . GLY B 1 101 ? -28.305 29.577 45.098 1.000 32.527 101 GLY B C 1
ATOM 11131 O O . GLY B 1 101 ? -27.607 30.279 45.809 1.000 28.805 101 GLY B O 1
ATOM 11135 N N . ASN B 1 102 ? -27.855 28.449 44.585 1.000 31.380 102 ASN B N 1
ATOM 11136 C CA . ASN B 1 102 ? -26.520 27.982 44.876 1.000 30.482 102 ASN B CA 1
ATOM 11137 C C . ASN B 1 102 ? -25.478 28.839 44.140 1.000 32.377 102 ASN B C 1
ATOM 11138 O O . ASN B 1 102 ? -25.508 28.998 42.916 1.000 28.566 102 ASN B O 1
ATOM 11149 N N . ARG B 1 103 ? -24.506 29.324 44.897 1.000 31.590 103 ARG B N 1
ATOM 11150 C CA . ARG B 1 103 ? -23.478 30.198 44.382 1.000 32.622 103 ARG B CA 1
ATOM 11151 C C . ARG B 1 103 ? -22.142 29.476 44.362 1.000 33.793 103 ARG B C 1
ATOM 11152 O O . ARG B 1 103 ? -21.325 29.717 43.470 1.000 29.463 103 ARG B O 1
ATOM 11173 N N . LYS B 1 104 ? -21.918 28.568 45.322 1.000 32.982 104 LYS B N 1
ATOM 11174 C CA . LYS B 1 104 ? -20.589 27.991 45.498 1.000 32.290 104 LYS B CA 1
ATOM 11175 C C . LYS B 1 104 ? -20.220 27.055 44.348 1.000 31.755 104 LYS B C 1
ATOM 11176 O O . LYS B 1 104 ? -19.038 26.748 44.147 1.000 28.725 104 LYS B O 1
ATOM 11195 N N . ILE B 1 105 ? -21.240 26.484 43.663 1.000 30.516 105 ILE B N 1
ATOM 11196 C CA . ILE B 1 105 ? -20.998 25.556 42.574 1.000 30.267 105 ILE B CA 1
ATOM 11197 C C . ILE B 1 105 ? -20.212 26.282 41.463 1.000 28.063 105 ILE B C 1
ATOM 11198 O O . ILE B 1 105 ? -19.379 25.692 40.780 1.000 31.086 105 ILE B O 1
ATOM 11214 N N . MET B 1 106 ? -20.434 27.589 41.318 1.000 28.053 106 MET B N 1
ATOM 11215 C CA . MET B 1 106 ? -19.700 28.413 40.363 1.000 26.219 106 MET B CA 1
ATOM 11216 C C . MET B 1 106 ? -18.428 28.978 40.993 1.000 26.710 106 MET B C 1
ATOM 11217 O O . MET B 1 106 ? -17.373 29.041 40.363 1.000 25.643 106 MET B O 1
ATOM 11231 N N . GLU B 1 107 ? -18.497 29.469 42.233 1.000 23.946 107 GLU B N 1
ATOM 11232 C CA . GLU B 1 107 ? -17.445 30.250 42.833 1.000 24.807 107 GLU B CA 1
ATOM 11233 C C . GLU B 1 107 ? -16.212 29.435 43.200 1.000 26.092 107 GLU B C 1
ATOM 11234 O O . GLU B 1 107 ? -15.105 29.982 43.227 1.000 27.501 107 GLU B O 1
ATOM 11246 N N . VAL B 1 108 ? -16.395 28.174 43.563 1.000 28.500 108 VAL B N 1
ATOM 11247 C CA . VAL B 1 108 ? -15.294 27.362 44.009 1.000 30.072 108 VAL B CA 1
ATOM 11248 C C . VAL B 1 108 ? -14.264 27.168 42.879 1.000 31.303 108 VAL B C 1
ATOM 11249 O O . VAL B 1 108 ? -13.082 27.460 43.063 1.000 28.281 108 VAL B O 1
ATOM 11262 N N . PRO B 1 109 ? -14.648 26.672 41.699 1.000 28.474 109 PRO B N 1
ATOM 11263 C CA . PRO B 1 109 ? -13.683 26.543 40.598 1.000 29.631 109 PRO B CA 1
ATOM 11264 C C . PRO B 1 109 ? -13.111 27.877 40.131 1.000 27.379 109 PRO B C 1
ATOM 11265 O O . PRO B 1 109 ? -11.910 27.976 39.828 1.000 27.012 109 PRO B O 1
ATOM 11276 N N . TYR B 1 110 ? -13.978 28.899 40.083 1.000 26.139 110 TYR B N 1
ATOM 11277 C CA . TYR B 1 110 ? -13.538 30.232 39.733 1.000 25.583 110 TYR B CA 1
ATOM 11278 C C . TYR B 1 110 ? -12.411 30.669 40.681 1.000 28.267 110 TYR B C 1
ATOM 11279 O O . TYR B 1 110 ? -11.343 31.090 40.257 1.000 24.922 110 TYR B O 1
ATOM 11297 N N . ASP B 1 111 ? -12.690 30.639 41.979 1.000 26.398 111 ASP B N 1
ATOM 11298 C CA . ASP B 1 111 ? -11.721 31.141 42.935 1.000 26.223 111 ASP B CA 1
ATOM 11299 C C . ASP B 1 111 ? -10.448 30.299 42.968 1.000 25.214 111 ASP B C 1
ATOM 11300 O O . ASP B 1 111 ? -9.371 30.856 43.226 1.000 28.714 111 ASP B O 1
ATOM 11309 N N . ALA B 1 112 ? -10.583 29.003 42.721 1.000 25.958 112 ALA B N 1
ATOM 11310 C CA . ALA B 1 112 ? -9.441 2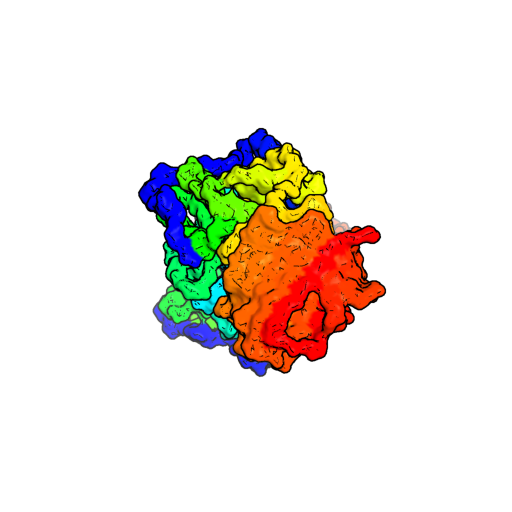8.127 42.620 1.000 27.146 112 ALA B CA 1
ATOM 11311 C C . ALA B 1 112 ? -8.549 28.554 41.448 1.000 26.789 112 ALA B C 1
ATOM 11312 O O . ALA B 1 112 ? -7.328 28.580 41.615 1.000 24.314 112 ALA B O 1
ATOM 11319 N N . ASN B 1 113 ? -9.149 28.872 40.314 1.000 26.076 113 ASN B N 1
ATOM 11320 C CA . ASN B 1 113 ? -8.401 29.371 39.177 1.000 25.443 113 ASN B CA 1
ATOM 11321 C C . ASN B 1 113 ? -7.737 30.692 39.552 1.000 25.532 113 ASN B C 1
ATOM 11322 O O . ASN B 1 113 ? -6.595 30.923 39.118 1.000 27.095 113 ASN B O 1
ATOM 11333 N N . ARG B 1 114 ? -8.478 31.620 40.197 1.000 24.794 114 ARG B N 1
ATOM 11334 C CA . ARG B 1 114 ? -7.884 32.923 40.474 1.000 25.550 114 ARG B CA 1
ATOM 11335 C C . ARG B 1 114 ? -6.679 32.777 41.419 1.000 26.108 114 ARG B C 1
ATOM 11336 O O . ARG B 1 114 ? -5.606 33.348 41.234 1.000 26.604 114 ARG B O 1
ATOM 11357 N N . GLN B 1 115 ? -6.813 31.920 42.395 1.000 28.684 115 GLN B N 1
ATOM 11358 C CA . GLN B 1 115 ? -5.748 31.767 43.365 1.000 29.935 115 GLN B CA 1
ATOM 11359 C C . GLN B 1 115 ? -4.542 31.123 42.695 1.000 29.261 115 GLN B C 1
ATOM 11360 O O . GLN B 1 115 ? -3.432 31.448 43.086 1.000 28.060 115 GLN B O 1
ATOM 11374 N N . ALA B 1 116 ? -4.781 30.145 41.800 1.000 27.285 116 ALA B N 1
ATOM 11375 C CA . ALA B 1 116 ? -3.688 29.489 41.088 1.000 28.274 116 ALA B CA 1
ATOM 11376 C C . ALA B 1 116 ? -2.873 30.487 40.286 1.000 25.763 116 ALA B C 1
ATOM 11377 O O . ALA B 1 116 ? -1.659 30.480 40.348 1.000 28.437 116 ALA B O 1
ATOM 11384 N N . LEU B 1 117 ? -3.551 31.396 39.595 1.000 27.021 117 LEU B N 1
ATOM 11385 C CA . LEU B 1 117 ? -2.940 32.381 38.732 1.000 29.675 117 LEU B CA 1
ATOM 11386 C C . LEU B 1 117 ? -2.172 33.400 39.582 1.000 30.842 117 LEU B C 1
ATOM 11387 O O . LEU B 1 117 ? -1.066 33.795 39.231 1.000 29.678 117 LEU B O 1
ATOM 11403 N N . ASN B 1 118 ? -2.774 33.833 40.693 1.000 27.887 118 ASN B N 1
ATOM 11404 C CA . ASN B 1 118 ? -2.058 34.715 41.615 1.000 27.650 118 ASN B CA 1
ATOM 11405 C C . ASN B 1 118 ? -0.790 34.058 42.164 1.000 29.621 118 ASN B C 1
ATOM 11406 O O . ASN B 1 118 ? 0.273 34.679 42.188 1.000 32.739 118 ASN B O 1
ATOM 11417 N N . THR B 1 119 ? -0.875 32.792 42.570 1.000 29.923 119 THR B N 1
ATOM 11418 C CA . THR B 1 119 ? 0.243 32.111 43.209 1.000 30.942 119 THR B CA 1
ATOM 11419 C C . THR B 1 119 ? 1.365 31.945 42.200 1.000 32.569 119 THR B C 1
ATOM 11420 O O . THR B 1 119 ? 2.528 32.099 42.512 1.000 29.681 119 THR B O 1
ATOM 11431 N N . LEU B 1 120 ? 0.977 31.581 40.970 1.000 29.581 120 LEU B N 1
ATOM 11432 C CA . LEU B 1 120 ? 1.938 31.330 39.932 1.000 30.941 120 LEU B CA 1
ATOM 11433 C C . LEU B 1 120 ? 2.675 32.609 39.613 1.000 28.716 120 LEU B C 1
ATOM 11434 O O . LEU B 1 120 ? 3.874 32.534 39.372 1.000 31.412 120 LEU B O 1
ATOM 11450 N N . MET B 1 121 ? 1.949 33.730 39.602 1.000 30.253 121 MET B N 1
ATOM 11451 C CA . MET B 1 121 ? 2.578 35.028 39.421 1.000 31.889 121 MET B CA 1
ATOM 11452 C C . MET B 1 121 ? 3.689 35.250 40.459 1.000 34.706 121 MET B C 1
ATOM 11453 O O . MET B 1 121 ? 4.817 35.661 40.126 1.000 32.015 121 MET B O 1
ATOM 11467 N N . LEU B 1 122 ? 3.343 35.065 41.733 1.000 34.751 122 LEU B N 1
ATOM 11468 C CA . LEU B 1 122 ? 4.283 35.299 42.825 1.000 33.152 122 LEU B CA 1
ATOM 11469 C C . LEU B 1 122 ? 5.451 34.342 42.749 1.000 35.920 122 LEU B C 1
ATOM 11470 O O . LEU B 1 122 ? 6.586 34.746 42.981 1.000 36.385 122 LEU B O 1
ATOM 11486 N N . ALA B 1 123 ? 5.172 33.085 42.390 1.000 36.617 123 ALA B N 1
ATOM 11487 C CA . ALA B 1 123 ? 6.213 32.085 42.287 1.000 36.600 123 ALA B CA 1
ATOM 11488 C C . ALA B 1 123 ? 7.200 32.403 41.161 1.000 39.079 123 ALA B C 1
ATOM 11489 O O . ALA B 1 123 ? 8.408 32.134 41.315 1.000 36.473 123 ALA B O 1
ATOM 11496 N N . GLU B 1 124 ? 6.695 32.908 40.026 1.000 38.723 124 GLU B N 1
ATOM 11497 C CA . GLU B 1 124 ? 7.572 33.265 38.906 1.000 39.131 124 GLU B CA 1
ATOM 11498 C C . GLU B 1 124 ? 8.365 34.543 39.218 1.000 38.895 124 GLU B C 1
ATOM 11499 O O . GLU B 1 124 ? 9.517 34.632 38.854 1.000 38.298 124 GLU B O 1
ATOM 11511 N N . LEU B 1 125 ? 7.759 35.532 39.894 1.000 41.159 125 LEU B N 1
ATOM 11512 C CA . LEU B 1 125 ? 8.479 36.686 40.405 1.000 38.931 125 LEU B CA 1
ATOM 11513 C C . LEU B 1 125 ? 9.580 36.229 41.365 1.000 42.665 125 LEU B C 1
ATOM 11514 O O . LEU B 1 125 ? 10.707 36.733 41.336 1.000 47.809 125 LEU B O 1
ATOM 11530 N N . ALA B 1 126 ? 9.332 35.164 42.107 1.000 41.015 126 ALA B N 1
ATOM 11531 C CA . ALA B 1 126 ? 10.262 34.713 43.123 1.000 41.301 126 ALA B CA 1
ATOM 11532 C C . ALA B 1 126 ? 11.441 33.994 42.495 1.000 44.876 126 ALA B C 1
ATOM 11533 O O . ALA B 1 126 ? 12.557 34.147 42.967 1.000 45.703 126 ALA B O 1
ATOM 11540 N N . GLU B 1 127 ? 11.190 33.214 41.448 1.000 40.674 127 GLU B N 1
ATOM 11541 C CA . GLU B 1 127 ? 12.178 32.281 40.923 1.000 42.652 127 GLU B CA 1
ATOM 11542 C C . GLU B 1 127 ? 12.877 32.852 39.699 1.000 45.690 127 GLU B C 1
ATOM 11543 O O . GLU B 1 127 ? 14.077 32.728 39.574 1.000 44.090 127 GLU B O 1
ATOM 11555 N N . GLY B 1 128 ? 12.090 33.400 38.782 1.000 45.882 128 GLY B N 1
ATOM 11556 C CA . GLY B 1 128 ? 12.560 34.109 37.605 1.000 45.095 128 GLY B CA 1
ATOM 11557 C C . GLY B 1 128 ? 13.217 33.182 36.599 1.000 45.733 128 GLY B C 1
ATOM 11558 O O . GLY B 1 128 ? 13.926 33.685 35.755 1.000 52.595 128 GLY B O 1
ATOM 11562 N N . LYS B 1 129 ? 13.017 31.859 36.704 1.000 45.138 129 LYS B N 1
ATOM 11563 C CA . LYS B 1 129 ? 13.699 30.907 35.853 1.000 44.855 129 LYS B CA 1
ATOM 11564 C C . LYS B 1 129 ? 12.821 30.491 34.674 1.000 45.231 129 LYS B C 1
ATOM 11565 O O . LYS B 1 129 ? 13.246 29.636 33.913 1.000 47.061 129 LYS B O 1
ATOM 11584 N N . GLY B 1 130 ? 11.627 31.096 34.521 1.000 45.592 130 GLY B N 1
ATOM 11585 C CA . GLY B 1 130 ? 10.740 30.769 33.420 1.000 43.732 130 GLY B CA 1
ATOM 11586 C C . GLY B 1 130 ? 9.877 29.547 33.681 1.000 42.835 130 GLY B C 1
ATOM 11587 O O . GLY B 1 130 ? 9.010 29.264 32.866 1.000 44.048 130 GLY B O 1
ATOM 11591 N N . ARG B 1 131 ? 10.033 28.864 34.815 1.000 38.638 131 ARG B N 1
ATOM 11592 C CA . ARG B 1 131 ? 9.434 27.547 35.000 1.000 40.229 131 ARG B CA 1
ATOM 11593 C C . ARG B 1 131 ? 7.894 27.591 35.121 1.000 38.968 131 ARG B C 1
ATOM 11594 O O . ARG B 1 131 ? 7.234 26.581 34.873 1.000 35.806 131 ARG B O 1
ATOM 11615 N N . PHE B 1 132 ? 7.326 28.738 35.522 1.000 34.890 132 PHE B N 1
ATOM 11616 C CA . PHE B 1 132 ? 5.905 28.859 35.823 1.000 33.405 132 PHE B CA 1
ATOM 11617 C C . PHE B 1 132 ? 5.227 29.638 34.698 1.000 32.690 132 PHE B C 1
ATOM 11618 O O . PHE B 1 132 ? 4.016 29.792 34.745 1.000 29.525 132 PHE B O 1
ATOM 11635 N N . ILE B 1 133 ? 5.992 30.011 33.644 1.000 32.318 133 ILE B N 1
ATOM 11636 C CA . ILE B 1 133 ? 5.475 30.852 32.583 1.000 31.673 133 ILE B CA 1
ATOM 11637 C C . ILE B 1 133 ? 4.391 30.112 31.788 1.000 30.043 133 ILE B C 1
ATOM 11638 O O . ILE B 1 133 ? 3.399 30.729 31.460 1.000 30.415 133 ILE B O 1
ATOM 11654 N N . ASP B 1 134 ? 4.586 28.837 31.450 1.000 30.621 134 ASP B N 1
ATOM 11655 C CA . ASP B 1 134 ? 3.622 28.065 30.671 1.000 30.821 134 ASP B CA 1
ATOM 11656 C C . ASP B 1 134 ? 2.268 28.028 31.395 1.000 33.361 134 ASP B C 1
ATOM 11657 O O . ASP B 1 134 ? 1.223 28.164 30.769 1.000 27.073 134 ASP B O 1
ATOM 11666 N N . GLN B 1 135 ? 2.291 27.818 32.712 1.000 30.137 135 GLN B N 1
ATOM 11667 C CA . GLN B 1 135 ? 1.050 27.781 33.490 1.000 29.867 135 GLN B CA 1
ATOM 11668 C C . GLN B 1 135 ? 0.426 29.162 33.606 1.000 28.434 135 GLN B C 1
ATOM 11669 O O . GLN B 1 135 ? -0.785 29.279 33.557 1.000 27.678 135 GLN B O 1
ATOM 11683 N N . LEU B 1 136 ? 1.238 30.211 33.733 1.000 28.077 136 LEU B N 1
ATOM 11684 C CA . LEU B 1 136 ? 0.711 31.552 33.707 1.000 27.863 136 LEU B CA 1
ATOM 11685 C C . LEU B 1 136 ? -0.007 31.808 32.387 1.000 30.317 136 LEU B C 1
ATOM 11686 O O . LEU B 1 136 ? -1.067 32.412 32.334 1.000 28.794 136 LEU B O 1
ATOM 11702 N N . LEU B 1 137 ? 0.659 31.449 31.294 1.000 28.404 137 LEU B N 1
ATOM 11703 C CA . LEU B 1 137 ? 0.080 31.603 29.966 1.000 28.077 137 LEU B CA 1
ATOM 11704 C C . LEU B 1 137 ? -1.212 30.801 29.788 1.000 25.848 137 LEU B C 1
ATOM 11705 O O . LEU B 1 137 ? -2.170 31.374 29.308 1.000 25.635 137 LEU B O 1
ATOM 11721 N N . ASN B 1 138 ? -1.265 29.550 30.287 1.000 25.763 138 ASN B N 1
ATOM 11722 C CA . ASN B 1 138 ? -2.447 28.727 30.304 1.000 26.546 138 ASN B CA 1
ATOM 11723 C C . ASN B 1 138 ? -3.631 29.424 31.026 1.000 29.719 138 ASN B C 1
ATOM 11724 O O . ASN B 1 138 ? -4.777 29.427 30.526 1.000 25.043 138 ASN B O 1
ATOM 11735 N N . GLY B 1 139 ? -3.346 29.949 32.240 1.000 29.398 139 GLY B N 1
ATOM 11736 C CA . GLY B 1 139 ? -4.362 30.589 33.068 1.000 27.919 139 GLY B CA 1
ATOM 11737 C C . GLY B 1 139 ? -4.891 31.827 32.379 1.000 25.847 139 GLY B C 1
ATOM 11738 O O . GLY B 1 139 ? -6.092 32.079 32.389 1.000 24.110 139 GLY B O 1
ATOM 11742 N N . ALA B 1 140 ? -3.976 32.607 31.784 1.000 26.028 140 ALA B N 1
ATOM 11743 C CA . ALA B 1 140 ? -4.341 33.856 31.133 1.000 27.538 140 ALA B CA 1
ATOM 11744 C C . ALA B 1 140 ? -5.179 33.519 29.883 1.000 25.436 140 ALA B C 1
ATOM 11745 O O . ALA B 1 140 ? -6.242 34.116 29.628 1.000 26.742 140 ALA B O 1
ATOM 11752 N N . TYR B 1 141 ? -4.725 32.508 29.125 1.000 25.528 141 TYR B N 1
ATOM 11753 C CA . TYR B 1 141 ? -5.443 32.154 27.896 1.000 27.689 141 TYR B CA 1
ATOM 11754 C C . TYR B 1 141 ? -6.845 31.629 28.221 1.000 26.358 141 TYR B C 1
ATOM 11755 O O . TYR B 1 141 ? -7.797 32.051 27.600 1.000 26.469 141 TYR B O 1
ATOM 11773 N N . MET B 1 142 ? -6.939 30.685 29.178 1.000 25.332 142 MET B N 1
ATOM 11774 C CA . MET B 1 142 ? -8.216 30.151 29.657 1.000 25.791 142 MET B CA 1
ATOM 11775 C C . MET B 1 142 ? -9.129 31.310 30.061 1.000 24.447 142 MET B C 1
ATOM 11776 O O . MET B 1 142 ? -10.293 31.355 29.684 1.000 24.238 142 MET B O 1
ATOM 11790 N N . SER B 1 143 ? -8.588 32.242 30.818 1.000 25.904 143 SER B N 1
ATOM 11791 C CA . SER B 1 143 ? -9.375 33.343 31.357 1.000 25.663 143 SER B CA 1
ATOM 11792 C C . SER B 1 143 ? -9.924 34.213 30.201 1.000 27.307 143 SER B C 1
ATOM 11793 O O . SER B 1 143 ? -11.017 34.759 30.296 1.000 23.761 143 SER B O 1
ATOM 11801 N N . CYS B 1 144 ? -9.203 34.365 29.067 1.000 25.210 144 CYS B N 1
ATOM 11802 C CA . CYS B 1 144 ? -9.747 35.152 27.976 1.000 25.085 144 CYS B CA 1
ATOM 11803 C C . CYS B 1 144 ? -10.893 34.426 27.283 1.000 25.240 144 CYS B C 1
ATOM 11804 O O . CYS B 1 144 ? -11.708 35.053 26.667 1.000 25.664 144 CYS B O 1
ATOM 11812 N N . GLU B 1 145 ? -10.876 33.093 27.233 1.000 24.474 145 GLU B N 1
ATOM 11813 C CA . GLU B 1 145 ? -11.893 32.283 26.563 1.000 24.673 145 GLU B CA 1
ATOM 11814 C C . GLU B 1 145 ? -13.240 32.270 27.310 1.000 25.189 145 GLU B C 1
ATOM 11815 O O . GLU B 1 145 ? -14.317 32.216 26.701 1.000 23.464 145 GLU B O 1
ATOM 11827 N N . MET B 1 146 ? -13.199 32.448 28.629 1.000 24.107 146 MET B N 1
ATOM 11828 C CA . MET B 1 146 ? -14.428 32.595 29.402 1.000 25.513 146 MET B CA 1
ATOM 11829 C C . MET B 1 146 ? -15.211 33.768 28.836 1.000 23.780 146 MET B C 1
ATOM 11830 O O . MET B 1 146 ? -14.615 34.777 28.512 1.000 27.877 146 MET B O 1
ATOM 11844 N N . ASN B 1 147 ? -16.549 33.673 28.786 1.000 28.178 147 ASN B N 1
ATOM 11845 C CA . ASN B 1 147 ? -17.383 34.749 28.271 1.000 26.575 147 ASN B CA 1
ATOM 11846 C C . ASN B 1 147 ? -17.410 35.937 29.243 1.000 28.046 147 ASN B C 1
ATOM 11847 O O . ASN B 1 147 ? -17.511 37.067 28.785 1.000 26.729 147 ASN B O 1
ATOM 11858 N N . SER B 1 148 ? -17.171 35.715 30.544 1.000 26.873 148 SER B N 1
ATOM 11859 C CA . SER B 1 148 ? -17.274 36.759 31.576 1.000 27.651 148 SER B CA 1
ATOM 11860 C C . SER B 1 148 ? -16.507 36.377 32.831 1.000 25.790 148 SER B C 1
ATOM 11861 O O . SER B 1 148 ? -16.346 35.166 33.083 1.000 24.402 148 SER B O 1
ATOM 11869 N N . TRP B 1 149 ? -16.063 37.399 33.598 1.000 24.721 149 TRP B N 1
ATOM 11870 C CA . TRP B 1 149 ? -15.459 37.138 34.887 1.000 24.704 149 TRP B CA 1
ATOM 11871 C C . TRP B 1 149 ? -16.412 37.493 36.038 1.000 24.190 149 TRP B C 1
ATOM 11872 O O . TRP B 1 149 ? -15.984 37.601 37.189 1.000 26.082 149 TRP B O 1
ATOM 11893 N N . VAL B 1 150 ? -17.667 37.792 35.720 1.000 26.883 150 VAL B N 1
ATOM 11894 C CA . VAL B 1 150 ? -18.660 38.105 36.744 1.000 30.787 150 VAL B CA 1
ATOM 11895 C C . VAL B 1 150 ? -19.178 36.828 37.429 1.000 28.457 150 VAL B C 1
ATOM 11896 O O . VAL B 1 150 ? -19.451 35.812 36.817 1.000 25.040 150 VAL B O 1
ATOM 11909 N N . LEU B 1 151 ? -19.332 36.890 38.761 1.000 29.203 151 LEU B N 1
ATOM 11910 C CA . LEU B 1 151 ? -19.970 35.833 39.550 1.000 26.797 151 LEU B CA 1
ATOM 11911 C C . LEU B 1 151 ? -21.398 35.604 39.092 1.000 26.342 151 LEU B C 1
ATOM 11912 O O . LEU B 1 151 ? -22.096 36.520 38.714 1.000 27.550 151 LEU B O 1
ATOM 11928 N N . SER B 1 152 ? -21.842 34.357 39.204 1.000 25.521 152 SER B N 1
ATOM 11929 C CA . SER B 1 152 ? -23.177 33.969 38.822 1.000 26.556 152 SER B CA 1
ATOM 11930 C C . SER B 1 152 ? -24.229 34.708 39.669 1.000 27.808 152 SER B C 1
ATOM 11931 O O . SER B 1 152 ? -25.311 34.950 39.171 1.000 28.393 152 SER B O 1
ATOM 11939 N N . ALA B 1 153 ? -23.909 34.974 40.929 1.000 28.042 153 ALA B N 1
ATOM 11940 C CA . ALA B 1 153 ? -24.856 35.689 41.812 1.000 32.232 153 ALA B CA 1
ATOM 11941 C C . ALA B 1 153 ? -25.043 37.149 41.387 1.000 34.058 153 ALA B C 1
ATOM 11942 O O . ALA B 1 153 ? -26.044 37.776 41.734 1.000 29.133 153 ALA B O 1
ATOM 11949 N N . HIS B 1 154 ? -24.068 37.693 40.640 1.000 31.360 154 HIS B N 1
ATOM 11950 C CA . HIS B 1 154 ? -23.973 39.123 40.343 1.000 31.009 154 HIS B CA 1
ATOM 11951 C C . HIS B 1 154 ? -24.401 39.421 38.908 1.000 31.832 154 HIS B C 1
ATOM 11952 O O . HIS B 1 154 ? -24.765 40.543 38.568 1.000 32.144 154 HIS B O 1
ATOM 11967 N N . LEU B 1 155 ? -24.298 38.404 38.031 1.000 29.770 155 LEU B N 1
ATOM 11968 C CA . LEU B 1 155 ? -24.660 38.560 36.648 1.000 31.780 155 LEU B CA 1
ATOM 11969 C C . LEU B 1 155 ? -26.106 38.999 36.489 1.000 32.084 155 LEU B C 1
ATOM 11970 O O . LEU B 1 155 ? -26.400 39.561 35.454 1.000 29.511 155 LEU B O 1
ATOM 11986 N N . PRO B 1 156 ? -27.070 38.701 37.395 1.000 32.694 156 PRO B N 1
ATOM 11987 C CA . PRO B 1 156 ? -28.442 39.216 37.259 1.000 33.585 156 PRO B CA 1
ATOM 11988 C C . PRO B 1 156 ? -28.657 40.737 37.285 1.000 31.249 156 PRO B C 1
ATOM 11989 O O . PRO B 1 156 ? -29.701 41.174 36.819 1.000 34.345 156 PRO B O 1
ATOM 12000 N N . ARG B 1 157 ? -27.602 41.511 37.537 1.000 33.777 157 ARG B N 1
ATOM 12001 C CA . ARG B 1 157 ? -27.628 42.954 37.331 1.000 36.422 157 ARG B CA 1
ATOM 12002 C C . ARG B 1 157 ? -27.438 43.319 35.864 1.000 39.614 157 ARG B C 1
ATOM 12003 O O . ARG B 1 157 ? -27.615 44.483 35.500 1.000 37.895 157 ARG B O 1
ATOM 12024 N N . GLN B 1 158 ? -27.133 42.354 34.985 1.000 36.183 158 GLN B N 1
ATOM 12025 C CA . GLN B 1 158 ? -26.999 42.683 33.579 1.000 34.528 158 GLN B CA 1
ATOM 12026 C C . GLN B 1 158 ? -28.397 42.983 33.067 1.000 34.993 158 GLN B C 1
ATOM 12027 O O . GLN B 1 158 ? -29.327 42.696 33.790 1.000 36.243 158 GLN B O 1
ATOM 12041 N N . SER B 1 159 ? -28.513 43.593 31.874 1.000 39.913 159 SER B N 1
ATOM 12042 C CA . SER B 1 159 ? -29.768 43.938 31.204 1.000 44.046 159 SER B CA 1
ATOM 12043 C C . SER B 1 159 ? -30.700 42.759 31.174 1.000 40.507 159 SER B C 1
ATOM 12044 O O . SER B 1 159 ? -31.871 42.908 31.420 1.000 41.386 159 SER B O 1
ATOM 12052 N N . SER B 1 160 ? -30.209 41.629 30.693 1.000 38.170 160 SER B N 1
ATOM 12053 C CA . SER B 1 160 ? -31.074 40.458 30.588 1.000 37.573 160 SER B CA 1
ATOM 12054 C C . SER B 1 160 ? -31.579 40.012 31.962 1.000 33.471 160 SER B C 1
ATOM 12055 O O . SER B 1 160 ? -32.478 39.187 31.996 1.000 37.753 160 SER B O 1
ATOM 12063 N N . LYS B 1 161 ? -30.890 40.375 33.052 1.000 35.202 161 LYS B N 1
ATOM 12064 C CA . LYS B 1 161 ? -31.175 39.891 34.403 1.000 41.536 161 LYS B CA 1
ATOM 12065 C C . LYS B 1 161 ? -30.982 38.378 34.592 1.000 40.027 161 LYS B C 1
ATOM 12066 O O . LYS B 1 161 ? -31.495 37.793 35.553 1.000 35.355 161 LYS B O 1
ATOM 12085 N N . ARG B 1 162 ? -30.151 37.749 33.755 1.000 35.953 162 ARG B N 1
ATOM 12086 C CA . ARG B 1 162 ? -29.908 36.313 33.866 1.000 33.319 162 ARG B CA 1
ATOM 12087 C C . ARG B 1 162 ? -28.583 36.055 34.566 1.000 33.882 162 ARG B C 1
ATOM 12088 O O . ARG B 1 162 ? -27.729 36.939 34.676 1.000 35.206 162 ARG B O 1
ATOM 12109 N N . SER B 1 163 ? -28.417 34.812 35.069 1.000 30.838 163 SER B N 1
ATOM 12110 C CA . SER B 1 163 ? -27.253 34.456 35.851 1.000 28.270 163 SER B CA 1
ATOM 12111 C C . SER B 1 163 ? -26.133 33.910 34.959 1.000 25.828 163 SER B C 1
ATOM 12112 O O . SER B 1 163 ? -25.037 33.720 35.475 1.000 28.395 163 SER B O 1
ATOM 12120 N N . LEU B 1 164 ? -26.423 33.656 33.693 1.000 25.963 164 LEU B N 1
ATOM 12121 C CA . LEU B 1 164 ? -25.414 33.162 32.759 1.000 28.057 164 LEU B CA 1
ATOM 12122 C C . LEU B 1 164 ? -24.798 34.360 32.034 1.000 29.019 164 LEU B C 1
ATOM 12123 O O . LEU B 1 164 ? -25.534 35.298 31.668 1.000 30.424 164 LEU B O 1
ATOM 12139 N N . PRO B 1 165 ? -23.473 34.332 31.724 1.000 29.520 165 PRO B N 1
ATOM 12140 C CA . PRO B 1 165 ? -22.838 35.338 30.866 1.000 30.234 165 PRO B CA 1
ATOM 12141 C C . PRO B 1 165 ? -23.544 35.469 29.536 1.000 29.607 165 PRO B C 1
ATOM 12142 O O . PRO B 1 165 ? -24.007 34.481 28.990 1.000 29.466 165 PRO B O 1
ATOM 12153 N N . ASP B 1 166 ? -23.732 36.737 29.115 1.000 28.556 166 ASP B N 1
ATOM 12154 C CA . ASP B 1 166 ? -24.255 37.039 27.798 1.000 29.316 166 ASP B CA 1
ATOM 12155 C C . ASP B 1 166 ? -23.098 37.752 27.096 1.000 32.159 166 ASP B C 1
ATOM 12156 O O . ASP B 1 166 ? -22.788 38.887 27.456 1.000 30.184 166 ASP B O 1
ATOM 12165 N N . PHE B 1 167 ? -22.533 37.120 26.059 1.000 32.738 167 PHE B N 1
ATOM 12166 C CA . PHE B 1 167 ? -21.376 37.634 25.350 1.000 31.820 167 PHE B CA 1
ATOM 12167 C C . PHE B 1 167 ? -21.581 39.055 24.836 1.000 34.731 167 PHE B C 1
ATOM 12168 O O . PHE B 1 167 ? -20.612 39.720 24.471 1.000 34.018 167 PHE B O 1
ATOM 12185 N N . ARG B 1 168 ? -22.849 39.472 24.715 1.000 34.844 168 ARG B N 1
ATOM 12186 C CA . ARG B 1 168 ? -23.205 40.809 24.241 1.000 35.340 168 ARG B CA 1
ATOM 12187 C C . ARG B 1 168 ? -23.004 41.922 25.269 1.000 35.392 168 ARG B C 1
ATOM 12188 O O . ARG B 1 168 ? -23.151 43.082 24.894 1.000 36.423 168 ARG B O 1
ATOM 12209 N N . GLU B 1 169 ? -22.832 41.618 26.547 1.000 31.857 169 GLU B N 1
ATOM 12210 C CA . GLU B 1 169 ? -22.764 42.683 27.539 1.000 35.663 169 GLU B CA 1
ATOM 12211 C C . GLU B 1 169 ? -21.760 42.350 28.631 1.000 31.207 169 GLU B C 1
ATOM 12212 O O . GLU B 1 169 ? -21.650 41.191 29.054 1.000 31.259 169 GLU B O 1
ATOM 12224 N N . GLN B 1 170 ? -21.002 43.328 29.080 1.000 28.397 170 GLN B N 1
ATOM 12225 C CA . GLN B 1 170 ? -20.183 43.123 30.264 1.000 30.099 170 GLN B CA 1
ATOM 12226 C C . GLN B 1 170 ? -20.656 44.043 31.381 1.000 32.727 170 GLN B C 1
ATOM 12227 O O . GLN B 1 170 ? -20.901 45.239 31.145 1.000 35.178 170 GLN B O 1
ATOM 12241 N N . ILE B 1 171 ? -20.710 43.526 32.608 1.000 30.798 171 ILE B N 1
ATOM 12242 C CA . ILE B 1 171 ? -20.788 44.436 33.747 1.000 31.815 171 ILE B CA 1
ATOM 12243 C C . ILE B 1 171 ? -19.562 44.200 34.609 1.000 31.700 171 ILE B C 1
ATOM 12244 O O . ILE B 1 171 ? -18.830 43.247 34.338 1.000 31.715 171 ILE B O 1
ATOM 12260 N N . ILE B 1 172 ? -19.400 44.981 35.694 1.000 28.935 172 ILE B N 1
ATOM 12261 C CA . ILE B 1 172 ? -18.317 44.743 36.648 1.000 29.190 172 ILE B CA 1
ATOM 12262 C C . ILE B 1 172 ? -18.946 44.417 38.006 1.000 32.481 172 ILE B C 1
ATOM 12263 O O . ILE B 1 172 ? -19.874 45.122 38.421 1.000 32.723 172 ILE B O 1
ATOM 12279 N N . ASP B 1 173 ? -18.371 43.428 38.704 1.000 28.818 173 ASP B N 1
ATOM 12280 C CA . ASP B 1 173 ? -18.724 43.077 40.066 1.000 29.262 173 ASP B CA 1
ATOM 12281 C C . ASP B 1 173 ? -17.443 42.909 40.858 1.000 32.580 173 ASP B C 1
ATOM 12282 O O . ASP B 1 173 ? -16.360 43.087 40.326 1.000 32.903 173 ASP B O 1
ATOM 12291 N N . LEU B 1 174 ? -17.565 42.555 42.143 1.000 29.973 174 LEU B N 1
ATOM 12292 C CA . LEU B 1 174 ? -16.398 42.296 42.968 1.000 31.157 174 LEU B CA 1
ATOM 12293 C C . LEU B 1 174 ? -15.413 41.332 42.298 1.000 29.789 174 LEU B C 1
ATOM 12294 O O . LEU B 1 174 ? -14.191 41.542 42.330 1.000 31.908 174 LEU B O 1
ATOM 12310 N N . GLY B 1 175 ? -15.935 40.186 41.861 1.000 30.252 175 GLY B N 1
ATOM 12311 C CA . GLY B 1 175 ? -15.076 39.191 41.250 1.000 29.300 175 GLY B CA 1
ATOM 12312 C C . GLY B 1 175 ? -14.372 39.724 39.989 1.000 25.924 175 GLY B C 1
ATOM 12313 O O . GLY B 1 175 ? -13.167 39.640 39.899 1.000 27.327 175 GLY B O 1
ATOM 12317 N N . SER B 1 176 ? -15.144 40.186 39.018 1.000 24.778 176 SER B N 1
ATOM 12318 C CA . SER B 1 176 ? -14.636 40.552 37.731 1.000 27.609 176 SER B CA 1
ATOM 12319 C C . SER B 1 176 ? -13.584 41.649 37.851 1.000 30.610 176 SER B C 1
ATOM 12320 O O . SER B 1 176 ? -12.584 41.645 37.139 1.000 28.993 176 SER B O 1
ATOM 12328 N N . GLY B 1 177 ? -13.756 42.563 38.816 1.000 31.294 177 GLY B N 1
ATOM 12329 C CA . GLY B 1 177 ? -12.751 43.584 39.020 1.000 29.625 177 GLY B CA 1
ATOM 12330 C C . GLY B 1 177 ? -11.437 42.991 39.530 1.000 30.359 177 GLY B C 1
ATOM 12331 O O . GLY B 1 177 ? -10.356 43.445 39.158 1.000 30.446 177 GLY B O 1
ATOM 12335 N N . GLY B 1 178 ? -11.534 42.072 40.474 1.000 28.609 178 GLY B N 1
ATOM 12336 C CA . GLY B 1 178 ? -10.369 41.409 41.011 1.000 29.509 178 GLY B CA 1
ATOM 12337 C C . GLY B 1 178 ? -9.676 40.607 39.908 1.000 27.995 178 GLY B C 1
ATOM 12338 O O . GLY B 1 178 ? -8.436 40.543 39.865 1.000 26.738 178 GLY B O 1
ATOM 12342 N N . TYR B 1 179 ? -10.487 39.930 39.084 1.000 27.104 179 TYR B N 1
ATOM 12343 C CA . TYR B 1 179 ? -9.931 39.057 38.038 1.000 28.372 179 TYR B CA 1
ATOM 12344 C C . TYR B 1 179 ? -9.164 39.902 37.010 1.000 26.459 179 TYR B C 1
ATOM 12345 O O . TYR B 1 179 ? -8.027 39.579 36.630 1.000 27.812 179 TYR B O 1
ATOM 12363 N N . GLY B 1 180 ? -9.789 41.023 36.621 1.000 29.215 180 GLY B N 1
ATOM 12364 C CA . GLY B 1 180 ? -9.258 42.056 35.732 1.000 30.003 180 GLY B CA 1
ATOM 12365 C C . GLY B 1 180 ? -7.922 42.620 36.216 1.000 31.344 180 GLY B C 1
ATOM 12366 O O . GLY B 1 180 ? -6.953 42.644 35.467 1.000 30.581 180 GLY B O 1
ATOM 12370 N N . ALA B 1 181 ? -7.845 43.039 37.488 1.000 28.746 181 ALA B N 1
ATOM 12371 C CA . ALA B 1 181 ? -6.613 43.545 38.042 1.000 28.499 181 ALA B CA 1
ATOM 12372 C C . ALA B 1 181 ? -5.529 42.487 38.094 1.000 30.332 181 ALA B C 1
ATOM 12373 O O . ALA B 1 181 ? -4.394 42.805 37.765 1.000 33.198 181 ALA B O 1
ATOM 12380 N N . LEU B 1 182 ? -5.852 41.226 38.454 1.000 27.600 182 LEU B N 1
ATOM 12381 C CA . LEU B 1 182 ? -4.848 40.189 38.400 1.000 27.253 182 LEU B CA 1
ATOM 12382 C C . LEU B 1 182 ? -4.304 40.031 36.967 1.000 27.187 182 LEU B C 1
ATOM 12383 O O . LEU B 1 182 ? -3.102 39.827 36.770 1.000 27.254 182 LEU B O 1
ATOM 12399 N N . MET B 1 183 ? -5.224 39.956 36.008 1.000 26.970 183 MET B N 1
ATOM 12400 C CA . MET B 1 183 ? -4.876 39.746 34.600 1.000 28.019 183 MET B CA 1
ATOM 12401 C C . MET B 1 183 ? -3.980 40.878 34.099 1.000 30.301 183 MET B C 1
ATOM 12402 O O . MET B 1 183 ? -3.003 40.640 33.373 1.000 30.233 183 MET B O 1
ATOM 12416 N N . ALA B 1 184 ? -4.309 42.107 34.528 1.000 28.361 184 ALA B N 1
ATOM 12417 C CA . ALA B 1 184 ? -3.493 43.262 34.259 1.000 30.926 184 ALA B CA 1
ATOM 12418 C C . ALA B 1 184 ? -2.100 43.104 34.838 1.000 33.976 184 ALA B C 1
ATOM 12419 O O . ALA B 1 184 ? -1.135 43.407 34.146 1.000 29.726 184 ALA B O 1
ATOM 12426 N N . TRP B 1 185 ? -1.977 42.664 36.092 1.000 30.847 185 TRP B N 1
ATOM 12427 C CA . TRP B 1 185 ? -0.650 42.484 36.667 1.000 32.299 185 TRP B CA 1
ATOM 12428 C C . TRP B 1 185 ? 0.139 41.387 35.955 1.000 34.380 185 TRP B C 1
ATOM 12429 O O . TRP B 1 185 ? 1.340 41.503 35.824 1.000 32.474 185 TRP B O 1
ATOM 12450 N N . VAL B 1 186 ? -0.508 40.259 35.609 1.000 32.925 186 VAL B N 1
ATOM 12451 C CA . VAL B 1 186 ? 0.142 39.216 34.814 1.000 32.002 186 VAL B CA 1
ATOM 12452 C C . VAL B 1 186 ? 0.649 39.770 33.480 1.000 31.923 186 VAL B C 1
ATOM 12453 O O . VAL B 1 186 ? 1.741 39.450 33.060 1.000 35.952 186 VAL B O 1
ATOM 12466 N N . HIS B 1 187 ? -0.185 40.546 32.798 1.000 32.454 187 HIS B N 1
ATOM 12467 C CA . HIS B 1 187 ? 0.173 41.178 31.552 1.000 30.304 187 HIS B CA 1
ATOM 12468 C C . HIS B 1 187 ? 1.409 42.046 31.777 1.000 33.837 187 HIS B C 1
ATOM 12469 O O . HIS B 1 187 ? 2.307 42.064 30.959 1.000 34.448 187 HIS B O 1
ATOM 12484 N N . TYR B 1 188 ? 1.413 42.809 32.882 1.000 33.124 188 TYR B N 1
ATOM 12485 C CA . TYR B 1 188 ? 2.430 43.800 33.151 1.000 34.467 188 TYR B CA 1
ATOM 12486 C C . TYR B 1 188 ? 3.769 43.108 33.358 1.000 36.077 188 TYR B C 1
ATOM 12487 O O . TYR B 1 188 ? 4.748 43.498 32.750 1.000 35.735 188 TYR B O 1
ATOM 12505 N N . PHE B 1 189 ? 3.813 42.071 34.185 1.000 34.573 189 PHE B N 1
ATOM 12506 C CA . PHE B 1 189 ? 5.062 41.416 34.499 1.000 34.102 189 PHE B CA 1
ATOM 12507 C C . PHE B 1 189 ? 5.519 40.496 33.375 1.000 38.011 189 PHE B C 1
ATOM 12508 O O . PHE B 1 189 ? 6.722 40.308 33.246 1.000 35.695 189 PHE B O 1
ATOM 12525 N N . PHE B 1 190 ? 4.606 39.840 32.639 1.000 34.014 190 PHE B N 1
ATOM 12526 C CA . PHE B 1 190 ? 5.067 38.708 31.854 1.000 36.379 190 PHE B CA 1
ATOM 12527 C C . PHE B 1 190 ? 4.858 38.897 30.337 1.000 36.061 190 PHE B C 1
ATOM 12528 O O . PHE B 1 190 ? 5.002 37.942 29.598 1.000 33.135 190 PHE B O 1
ATOM 12545 N N . ARG B 1 191 ? 4.394 40.050 29.881 1.000 36.601 191 ARG B N 1
ATOM 12546 C CA . ARG B 1 191 ? 4.070 40.202 28.469 1.000 37.639 191 ARG B CA 1
ATOM 12547 C C . ARG B 1 191 ? 5.276 39.800 27.609 1.000 39.716 191 ARG B C 1
ATOM 12548 O O . ARG B 1 191 ? 5.113 39.198 26.549 1.000 33.643 191 ARG B O 1
ATOM 12569 N N . LYS B 1 192 ? 6.487 40.124 28.093 1.000 39.789 192 LYS B N 1
ATOM 12570 C CA . LYS B 1 192 ? 7.704 39.957 27.296 1.000 43.943 192 LYS B CA 1
ATOM 12571 C C . LYS B 1 192 ? 7.970 38.475 27.072 1.000 38.503 192 LYS B C 1
ATOM 12572 O O . LYS B 1 192 ? 7.875 38.030 25.917 1.000 40.346 192 LYS B O 1
ATOM 12591 N N . PRO B 1 193 ? 8.059 37.618 28.126 1.000 35.487 193 PRO B N 1
ATOM 12592 C CA . PRO B 1 193 ? 8.134 36.180 27.901 1.000 33.133 193 PRO B CA 1
ATOM 12593 C C . PRO B 1 193 ? 6.903 35.551 27.244 1.000 33.962 193 PRO B C 1
ATOM 12594 O O . PRO B 1 193 ? 7.045 34.584 26.481 1.000 34.810 193 PRO B O 1
ATOM 12605 N N . PHE B 1 194 ? 5.685 36.038 27.556 1.000 33.049 194 PHE B N 1
ATOM 12606 C CA . PHE B 1 194 ? 4.513 35.539 26.846 1.000 32.491 194 PHE B CA 1
ATOM 12607 C C . PHE B 1 194 ? 4.708 35.777 25.334 1.000 31.316 194 PHE B C 1
ATOM 12608 O O . PHE B 1 194 ? 4.436 34.906 24.522 1.000 29.793 194 PHE B O 1
ATOM 12625 N N . ASP B 1 195 ? 5.060 37.007 24.966 1.000 33.135 195 ASP B N 1
ATOM 12626 C CA . ASP B 1 195 ? 5.142 37.403 23.553 1.000 35.230 195 ASP B CA 1
ATOM 12627 C C . ASP B 1 195 ? 6.156 36.570 22.773 1.000 37.013 195 ASP B C 1
ATOM 12628 O O . ASP B 1 195 ? 5.938 36.271 21.580 1.000 33.609 195 ASP B O 1
ATOM 12637 N N . LYS B 1 196 ? 7.232 36.194 23.467 1.000 38.148 196 LYS B N 1
ATOM 12638 C CA . LYS B 1 196 ? 8.258 35.327 22.930 1.000 41.657 196 LYS B CA 1
ATOM 12639 C C . LYS B 1 196 ? 7.691 33.957 22.613 1.000 36.706 196 LYS B C 1
ATOM 12640 O O . LYS B 1 196 ? 8.142 33.298 21.695 1.000 32.638 196 LYS B O 1
ATOM 12659 N N . ILE B 1 197 ? 6.761 33.481 23.412 1.000 31.804 197 ILE B N 1
ATOM 12660 C CA . ILE B 1 197 ? 6.143 32.192 23.148 1.000 30.818 197 ILE B CA 1
ATOM 12661 C C . ILE B 1 197 ? 5.156 32.323 21.986 1.000 31.158 197 ILE B C 1
ATOM 12662 O O . ILE B 1 197 ? 5.245 31.522 21.034 1.000 31.320 197 ILE B O 1
ATOM 12678 N N . ASN B 1 198 ? 4.209 33.285 22.111 1.000 30.647 198 ASN B N 1
ATOM 12679 C CA . ASN B 1 198 ? 3.257 33.650 21.060 1.000 31.919 198 ASN B CA 1
ATOM 12680 C C . ASN B 1 198 ? 2.620 34.958 21.452 1.000 31.743 198 ASN B C 1
ATOM 12681 O O . ASN B 1 198 ? 1.910 35.023 22.435 1.000 31.735 198 ASN B O 1
ATOM 12692 N N . PRO B 1 199 ? 2.808 36.041 20.680 1.000 31.825 199 PRO B N 1
ATOM 12693 C CA . PRO B 1 199 ? 2.209 37.321 21.069 1.000 30.126 199 PRO B CA 1
ATOM 12694 C C . PRO B 1 199 ? 0.684 37.489 21.131 1.000 30.098 199 PRO B C 1
ATOM 12695 O O . PRO B 1 199 ? 0.218 38.527 21.600 1.000 28.567 199 PRO B O 1
ATOM 12706 N N . VAL B 1 200 ? -0.078 36.555 20.542 1.000 29.332 200 VAL B N 1
ATOM 12707 C CA . VAL B 1 200 ? -1.540 36.595 20.540 1.000 27.464 200 VAL B CA 1
ATOM 12708 C C . VAL B 1 200 ? -2.115 36.477 21.974 1.000 25.995 200 VAL B C 1
ATOM 12709 O O . VAL B 1 200 ? -3.190 36.985 22.191 1.000 28.127 200 VAL B O 1
ATOM 12722 N N . VAL B 1 201 ? -1.394 35.907 22.936 1.000 25.563 201 VAL B N 1
ATOM 12723 C CA . VAL B 1 201 ? -1.896 35.774 24.304 1.000 25.804 201 VAL B CA 1
ATOM 12724 C C . VAL B 1 201 ? -2.032 37.143 24.938 1.000 28.042 201 VAL B C 1
ATOM 12725 O O . VAL B 1 201 ? -3.151 37.489 25.304 1.000 26.815 201 VAL B O 1
ATOM 12738 N N . SER B 1 202 ? -0.947 37.933 24.959 1.000 28.855 202 SER B N 1
ATOM 12739 C CA . SER B 1 202 ? -0.982 39.248 25.571 1.000 28.980 202 SER B CA 1
ATOM 12740 C C . SER B 1 202 ? -1.984 40.116 24.836 1.000 30.870 202 SER B C 1
ATOM 12741 O O . SER B 1 202 ? -2.703 40.897 25.452 1.000 32.090 202 SER B O 1
ATOM 12749 N N . LEU B 1 203 ? -2.081 39.947 23.501 1.000 30.404 203 LEU B N 1
ATOM 12750 C CA . LEU B 1 203 ? -3.021 40.730 22.693 1.000 28.865 203 LEU B CA 1
ATOM 12751 C C . LEU B 1 203 ? -4.446 40.496 23.206 1.000 25.689 203 LEU B C 1
ATOM 12752 O O . LEU B 1 203 ? -5.256 41.412 23.327 1.000 26.299 203 LEU B O 1
ATOM 12768 N N . GLN B 1 204 ? -4.783 39.247 23.357 1.000 26.265 204 GLN B N 1
ATOM 12769 C CA . GLN B 1 204 ? -6.165 38.929 23.749 1.000 28.108 204 GLN B CA 1
ATOM 12770 C C . GLN B 1 204 ? -6.445 39.351 25.203 1.000 28.831 204 GLN B C 1
ATOM 12771 O O . GLN B 1 204 ? -7.584 39.640 25.533 1.000 28.038 204 GLN B O 1
ATOM 12785 N N . MET B 1 205 ? -5.403 39.425 26.045 1.000 28.735 205 MET B N 1
ATOM 12786 C CA . MET B 1 205 ? -5.560 39.893 27.437 1.000 28.885 205 MET B CA 1
ATOM 12787 C C . MET B 1 205 ? -5.913 41.380 27.424 1.000 30.198 205 MET B C 1
ATOM 12788 O O . MET B 1 205 ? -6.810 41.884 28.127 1.000 28.460 205 MET B O 1
ATOM 12802 N N . ARG B 1 206 ? -5.248 42.092 26.525 1.000 28.346 206 ARG B N 1
ATOM 12803 C CA . ARG B 1 206 ? -5.486 43.501 26.385 1.000 27.686 206 ARG B CA 1
ATOM 12804 C C . ARG B 1 206 ? -6.922 43.705 25.946 1.000 30.409 206 ARG B C 1
ATOM 12805 O O . ARG B 1 206 ? -7.582 44.589 26.498 1.000 29.558 206 ARG B O 1
ATOM 12826 N N . LYS B 1 207 ? -7.421 42.913 24.971 1.000 28.524 207 LYS B N 1
ATOM 12827 C CA . LYS B 1 207 ? -8.792 43.065 24.508 1.000 29.795 207 LYS B CA 1
ATOM 12828 C C . LYS B 1 207 ? -9.744 42.707 25.657 1.000 28.709 207 LYS B C 1
ATOM 12829 O O . LYS B 1 207 ? -10.787 43.330 25.843 1.000 29.947 207 LYS B O 1
ATOM 12848 N N . ALA B 1 208 ? -9.448 41.626 26.357 1.000 30.533 208 ALA B N 1
ATOM 12849 C CA . ALA B 1 208 ? -10.351 41.167 27.419 1.000 30.297 208 ALA B CA 1
ATOM 12850 C C . ALA B 1 208 ? -10.492 42.215 28.516 1.000 29.858 208 ALA B C 1
ATOM 12851 O O . ALA B 1 208 ? -11.574 42.452 29.073 1.000 29.021 208 ALA B O 1
ATOM 12858 N N . ILE B 1 209 ? -9.365 42.771 28.921 1.000 31.048 209 ILE B N 1
ATOM 12859 C CA . ILE B 1 209 ? -9.420 43.765 30.001 1.000 32.598 209 ILE B CA 1
ATOM 12860 C C . ILE B 1 209 ? -10.168 45.025 29.544 1.000 32.791 209 ILE B C 1
ATOM 12861 O O . ILE B 1 209 ? -10.865 45.652 30.342 1.000 32.358 209 ILE B O 1
ATOM 12877 N N . LYS B 1 210 ? -9.991 45.428 28.278 1.000 29.592 210 LYS B N 1
ATOM 12878 C CA . LYS B 1 210 ? -10.681 46.564 27.693 1.000 32.268 210 LYS B CA 1
ATOM 12879 C C . LYS B 1 210 ? -12.194 46.327 27.659 1.000 30.432 210 LYS B C 1
ATOM 12880 O O . LYS B 1 210 ? -12.965 47.184 28.105 1.000 32.425 210 LYS B O 1
ATOM 12899 N N . GLU B 1 211 ? -12.614 45.171 27.170 1.000 31.223 211 GLU B N 1
ATOM 12900 C CA . GLU B 1 211 ? -14.040 44.854 27.048 1.000 33.343 211 GLU B CA 1
ATOM 12901 C C . GLU B 1 211 ? -14.726 44.605 28.399 1.000 30.872 211 GLU B C 1
ATOM 12902 O O . GLU B 1 211 ? -15.926 44.747 28.524 1.000 30.695 211 GLU B O 1
ATOM 12914 N N . ARG B 1 212 ? -13.993 44.133 29.395 1.000 31.526 212 ARG B N 1
ATOM 12915 C CA . ARG B 1 212 ? -14.655 43.634 30.589 1.000 29.304 212 ARG B CA 1
ATOM 12916 C C . ARG B 1 212 ? -14.441 44.609 31.749 1.000 30.788 212 ARG B C 1
ATOM 12917 O O . ARG B 1 212 ? -15.196 44.561 32.731 1.000 30.287 212 ARG B O 1
ATOM 12938 N N . ILE B 1 213 ? -13.407 45.470 31.656 1.000 29.259 213 ILE B N 1
ATOM 12939 C CA . ILE B 1 213 ? -13.170 46.451 32.707 1.000 29.806 213 ILE B CA 1
ATOM 12940 C C . ILE B 1 213 ? -13.186 47.882 32.169 1.000 33.561 213 ILE B C 1
ATOM 12941 O O . ILE B 1 213 ? -14.026 48.677 32.586 1.000 32.943 213 ILE B O 1
ATOM 12957 N N . LEU B 1 214 ? -12.239 48.227 31.282 1.000 32.742 214 LEU B N 1
ATOM 12958 C CA . LEU B 1 214 ? -12.039 49.614 30.900 1.000 34.163 214 LEU B CA 1
ATOM 12959 C C . LEU B 1 214 ? -13.292 50.199 30.268 1.000 35.273 214 LEU B C 1
ATOM 12960 O O . LEU B 1 214 ? -13.762 51.252 30.659 1.000 36.964 214 LEU B O 1
ATOM 12976 N N . ASP B 1 215 ? -13.806 49.563 29.233 1.000 36.471 215 ASP B N 1
ATOM 12977 C CA . ASP B 1 215 ? -14.924 50.133 28.503 1.000 36.669 215 ASP B CA 1
ATOM 12978 C C . ASP B 1 215 ? -16.208 50.202 29.333 1.000 36.976 215 ASP B C 1
ATOM 12979 O O . ASP B 1 215 ? -16.861 51.227 29.315 1.000 37.618 215 ASP B O 1
ATOM 12988 N N . PRO B 1 216 ? -16.705 49.122 29.964 1.000 35.603 216 PRO B N 1
ATOM 12989 C CA . PRO B 1 216 ? -17.909 49.186 30.795 1.000 37.818 216 PRO B CA 1
ATOM 12990 C C . PRO B 1 216 ? -17.754 50.257 31.856 1.000 36.004 216 PRO B C 1
ATOM 12991 O O . PRO B 1 216 ? -18.708 50.901 32.220 1.000 37.517 216 PRO B O 1
ATOM 13002 N N . TYR B 1 217 ? -16.553 50.351 32.429 1.000 37.031 217 TYR B N 1
ATOM 13003 C CA . TYR B 1 217 ? -16.331 51.306 33.502 1.000 36.389 217 TYR B CA 1
ATOM 13004 C C . TYR B 1 217 ? -16.638 52.701 32.968 1.000 40.483 217 TYR B C 1
ATOM 13005 O O . TYR B 1 217 ? -17.328 53.467 33.613 1.000 40.610 217 TYR B O 1
ATOM 13023 N N . MET B 1 218 ? -16.128 53.038 31.797 1.000 41.450 218 MET B N 1
ATOM 13024 C CA . MET B 1 218 ? -16.300 54.384 31.263 1.000 43.112 218 MET B CA 1
ATOM 13025 C C . MET B 1 218 ? -17.659 54.579 30.615 1.000 43.505 218 MET B C 1
ATOM 13026 O O . MET B 1 218 ? -18.101 55.704 30.537 1.000 43.274 218 MET B O 1
ATOM 13040 N N . ASN B 1 219 ? -18.326 53.513 30.152 1.000 43.203 219 ASN B N 1
ATOM 13041 C CA . ASN B 1 219 ? -19.480 53.672 29.268 1.000 45.410 219 ASN B CA 1
ATOM 13042 C C . ASN B 1 219 ? -20.806 53.400 29.974 1.000 48.235 219 ASN B C 1
ATOM 13043 O O . ASN B 1 219 ? -21.879 53.678 29.446 1.000 52.362 219 ASN B O 1
ATOM 13054 N N . ASP B 1 220 ? -20.752 52.872 31.178 1.000 47.244 220 ASP B N 1
ATOM 13055 C CA . ASP B 1 220 ? -21.970 52.530 31.882 1.000 46.446 220 ASP B CA 1
ATOM 13056 C C . ASP B 1 220 ? -21.963 53.308 33.194 1.000 46.417 220 ASP B C 1
ATOM 13057 O O . ASP B 1 220 ? -21.172 53.021 34.094 1.000 48.570 220 ASP B O 1
ATOM 13066 N N . ASP B 1 221 ? -22.857 54.290 33.301 1.000 50.792 221 ASP B N 1
ATOM 13067 C CA . ASP B 1 221 ? -22.931 55.131 34.488 1.000 56.052 221 ASP B CA 1
ATOM 13068 C C . ASP B 1 221 ? -23.775 54.454 35.560 1.000 55.192 221 ASP B C 1
ATOM 13069 O O . ASP B 1 221 ? -23.785 54.918 36.706 1.000 56.269 221 ASP B O 1
ATOM 13078 N N . ASP B 1 222 ? -24.455 53.367 35.167 1.000 55.032 222 ASP B N 1
ATOM 13079 C CA . ASP B 1 222 ? -25.564 52.810 35.931 1.000 57.922 222 ASP B CA 1
ATOM 13080 C C . ASP B 1 222 ? -25.138 51.659 36.830 1.000 53.314 222 ASP B C 1
ATOM 13081 O O . ASP B 1 222 ? -26.004 51.002 37.385 1.000 59.722 222 ASP B O 1
ATOM 13090 N N . MET B 1 223 ? -23.846 51.415 37.042 1.000 49.803 223 MET B N 1
ATOM 13091 C CA . MET B 1 223 ? -23.530 50.259 37.868 1.000 51.370 223 MET B CA 1
ATOM 13092 C C . MET B 1 223 ? -23.747 50.702 39.315 1.000 52.016 223 MET B C 1
ATOM 13093 O O . MET B 1 223 ? -23.341 51.811 39.670 1.000 50.349 223 MET B O 1
ATOM 13107 N N . TRP B 1 224 ? -24.419 49.863 40.127 1.000 43.604 224 TRP B N 1
ATOM 13108 C CA . TRP B 1 224 ? -24.993 50.349 41.385 1.000 46.904 224 TRP B CA 1
ATOM 13109 C C . TRP B 1 224 ? -23.894 50.823 42.349 1.000 45.559 224 TRP B C 1
ATOM 13110 O O . TRP B 1 224 ? -24.049 51.852 42.999 1.000 43.344 224 TRP B O 1
ATOM 13131 N N . TRP B 1 225 ? -22.735 50.134 42.360 1.000 42.533 225 TRP B N 1
ATOM 13132 C CA . TRP B 1 225 ? -21.666 50.440 43.302 1.000 41.346 225 TRP B CA 1
ATOM 13133 C C . TRP B 1 225 ? -20.931 51.736 42.947 1.000 39.649 225 TRP B C 1
ATOM 13134 O O . TRP B 1 225 ? -20.151 52.196 43.771 1.000 37.727 225 TRP B O 1
ATOM 13155 N N . MET B 1 226 ? -21.117 52.260 41.716 1.000 39.658 226 MET B N 1
ATOM 13156 C CA . MET B 1 226 ? -20.460 53.486 41.260 1.000 43.999 226 MET B CA 1
ATOM 13157 C C . MET B 1 226 ? -21.048 54.703 41.992 1.000 42.993 226 MET B C 1
ATOM 13158 O O . MET B 1 226 ? -20.394 55.714 42.126 1.000 42.471 226 MET B O 1
ATOM 13172 N N . ALA B 1 227 ? -22.333 54.605 42.335 1.000 47.392 227 ALA B N 1
ATOM 13173 C CA . ALA B 1 227 ? -23.032 55.508 43.234 1.000 49.017 227 ALA B CA 1
ATOM 13174 C C . ALA B 1 227 ? -23.344 56.834 42.555 1.000 52.821 227 ALA B C 1
ATOM 13175 O O . ALA B 1 227 ? -23.847 57.727 43.223 1.000 56.914 227 ALA B O 1
ATOM 13182 N N . PHE B 1 228 ? -23.091 56.958 41.243 1.000 55.694 228 PHE B N 1
ATOM 13183 C CA . PHE B 1 228 ? -23.691 58.019 40.432 1.000 66.662 228 PHE B CA 1
ATOM 13184 C C . PHE B 1 228 ? -25.203 57.786 40.426 1.000 71.196 228 PHE B C 1
ATOM 13185 O O . PHE B 1 228 ? -25.611 56.629 40.329 1.000 83.605 228 PHE B O 1
ATOM 13202 N N . ASN B 1 229 ? -26.019 58.853 40.546 1.000 79.719 229 ASN B N 1
ATOM 13203 C CA . ASN B 1 229 ? -27.479 58.751 40.669 1.000 89.171 229 ASN B CA 1
ATOM 13204 C C . ASN B 1 229 ? -27.921 58.252 42.050 1.000 90.639 229 ASN B C 1
ATOM 13205 O O . ASN B 1 229 ? -29.023 57.724 42.230 1.000 76.820 229 ASN B O 1
ATOM 13216 N N . TRP B 1 230 ? -27.045 58.380 43.040 1.000 94.580 230 TRP B N 1
ATOM 13217 C CA . TRP B 1 230 ? -27.379 57.903 44.365 1.000 96.209 230 TRP B CA 1
ATOM 13218 C C . TRP B 1 230 ? -28.403 58.848 44.993 1.000 98.486 230 TRP B C 1
ATOM 13219 O O . TRP B 1 230 ? -28.182 60.053 45.045 1.000 99.992 230 TRP B O 1
ATOM 13240 N N . GLN B 1 231 ? -29.533 58.288 45.440 1.000 99.587 231 GLN B N 1
ATOM 13241 C CA . GLN B 1 231 ? -30.547 59.030 46.174 1.000 95.157 231 GLN B CA 1
ATOM 13242 C C . GLN B 1 231 ? -30.492 58.597 47.636 1.000 83.556 231 GLN B C 1
ATOM 13243 O O . GLN B 1 231 ? -30.032 57.491 47.910 1.000 68.233 231 GLN B O 1
ATOM 13257 N N . PRO B 1 232 ? -30.959 59.422 48.610 1.000 88.141 232 PRO B N 1
ATOM 13258 C CA . PRO B 1 232 ? -31.137 58.952 49.994 1.000 84.274 232 PRO B CA 1
ATOM 13259 C C . PRO B 1 232 ? -31.965 57.663 50.112 1.000 75.530 232 PRO B C 1
ATOM 13260 O O . PRO B 1 232 ? -32.896 57.433 49.336 1.000 63.267 232 PRO B O 1
ATOM 13271 N N . GLY B 1 233 ? -31.557 56.773 51.032 1.000 73.388 233 GLY B N 1
ATOM 13272 C CA . GLY B 1 233 ? -32.233 55.496 51.253 1.000 74.180 233 GLY B CA 1
ATOM 13273 C C . GLY B 1 233 ? -31.516 54.304 50.607 1.000 73.113 233 GLY B C 1
ATOM 13274 O O . GLY B 1 233 ? -31.795 53.156 50.959 1.000 66.214 233 GLY B O 1
ATOM 13278 N N . GLU B 1 234 ? -30.584 54.586 49.680 1.000 76.690 234 GLU B N 1
ATOM 13279 C CA . GLU B 1 234 ? -29.814 53.570 48.967 1.000 72.644 234 GLU B CA 1
ATOM 13280 C C . GLU B 1 234 ? -28.498 53.291 49.695 1.000 63.509 234 GLU B C 1
ATOM 13281 O O . GLU B 1 234 ? -28.068 54.062 50.557 1.000 61.706 234 GLU B O 1
ATOM 13293 N N . ILE B 1 235 ? -27.846 52.182 49.329 1.000 57.231 235 ILE B N 1
ATOM 13294 C CA . ILE B 1 235 ? -26.618 51.787 49.998 1.000 61.216 235 ILE B CA 1
ATOM 13295 C C . ILE B 1 235 ? -25.421 52.158 49.135 1.000 50.642 235 ILE B C 1
ATOM 13296 O O . ILE B 1 235 ? -25.460 52.011 47.924 1.000 50.089 235 ILE B O 1
ATOM 13312 N N . ILE B 1 236 ? -24.386 52.666 49.806 1.000 44.661 236 ILE B N 1
ATOM 13313 C CA . ILE B 1 236 ? -23.040 52.698 49.281 1.000 43.880 236 ILE B CA 1
ATOM 13314 C C . ILE B 1 236 ? -22.229 51.927 50.304 1.000 45.870 236 ILE B C 1
ATOM 13315 O O . ILE B 1 236 ? -22.324 52.223 51.503 1.000 46.431 236 ILE B O 1
ATOM 13331 N N . ASN B 1 237 ? -21.545 50.863 49.854 1.000 39.886 237 ASN B N 1
ATOM 13332 C CA . ASN B 1 237 ? -20.823 50.009 50.779 1.000 38.349 237 ASN B CA 1
ATOM 13333 C C . ASN B 1 237 ? -19.435 49.719 50.217 1.000 40.833 237 ASN B C 1
ATOM 13334 O O . ASN B 1 237 ? -18.936 50.472 49.374 1.000 42.823 237 ASN B O 1
ATOM 13345 N N . ASN B 1 238 ? -18.849 48.627 50.727 1.000 41.292 238 ASN B N 1
ATOM 13346 C CA . ASN B 1 238 ? -17.505 48.190 50.415 1.000 38.008 238 ASN B CA 1
ATOM 13347 C C . ASN B 1 238 ? -17.382 47.970 48.897 1.000 36.364 238 ASN B C 1
ATOM 13348 O O . ASN B 1 238 ? -16.278 48.087 48.399 1.000 34.763 238 ASN B O 1
ATOM 13359 N N . TRP B 1 239 ? -18.486 47.739 48.168 1.000 33.937 239 TRP B N 1
ATOM 13360 C CA . TRP B 1 239 ? -18.359 47.493 46.734 1.000 38.145 239 TRP B CA 1
ATOM 13361 C C . TRP B 1 239 ? -17.737 48.703 46.032 1.000 37.558 239 TRP B C 1
ATOM 13362 O O . TRP B 1 239 ? -17.001 48.530 45.064 1.000 37.247 239 TRP B O 1
ATOM 13383 N N . ASN B 1 240 ? -18.024 49.923 46.522 1.000 37.017 240 ASN B N 1
ATOM 13384 C CA . ASN B 1 240 ? -17.578 51.132 45.859 1.000 34.436 240 ASN B CA 1
ATOM 13385 C C . ASN B 1 240 ? -16.054 51.186 45.885 1.000 35.485 240 ASN B C 1
ATOM 13386 O O . ASN B 1 240 ? -15.404 51.178 44.864 1.000 37.629 240 ASN B O 1
ATOM 13397 N N . PRO B 1 241 ? -15.376 51.315 47.030 1.000 36.482 241 PRO B N 1
ATOM 13398 C CA . PRO B 1 241 ? -13.924 51.383 47.026 1.000 34.423 241 PRO B CA 1
ATOM 13399 C C . PRO B 1 241 ? -13.250 50.139 46.478 1.000 37.651 241 PRO B C 1
ATOM 13400 O O . PRO B 1 241 ? -12.230 50.265 45.777 1.000 35.622 241 PRO B O 1
ATOM 13411 N N . TRP B 1 242 ? -13.855 48.962 46.744 1.000 34.853 242 TRP B N 1
ATOM 13412 C CA . TRP B 1 242 ? -13.332 47.719 46.223 1.000 31.661 242 TRP B CA 1
ATOM 13413 C C . TRP B 1 242 ? -13.277 47.754 44.689 1.000 31.060 242 TRP B C 1
ATOM 13414 O O . TRP B 1 242 ? -12.204 47.555 44.120 1.000 31.567 242 TRP B O 1
ATOM 13435 N N . CYS B 1 243 ? -14.405 47.996 44.023 1.000 29.680 243 CYS B N 1
ATOM 13436 C CA . CYS B 1 243 ? -14.442 47.892 42.566 1.000 30.720 243 CYS B CA 1
ATOM 13437 C C . CYS B 1 243 ? -13.673 49.048 41.943 1.000 31.282 243 CYS B C 1
ATOM 13438 O O . CYS B 1 243 ? -13.010 48.860 40.945 1.000 32.989 243 CYS B O 1
ATOM 13446 N N . ASN B 1 244 ? -13.708 50.235 42.582 1.000 32.211 244 ASN B N 1
ATOM 13447 C CA . ASN B 1 244 ? -13.006 51.407 42.070 1.000 32.206 244 ASN B CA 1
ATOM 13448 C C . ASN B 1 244 ? -11.505 51.181 42.186 1.000 31.784 244 ASN B C 1
ATOM 13449 O O . ASN B 1 244 ? -10.760 51.474 41.261 1.000 34.847 244 ASN B O 1
ATOM 13460 N N . SER B 1 245 ? -11.028 50.578 43.269 1.000 31.689 245 SER B N 1
ATOM 13461 C CA . SER B 1 245 ? -9.599 50.287 43.383 1.000 32.549 245 SER B CA 1
ATOM 13462 C C . SER B 1 245 ? -9.186 49.302 42.296 1.000 33.031 245 SER B C 1
ATOM 13463 O O . SER B 1 245 ? -8.055 49.416 41.808 1.000 32.093 245 SER B O 1
ATOM 13471 N N . ASN B 1 246 ? -10.103 48.381 41.902 1.000 35.280 246 ASN B N 1
ATOM 13472 C CA . ASN B 1 246 ? -9.712 47.378 40.916 1.000 34.277 246 ASN B CA 1
ATOM 13473 C C . ASN B 1 246 ? -9.709 48.016 39.527 1.000 30.859 246 ASN B C 1
ATOM 13474 O O . ASN B 1 246 ? -8.784 47.844 38.738 1.000 31.826 246 ASN B O 1
ATOM 13485 N N . ALA B 1 247 ? -10.729 48.793 39.236 1.000 33.608 247 ALA B N 1
ATOM 13486 C CA . ALA B 1 247 ? -10.782 49.516 37.970 1.000 35.932 247 ALA B CA 1
ATOM 13487 C C . ALA B 1 247 ? -9.552 50.423 37.820 1.000 40.872 247 ALA B C 1
ATOM 13488 O O . ALA B 1 247 ? -8.854 50.392 36.788 1.000 33.471 247 ALA B O 1
ATOM 13495 N N . LEU B 1 248 ? -9.204 51.145 38.918 1.000 36.924 248 LEU B N 1
ATOM 13496 C CA . LEU B 1 248 ? -8.098 52.095 38.888 1.000 36.565 248 LEU B CA 1
ATOM 13497 C C . LEU B 1 248 ? -6.791 51.404 38.508 1.000 34.863 248 LEU B C 1
ATOM 13498 O O . LEU B 1 248 ? -6.108 51.913 37.626 1.000 37.304 248 LEU B O 1
ATOM 13514 N N . GLN B 1 249 ? -6.477 50.237 39.128 1.000 34.713 249 GLN B N 1
ATOM 13515 C CA . GLN B 1 249 ? -5.282 49.494 38.782 1.000 36.732 249 GLN B CA 1
ATOM 13516 C C . GLN B 1 249 ? -5.272 49.169 37.271 1.000 36.512 249 GLN B C 1
ATOM 13517 O O . GLN B 1 249 ? -4.242 49.374 36.605 1.000 35.518 249 GLN B O 1
ATOM 13531 N N . CYS B 1 250 ? -6.407 48.666 36.759 1.000 33.342 250 CYS B N 1
ATOM 13532 C CA . CYS B 1 250 ? -6.472 48.285 35.351 1.000 34.251 250 CYS B CA 1
ATOM 13533 C C . CYS B 1 250 ? -6.155 49.478 34.448 1.000 35.648 250 CYS B C 1
ATOM 13534 O O . CYS B 1 250 ? -5.378 49.339 33.510 1.000 37.633 250 CYS B O 1
ATOM 13542 N N . PHE B 1 251 ? -6.776 50.623 34.692 1.000 36.815 251 PHE B N 1
ATOM 13543 C CA . PHE B 1 251 ? -6.432 51.822 33.924 1.000 40.509 251 PHE B CA 1
ATOM 13544 C C . PHE B 1 251 ? -4.943 52.137 34.051 1.000 40.947 251 PHE B C 1
ATOM 13545 O O . PHE B 1 251 ? -4.265 52.412 33.029 1.000 42.053 251 PHE B O 1
ATOM 13562 N N . LEU B 1 252 ? -4.446 52.183 35.297 1.000 37.630 252 LEU B N 1
ATOM 13563 C CA . LEU B 1 252 ? -3.068 52.618 35.486 1.000 37.807 252 LEU B CA 1
ATOM 13564 C C . LEU B 1 252 ? -2.106 51.668 34.756 1.000 37.984 252 LEU B C 1
ATOM 13565 O O . LEU B 1 252 ? -1.043 52.089 34.291 1.000 39.882 252 LEU B O 1
ATOM 13581 N N . LEU B 1 253 ? -2.463 50.394 34.614 1.000 35.429 253 LEU B N 1
ATOM 13582 C CA . LEU B 1 253 ? -1.583 49.411 34.009 1.000 35.399 253 LEU B CA 1
ATOM 13583 C C . LEU B 1 253 ? -1.771 49.288 32.483 1.000 37.501 253 LEU B C 1
ATOM 13584 O O . LEU B 1 253 ? -0.822 48.916 31.788 1.000 39.015 253 LEU B O 1
ATOM 13600 N N . MET B 1 254 ? -2.961 49.613 31.983 1.000 36.018 254 MET B N 1
ATOM 13601 C CA . MET B 1 254 ? -3.392 49.193 30.654 1.000 39.089 254 MET B CA 1
ATOM 13602 C C . MET B 1 254 ? -3.770 50.363 29.755 1.000 41.415 254 MET B C 1
ATOM 13603 O O . MET B 1 254 ? -3.842 50.170 28.554 1.000 37.746 254 MET B O 1
ATOM 13617 N N . GLU B 1 255 ? -4.056 51.552 30.301 1.000 40.542 255 GLU B N 1
ATOM 13618 C CA . GLU B 1 255 ? -4.432 52.682 29.477 1.000 42.102 255 GLU B CA 1
ATOM 13619 C C . GLU B 1 255 ? -3.264 53.672 29.372 1.000 47.487 255 GLU B C 1
ATOM 13620 O O . GLU B 1 255 ? -2.923 54.337 30.354 1.000 50.836 255 GLU B O 1
ATOM 13632 N N . ASN B 1 256 ? -2.679 53.799 28.166 1.000 48.264 256 ASN B N 1
ATOM 13633 C CA . ASN B 1 256 ? -1.488 54.634 27.961 1.000 48.863 256 ASN B CA 1
ATOM 13634 C C . ASN B 1 256 ? -1.778 55.955 27.248 1.000 48.161 256 ASN B C 1
ATOM 13635 O O . ASN B 1 256 ? -0.881 56.776 27.041 1.000 54.434 256 ASN B O 1
ATOM 13646 N N . ASN B 1 257 ? -3.038 56.200 26.902 1.000 50.048 257 ASN B N 1
ATOM 13647 C CA . ASN B 1 257 ? -3.481 57.511 26.466 1.000 51.120 257 ASN B CA 1
ATOM 13648 C C . ASN B 1 257 ? -3.760 58.413 27.683 1.000 51.346 257 ASN B C 1
ATOM 13649 O O . ASN B 1 257 ? -4.618 58.088 28.492 1.000 50.612 257 ASN B O 1
ATOM 13660 N N . LYS B 1 258 ? -3.130 59.607 27.746 1.000 51.995 258 LYS B N 1
ATOM 13661 C CA . LYS B 1 258 ? -3.136 60.480 28.916 1.000 53.117 258 LYS B CA 1
ATOM 13662 C C . LYS B 1 258 ? -4.538 61.059 29.134 1.000 55.136 258 LYS B C 1
ATOM 13663 O O . LYS B 1 258 ? -5.059 61.084 30.265 1.000 47.980 258 LYS B O 1
ATOM 13682 N N . ASP B 1 259 ? -5.200 61.460 28.050 1.000 52.092 259 ASP B N 1
ATOM 13683 C CA . ASP B 1 259 ? -6.537 62.013 28.189 1.000 52.906 259 ASP B CA 1
ATOM 13684 C C . ASP B 1 259 ? -7.493 60.920 28.654 1.000 48.575 259 ASP B C 1
ATOM 13685 O O . ASP B 1 259 ? -8.302 61.159 29.523 1.000 50.067 259 ASP B O 1
ATOM 13694 N N . ARG B 1 260 ? -7.425 59.727 28.067 1.000 49.512 260 ARG B N 1
ATOM 13695 C CA . ARG B 1 260 ? -8.350 58.689 28.491 1.000 51.667 260 ARG B CA 1
ATOM 13696 C C . ARG B 1 260 ? -8.108 58.342 29.949 1.000 46.674 260 ARG B C 1
ATOM 13697 O O . ARG B 1 260 ? -9.071 58.256 30.679 1.000 45.297 260 ARG B O 1
ATOM 13718 N N . LEU B 1 261 ? -6.834 58.172 30.327 1.000 44.618 261 LEU B N 1
ATOM 13719 C CA . LEU B 1 261 ? -6.403 57.849 31.677 1.000 45.561 261 LEU B CA 1
ATOM 13720 C C . LEU B 1 261 ? -6.923 58.851 32.695 1.000 45.270 261 LEU B C 1
ATOM 13721 O O . LEU B 1 261 ? -7.474 58.459 33.728 1.000 41.163 261 LEU B O 1
ATOM 13737 N N . ALA B 1 262 ? -6.732 60.152 32.417 1.000 47.127 262 ALA B N 1
ATOM 13738 C CA . ALA B 1 262 ? -7.160 61.165 33.363 1.000 47.406 262 ALA B CA 1
ATOM 13739 C C . ALA B 1 262 ? -8.678 61.139 33.544 1.000 49.375 262 ALA B C 1
ATOM 13740 O O . ALA B 1 262 ? -9.162 61.384 34.644 1.000 47.537 262 ALA B O 1
ATOM 13747 N N . LYS B 1 263 ? -9.431 60.991 32.440 1.000 48.234 263 LYS B N 1
ATOM 13748 C CA . LYS B 1 263 ? -10.889 60.955 32.535 1.000 47.556 263 LYS B CA 1
ATOM 13749 C C . LYS B 1 263 ? -11.343 59.768 33.409 1.000 43.768 263 LYS B C 1
ATOM 13750 O O . LYS B 1 263 ? -12.291 59.880 34.179 1.000 42.236 263 LYS B O 1
ATOM 13769 N N . ALA B 1 264 ? -10.697 58.598 33.261 1.000 41.513 264 ALA B N 1
ATOM 13770 C CA . ALA B 1 264 ? -11.140 57.437 34.036 1.000 41.932 264 ALA B CA 1
ATOM 13771 C C . ALA B 1 264 ? -10.771 57.654 35.492 1.000 39.398 264 ALA B C 1
ATOM 13772 O O . ALA B 1 264 ? -11.597 57.377 36.338 1.000 40.241 264 ALA B O 1
ATOM 13779 N N . VAL B 1 265 ? -9.519 58.042 35.751 1.000 38.438 265 VAL B N 1
ATOM 13780 C CA . VAL B 1 265 ? -9.057 58.228 37.119 1.000 42.753 265 VAL B CA 1
ATOM 13781 C C . VAL B 1 265 ? -9.929 59.226 37.866 1.000 43.364 265 VAL B C 1
ATOM 13782 O O . VAL B 1 265 ? -10.244 58.994 39.021 1.000 44.472 265 VAL B O 1
ATOM 13795 N N . TYR B 1 266 ? -10.259 60.353 37.219 1.000 45.396 266 TYR B N 1
ATOM 13796 C CA . TYR B 1 266 ? -11.139 61.358 37.780 1.000 47.536 266 TYR B CA 1
ATOM 13797 C C . TYR B 1 266 ? -12.526 60.758 38.006 1.000 47.650 266 TYR B C 1
ATOM 13798 O O . TYR B 1 266 ? -13.204 61.065 38.999 1.000 43.828 266 TYR B O 1
ATOM 13816 N N . ARG B 1 267 ? -12.998 59.949 37.053 1.000 44.951 267 ARG B N 1
ATOM 13817 C CA . ARG B 1 267 ? -14.297 59.311 37.257 1.000 45.100 267 ARG B CA 1
ATOM 13818 C C . ARG B 1 267 ? -14.252 58.496 38.558 1.000 41.907 267 ARG B C 1
ATOM 13819 O O . ARG B 1 267 ? -15.175 58.504 39.358 1.000 41.525 267 ARG B O 1
ATOM 13840 N N . SER B 1 268 ? -13.155 57.780 38.789 1.000 40.637 268 SER B N 1
ATOM 13841 C CA . SER B 1 268 ? -13.018 56.965 39.985 1.000 36.371 268 SER B CA 1
ATOM 13842 C C . SER B 1 268 ? -12.988 57.813 41.270 1.000 39.340 268 SER B C 1
ATOM 13843 O O . SER B 1 268 ? -13.556 57.423 42.286 1.000 34.816 268 SER B O 1
ATOM 13851 N N . MET B 1 269 ? -12.336 58.975 41.195 1.000 42.107 269 MET B N 1
ATOM 13852 C CA . MET B 1 269 ? -12.295 59.947 42.285 1.000 43.333 269 MET B CA 1
ATOM 13853 C C . MET B 1 269 ? -13.695 60.418 42.641 1.000 40.715 269 MET B C 1
ATOM 13854 O O . MET B 1 269 ? -14.033 60.527 43.830 1.000 36.728 269 MET B O 1
ATOM 13868 N N . LYS B 1 270 ? -14.502 60.689 41.611 1.000 39.728 270 LYS B N 1
ATOM 13869 C CA . LYS B 1 270 ? -15.869 61.133 41.869 1.000 43.151 270 LYS B CA 1
ATOM 13870 C C . LYS B 1 270 ? -16.667 60.037 42.538 1.000 42.337 270 LYS B C 1
ATOM 13871 O O . LYS B 1 270 ? -17.413 60.306 43.478 1.000 43.897 270 LYS B O 1
ATOM 13890 N N . SER B 1 271 ? -16.505 58.808 42.041 1.000 40.548 271 SER B N 1
ATOM 13891 C CA . SER B 1 271 ? -17.271 57.693 42.559 1.000 40.410 271 SER B CA 1
ATOM 13892 C C . SER B 1 271 ? -16.868 57.360 43.996 1.000 36.771 271 SER B C 1
ATOM 13893 O O . SER B 1 271 ? -17.706 57.186 44.873 1.000 40.348 271 SER B O 1
ATOM 13901 N N . VAL B 1 272 ? -15.572 57.373 44.308 1.000 37.689 272 VAL B N 1
ATOM 13902 C CA . VAL B 1 272 ? -15.140 57.074 45.673 1.000 38.136 272 VAL B CA 1
ATOM 13903 C C . VAL B 1 272 ? -15.547 58.177 46.643 1.000 43.645 272 VAL B C 1
ATOM 13904 O O . VAL B 1 272 ? -15.645 57.920 47.852 1.000 37.330 272 VAL B O 1
ATOM 13917 N N . ASP B 1 273 ? -15.742 59.415 46.116 1.000 43.201 273 ASP B N 1
ATOM 13918 C CA . ASP B 1 273 ? -16.110 60.542 46.962 1.000 43.361 273 ASP B CA 1
ATOM 13919 C C . ASP B 1 273 ? -17.490 60.227 47.524 1.000 45.176 273 ASP B C 1
ATOM 13920 O O . ASP B 1 273 ? -17.795 60.626 48.644 1.000 42.153 273 ASP B O 1
ATOM 13929 N N . LYS B 1 274 ? -18.297 59.488 46.747 1.000 43.996 274 LYS B N 1
ATOM 13930 C CA . LYS B 1 274 ? -19.647 59.158 47.169 1.000 44.980 274 LYS B CA 1
ATOM 13931 C C . LYS B 1 274 ? -19.605 58.246 48.383 1.000 43.462 274 LYS B C 1
ATOM 13932 O O . LYS B 1 274 ? -20.399 58.359 49.309 1.000 42.248 274 LYS B O 1
ATOM 13951 N N . PHE B 1 275 ? -18.648 57.343 48.406 1.000 42.936 275 PHE B N 1
ATOM 13952 C CA . PHE B 1 275 ? -18.517 56.492 49.571 1.000 42.922 275 PHE B CA 1
ATOM 13953 C C . PHE B 1 275 ? -18.020 57.281 50.787 1.000 41.122 275 PHE B C 1
ATOM 13954 O O . PHE B 1 275 ? -18.522 57.093 51.896 1.000 39.746 275 PHE B O 1
ATOM 13971 N N . ILE B 1 276 ? -16.968 58.070 50.579 1.000 39.793 276 ILE B N 1
ATOM 13972 C CA . ILE B 1 276 ? -16.329 58.863 51.619 1.000 45.105 276 ILE B CA 1
ATOM 13973 C C . ILE B 1 276 ? -17.351 59.803 52.275 1.000 41.989 276 ILE B C 1
ATOM 13974 O O . ILE B 1 276 ? -17.332 59.969 53.497 1.000 40.398 276 ILE B O 1
ATOM 13990 N N . ASN B 1 277 ? -18.242 60.380 51.452 1.000 43.156 277 ASN B N 1
ATOM 13991 C CA . ASN B 1 277 ? -19.344 61.248 51.861 1.000 44.999 277 ASN B CA 1
ATOM 13992 C C . ASN B 1 277 ? -20.395 60.508 52.699 1.000 49.378 277 ASN B C 1
ATOM 13993 O O . ASN B 1 277 ? -21.046 61.094 53.568 1.000 46.667 277 ASN B O 1
ATOM 14004 N N . PHE B 1 278 ? -20.573 59.215 52.430 1.000 43.883 278 PHE B N 1
ATOM 14005 C CA . PHE B 1 278 ? -21.630 58.426 53.049 1.000 49.248 278 PHE B CA 1
ATOM 14006 C C . PHE B 1 278 ? -21.207 57.857 54.396 1.000 45.798 278 PHE B C 1
ATOM 14007 O O . PHE B 1 278 ? -22.051 57.546 55.226 1.000 48.129 278 PHE B O 1
ATOM 14024 N N . VAL B 1 279 ? -19.911 57.686 54.643 1.000 49.482 279 VAL B N 1
ATOM 14025 C CA . VAL B 1 279 ? -19.521 57.004 55.873 1.000 52.215 279 VAL B CA 1
ATOM 14026 C C . VAL B 1 279 ? -19.311 58.065 56.951 1.000 48.277 279 VAL B C 1
ATOM 14027 O O . VAL B 1 279 ? -18.938 59.168 56.657 1.000 51.645 279 VAL B O 1
ATOM 14040 N N . LYS B 1 280 ? -19.544 57.742 58.224 1.000 51.378 280 LYS B N 1
ATOM 14041 C CA . LYS B 1 280 ? -19.488 58.766 59.260 1.000 48.450 280 LYS B CA 1
ATOM 14042 C C . LYS B 1 280 ? -18.034 59.158 59.498 1.000 43.766 280 LYS B C 1
ATOM 14043 O O . LYS B 1 280 ? -17.136 58.316 59.399 1.000 41.671 280 LYS B O 1
ATOM 14062 N N . SER B 1 281 ? -17.818 60.383 59.967 1.000 45.413 281 SER B N 1
ATOM 14063 C CA . SER B 1 281 ? -16.463 60.876 60.106 1.000 49.067 281 SER B CA 1
ATOM 14064 C C . SER B 1 281 ? -15.744 60.256 61.297 1.000 43.702 281 SER B C 1
ATOM 14065 O O . SER B 1 281 ? -14.532 60.217 61.261 1.000 37.085 281 SER B O 1
ATOM 14073 N N . ASP B 1 282 ? -16.455 59.743 62.322 1.000 43.486 282 ASP B N 1
ATOM 14074 C CA . ASP B 1 282 ? -15.782 59.237 63.517 1.000 41.889 282 ASP B CA 1
ATOM 14075 C C . ASP B 1 282 ? -14.947 58.021 63.132 1.000 41.882 282 ASP B C 1
ATOM 14076 O O . ASP B 1 282 ? -14.034 57.608 63.855 1.000 39.636 282 ASP B O 1
ATOM 14085 N N . GLY B 1 283 ? -15.358 57.381 62.027 1.000 39.794 283 GLY B N 1
ATOM 14086 C CA . GLY B 1 283 ? -14.556 56.349 61.401 1.000 38.642 283 GLY B CA 1
ATOM 14087 C C . GLY B 1 283 ? -14.896 54.927 61.825 1.000 39.284 283 GLY B C 1
ATOM 14088 O O . GLY B 1 283 ? -14.206 54.008 61.395 1.000 40.988 283 GLY B O 1
ATOM 14092 N N . ALA B 1 284 ? -15.946 54.743 62.628 1.000 40.579 284 ALA B N 1
ATOM 14093 C CA . ALA B 1 284 ? -16.410 53.415 62.986 1.000 43.038 284 ALA B CA 1
ATOM 14094 C C . ALA B 1 284 ? -16.991 52.735 61.741 1.000 39.761 284 ALA B C 1
ATOM 14095 O O . ALA B 1 284 ? -17.709 53.352 60.950 1.000 38.831 284 ALA B O 1
ATOM 14102 N N . CYS B 1 285 ? -16.677 51.447 61.606 1.000 48.523 285 CYS B N 1
ATOM 14103 C CA . CYS B 1 285 ? -17.287 50.562 60.619 1.000 43.606 285 CYS B CA 1
ATOM 14104 C C . CYS B 1 285 ? -18.441 49.845 61.331 1.000 45.523 285 CYS B C 1
ATOM 14105 O O . CYS B 1 285 ? -18.185 48.903 62.076 1.000 41.992 285 CYS B O 1
ATOM 14113 N N . GLU B 1 286 ? -19.699 50.261 61.106 1.000 45.804 286 GLU B N 1
ATOM 14114 C CA . GLU B 1 286 ? -20.838 49.711 61.835 1.000 54.726 286 GLU B CA 1
ATOM 14115 C C . GLU B 1 286 ? -21.170 48.259 61.475 1.000 56.752 286 GLU B C 1
ATOM 14116 O O . GLU B 1 286 ? -22.059 47.693 62.097 1.000 49.753 286 GLU B O 1
ATOM 14128 N N . GLU B 1 287 ? -20.517 47.687 60.452 1.000 57.640 287 GLU B N 1
ATOM 14129 C CA . GLU B 1 287 ? -20.680 46.272 60.121 1.000 64.369 287 GLU B CA 1
ATOM 14130 C C . GLU B 1 287 ? -19.655 45.413 60.874 1.000 49.380 287 GLU B C 1
ATOM 14131 O O . GLU B 1 287 ? -19.793 44.206 60.916 1.000 48.128 287 GLU B O 1
ATOM 14143 N N . GLY B 1 288 ? -18.575 46.003 61.402 1.000 42.009 288 GLY B N 1
ATOM 14144 C CA . GLY B 1 288 ? -17.703 45.296 62.326 1.000 33.279 288 GLY B CA 1
ATOM 14145 C C . GLY B 1 288 ? -16.310 45.069 61.762 1.000 39.637 288 GLY B C 1
ATOM 14146 O O . GLY B 1 288 ? -16.001 45.519 60.655 1.000 44.658 288 GLY B O 1
ATOM 14150 N N . THR B 1 289 ? -15.532 44.269 62.502 1.000 39.706 289 THR B N 1
ATOM 14151 C CA . THR B 1 289 ? -14.136 44.053 62.193 1.000 46.349 289 THR B CA 1
ATOM 14152 C C . THR B 1 289 ? -13.973 43.104 60.993 1.000 45.674 289 THR B C 1
ATOM 14153 O O . THR B 1 289 ? -12.889 43.050 60.421 1.000 47.094 289 THR B O 1
ATOM 14164 N N . SER B 1 290 ? -15.010 42.348 60.611 1.000 46.575 290 SER B N 1
ATOM 14165 C CA . SER B 1 290 ? -14.855 41.465 59.460 1.000 51.592 290 SER B CA 1
ATOM 14166 C C . SER B 1 290 ? -15.160 42.237 58.168 1.000 46.316 290 SER B C 1
ATOM 14167 O O . SER B 1 290 ? -14.443 42.085 57.201 1.000 56.625 290 SER B O 1
ATOM 14175 N N . ALA B 1 291 ? -16.100 43.175 58.154 1.000 42.195 291 ALA B N 1
ATOM 14176 C CA . ALA B 1 291 ? -16.252 44.018 56.965 1.000 42.578 291 ALA B CA 1
ATOM 14177 C C . ALA B 1 291 ? -15.077 44.990 56.776 1.000 37.830 291 ALA B C 1
ATOM 14178 O O . ALA B 1 291 ? -14.895 45.531 55.690 1.000 33.510 291 ALA B O 1
ATOM 14185 N N . TRP B 1 292 ? -14.280 45.248 57.836 1.000 36.840 292 TRP B N 1
ATOM 14186 C CA . TRP B 1 292 ? -13.307 46.331 57.845 1.000 34.261 292 TRP B CA 1
ATOM 14187 C C . TRP B 1 292 ? -12.325 46.228 56.678 1.000 32.314 292 TRP B C 1
ATOM 14188 O O . TRP B 1 292 ? -12.026 47.232 56.011 1.000 30.596 292 TRP B O 1
ATOM 14209 N N . GLY B 1 293 ? -11.745 45.035 56.526 1.000 32.806 293 GLY B N 1
ATOM 14210 C CA . GLY B 1 293 ? -10.691 44.779 55.546 1.000 33.980 293 GLY B CA 1
ATOM 14211 C C . GLY B 1 293 ? -11.089 45.099 54.096 1.000 31.650 293 GLY B C 1
ATOM 14212 O O . GLY B 1 293 ? -10.214 45.450 53.316 1.000 34.546 293 GLY B O 1
ATOM 14216 N N . HIS B 1 294 ? -12.368 45.000 53.732 1.000 29.630 294 HIS B N 1
ATOM 14217 C CA . HIS B 1 294 ? -12.853 45.230 52.386 1.000 35.405 294 HIS B CA 1
ATOM 14218 C C . HIS B 1 294 ? -13.706 46.477 52.320 1.000 37.132 294 HIS B C 1
ATOM 14219 O O . HIS B 1 294 ? -14.193 46.812 51.236 1.000 35.833 294 HIS B O 1
ATOM 14234 N N . ALA B 1 295 ? -13.850 47.181 53.453 1.000 35.633 295 ALA B N 1
ATOM 14235 C CA . ALA B 1 295 ? -14.493 48.482 53.412 1.000 37.024 295 ALA B CA 1
ATOM 14236 C C . ALA B 1 295 ? -13.408 49.533 53.631 1.000 39.513 295 ALA B C 1
ATOM 14237 O O . ALA B 1 295 ? -12.760 49.936 52.694 1.000 36.302 295 ALA B O 1
ATOM 14244 N N . ALA B 1 296 ? -13.138 49.976 54.869 1.000 36.046 296 ALA B N 1
ATOM 14245 C CA . ALA B 1 296 ? -11.991 50.861 55.088 1.000 33.099 296 ALA B CA 1
ATOM 14246 C C . ALA B 1 296 ? -10.722 50.384 54.382 1.000 32.933 296 ALA B C 1
ATOM 14247 O O . ALA B 1 296 ? -9.905 51.179 53.922 1.000 34.710 296 ALA B O 1
ATOM 14254 N N . GLY B 1 297 ? -10.501 49.069 54.431 1.000 33.596 297 GLY B N 1
ATOM 14255 C CA . GLY B 1 297 ? -9.290 48.480 53.919 1.000 35.332 297 GLY B CA 1
ATOM 14256 C C . GLY B 1 297 ? -9.166 48.703 52.403 1.000 35.066 297 GLY B C 1
ATOM 14257 O O . GLY B 1 297 ? -8.043 48.814 51.928 1.000 33.162 297 GLY B O 1
ATOM 14261 N N . LYS B 1 298 ? -10.305 48.727 51.689 1.000 32.304 298 LYS B N 1
ATOM 14262 C CA . LYS B 1 298 ? -10.278 48.963 50.253 1.000 34.383 298 LYS B CA 1
ATOM 14263 C C . LYS B 1 298 ? -10.338 50.444 49.939 1.000 33.590 298 LYS B C 1
ATOM 14264 O O . LYS B 1 298 ? -9.830 50.847 48.906 1.000 32.957 298 LYS B O 1
ATOM 14283 N N . LEU B 1 299 ? -10.834 51.286 50.859 1.000 32.462 299 LEU B N 1
ATOM 14284 C CA . LEU B 1 299 ? -10.580 52.715 50.707 1.000 32.172 299 LEU B CA 1
ATOM 14285 C C . LEU B 1 299 ? -9.064 52.983 50.783 1.000 33.018 299 LEU B C 1
ATOM 14286 O O . LEU B 1 299 ? -8.465 53.673 49.945 1.000 35.566 299 LEU B O 1
ATOM 14302 N N . TYR B 1 300 ? -8.414 52.450 51.808 1.000 31.386 300 TYR B N 1
ATOM 14303 C CA . TYR B 1 300 ? -6.979 52.550 51.914 1.000 33.426 300 TYR B CA 1
ATOM 14304 C C . TYR B 1 300 ? -6.374 52.082 50.585 1.000 35.068 300 TYR B C 1
ATOM 14305 O O . TYR B 1 300 ? -5.506 52.762 50.038 1.000 32.741 300 TYR B O 1
ATOM 14323 N N . ASP B 1 301 ? -6.746 50.892 50.099 1.000 34.702 301 ASP B N 1
ATOM 14324 C CA . ASP B 1 301 ? -6.045 50.391 48.919 1.000 36.236 301 ASP B CA 1
ATOM 14325 C C . ASP B 1 301 ? -6.204 51.385 47.774 1.000 33.429 301 ASP B C 1
ATOM 14326 O O . ASP B 1 301 ? -5.247 51.773 47.103 1.000 35.352 301 ASP B O 1
ATOM 14335 N N . TYR B 1 302 ? -7.429 51.837 47.555 1.000 32.606 302 TYR B N 1
ATOM 14336 C CA . TYR B 1 302 ? -7.640 52.807 46.497 1.000 33.533 302 TYR B CA 1
ATOM 14337 C C . TYR B 1 302 ? -6.712 54.001 46.659 1.000 34.661 302 TYR B C 1
ATOM 14338 O O . TYR B 1 302 ? -6.081 54.494 45.697 1.000 33.015 302 TYR B O 1
ATOM 14356 N N . LEU B 1 303 ? -6.677 54.553 47.874 1.000 35.984 303 LEU B N 1
ATOM 14357 C CA . LEU B 1 303 ? -5.897 55.763 48.098 1.000 35.716 303 LEU B CA 1
ATOM 14358 C C . LEU B 1 303 ? -4.410 55.469 47.942 1.000 34.533 303 LEU B C 1
ATOM 14359 O O . LEU B 1 303 ? -3.643 56.328 47.514 1.000 34.888 303 LEU B O 1
ATOM 14375 N N . GLN B 1 304 ? -3.961 54.266 48.288 1.000 34.998 304 GLN B N 1
ATOM 14376 C CA . GLN B 1 304 ? -2.555 53.966 48.066 1.000 37.847 304 GLN B CA 1
ATOM 14377 C C . GLN B 1 304 ? -2.356 53.992 46.543 1.000 40.476 304 GLN B C 1
ATOM 14378 O O . GLN B 1 304 ? -1.391 54.588 46.052 1.000 40.203 304 GLN B O 1
ATOM 14392 N N . ILE B 1 305 ? -3.317 53.394 45.808 1.000 37.305 305 ILE B N 1
ATOM 14393 C CA . ILE B 1 305 ? -3.130 53.206 44.377 1.000 37.693 305 ILE B CA 1
ATOM 14394 C C . ILE B 1 305 ? -3.116 54.549 43.658 1.000 37.449 305 ILE B C 1
ATOM 14395 O O . ILE B 1 305 ? -2.236 54.808 42.825 1.000 37.730 305 ILE B O 1
ATOM 14411 N N . LEU B 1 306 ? -4.052 55.429 44.055 1.000 38.386 306 LEU B N 1
ATOM 14412 C CA . LEU B 1 306 ? -4.133 56.785 43.542 1.000 40.522 306 LEU B CA 1
ATOM 14413 C C . LEU B 1 306 ? -2.867 57.579 43.890 1.000 40.515 306 LEU B C 1
ATOM 14414 O O . LEU B 1 306 ? -2.273 58.248 43.049 1.000 44.942 306 LEU B O 1
ATOM 14430 N N . SER B 1 307 ? -2.394 57.506 45.133 1.000 43.199 307 SER B N 1
ATOM 14431 C CA . SER B 1 307 ? -1.172 58.202 45.494 1.000 43.328 307 SER B CA 1
ATOM 14432 C C . SER B 1 307 ? 0.003 57.758 44.609 1.000 47.797 307 SER B C 1
ATOM 14433 O O . SER B 1 307 ? 0.715 58.585 43.995 1.000 45.813 307 SER B O 1
ATOM 14441 N N . ASP B 1 308 ? 0.190 56.438 44.521 1.000 42.487 308 ASP B N 1
ATOM 14442 C CA . ASP B 1 308 ? 1.261 55.893 43.708 1.000 46.830 308 ASP B CA 1
ATOM 14443 C C . ASP B 1 308 ? 1.158 56.401 42.269 1.000 46.229 308 ASP B C 1
ATOM 14444 O O . ASP B 1 308 ? 2.165 56.750 41.692 1.000 46.472 308 ASP B O 1
ATOM 14453 N N . GLY B 1 309 ? -0.066 56.455 41.721 1.000 44.860 309 GLY B N 1
ATOM 14454 C CA . GLY B 1 309 ? -0.312 56.776 40.322 1.000 47.399 309 GLY B CA 1
ATOM 14455 C C . GLY B 1 309 ? -0.156 58.263 39.992 1.000 47.038 309 GLY B C 1
ATOM 14456 O O . GLY B 1 309 ? -0.173 58.628 38.812 1.000 45.113 309 GLY B O 1
ATOM 14460 N N . THR B 1 310 ? -0.055 59.107 41.027 1.000 46.618 310 THR B N 1
ATOM 14461 C CA . THR B 1 310 ? 0.111 60.540 40.861 1.000 46.015 310 THR B CA 1
ATOM 14462 C C . THR B 1 310 ? 1.426 60.979 41.505 1.000 49.815 310 THR B C 1
ATOM 14463 O O . THR B 1 310 ? 1.606 62.149 41.786 1.000 48.088 310 THR B O 1
ATOM 14474 N N . GLY B 1 311 ? 2.352 60.045 41.720 1.000 49.544 311 GLY B N 1
ATOM 14475 C CA . GLY B 1 311 ? 3.597 60.358 42.401 1.000 50.924 311 GLY B CA 1
ATOM 14476 C C . GLY B 1 311 ? 3.345 61.041 43.724 1.000 49.993 311 GLY B C 1
ATOM 14477 O O . GLY B 1 311 ? 3.969 62.040 44.056 1.000 51.428 311 GLY B O 1
ATOM 14481 N N . GLY B 1 312 ? 2.396 60.488 44.469 1.000 48.434 312 GLY B N 1
ATOM 14482 C CA . GLY B 1 312 ? 2.084 60.968 45.799 1.000 50.991 312 GLY B CA 1
ATOM 14483 C C . GLY B 1 312 ? 1.507 62.377 45.813 1.000 53.312 312 GLY B C 1
ATOM 14484 O O . GLY B 1 312 ? 1.341 62.925 46.888 1.000 53.201 312 GLY B O 1
ATOM 14488 N N . LYS B 1 313 ? 1.207 62.949 44.643 1.000 54.226 313 LYS B N 1
ATOM 14489 C CA . LYS B 1 313 ? 0.664 64.290 44.559 1.000 57.331 313 LYS B CA 1
ATOM 14490 C C . LYS B 1 313 ? -0.816 64.319 44.935 1.000 54.628 313 LYS B C 1
ATOM 14491 O O . LYS B 1 313 ? -1.248 65.299 45.500 1.000 53.873 313 LYS B O 1
ATOM 14510 N N . ILE B 1 314 ? -1.596 63.269 44.684 1.000 52.393 314 ILE B N 1
ATOM 14511 C CA . ILE B 1 314 ? -2.993 63.246 45.111 1.000 49.991 314 ILE B CA 1
ATOM 14512 C C . ILE B 1 314 ? -3.208 62.167 46.166 1.000 50.314 314 ILE B C 1
ATOM 14513 O O . ILE B 1 314 ? -3.450 61.001 45.809 1.000 45.615 314 ILE B O 1
ATOM 14529 N N . SER B 1 315 ? -3.235 62.611 47.441 1.000 46.369 315 SER B N 1
ATOM 14530 C CA . SER B 1 315 ? -3.118 61.722 48.580 1.000 46.747 315 SER B CA 1
ATOM 14531 C C . SER B 1 315 ? -4.014 62.222 49.699 1.000 48.957 315 SER B C 1
ATOM 14532 O O . SER B 1 315 ? -3.950 63.398 50.114 1.000 42.629 315 SER B O 1
ATOM 14540 N N . LEU B 1 316 ? -4.893 61.306 50.155 1.000 43.743 316 LEU B N 1
ATOM 14541 C CA . LEU B 1 316 ? -5.729 61.560 51.322 1.000 43.085 316 LEU B CA 1
ATOM 14542 C C . LEU B 1 316 ? -5.272 60.747 52.514 1.000 39.325 316 LEU B C 1
ATOM 14543 O O . LEU B 1 316 ? -5.958 60.699 53.533 1.000 43.046 316 LEU B O 1
ATOM 14559 N N . LEU B 1 317 ? -4.063 60.212 52.426 1.000 40.313 317 LEU B N 1
ATOM 14560 C CA . LEU B 1 317 ? -3.567 59.343 53.478 1.000 41.560 317 LEU B CA 1
ATOM 14561 C C . LEU B 1 317 ? -3.181 60.111 54.749 1.000 43.546 317 LEU B C 1
ATOM 14562 O O . LEU B 1 317 ? -3.035 59.516 55.825 1.000 39.392 317 LEU B O 1
ATOM 14578 N N . ASN B 1 318 ? -3.059 61.424 54.614 1.000 41.145 318 ASN B N 1
ATOM 14579 C CA . ASN B 1 318 ? -2.824 62.287 55.759 1.000 47.724 318 ASN B CA 1
ATOM 14580 C C . ASN B 1 318 ? -4.128 62.782 56.396 1.000 47.102 318 ASN B C 1
ATOM 14581 O O . ASN B 1 318 ? -4.081 63.601 57.300 1.000 46.665 318 ASN B O 1
ATOM 14592 N N . GLU B 1 319 ? -5.302 62.404 55.885 1.000 42.600 319 GLU B N 1
ATOM 14593 C CA . GLU B 1 319 ? -6.554 62.941 56.402 1.000 45.143 319 GLU B CA 1
ATOM 14594 C C . GLU B 1 319 ? -6.872 62.209 57.691 1.000 45.112 319 GLU B C 1
ATOM 14595 O O . GLU B 1 319 ? -6.641 61.010 57.798 1.000 40.705 319 GLU B O 1
ATOM 14607 N N . PRO B 1 320 ? -7.263 62.936 58.740 1.000 45.836 320 PRO B N 1
ATOM 14608 C CA . PRO B 1 320 ? -7.608 62.292 60.013 1.000 45.540 320 PRO B CA 1
ATOM 14609 C C . PRO B 1 320 ? -8.770 61.298 60.030 1.000 42.995 320 PRO B C 1
ATOM 14610 O O . PRO B 1 320 ? -8.686 60.280 60.707 1.000 45.352 320 PRO B O 1
ATOM 14621 N N . MET B 1 321 ? -9.851 61.562 59.289 1.000 43.890 321 MET B N 1
ATOM 14622 C CA . MET B 1 321 ? -10.896 60.563 59.082 1.000 43.906 321 MET B CA 1
ATOM 14623 C C . MET B 1 321 ? -10.325 59.211 58.608 1.000 41.644 321 MET B C 1
ATOM 14624 O O . MET B 1 321 ? -10.757 58.163 59.092 1.000 38.095 321 MET B O 1
ATOM 14638 N N . ILE B 1 322 ? -9.320 59.210 57.710 1.000 38.766 322 ILE B N 1
ATOM 14639 C CA . ILE B 1 322 ? -8.784 57.970 57.183 1.000 38.754 322 ILE B CA 1
ATOM 14640 C C . ILE B 1 322 ? -8.009 57.227 58.288 1.000 37.061 322 ILE B C 1
ATOM 14641 O O . ILE B 1 322 ? -8.095 56.000 58.395 1.000 32.059 322 ILE B O 1
ATOM 14657 N N . ARG B 1 323 ? -7.233 57.945 59.102 1.000 36.183 323 ARG B N 1
ATOM 14658 C CA . ARG B 1 323 ? -6.565 57.337 60.257 1.000 39.607 323 ARG B CA 1
ATOM 14659 C C . ARG B 1 323 ? -7.594 56.746 61.220 1.000 36.150 323 ARG B C 1
ATOM 14660 O O . ARG B 1 323 ? -7.404 55.618 61.651 1.000 42.873 323 ARG B O 1
ATOM 14681 N N . ARG B 1 324 ? -8.676 57.474 61.551 1.000 36.330 324 ARG B N 1
ATOM 14682 C CA . ARG B 1 324 ? -9.755 56.976 62.420 1.000 35.992 324 ARG B CA 1
ATOM 14683 C C . ARG B 1 324 ? -10.393 55.699 61.838 1.000 37.648 324 ARG B C 1
ATOM 14684 O O . ARG B 1 324 ? -10.685 54.726 62.550 1.000 34.162 324 ARG B O 1
ATOM 14705 N N . MET B 1 325 ? -10.566 55.651 60.502 1.000 35.163 325 MET B N 1
ATOM 14706 C CA . MET B 1 325 ? -11.141 54.482 59.855 1.000 33.018 325 MET B CA 1
ATOM 14707 C C . MET B 1 325 ? -10.221 53.274 59.972 1.000 35.608 325 MET B C 1
ATOM 14708 O O . MET B 1 325 ? -10.693 52.162 60.164 1.000 35.880 325 MET B O 1
ATOM 14722 N N . GLY B 1 326 ? -8.919 53.515 59.860 1.000 33.713 326 GLY B N 1
ATOM 14723 C CA . GLY B 1 326 ? -7.915 52.499 60.119 1.000 36.276 326 GLY B CA 1
ATOM 14724 C C . GLY B 1 326 ? -7.946 52.000 61.564 1.000 34.820 326 GLY B C 1
ATOM 14725 O O . GLY B 1 326 ? -7.889 50.809 61.816 1.000 32.967 326 GLY B O 1
ATOM 14729 N N . GLU B 1 327 ? -7.962 52.921 62.512 1.000 38.157 327 GLU B N 1
ATOM 14730 C CA . GLU B 1 327 ? -7.740 52.600 63.932 1.000 36.480 327 GLU B CA 1
ATOM 14731 C C . GLU B 1 327 ? -8.915 51.860 64.552 1.000 35.802 327 GLU B C 1
ATOM 14732 O O . GLU B 1 327 ? -8.741 51.173 65.563 1.000 37.413 327 GLU B O 1
ATOM 14744 N N . TYR B 1 328 ? -10.078 51.894 63.902 1.000 35.398 328 TYR B N 1
ATOM 14745 C CA . TYR B 1 328 ? -11.253 51.152 64.342 1.000 36.702 328 TYR B CA 1
ATOM 14746 C C . TYR B 1 328 ? -10.949 49.665 64.510 1.000 40.418 328 TYR B C 1
ATOM 14747 O O . TYR B 1 328 ? -11.510 49.017 65.399 1.000 33.591 328 TYR B O 1
ATOM 14765 N N . MET B 1 329 ? -10.080 49.132 63.620 1.000 36.623 329 MET B N 1
ATOM 14766 C CA . MET B 1 329 ? -9.644 47.755 63.665 1.000 38.375 329 MET B CA 1
ATOM 14767 C C . MET B 1 329 ? -8.845 47.452 64.946 1.000 37.629 329 MET B C 1
ATOM 14768 O O . MET B 1 329 ? -9.033 46.358 65.487 1.000 38.466 329 MET B O 1
ATOM 14782 N N . SER B 1 330 ? -7.988 48.375 65.424 1.000 34.895 330 SER B N 1
ATOM 14783 C CA . SER B 1 330 ? -7.204 48.213 66.628 1.000 37.558 330 SER B CA 1
ATOM 14784 C C . SER B 1 330 ? -8.127 48.338 67.855 1.000 39.936 330 SER B C 1
ATOM 14785 O O . SER B 1 330 ? -8.075 47.501 68.766 1.000 38.227 330 SER B O 1
ATOM 14793 N N . ARG B 1 331 ? -8.967 49.382 67.867 1.000 37.310 331 ARG B N 1
ATOM 14794 C CA . ARG B 1 331 ? -9.817 49.701 69.014 1.000 40.505 331 ARG B CA 1
ATOM 14795 C C . ARG B 1 331 ? -10.852 48.607 69.276 1.000 37.466 331 ARG B C 1
ATOM 14796 O O . ARG B 1 331 ? -11.217 48.393 70.428 1.000 34.811 331 ARG B O 1
ATOM 14817 N N . SER B 1 332 ? -11.289 47.904 68.222 1.000 32.875 332 SER B N 1
ATOM 14818 C CA . SER B 1 332 ? -12.452 47.027 68.260 1.000 34.354 332 SER B CA 1
ATOM 14819 C C . SER B 1 332 ? -12.028 45.586 68.544 1.000 31.623 332 SER B C 1
ATOM 14820 O O . SER B 1 332 ? -12.896 44.721 68.711 1.000 32.939 332 SER B O 1
ATOM 14828 N N . TYR B 1 333 ? -10.704 45.365 68.567 1.000 35.353 333 TYR B N 1
ATOM 14829 C CA . TYR B 1 333 ? -10.061 44.078 68.819 1.000 36.752 333 TYR B CA 1
ATOM 14830 C C . TYR B 1 333 ? -9.691 43.993 70.299 1.000 33.206 333 TYR B C 1
ATOM 14831 O O . TYR B 1 333 ? -8.735 44.599 70.793 1.000 37.510 333 TYR B O 1
ATOM 14849 N N . VAL B 1 334 ? -10.455 43.176 71.013 1.000 37.891 334 VAL B N 1
ATOM 14850 C CA . VAL B 1 334 ? -10.223 43.038 72.441 1.000 37.943 334 VAL B CA 1
ATOM 14851 C C . VAL B 1 334 ? -8.973 42.211 72.702 1.000 35.193 334 VAL B C 1
ATOM 14852 O O . VAL B 1 334 ? -8.122 42.668 73.448 1.000 36.801 334 VAL B O 1
ATOM 14865 N N . GLY B 1 335 ? -8.929 40.973 72.188 1.000 38.624 335 GLY B N 1
ATOM 14866 C CA . GLY B 1 335 ? -7.798 40.060 72.370 1.000 42.721 335 GLY B CA 1
ATOM 14867 C C . GLY B 1 335 ? -8.182 38.591 72.151 1.000 46.523 335 GLY B C 1
ATOM 14868 O O . GLY B 1 335 ? -9.372 38.251 72.133 1.000 41.887 335 GLY B O 1
ATOM 14872 N N . ASN B 1 336 ? -7.158 37.753 71.888 1.000 47.157 336 ASN B N 1
ATOM 14873 C CA . ASN B 1 336 ? -7.322 36.331 71.607 1.000 48.757 336 ASN B CA 1
ATOM 14874 C C . ASN B 1 336 ? -8.489 36.053 70.677 1.000 43.850 336 ASN B C 1
ATOM 14875 O O . ASN B 1 336 ? -9.343 35.211 70.946 1.000 42.601 336 ASN B O 1
ATOM 14886 N N . GLY B 1 337 ? -8.572 36.832 69.616 1.000 38.151 337 GLY B N 1
ATOM 14887 C CA . GLY B 1 337 ? -9.545 36.588 68.587 1.000 38.752 337 GLY B CA 1
ATOM 14888 C C . GLY B 1 337 ? -10.919 37.160 68.904 1.000 40.123 337 GLY B C 1
ATOM 14889 O O . GLY B 1 337 ? -11.800 37.112 68.041 1.000 35.406 337 GLY B O 1
ATOM 14893 N N . TRP B 1 338 ? -11.091 37.720 70.119 1.000 34.298 338 TRP B N 1
ATOM 14894 C CA . TRP B 1 338 ? -12.371 38.319 70.493 1.000 36.639 338 TRP B CA 1
ATOM 14895 C C . TRP B 1 338 ? -12.457 39.775 69.999 1.000 30.380 338 TRP B C 1
ATOM 14896 O O . TRP B 1 338 ? -11.549 40.562 70.206 1.000 34.157 338 TRP B O 1
ATOM 14917 N N . VAL B 1 339 ? -13.586 40.147 69.428 1.000 34.194 339 VAL B N 1
ATOM 14918 C CA . VAL B 1 339 ? -13.810 41.494 68.933 1.000 37.241 339 VAL B CA 1
ATOM 14919 C C . VAL B 1 339 ? -15.207 41.981 69.328 1.000 35.130 339 VAL B C 1
ATOM 14920 O O . VAL B 1 339 ? -16.096 41.226 69.655 1.000 34.997 339 VAL B O 1
ATOM 14933 N N . VAL B 1 340 ? -15.402 43.301 69.288 1.000 33.514 340 VAL B N 1
ATOM 14934 C CA . VAL B 1 340 ? -16.699 43.862 69.567 1.000 30.740 340 VAL B CA 1
ATOM 14935 C C . VAL B 1 340 ? -17.582 43.463 68.413 1.000 32.588 340 VAL B C 1
ATOM 14936 O O . VAL B 1 340 ? -17.108 43.606 67.303 1.000 35.304 340 VAL B O 1
ATOM 14949 N N . ASN B 1 341 ? -18.819 43.033 68.682 1.000 34.031 341 ASN B N 1
ATOM 14950 C CA . ASN B 1 341 ? -19.682 42.417 67.680 1.000 36.200 341 ASN B CA 1
ATOM 14951 C C . ASN B 1 341 ? -21.136 42.848 67.871 1.000 29.964 341 ASN B C 1
ATOM 14952 O O . ASN B 1 341 ? -22.016 42.034 68.166 1.000 34.513 341 ASN B O 1
ATOM 14963 N N . PHE B 1 342 ? -21.374 44.159 67.701 1.000 30.767 342 PHE B N 1
ATOM 14964 C CA . PHE B 1 342 ? -22.722 44.662 67.577 1.000 32.170 342 PHE B CA 1
ATOM 14965 C C . PHE B 1 342 ? -23.287 44.280 66.180 1.000 30.936 342 PHE B C 1
ATOM 14966 O O . PHE B 1 342 ? -22.526 44.109 65.255 1.000 35.847 342 PHE B O 1
ATOM 14983 N N . ALA B 1 343 ? -24.607 44.156 66.069 1.000 30.802 343 ALA B N 1
ATOM 14984 C CA . ALA B 1 343 ? -25.256 43.878 64.793 1.000 34.651 343 ALA B CA 1
ATOM 14985 C C . ALA B 1 343 ? -24.944 42.436 64.393 1.000 41.268 343 ALA B C 1
ATOM 14986 O O . ALA B 1 343 ? -24.511 41.623 65.233 1.000 36.192 343 ALA B O 1
ATOM 14993 N N . ASP B 1 344 ? -25.139 42.130 63.095 1.000 40.904 344 ASP B N 1
ATOM 14994 C CA . ASP B 1 344 ? -25.086 40.750 62.654 1.000 42.521 344 ASP B CA 1
ATOM 14995 C C . ASP B 1 344 ? -23.626 40.514 62.335 1.000 44.083 344 ASP B C 1
ATOM 14996 O O . ASP B 1 344 ? -23.239 40.523 61.168 1.000 41.117 344 ASP B O 1
ATOM 15005 N N . ALA B 1 345 ? -22.841 40.287 63.393 1.000 37.606 345 ALA B N 1
ATOM 15006 C CA . ALA B 1 345 ? -21.405 40.150 63.304 1.000 36.383 345 ALA B CA 1
ATOM 15007 C C . ALA B 1 345 ? -20.928 39.150 64.355 1.000 40.330 345 ALA B C 1
ATOM 15008 O O . ALA B 1 345 ? -21.554 38.995 65.422 1.000 39.838 345 ALA B O 1
ATOM 15015 N N . SER B 1 346 ? -19.777 38.539 64.087 1.000 39.736 346 SER B N 1
ATOM 15016 C CA . SER B 1 346 ? -19.255 37.434 64.882 1.000 40.995 346 SER B CA 1
ATOM 15017 C C . SER B 1 346 ? -18.354 37.958 65.992 1.000 37.288 346 SER B C 1
ATOM 15018 O O . SER B 1 346 ? -17.549 38.867 65.784 1.000 35.819 346 SER B O 1
ATOM 15026 N N . ALA B 1 347 ? -18.404 37.279 67.146 1.000 36.752 347 ALA B N 1
ATOM 15027 C CA . ALA B 1 347 ? -17.649 37.725 68.313 1.000 36.073 347 ALA B CA 1
ATOM 15028 C C . ALA B 1 347 ? -16.198 37.342 68.171 1.000 37.142 347 ALA B C 1
ATOM 15029 O O . ALA B 1 347 ? -15.357 37.871 68.870 1.000 33.033 347 ALA B O 1
ATOM 15036 N N . GLN B 1 348 ? -15.932 36.381 67.269 1.000 39.937 348 GLN B N 1
ATOM 15037 C CA . GLN B 1 348 ? -14.593 35.950 66.915 1.000 41.064 348 GLN B CA 1
ATOM 15038 C C . GLN B 1 348 ? -14.317 36.626 65.577 1.000 42.125 348 GLN B C 1
ATOM 15039 O O . GLN B 1 348 ? -15.163 36.665 64.682 1.000 45.348 348 GLN B O 1
ATOM 15053 N N . GLY B 1 349 ? -13.175 37.280 65.511 1.000 39.738 349 GLY B N 1
ATOM 15054 C CA . GLY B 1 349 ? -12.776 37.873 64.269 1.000 42.486 349 GLY B CA 1
ATOM 15055 C C . GLY B 1 349 ? -11.268 38.011 64.324 1.000 42.843 349 GLY B C 1
ATOM 15056 O O . GLY B 1 349 ? -10.580 37.340 65.081 1.000 45.234 349 GLY B O 1
ATOM 15060 N N . GLY B 1 350 ? -10.779 38.938 63.533 1.000 43.990 350 GLY B N 1
ATOM 15061 C CA . GLY B 1 350 ? -9.354 39.097 63.378 1.000 45.641 350 GLY B CA 1
ATOM 15062 C C . GLY B 1 350 ? -9.112 39.956 62.149 1.000 46.686 350 GLY B C 1
ATOM 15063 O O . GLY B 1 350 ? -9.966 40.729 61.722 1.000 43.399 350 GLY B O 1
ATOM 15067 N N . GLY B 1 351 ? -7.951 39.812 61.571 1.000 43.763 351 GLY B N 1
ATOM 15068 C CA . GLY B 1 351 ? -7.650 40.686 60.457 1.000 44.927 351 GLY B CA 1
ATOM 15069 C C . GLY B 1 351 ? -6.314 40.330 59.846 1.000 40.917 351 GLY B C 1
ATOM 15070 O O . GLY B 1 351 ? -5.596 39.514 60.400 1.000 42.148 351 GLY B O 1
ATOM 15074 N N . ASP B 1 352 ? -6.032 40.959 58.698 1.000 41.130 352 ASP B N 1
ATOM 15075 C CA . ASP B 1 352 ? -4.823 40.685 57.958 1.000 38.623 352 ASP B CA 1
ATOM 15076 C C . ASP B 1 352 ? -3.744 41.576 58.539 1.000 34.743 352 ASP B C 1
ATOM 15077 O O . ASP B 1 352 ? -3.798 42.803 58.365 1.000 36.610 352 ASP B O 1
ATOM 15086 N N . PRO B 1 353 ? -2.775 41.024 59.306 1.000 38.144 353 PRO B N 1
ATOM 15087 C CA . PRO B 1 353 ? -1.773 41.857 59.969 1.000 39.171 353 PRO B CA 1
ATOM 15088 C C . PRO B 1 353 ? -0.934 42.616 58.952 1.000 41.037 353 PRO B C 1
ATOM 15089 O O . PRO B 1 353 ? -0.517 43.737 59.199 1.000 38.850 353 PRO B O 1
ATOM 15100 N N . LEU B 1 354 ? -0.656 41.980 57.799 1.000 37.331 354 LEU B N 1
ATOM 15101 C CA . LEU B 1 354 ? 0.109 42.658 56.760 1.000 38.410 354 LEU B CA 1
ATOM 15102 C C . LEU B 1 354 ? -0.579 43.915 56.219 1.000 33.075 354 LEU B C 1
ATOM 15103 O O . LEU B 1 354 ? 0.090 44.952 56.097 1.000 38.078 354 LEU B O 1
ATOM 15119 N N . LEU B 1 355 ? -1.869 43.835 55.896 1.000 34.772 355 LEU B N 1
ATOM 15120 C CA . LEU B 1 355 ? -2.708 44.965 55.503 1.000 32.764 355 LEU B CA 1
ATOM 15121 C C . LEU B 1 355 ? -2.747 46.038 56.591 1.000 35.748 355 LEU B C 1
ATOM 15122 O O . LEU B 1 355 ? -2.870 47.235 56.321 1.000 38.124 355 LEU B O 1
ATOM 15138 N N . ILE B 1 356 ? -2.865 45.584 57.833 1.000 35.725 356 ILE B N 1
ATOM 15139 C CA . ILE B 1 356 ? -3.056 46.514 58.927 1.000 35.009 356 ILE B CA 1
ATOM 15140 C C . ILE B 1 356 ? -1.768 47.310 59.059 1.000 32.773 356 ILE B C 1
ATOM 15141 O O . ILE B 1 356 ? -1.847 48.510 59.234 1.000 36.208 356 ILE B O 1
ATOM 15157 N N . TYR B 1 357 ? -0.608 46.650 58.927 1.000 32.746 357 TYR B N 1
ATOM 15158 C CA . TYR B 1 357 ? 0.693 47.315 59.000 1.000 36.931 357 TYR B CA 1
ATOM 15159 C C . TYR B 1 357 ? 0.781 48.396 57.911 1.000 40.278 357 TYR B C 1
ATOM 15160 O O . TYR B 1 357 ? 1.102 49.560 58.157 1.000 39.080 357 TYR B O 1
ATOM 15178 N N . ARG B 1 358 ? 0.517 48.005 56.657 1.000 39.028 358 ARG B N 1
ATOM 15179 C CA . ARG B 1 358 ? 0.695 48.908 55.539 1.000 37.430 358 ARG B CA 1
ATOM 15180 C C . ARG B 1 358 ? -0.238 50.112 55.652 1.000 36.659 358 ARG B C 1
ATOM 15181 O O . ARG B 1 358 ? 0.148 51.249 55.331 1.000 37.078 358 ARG B O 1
ATOM 15202 N N . PHE B 1 359 ? -1.471 49.861 56.122 1.000 35.506 359 PHE B N 1
ATOM 15203 C CA . PHE B 1 359 ? -2.452 50.917 56.321 1.000 34.734 359 PHE B CA 1
ATOM 15204 C C . PHE B 1 359 ? -1.969 51.841 57.456 1.000 35.677 359 PHE B C 1
ATOM 15205 O O . PHE B 1 359 ? -1.983 53.046 57.292 1.000 35.362 359 PHE B O 1
ATOM 15222 N N . GLY B 1 360 ? -1.614 51.277 58.612 1.000 36.592 360 GLY B N 1
ATOM 15223 C CA . GLY B 1 360 ? -1.000 52.035 59.711 1.000 36.025 360 GLY B CA 1
ATOM 15224 C C . GLY B 1 360 ? 0.201 52.881 59.279 1.000 41.538 360 GLY B C 1
ATOM 15225 O O . GLY B 1 360 ? 0.324 54.057 59.639 1.000 42.333 360 GLY B O 1
ATOM 15229 N N . LYS B 1 361 ? 1.138 52.288 58.535 1.000 42.238 361 LYS B N 1
ATOM 15230 C CA . LYS B 1 361 ? 2.328 52.999 58.125 1.000 44.574 361 LYS B CA 1
ATOM 15231 C C . LYS B 1 361 ? 1.978 54.150 57.178 1.000 42.690 361 LYS B C 1
ATOM 15232 O O . LYS B 1 361 ? 2.525 55.226 57.295 1.000 41.046 361 LYS B O 1
ATOM 15251 N N . ALA B 1 362 ? 1.038 53.958 56.261 1.000 40.958 362 ALA B N 1
ATOM 15252 C CA . ALA B 1 362 ? 0.622 54.987 55.314 1.000 42.999 362 ALA B CA 1
ATOM 15253 C C . ALA B 1 362 ? -0.064 56.183 55.977 1.000 44.113 362 ALA B C 1
ATOM 15254 O O . ALA B 1 362 ? 0.029 57.294 55.464 1.000 44.651 362 ALA B O 1
ATOM 15261 N N . VAL B 1 363 ? -0.824 55.967 57.060 1.000 46.039 363 VAL B N 1
ATOM 15262 C CA . VAL B 1 363 ? -1.519 57.065 57.737 1.000 46.188 363 VAL B CA 1
ATOM 15263 C C . VAL B 1 363 ? -0.776 57.500 59.010 1.000 45.554 363 VAL B C 1
ATOM 15264 O O . VAL B 1 363 ? -1.372 58.169 59.838 1.000 42.685 363 VAL B O 1
ATOM 15277 N N . ASN B 1 364 ? 0.483 57.082 59.172 1.000 44.151 364 ASN B N 1
ATOM 15278 C CA . ASN B 1 364 ? 1.260 57.238 60.398 1.000 48.503 364 ASN B CA 1
ATOM 15279 C C . ASN B 1 364 ? 0.483 56.929 61.689 1.000 46.461 364 ASN B C 1
ATOM 15280 O O . ASN B 1 364 ? 0.469 57.775 62.591 1.000 51.049 364 ASN B O 1
ATOM 15291 N N . SER B 1 365 ? -0.107 55.723 61.807 1.000 42.381 365 SER B N 1
ATOM 15292 C CA . SER B 1 365 ? -0.587 55.197 63.082 1.000 40.030 365 SER B CA 1
ATOM 15293 C C . SER B 1 365 ? 0.439 54.206 63.641 1.000 47.730 365 SER B C 1
ATOM 15294 O O . SER B 1 365 ? 0.517 53.057 63.160 1.000 45.320 365 SER B O 1
ATOM 15302 N N . ASN B 1 366 ? 1.259 54.671 64.607 1.000 43.861 366 ASN B N 1
ATOM 15303 C CA . ASN B 1 366 ? 2.155 53.814 65.386 1.000 45.995 366 ASN B CA 1
ATOM 15304 C C . ASN B 1 366 ? 1.346 52.688 66.045 1.000 43.612 366 ASN B C 1
ATOM 15305 O O . ASN B 1 366 ? 1.777 51.523 66.072 1.000 43.683 366 ASN B O 1
ATOM 15316 N N . GLU B 1 367 ? 0.142 53.019 66.532 1.000 43.838 367 GLU B N 1
ATOM 15317 C CA . GLU B 1 367 ? -0.711 52.054 67.222 1.000 40.847 367 GLU B CA 1
ATOM 15318 C C . GLU B 1 367 ? -1.071 50.903 66.265 1.000 41.816 367 GLU B C 1
ATOM 15319 O O . GLU B 1 367 ? -1.033 49.701 66.611 1.000 41.753 367 GLU B O 1
ATOM 15331 N N . MET B 1 368 ? -1.460 51.275 65.057 1.000 35.296 368 MET B N 1
ATOM 15332 C CA . MET B 1 368 ? -1.792 50.269 64.038 1.000 38.028 368 MET B CA 1
ATOM 15333 C C . MET B 1 368 ? -0.589 49.391 63.670 1.000 36.238 368 MET B C 1
ATOM 15334 O O . MET B 1 368 ? -0.715 48.170 63.565 1.000 36.896 368 MET B O 1
ATOM 15348 N N . MET B 1 369 ? 0.599 49.988 63.557 1.000 38.820 369 MET B N 1
ATOM 15349 C CA . MET B 1 369 ? 1.766 49.220 63.195 1.000 37.733 369 MET B CA 1
ATOM 15350 C C . MET B 1 369 ? 2.133 48.166 64.256 1.000 42.246 369 MET B C 1
ATOM 15351 O O . MET B 1 369 ? 2.366 46.984 63.935 1.000 35.478 369 MET B O 1
ATOM 15365 N N . HIS B 1 370 ? 2.229 48.597 65.536 1.000 42.140 370 HIS B N 1
ATOM 15366 C CA . HIS B 1 370 ? 2.509 47.674 66.624 1.000 41.166 370 HIS B CA 1
ATOM 15367 C C . HIS B 1 370 ? 1.379 46.662 66.766 1.000 37.468 370 HIS B C 1
ATOM 15368 O O . HIS B 1 370 ? 1.638 45.493 67.060 1.000 40.063 370 HIS B O 1
ATOM 15383 N N . PHE B 1 371 ? 0.133 47.082 66.555 1.000 39.785 371 PHE B N 1
ATOM 15384 C CA . PHE B 1 371 ? -1.003 46.171 66.614 1.000 38.505 371 PHE B CA 1
ATOM 15385 C C . PHE B 1 371 ? -0.893 45.022 65.566 1.000 40.275 371 PHE B C 1
ATOM 15386 O O . PHE B 1 371 ? -1.110 43.833 65.843 1.000 38.752 371 PHE B O 1
ATOM 15403 N N . ALA B 1 372 ? -0.431 45.346 64.360 1.000 40.527 372 ALA B N 1
ATOM 15404 C CA . ALA B 1 372 ? -0.201 44.328 63.325 1.000 36.178 372 ALA B CA 1
ATOM 15405 C C . ALA B 1 372 ? 0.847 43.314 63.790 1.000 38.794 372 ALA B C 1
ATOM 15406 O O . ALA B 1 372 ? 0.658 42.112 63.680 1.000 38.502 372 ALA B O 1
ATOM 15413 N N . ALA B 1 373 ? 1.967 43.792 64.362 1.000 40.348 373 ALA B N 1
ATOM 15414 C CA . ALA B 1 373 ? 2.998 42.886 64.851 1.000 40.827 373 ALA B CA 1
ATOM 15415 C C . ALA B 1 373 ? 2.473 42.019 66.014 1.000 39.709 373 ALA B C 1
ATOM 15416 O O . ALA B 1 373 ? 2.789 40.833 66.103 1.000 39.200 373 ALA B O 1
ATOM 15423 N N . TYR B 1 374 ? 1.543 42.559 66.793 1.000 42.968 374 TYR B N 1
ATOM 15424 C CA . TYR B 1 374 ? 0.892 41.851 67.889 1.000 40.183 374 TYR B CA 1
ATOM 15425 C C . TYR B 1 374 ? 0.010 40.730 67.353 1.000 39.580 374 TYR B C 1
ATOM 15426 O O . TYR B 1 374 ? 0.097 39.622 67.854 1.000 41.281 374 TYR B O 1
ATOM 15444 N N . LEU B 1 375 ? -0.805 40.989 66.336 1.000 38.730 375 LEU B N 1
ATOM 15445 C CA . LEU B 1 375 ? -1.634 39.966 65.728 1.000 36.923 375 LEU B CA 1
ATOM 15446 C C . LEU B 1 375 ? -0.831 38.802 65.154 1.000 40.164 375 LEU B C 1
ATOM 15447 O O . LEU B 1 375 ? -1.356 37.689 65.044 1.000 44.527 375 LEU B O 1
ATOM 15463 N N . LEU B 1 376 ? 0.419 39.029 64.739 1.000 40.570 376 LEU B N 1
ATOM 15464 C CA . LEU B 1 376 ? 1.257 37.933 64.273 1.000 41.853 376 LEU B CA 1
ATOM 15465 C C . LEU B 1 376 ? 1.424 36.845 65.338 1.000 48.585 376 LEU B C 1
ATOM 15466 O O . LEU B 1 376 ? 1.865 35.707 65.038 1.000 46.315 376 LEU B O 1
ATOM 15482 N N . ASN B 1 377 ? 1.232 37.238 66.604 1.000 48.976 377 ASN B N 1
ATOM 15483 C CA . ASN B 1 377 ? 1.192 36.280 67.697 1.000 50.917 377 ASN B CA 1
ATOM 15484 C C . ASN B 1 377 ? 2.491 35.487 67.712 1.000 52.112 377 ASN B C 1
ATOM 15485 O O . ASN B 1 377 ? 2.439 34.297 67.956 1.000 57.679 377 ASN B O 1
ATOM 15496 N N . GLY B 1 378 ? 3.614 36.135 67.366 1.000 49.870 378 GLY B N 1
ATOM 15497 C CA . GLY B 1 378 ? 4.911 35.490 67.296 1.000 53.143 378 GLY B CA 1
ATOM 15498 C C . GLY B 1 378 ? 5.239 34.806 65.960 1.000 52.194 378 GLY B C 1
ATOM 15499 O O . GLY B 1 378 ? 6.347 34.329 65.775 1.000 54.515 378 GLY B O 1
ATOM 15503 N N . ARG B 1 379 ? 4.307 34.657 65.025 1.000 58.908 379 ARG B N 1
ATOM 15504 C CA . ARG B 1 379 ? 4.706 34.083 63.742 1.000 58.918 379 ARG B CA 1
ATOM 15505 C C . ARG B 1 379 ? 5.414 35.135 62.896 1.000 56.786 379 ARG B C 1
ATOM 15506 O O . ARG B 1 379 ? 5.252 36.336 63.096 1.000 53.389 379 ARG B O 1
ATOM 15527 N N . LYS B 1 380 ? 6.216 34.648 61.949 1.000 62.870 380 LYS B N 1
ATOM 15528 C CA . LYS B 1 380 ? 6.904 35.474 60.971 1.000 64.744 380 LYS B CA 1
ATOM 15529 C C . LYS B 1 380 ? 5.877 35.861 59.900 1.000 55.233 380 LYS B C 1
ATOM 15530 O O . LYS B 1 380 ? 5.040 35.051 59.544 1.000 58.333 380 LYS B O 1
ATOM 15549 N N . PRO B 1 381 ? 5.853 37.135 59.437 1.000 48.257 381 PRO B N 1
ATOM 15550 C CA . PRO B 1 381 ? 4.930 37.578 58.405 1.000 46.405 381 PRO B CA 1
ATOM 15551 C C . PRO B 1 381 ? 5.441 36.967 57.122 1.000 50.533 381 PRO B C 1
ATOM 15552 O O . PRO B 1 381 ? 6.667 36.970 56.905 1.000 49.216 381 PRO B O 1
ATOM 15563 N N . TYR B 1 382 ? 4.505 36.429 56.334 1.000 44.677 382 TYR B N 1
ATOM 15564 C CA . TYR B 1 382 ? 4.842 35.901 55.022 1.000 44.404 382 TYR B CA 1
ATOM 15565 C C . TYR B 1 382 ? 3.921 36.561 53.990 1.000 42.111 382 TYR B C 1
ATOM 15566 O O . TYR B 1 382 ? 2.895 37.141 54.326 1.000 35.899 382 TYR B O 1
ATOM 15584 N N . ALA B 1 383 ? 4.265 36.381 52.712 1.000 44.041 383 ALA B N 1
ATOM 15585 C CA . ALA B 1 383 ? 3.455 36.840 51.604 1.000 44.992 383 ALA B CA 1
ATOM 15586 C C . ALA B 1 383 ? 1.992 36.464 51.803 1.000 38.828 383 ALA B C 1
ATOM 15587 O O . ALA B 1 383 ? 1.697 35.319 52.112 1.000 41.213 383 ALA B O 1
ATOM 15594 N N . THR B 1 384 ? 1.097 37.416 51.508 1.000 35.624 384 THR B N 1
ATOM 15595 C CA . THR B 1 384 ? -0.330 37.162 51.395 1.000 35.901 384 THR B CA 1
ATOM 15596 C C . THR B 1 384 ? -0.576 36.376 50.100 1.000 36.679 384 THR B C 1
ATOM 15597 O O . THR B 1 384 ? -0.103 36.805 49.026 1.000 31.941 384 THR B O 1
ATOM 15608 N N . MET B 1 385 ? -1.376 35.293 50.210 1.000 34.022 385 MET B N 1
ATOM 15609 C CA . MET B 1 385 ? -1.713 34.486 49.042 1.000 35.679 385 MET B CA 1
ATOM 15610 C C . MET B 1 385 ? -3.071 34.926 48.481 1.000 32.058 385 MET B C 1
ATOM 15611 O O . MET B 1 385 ? -3.194 36.035 47.978 1.000 36.608 385 MET B O 1
ATOM 15625 N N . GLY B 1 386 ? -4.066 34.050 48.475 1.000 31.849 386 GLY B N 1
ATOM 15626 C CA . GLY B 1 386 ? -5.375 34.407 47.989 1.000 30.382 386 GLY B CA 1
ATOM 15627 C C . GLY B 1 386 ? -5.382 34.777 46.500 1.000 30.990 386 GLY B C 1
ATOM 15628 O O . GLY B 1 386 ? -4.622 34.234 45.711 1.000 30.575 386 GLY B O 1
ATOM 15632 N N . ASN B 1 387 ? -6.245 35.717 46.128 1.000 30.789 387 ASN B N 1
ATOM 15633 C CA . ASN B 1 387 ? -6.453 36.075 44.727 1.000 31.120 387 ASN B CA 1
ATOM 15634 C C . ASN B 1 387 ? -6.422 37.584 44.488 1.000 34.027 387 ASN B C 1
ATOM 15635 O O . ASN B 1 387 ? -6.647 38.034 43.380 1.000 31.309 387 ASN B O 1
ATOM 15646 N N . ASP B 1 388 ? -6.097 38.383 45.502 1.000 31.578 388 ASP B N 1
ATOM 15647 C CA . ASP B 1 388 ? -5.975 39.826 45.332 1.000 33.032 388 ASP B CA 1
ATOM 15648 C C . ASP B 1 388 ? -4.515 40.190 45.036 1.000 35.758 388 ASP B C 1
ATOM 15649 O O . ASP B 1 388 ? -3.641 40.208 45.927 1.000 31.731 388 ASP B O 1
ATOM 15658 N N . ALA B 1 389 ? -4.257 40.432 43.748 1.000 31.943 389 ALA B N 1
ATOM 15659 C CA . ALA B 1 389 ? -2.904 40.603 43.247 1.000 32.200 389 ALA B CA 1
ATOM 15660 C C . ALA B 1 389 ? -2.253 41.755 43.996 1.000 29.865 389 ALA B C 1
ATOM 15661 O O . ALA B 1 389 ? -1.104 41.649 44.397 1.000 32.753 389 ALA B O 1
ATOM 15668 N N . PHE B 1 390 ? -2.958 42.871 44.077 1.000 28.988 390 PHE B N 1
ATOM 15669 C CA . PHE B 1 390 ? -2.409 44.075 44.706 1.000 30.882 390 PHE B CA 1
ATOM 15670 C C . PHE B 1 390 ? -1.947 43.791 46.133 1.000 30.560 390 PHE B C 1
ATOM 15671 O O . PHE B 1 390 ? -0.874 44.192 46.538 1.000 30.820 390 PHE B O 1
ATOM 15688 N N . ARG B 1 391 ? -2.753 43.099 46.926 1.000 33.588 391 ARG B N 1
ATOM 15689 C CA . ARG B 1 391 ? -2.374 42.920 48.327 1.000 32.641 391 ARG B CA 1
ATOM 15690 C C . ARG B 1 391 ? -1.238 41.931 48.421 1.000 35.911 391 ARG B C 1
ATOM 15691 O O . ARG B 1 391 ? -0.380 42.078 49.300 1.000 35.848 391 ARG B O 1
ATOM 15712 N N . SER B 1 392 ? -1.258 40.932 47.528 1.000 32.429 392 SER B N 1
ATOM 15713 C CA . SER B 1 392 ? -0.166 40.005 47.479 1.000 32.637 392 SER B CA 1
ATOM 15714 C C . SER B 1 392 ? 1.125 40.767 47.211 1.000 32.220 392 SER B C 1
ATOM 15715 O O . SER B 1 392 ? 2.096 40.544 47.917 1.000 34.449 392 SER B O 1
ATOM 15723 N N . LEU B 1 393 ? 1.155 41.565 46.143 1.000 34.220 393 LEU B N 1
ATOM 15724 C CA . LEU B 1 393 ? 2.369 42.273 45.750 1.000 34.134 393 LEU B CA 1
ATOM 15725 C C . LEU B 1 393 ? 2.832 43.246 46.852 1.000 33.972 393 LEU B C 1
ATOM 15726 O O . LEU B 1 393 ? 4.032 43.333 47.157 1.000 36.982 393 LEU B O 1
ATOM 15742 N N . GLN B 1 394 ? 1.887 44.038 47.354 1.000 35.660 394 GLN B N 1
ATOM 15743 C CA . GLN B 1 394 ? 2.097 45.000 48.443 1.000 34.941 394 GLN B CA 1
ATOM 15744 C C . GLN B 1 394 ? 2.601 44.310 49.700 1.000 35.989 394 GLN B C 1
ATOM 15745 O O . GLN B 1 394 ? 3.442 44.875 50.407 1.000 40.874 394 GLN B O 1
ATOM 15759 N N . SER B 1 395 ? 2.128 43.086 49.949 1.000 34.413 395 SER B N 1
ATOM 15760 C CA . SER B 1 395 ? 2.587 42.342 51.113 1.000 36.425 395 SER B CA 1
ATOM 15761 C C . SER B 1 395 ? 4.087 42.082 51.046 1.000 37.575 395 SER B C 1
ATOM 15762 O O . SER B 1 395 ? 4.769 42.122 52.067 1.000 37.131 395 SER B O 1
ATOM 15770 N N . LEU B 1 396 ? 4.598 41.821 49.839 1.000 36.543 396 LEU B N 1
ATOM 15771 C CA . LEU B 1 396 ? 6.013 41.613 49.602 1.000 38.814 396 LEU B CA 1
ATOM 15772 C C . LEU B 1 396 ? 6.833 42.824 50.017 1.000 41.410 396 LEU B C 1
ATOM 15773 O O . LEU B 1 396 ? 7.887 42.646 50.632 1.000 40.380 396 LEU B O 1
ATOM 15789 N N . LEU B 1 397 ? 6.379 44.033 49.701 1.000 42.389 397 LEU B N 1
ATOM 15790 C CA . LEU B 1 397 ? 7.087 45.243 50.148 1.000 48.658 397 LEU B CA 1
ATOM 15791 C C . LEU B 1 397 ? 7.193 45.390 51.671 1.000 49.915 397 LEU B C 1
ATOM 15792 O O . LEU B 1 397 ? 8.112 46.014 52.167 1.000 51.258 397 LEU B O 1
ATOM 15808 N N . CYS B 1 398 ? 6.164 45.046 52.432 1.000 45.214 398 CYS B N 1
ATOM 15809 C CA . CYS B 1 398 ? 6.098 45.526 53.803 1.000 46.929 398 CYS B CA 1
ATOM 15810 C C . CYS B 1 398 ? 6.752 44.501 54.738 1.000 52.092 398 CYS B C 1
ATOM 15811 O O . CYS B 1 398 ? 6.885 44.744 55.946 1.000 51.571 398 CYS B O 1
ATOM 15819 N N . CYS B 1 399 ? 7.113 43.326 54.179 1.000 48.898 399 CYS B N 1
ATOM 15820 C CA . CYS B 1 399 ? 7.416 42.147 54.980 1.000 53.701 399 CYS B CA 1
ATOM 15821 C C . CYS B 1 399 ? 8.592 42.366 55.935 1.000 52.948 399 CYS B C 1
ATOM 15822 O O . CYS B 1 399 ? 8.439 42.177 57.141 1.000 52.355 399 CYS B O 1
ATOM 15830 N N . ASN B 1 400 ? 9.756 42.694 55.371 1.000 51.710 400 ASN B N 1
ATOM 15831 C CA . ASN B 1 400 ? 10.970 42.943 56.139 1.000 60.324 400 ASN B CA 1
ATOM 15832 C C . ASN B 1 400 ? 10.656 43.930 57.276 1.000 58.835 400 ASN B C 1
ATOM 15833 O O . ASN B 1 400 ? 11.009 43.675 58.431 1.000 62.473 400 ASN B O 1
ATOM 15844 N N . ASP B 1 401 ? 9.940 45.023 56.957 1.000 53.378 401 ASP B N 1
ATOM 15845 C CA . ASP B 1 401 ? 9.544 46.023 57.951 1.000 55.977 401 ASP B CA 1
ATOM 15846 C C . ASP B 1 401 ? 8.698 45.449 59.085 1.000 50.212 401 ASP B C 1
ATOM 15847 O O . ASP B 1 401 ? 8.921 45.744 60.273 1.000 47.593 401 ASP B O 1
ATOM 15856 N N . LEU B 1 402 ? 7.698 44.644 58.725 1.000 46.125 402 LEU B N 1
ATOM 15857 C CA . LEU B 1 402 ? 6.753 44.161 59.724 1.000 48.870 402 LEU B CA 1
ATOM 15858 C C . LEU B 1 402 ? 7.454 43.152 60.650 1.000 51.924 402 LEU B C 1
ATOM 15859 O O . LEU B 1 402 ? 7.212 43.110 61.872 1.000 58.470 402 LEU B O 1
ATOM 15875 N N . ALA B 1 403 ? 8.348 42.363 60.039 1.000 51.399 403 ALA B N 1
ATOM 15876 C CA . ALA B 1 403 ? 9.198 41.408 60.735 1.000 54.849 403 ALA B CA 1
ATOM 15877 C C . ALA B 1 403 ? 10.065 42.123 61.776 1.000 54.334 403 ALA B C 1
ATOM 15878 O O . ALA B 1 403 ? 10.490 41.453 62.697 1.000 55.572 403 ALA B O 1
ATOM 15885 N N . LYS B 1 404 ? 10.317 43.440 61.599 1.000 54.158 404 LYS B N 1
ATOM 15886 C CA . LYS B 1 404 ? 11.188 44.257 62.446 1.000 55.859 404 LYS B CA 1
ATOM 15887 C C . LYS B 1 404 ? 10.412 45.002 63.514 1.000 51.261 404 LYS B C 1
ATOM 15888 O O . LYS B 1 404 ? 11.024 45.576 64.426 1.000 45.660 404 LYS B O 1
ATOM 15907 N N . GLU B 1 405 ? 9.093 45.066 63.306 1.000 46.362 405 GLU B N 1
ATOM 15908 C CA . GLU B 1 405 ? 8.186 45.779 64.179 1.000 47.834 405 GLU B CA 1
ATOM 15909 C C . GLU B 1 405 ? 7.986 44.982 65.473 1.000 54.096 405 GLU B C 1
ATOM 15910 O O . GLU B 1 405 ? 8.005 43.748 65.457 1.000 53.951 405 GLU B O 1
ATOM 15922 N N . THR B 1 406 ? 7.810 45.716 66.587 1.000 54.296 406 THR B N 1
ATOM 15923 C CA . THR B 1 406 ? 7.708 45.130 67.908 1.000 49.071 406 THR B CA 1
ATOM 15924 C C . THR B 1 406 ? 6.229 45.019 68.244 1.000 45.034 406 THR B C 1
ATOM 15925 O O . THR B 1 406 ? 5.446 45.910 67.874 1.000 40.801 406 THR B O 1
ATOM 15936 N N . PRO B 1 407 ? 5.795 43.897 68.892 1.000 45.624 407 PRO B N 1
ATOM 15937 C CA . PRO B 1 407 ? 4.373 43.593 69.060 1.000 44.353 407 PRO B CA 1
ATOM 15938 C C . PRO B 1 407 ? 3.855 44.209 70.348 1.000 48.128 407 PRO B C 1
ATOM 15939 O O . PRO B 1 407 ? 4.411 43.955 71.407 1.000 44.019 407 PRO B O 1
ATOM 15950 N N . LYS B 1 408 ? 2.779 44.984 70.235 1.000 47.272 408 LYS B N 1
ATOM 15951 C CA . LYS B 1 408 ? 2.079 45.476 71.409 1.000 50.386 408 LYS B CA 1
ATOM 15952 C C . LYS B 1 408 ? 0.675 45.882 70.967 1.000 45.725 408 LYS B C 1
ATOM 15953 O O . LYS B 1 408 ? 0.482 46.337 69.818 1.000 43.887 408 LYS B O 1
ATOM 15972 N N . HIS B 1 409 ? -0.294 45.721 71.872 1.000 41.770 409 HIS B N 1
ATOM 15973 C CA . HIS B 1 409 ? -1.626 46.276 71.674 1.000 41.482 409 HIS B CA 1
ATOM 15974 C C . HIS B 1 409 ? -1.966 47.241 72.803 1.000 48.121 409 HIS B C 1
ATOM 15975 O O . HIS B 1 409 ? -2.615 46.831 73.753 1.000 46.767 409 HIS B O 1
ATOM 15990 N N . ASP B 1 410 ? -1.497 48.498 72.679 1.000 52.560 410 ASP B N 1
ATOM 15991 C CA . ASP B 1 410 ? -1.746 49.562 73.641 1.000 56.769 410 ASP B CA 1
ATOM 15992 C C . ASP B 1 410 ? -2.742 50.472 72.955 1.000 58.323 410 ASP B C 1
ATOM 15993 O O . ASP B 1 410 ? -2.693 50.613 71.709 1.000 58.532 410 ASP B O 1
ATOM 16002 N N . MET B 1 411 ? -3.684 50.991 73.770 1.000 48.418 411 MET B N 1
ATOM 16003 C CA . MET B 1 411 ? -4.691 51.935 73.300 1.000 43.730 411 MET B CA 1
ATOM 16004 C C . MET B 1 411 ? -5.275 52.697 74.491 1.000 41.458 411 MET B C 1
ATOM 16005 O O . MET B 1 411 ? -5.099 52.315 75.650 1.000 39.572 411 MET B O 1
ATOM 16019 N N . PRO B 1 412 ? -5.918 53.853 74.246 1.000 40.333 412 PRO B N 1
ATOM 16020 C CA . PRO B 1 412 ? -6.488 54.661 75.326 1.000 40.378 412 PRO B CA 1
ATOM 16021 C C . PRO B 1 412 ? -7.632 53.938 76.024 1.000 40.967 412 PRO B C 1
ATOM 16022 O O . PRO B 1 412 ? -8.242 53.038 75.434 1.000 37.720 412 PRO B O 1
ATOM 16033 N N . ASP B 1 413 ? -7.938 54.399 77.253 1.000 36.980 413 ASP B N 1
ATOM 16034 C CA . ASP B 1 413 ? -8.918 53.736 78.093 1.000 36.986 413 ASP B CA 1
ATOM 16035 C C . ASP B 1 413 ? -10.282 53.923 77.462 1.000 35.503 413 ASP B C 1
ATOM 16036 O O . ASP B 1 413 ? -11.152 53.106 77.664 1.000 34.757 413 ASP B O 1
ATOM 16045 N N . VAL B 1 414 ? -10.495 55.054 76.789 1.000 32.358 414 VAL B N 1
ATOM 16046 C CA . VAL B 1 414 ? -11.783 55.269 76.183 1.000 31.839 414 VAL B CA 1
ATOM 16047 C C . VAL B 1 414 ? -11.624 55.581 74.700 1.000 34.070 414 VAL B C 1
ATOM 16048 O O . VAL B 1 414 ? -10.846 56.441 74.356 1.000 35.812 414 VAL B O 1
ATOM 16061 N N . THR B 1 415 ? -12.485 54.975 73.875 1.000 30.967 415 THR B N 1
ATOM 16062 C CA . THR B 1 415 ? -12.716 55.372 72.489 1.000 34.551 415 THR B CA 1
ATOM 16063 C C . THR B 1 415 ? -14.189 55.714 72.350 1.000 35.865 415 THR B C 1
ATOM 16064 O O . THR B 1 415 ? -15.031 54.869 72.659 1.000 31.786 415 THR B O 1
ATOM 16075 N N . TRP B 1 416 ? -14.500 56.904 71.812 1.000 33.120 416 TRP B N 1
ATOM 16076 C CA . TRP B 1 416 ? -15.879 57.347 71.676 1.000 34.506 416 TRP B CA 1
ATOM 16077 C C . TRP B 1 416 ? -16.188 57.755 70.238 1.000 36.844 416 TRP B C 1
ATOM 16078 O O . TRP B 1 416 ? -15.665 58.739 69.748 1.000 36.611 416 TRP B O 1
ATOM 16099 N N . TYR B 1 417 ? -17.081 56.989 69.594 1.000 35.695 417 TYR B N 1
ATOM 16100 C CA . TYR B 1 417 ? -17.536 57.228 68.234 1.000 35.174 417 TYR B CA 1
ATOM 16101 C C . TYR B 1 417 ? -18.887 57.932 68.302 1.000 34.559 417 TYR B C 1
ATOM 16102 O O . TYR B 1 417 ? -19.932 57.285 68.366 1.000 37.063 417 TYR B O 1
ATOM 16120 N N . PRO B 1 418 ? -18.917 59.282 68.325 1.000 36.293 418 PRO B N 1
ATOM 16121 C CA . PRO B 1 418 ? -20.148 59.981 68.682 1.000 38.200 418 PRO B CA 1
ATOM 16122 C C . PRO B 1 418 ? -21.293 60.013 67.690 1.000 37.371 418 PRO B C 1
ATOM 16123 O O . PRO B 1 418 ? -22.414 60.174 68.120 1.000 34.706 418 PRO B O 1
ATOM 16134 N N . GLU B 1 419 ? -21.023 59.861 66.391 1.000 37.434 419 GLU B N 1
ATOM 16135 C CA . GLU B 1 419 ? -22.089 59.794 65.409 1.000 40.408 419 GLU B CA 1
ATOM 16136 C C . GLU B 1 419 ? -22.563 58.360 65.255 1.000 34.968 419 GLU B C 1
ATOM 16137 O O . GLU B 1 419 ? -23.763 58.130 65.218 1.000 39.490 419 GLU B O 1
ATOM 16149 N N . THR B 1 420 ? -21.624 57.415 65.149 1.000 34.261 420 THR B N 1
ATOM 16150 C CA . THR B 1 420 ? -21.980 56.015 65.097 1.000 32.152 420 THR B CA 1
ATOM 16151 C C . THR B 1 420 ? -22.608 55.644 66.452 1.000 35.460 420 THR B C 1
ATOM 16152 O O . THR B 1 420 ? -23.503 54.785 66.524 1.000 33.246 420 THR B O 1
ATOM 16163 N N . GLU B 1 421 ? -22.110 56.267 67.539 1.000 35.013 421 GLU B N 1
ATOM 16164 C CA . GLU B 1 421 ? -22.598 56.031 68.918 1.000 34.960 421 GLU B CA 1
ATOM 16165 C C . GLU B 1 421 ? -22.164 54.654 69.423 1.000 29.510 421 GLU B C 1
ATOM 16166 O O . GLU B 1 421 ? -22.970 53.860 69.948 1.000 30.763 421 GLU B O 1
ATOM 16178 N N . PHE B 1 422 ? -20.871 54.410 69.266 1.000 29.731 422 PHE B N 1
ATOM 16179 C CA . PHE B 1 422 ? -20.196 53.257 69.830 1.000 31.998 422 PHE B CA 1
ATOM 16180 C C . PHE B 1 422 ? -19.250 53.792 70.891 1.000 30.123 422 PHE B C 1
ATOM 16181 O O . PHE B 1 422 ? -18.508 54.707 70.616 1.000 34.350 422 PHE B O 1
ATOM 16198 N N . CYS B 1 423 ? -19.101 53.096 71.997 1.000 30.091 423 CYS B N 1
ATOM 16199 C CA . CYS B 1 423 ? -18.212 53.554 73.066 1.000 26.549 423 CYS B CA 1
ATOM 16200 C C . CYS B 1 423 ? -17.490 52.369 73.670 1.000 26.330 423 CYS B C 1
ATOM 16201 O O . CYS B 1 423 ? -18.134 51.360 74.007 1.000 27.333 423 CYS B O 1
ATOM 16209 N N . TYR B 1 424 ? -16.167 52.427 73.687 1.000 28.529 424 TYR B N 1
ATOM 16210 C CA . TYR B 1 424 ? -15.319 51.396 74.280 1.000 29.844 424 TYR B CA 1
ATOM 16211 C C . TYR B 1 424 ? -14.598 51.988 75.483 1.000 32.108 424 TYR B C 1
ATOM 16212 O O . TYR B 1 424 ? -14.062 53.095 75.381 1.000 32.352 424 TYR B O 1
ATOM 16230 N N . MET B 1 425 ? -14.657 51.299 76.635 1.000 31.425 425 MET B N 1
ATOM 16231 C CA . MET B 1 425 ? -14.022 51.751 77.872 1.000 30.765 425 MET B CA 1
ATOM 16232 C C . MET B 1 425 ? -13.325 50.565 78.541 1.000 34.557 425 MET B C 1
ATOM 16233 O O . MET B 1 425 ? -13.936 49.487 78.598 1.000 30.975 425 MET B O 1
ATOM 16247 N N . LYS B 1 426 ? -12.049 50.738 78.987 1.000 29.309 426 LYS B N 1
ATOM 16248 C CA . LYS B 1 426 ? -11.296 49.676 79.621 1.000 30.020 426 LYS B CA 1
ATOM 16249 C C . LYS B 1 426 ? -10.621 50.179 80.901 1.000 30.768 426 LYS B C 1
ATOM 16250 O O . LYS B 1 426 ? -10.543 51.354 81.153 1.000 30.417 426 LYS B O 1
ATOM 16269 N N . ASN B 1 427 ? -10.142 49.258 81.720 1.000 32.917 427 ASN B N 1
ATOM 16270 C CA . ASN B 1 427 ? -9.454 49.572 82.954 1.000 32.508 427 ASN B CA 1
ATOM 16271 C C . ASN B 1 427 ? -8.186 48.739 82.960 1.000 35.008 427 ASN B C 1
ATOM 16272 O O . ASN B 1 427 ? -8.033 47.825 82.157 1.000 39.031 427 ASN B O 1
ATOM 16283 N N . LYS B 1 428 ? -7.306 49.035 83.922 1.000 35.298 428 LYS B N 1
ATOM 16284 C CA . LYS B 1 428 ? -6.046 48.358 84.019 1.000 38.199 428 LYS B CA 1
ATOM 16285 C C . LYS B 1 428 ? -6.220 46.963 84.622 1.000 39.898 428 LYS B C 1
ATOM 16286 O O . LYS B 1 428 ? -5.256 46.216 84.638 1.000 39.550 428 LYS B O 1
ATOM 16305 N N . ASN B 1 429 ? -7.402 46.588 85.110 1.000 38.055 429 ASN B N 1
ATOM 16306 C CA . ASN B 1 429 ? -7.575 45.268 85.718 1.000 37.552 429 ASN B CA 1
ATOM 16307 C C . ASN B 1 429 ? -8.178 44.267 84.735 1.000 37.216 429 ASN B C 1
ATOM 16308 O O . ASN B 1 429 ? -8.573 43.183 85.161 1.000 38.019 429 ASN B O 1
ATOM 16319 N N . GLY B 1 430 ? -8.284 44.639 83.450 1.000 31.423 430 GLY B N 1
ATOM 16320 C CA . GLY B 1 430 ? -8.584 43.696 82.368 1.000 35.686 430 GLY B CA 1
ATOM 16321 C C . GLY B 1 430 ? -10.071 43.706 81.945 1.000 32.081 430 GLY B C 1
ATOM 16322 O O . GLY B 1 430 ? -10.525 42.869 81.167 1.000 32.678 430 GLY B O 1
ATOM 16326 N N . MET B 1 431 ? -10.866 44.628 82.476 1.000 30.743 431 MET B N 1
ATOM 16327 C CA . MET B 1 431 ? -12.236 44.803 82.007 1.000 30.226 431 MET B CA 1
ATOM 16328 C C . MET B 1 431 ? -12.249 45.731 80.798 1.000 32.249 431 MET B C 1
ATOM 16329 O O . MET B 1 431 ? -11.516 46.741 80.736 1.000 31.280 431 MET B O 1
ATOM 16343 N N . PHE B 1 432 ? -13.013 45.285 79.804 1.000 31.240 432 PHE B N 1
ATOM 16344 C CA . PHE B 1 432 ? -13.261 46.016 78.586 1.000 28.591 432 PHE B CA 1
ATOM 16345 C C . PHE B 1 432 ? -14.764 46.020 78.373 1.000 30.178 432 PHE B C 1
ATOM 16346 O O . PHE B 1 432 ? -15.352 44.935 78.250 1.000 30.149 432 PHE B O 1
ATOM 16363 N N . VAL B 1 433 ? -15.391 47.226 78.305 1.000 25.835 433 VAL B N 1
ATOM 16364 C CA . VAL B 1 433 ? -16.820 47.341 78.091 1.000 26.297 433 VAL B CA 1
ATOM 16365 C C . VAL B 1 433 ? -17.055 48.019 76.749 1.000 28.237 433 VAL B C 1
ATOM 16366 O O . VAL B 1 433 ? -16.439 49.057 76.490 1.000 30.175 433 VAL B O 1
ATOM 16379 N N . ALA B 1 434 ? -17.994 47.493 75.937 1.000 29.062 434 ALA B N 1
ATOM 16380 C CA . ALA B 1 434 ? -18.434 48.168 74.711 1.000 26.467 434 ALA B CA 1
ATOM 16381 C C . ALA B 1 434 ? -19.911 48.473 74.883 1.000 26.156 434 ALA B C 1
ATOM 16382 O O . ALA B 1 434 ? -20.669 47.643 75.346 1.000 26.416 434 ALA B O 1
ATOM 16389 N N . ALA B 1 435 ? -20.340 49.672 74.496 1.000 24.396 435 ALA B N 1
ATOM 16390 C CA . ALA B 1 435 ? -21.713 50.065 74.639 1.000 26.633 435 ALA B CA 1
ATOM 16391 C C . ALA B 1 435 ? -22.121 50.883 73.436 1.000 24.556 435 ALA B C 1
ATOM 16392 O O . ALA B 1 435 ? -21.257 51.349 72.730 1.000 29.237 435 ALA B O 1
ATOM 16399 N N . LYS B 1 436 ? -23.414 50.984 73.174 1.000 27.278 436 LYS B N 1
ATOM 16400 C CA . LYS B 1 436 ? -23.833 51.717 71.988 1.000 29.804 436 LYS B CA 1
ATOM 16401 C C . LYS B 1 436 ? -25.166 52.385 72.250 1.000 29.567 436 LYS B C 1
ATOM 16402 O O . LYS B 1 436 ? -25.949 51.917 73.068 1.000 29.797 436 LYS B O 1
ATOM 16421 N N . GLY B 1 437 ? -25.419 53.478 71.511 1.000 31.312 437 GLY B N 1
ATOM 16422 C CA . GLY B 1 437 ? -26.744 54.030 71.377 1.000 29.506 437 GLY B CA 1
ATOM 16423 C C . GLY B 1 437 ? -27.343 53.520 70.056 1.000 33.431 437 GLY B C 1
ATOM 16424 O O . GLY B 1 437 ? -27.663 52.337 69.954 1.000 36.090 437 GLY B O 1
ATOM 16428 N N . GLY B 1 438 ? -27.415 54.403 69.035 1.000 34.556 438 GLY B N 1
ATOM 16429 C CA . GLY B 1 438 ? -27.850 54.048 67.685 1.000 32.331 438 GLY B CA 1
ATOM 16430 C C . GLY B 1 438 ? -29.361 53.991 67.522 1.000 31.825 438 GLY B C 1
ATOM 16431 O O . GLY B 1 438 ? -30.132 54.679 68.189 1.000 38.274 438 GLY B O 1
ATOM 16435 N N . PHE B 1 439 ? -29.792 53.199 66.544 1.000 35.379 439 PHE B N 1
ATOM 16436 C CA . PHE B 1 439 ? -31.155 53.224 66.029 1.000 35.967 439 PHE B CA 1
ATOM 16437 C C . PHE B 1 439 ? -31.384 51.873 65.349 1.000 34.566 439 PHE B C 1
ATOM 16438 O O . PHE B 1 439 ? -30.452 51.254 64.835 1.000 32.789 439 PHE B O 1
ATOM 16455 N N . ASN B 1 440 ? -32.648 51.442 65.383 1.000 35.284 440 ASN B N 1
ATOM 16456 C CA . ASN B 1 440 ? -33.061 50.110 64.947 1.000 39.462 440 ASN B CA 1
ATOM 16457 C C . ASN B 1 440 ? -33.307 50.066 63.419 1.000 43.803 440 ASN B C 1
ATOM 16458 O O . ASN B 1 440 ? -34.278 49.462 62.930 1.000 42.421 440 ASN B O 1
ATOM 16469 N N . ASN B 1 441 ? -32.331 50.601 62.684 1.000 39.243 441 ASN B N 1
ATOM 16470 C CA . ASN B 1 441 ? -32.210 50.322 61.270 1.000 45.391 441 ASN B CA 1
ATOM 16471 C C . ASN B 1 441 ? -30.754 50.471 60.857 1.000 45.604 441 ASN B C 1
ATOM 16472 O O . ASN B 1 441 ? -30.471 50.840 59.712 1.000 41.667 441 ASN B O 1
ATOM 16483 N N . GLU B 1 442 ? -29.837 50.140 61.777 1.000 43.019 442 GLU B N 1
ATOM 16484 C CA . GLU B 1 442 ? -28.413 50.173 61.443 1.000 46.773 442 GLU B CA 1
ATOM 16485 C C . GLU B 1 442 ? -28.132 49.081 60.425 1.000 44.498 442 GLU B C 1
ATOM 16486 O O . GLU B 1 442 ? -28.964 48.188 60.250 1.000 43.859 442 GLU B O 1
ATOM 16498 N N . SER B 1 443 ? -26.940 49.127 59.832 1.000 39.062 443 SER B N 1
ATOM 16499 C CA . SER B 1 443 ? -26.528 48.118 58.893 1.000 45.120 443 SER B CA 1
ATOM 16500 C C . SER B 1 443 ? -26.569 46.766 59.586 1.000 46.280 443 SER B C 1
ATOM 16501 O O . SER B 1 443 ? -26.042 46.632 60.680 1.000 42.264 443 SER B O 1
ATOM 16509 N N . HIS B 1 444 ? -27.231 45.787 58.947 1.000 39.079 444 HIS B N 1
ATOM 16510 C CA . HIS B 1 444 ? -27.333 44.424 59.477 1.000 43.799 444 HIS B CA 1
ATOM 16511 C C . HIS B 1 444 ? -27.939 44.466 60.902 1.000 43.168 444 HIS B C 1
ATOM 16512 O O . HIS B 1 444 ? -27.567 43.717 61.811 1.000 40.010 444 HIS B O 1
ATOM 16527 N N . ASN B 1 445 ? -28.970 45.292 61.056 1.000 39.720 445 ASN B N 1
ATOM 16528 C CA . ASN B 1 445 ? -29.480 45.672 62.358 1.000 42.478 445 ASN B CA 1
ATOM 16529 C C . ASN B 1 445 ? -29.620 44.497 63.330 1.000 44.109 445 ASN B C 1
ATOM 16530 O O . ASN B 1 445 ? -30.153 43.452 62.970 1.000 46.355 445 ASN B O 1
ATOM 16541 N N . HIS B 1 446 ? -29.302 44.751 64.613 1.000 39.304 446 HIS B N 1
ATOM 16542 C CA . HIS B 1 446 ? -29.970 44.101 65.730 1.000 35.680 446 HIS B CA 1
ATOM 16543 C C . HIS B 1 446 ? -30.714 45.138 66.559 1.000 33.479 446 HIS B C 1
ATOM 16544 O O . HIS B 1 446 ? -30.333 46.281 66.596 1.000 35.536 446 HIS B O 1
ATOM 16559 N N . ASN B 1 447 ? -31.838 44.769 67.166 1.000 36.531 447 ASN B N 1
ATOM 16560 C CA . ASN B 1 447 ? -32.577 45.685 68.011 1.000 33.061 447 ASN B CA 1
ATOM 16561 C C . ASN B 1 447 ? -31.851 45.745 69.366 1.000 35.538 447 ASN B C 1
ATOM 16562 O O . ASN B 1 447 ? -32.209 44.974 70.279 1.000 32.102 447 ASN B O 1
ATOM 16573 N N . ASP B 1 448 ? -30.873 46.681 69.456 1.000 32.025 448 ASP B N 1
ATOM 16574 C CA . ASP B 1 448 ? -29.877 46.663 70.521 1.000 30.248 448 ASP B CA 1
ATOM 16575 C C . ASP B 1 448 ? -29.477 48.060 71.033 1.000 30.811 448 ASP B C 1
ATOM 16576 O O . ASP B 1 448 ? -28.406 48.166 71.620 1.000 29.217 448 ASP B O 1
ATOM 16585 N N . VAL B 1 449 ? -30.327 49.071 70.830 1.000 29.230 449 VAL B N 1
ATOM 16586 C CA . VAL B 1 449 ? -30.054 50.431 71.264 1.000 30.424 449 VAL B CA 1
ATOM 16587 C C . VAL B 1 449 ? -29.761 50.407 72.775 1.000 29.485 449 VAL B C 1
ATOM 16588 O O . VAL B 1 449 ? -30.632 49.962 73.547 1.000 29.298 449 VAL B O 1
ATOM 16601 N N . GLY B 1 450 ? -28.560 50.854 73.190 1.000 30.285 450 GLY B N 1
ATOM 16602 C CA . GLY B 1 450 ? -28.285 50.950 74.630 1.000 28.546 450 GLY B CA 1
ATOM 16603 C C . GLY B 1 450 ? -27.599 49.708 75.195 1.000 28.888 450 GLY B C 1
ATOM 16604 O O . GLY B 1 450 ? -27.252 49.711 76.367 1.000 25.403 450 GLY B O 1
ATOM 16608 N N . THR B 1 451 ? -27.317 48.666 74.365 1.000 30.300 451 THR B N 1
ATOM 16609 C CA . THR B 1 451 ? -26.743 47.428 74.891 1.000 28.104 451 THR B CA 1
ATOM 16610 C C . THR B 1 451 ? -25.287 47.624 75.286 1.000 25.718 451 THR B C 1
ATOM 16611 O O . THR B 1 451 ? -24.659 48.607 74.950 1.000 25.169 451 THR B O 1
ATOM 16622 N N . PHE B 1 452 ? -24.762 46.666 76.086 1.000 24.862 452 PHE B N 1
ATOM 16623 C CA . PHE B 1 452 ? -23.338 46.561 76.336 1.000 24.618 452 PHE B CA 1
ATOM 16624 C C . PHE B 1 452 ? -22.877 45.102 76.203 1.000 25.266 452 PHE B C 1
ATOM 16625 O O . PHE B 1 452 ? -23.675 44.174 76.238 1.000 29.648 452 PHE B O 1
ATOM 16642 N N . SER B 1 453 ? -21.562 44.986 76.132 1.000 26.192 453 SER B N 1
ATOM 16643 C CA . SER B 1 453 ? -20.797 43.776 76.136 1.000 27.420 453 SER B CA 1
ATOM 16644 C C . SER B 1 453 ? -19.642 43.977 77.097 1.000 28.306 453 SER B C 1
ATOM 16645 O O . SER B 1 453 ? -18.942 44.978 77.002 1.000 28.194 453 SER B O 1
ATOM 16653 N N . LEU B 1 454 ? -19.452 43.023 78.006 1.000 26.521 454 LEU B N 1
ATOM 16654 C CA . LEU B 1 454 ? -18.312 43.071 78.912 1.000 27.873 454 LEU B CA 1
ATOM 16655 C C . LEU B 1 454 ? -17.325 41.944 78.645 1.000 28.298 454 LEU B C 1
ATOM 16656 O O . LEU B 1 454 ? -17.717 40.754 78.665 1.000 27.767 454 LEU B O 1
ATOM 16672 N N . TYR B 1 455 ? -16.045 42.317 78.541 1.000 27.204 455 TYR B N 1
ATOM 16673 C CA . TYR B 1 455 ? -14.942 41.339 78.441 1.000 29.787 455 TYR B CA 1
ATOM 16674 C C . TYR B 1 455 ? -14.046 41.407 79.686 1.000 32.256 455 TYR B C 1
ATOM 16675 O O . TYR B 1 455 ? -13.785 42.491 80.192 1.000 31.930 455 TYR B O 1
ATOM 16693 N N . VAL B 1 456 ? -13.490 40.275 80.133 1.000 27.452 456 VAL B N 1
ATOM 16694 C CA . VAL B 1 456 ? -12.541 40.298 81.229 1.000 29.523 456 VAL B CA 1
ATOM 16695 C C . VAL B 1 456 ? -11.287 39.550 80.795 1.000 31.505 456 VAL B C 1
ATOM 16696 O O . VAL B 1 456 ? -11.325 38.339 80.585 1.000 32.387 456 VAL B O 1
ATOM 16709 N N . ASN B 1 457 ? -10.144 40.236 80.752 1.000 33.086 457 ASN B N 1
ATOM 16710 C CA . ASN B 1 457 ? -8.923 39.641 80.230 1.000 35.157 457 ASN B CA 1
ATOM 16711 C C . ASN B 1 457 ? -9.182 39.003 78.868 1.000 34.084 457 ASN B C 1
ATOM 16712 O O . ASN B 1 457 ? -8.698 37.911 78.627 1.000 32.975 457 ASN B O 1
ATOM 16723 N N . THR B 1 458 ? -10.022 39.662 78.057 1.000 30.967 458 THR B N 1
ATOM 16724 C CA . THR B 1 458 ? -10.354 39.430 76.647 1.000 30.940 458 THR B CA 1
ATOM 16725 C C . THR B 1 458 ? -11.556 38.498 76.532 1.000 30.015 458 THR B C 1
ATOM 16726 O O . THR B 1 458 ? -12.186 38.454 75.492 1.000 33.185 458 THR B O 1
ATOM 16737 N N . ILE B 1 459 ? -11.878 37.758 77.604 1.000 29.488 459 ILE B N 1
ATOM 16738 C CA . ILE B 1 459 ? -12.980 36.820 77.519 1.000 30.032 459 ILE B CA 1
ATOM 16739 C C . ILE B 1 459 ? -14.339 37.489 77.688 1.000 30.400 459 ILE B C 1
ATOM 16740 O O . ILE B 1 459 ? -14.575 38.178 78.681 1.000 32.268 459 ILE B O 1
ATOM 16756 N N . PRO B 1 460 ? -15.283 37.237 76.767 1.000 29.406 460 PRO B N 1
ATOM 16757 C CA . PRO B 1 460 ? -16.681 37.656 76.905 1.000 29.239 460 PRO B CA 1
ATOM 16758 C C . PRO B 1 460 ? -17.216 37.123 78.200 1.000 30.221 460 PRO B C 1
ATOM 16759 O O . PRO B 1 460 ? -17.084 35.948 78.498 1.000 29.110 460 PRO B O 1
ATOM 16770 N N . VAL B 1 461 ? -17.797 37.997 79.002 1.000 29.563 461 VAL B N 1
ATOM 16771 C CA . VAL B 1 461 ? -18.508 37.558 80.167 1.000 29.241 461 VAL B CA 1
ATOM 16772 C C . VAL B 1 461 ? -19.953 37.988 80.048 1.000 30.184 461 VAL B C 1
ATOM 16773 O O . VAL B 1 461 ? -20.829 37.249 80.470 1.000 32.766 461 VAL B O 1
ATOM 16786 N N . ILE B 1 462 ? -20.226 39.235 79.605 1.000 30.650 462 ILE B N 1
ATOM 16787 C CA . ILE B 1 462 ? -21.603 39.582 79.263 1.000 30.010 462 ILE B CA 1
ATOM 16788 C C . ILE B 1 462 ? -21.573 39.772 77.748 1.000 27.810 462 ILE B C 1
ATOM 16789 O O . ILE B 1 462 ? -20.947 40.721 77.311 1.000 26.705 462 ILE B O 1
ATOM 16805 N N . LEU B 1 463 ? -22.211 38.885 76.986 1.000 28.540 463 LEU B N 1
ATOM 16806 C CA . LEU B 1 463 ? -21.947 38.784 75.555 1.000 28.701 463 LEU B CA 1
ATOM 16807 C C . LEU B 1 463 ? -23.073 39.338 74.674 1.000 26.884 463 LEU B C 1
ATOM 16808 O O . LEU B 1 463 ? -24.205 39.620 75.088 1.000 25.036 463 LEU B O 1
ATOM 16824 N N . ASP B 1 464 ? -22.692 39.494 73.415 1.000 28.881 464 ASP B N 1
ATOM 16825 C CA . ASP B 1 464 ? -23.587 39.770 72.297 1.000 30.038 464 ASP B CA 1
ATOM 16826 C C . ASP B 1 464 ? -23.526 38.565 71.334 1.000 31.545 464 ASP B C 1
ATOM 16827 O O . ASP B 1 464 ? -22.448 38.230 70.844 1.000 30.470 464 ASP B O 1
ATOM 16836 N N . ALA B 1 465 ? -24.642 37.868 71.146 1.000 33.109 465 ALA B N 1
ATOM 16837 C CA . ALA B 1 465 ? -24.632 36.509 70.551 1.000 32.901 465 ALA B CA 1
ATOM 16838 C C . ALA B 1 465 ? -24.011 36.523 69.164 1.000 32.012 465 ALA B C 1
ATOM 16839 O O . ALA B 1 465 ? -23.094 35.757 68.845 1.000 36.396 465 ALA B O 1
ATOM 16846 N N . GLY B 1 466 ? -24.432 37.505 68.360 1.000 36.871 466 GLY B N 1
ATOM 16847 C CA . GLY B 1 466 ? -23.856 37.679 67.030 1.000 34.903 466 GLY B CA 1
ATOM 16848 C C . GLY B 1 466 ? -24.714 37.012 65.927 1.000 37.710 466 GLY B C 1
ATOM 16849 O O . GLY B 1 466 ? -25.943 36.927 65.997 1.000 40.364 466 GLY B O 1
ATOM 16853 N N . VAL B 1 467 ? -24.048 36.557 64.873 1.000 40.795 467 VAL B N 1
ATOM 16854 C CA . VAL B 1 467 ? -24.712 36.250 63.601 1.000 49.492 467 VAL B CA 1
ATOM 16855 C C . VAL B 1 467 ? -24.977 34.749 63.461 1.000 46.359 467 VAL B C 1
ATOM 16856 O O . VAL B 1 467 ? -24.035 34.005 63.748 1.000 44.135 467 VAL B O 1
ATOM 16869 N N . GLY B 1 468 ? -26.232 34.382 63.055 1.000 50.460 468 GLY B N 1
ATOM 16870 C CA . GLY B 1 468 ? -26.633 33.065 62.523 1.000 60.808 468 GLY B CA 1
ATOM 16871 C C . GLY B 1 468 ? -26.198 32.804 61.059 1.000 63.962 468 GLY B C 1
ATOM 16872 O O . GLY B 1 468 ? -25.271 33.447 60.575 1.000 55.675 468 GLY B O 1
ATOM 16876 N N . THR B 1 469 ? -26.796 31.825 60.332 1.000 75.882 469 THR B N 1
ATOM 16877 C CA . THR B 1 469 ? -26.205 31.381 59.058 1.000 67.702 469 THR B CA 1
ATOM 16878 C C . THR B 1 469 ? -26.783 32.147 57.864 1.000 67.214 469 THR B C 1
ATOM 16879 O O . THR B 1 469 ? -28.026 32.325 57.806 1.000 77.954 469 THR B O 1
ATOM 16890 N N . THR B 1 481 ? -36.333 39.274 61.889 1.000 95.320 481 THR B N 1
ATOM 16891 C CA . THR B 1 481 ? -35.664 39.158 63.202 1.000 90.804 481 THR B CA 1
ATOM 16892 C C . THR B 1 481 ? -35.920 37.749 63.801 1.000 88.371 481 THR B C 1
ATOM 16893 O O . THR B 1 481 ? -36.981 37.432 64.356 1.000 85.480 481 THR B O 1
ATOM 16904 N N . ILE B 1 482 ? -34.945 36.858 63.535 1.000 70.965 482 ILE B N 1
ATOM 16905 C CA . ILE B 1 482 ? -34.524 35.724 64.355 1.000 63.991 482 ILE B CA 1
ATOM 16906 C C . ILE B 1 482 ? -34.144 36.217 65.765 1.000 59.241 482 ILE B C 1
ATOM 16907 O O . ILE B 1 482 ? -33.947 37.425 65.950 1.000 50.792 482 ILE B O 1
ATOM 16923 N N . TRP B 1 483 ? -34.003 35.300 66.743 1.000 47.115 483 TRP B N 1
ATOM 16924 C CA . TRP B 1 483 ? -33.825 35.662 68.141 1.000 48.943 483 TRP B CA 1
ATOM 16925 C C . TRP B 1 483 ? -32.537 36.460 68.401 1.000 43.620 483 TRP B C 1
ATOM 16926 O O . TRP B 1 483 ? -32.546 37.318 69.266 1.000 45.570 483 TRP B O 1
ATOM 16947 N N . THR B 1 484 ? -31.443 36.183 67.685 1.000 37.545 484 THR B N 1
ATOM 16948 C CA . THR B 1 484 ? -30.184 36.910 67.806 1.000 37.921 484 THR B CA 1
ATOM 16949 C C . THR B 1 484 ? -30.331 38.406 67.488 1.000 40.442 484 THR B C 1
ATOM 16950 O O . THR B 1 484 ? -29.433 39.186 67.826 1.000 38.321 484 THR B O 1
ATOM 16961 N N . MET B 1 485 ? -31.454 38.798 66.868 1.000 35.858 485 MET B N 1
ATOM 16962 C CA . MET B 1 485 ? -31.683 40.177 66.461 1.000 37.940 485 MET B CA 1
ATOM 16963 C C . MET B 1 485 ? -32.607 40.923 67.422 1.000 34.042 485 MET B C 1
ATOM 16964 O O . MET B 1 485 ? -32.900 42.097 67.220 1.000 35.477 485 MET B O 1
ATOM 16978 N N . GLN B 1 486 ? -33.168 40.218 68.377 1.000 31.645 486 GLN B N 1
ATOM 16979 C CA . GLN B 1 486 ? -34.181 40.756 69.275 1.000 37.594 486 GLN B CA 1
ATOM 16980 C C . GLN B 1 486 ? -33.544 41.346 70.549 1.000 35.150 486 GLN B C 1
ATOM 16981 O O . GLN B 1 486 ? -32.535 40.863 71.080 1.000 32.901 486 GLN B O 1
ATOM 16995 N N . SER B 1 487 ? -34.145 42.435 71.013 1.000 34.672 487 SER B N 1
ATOM 16996 C CA . SER B 1 487 ? -33.600 43.135 72.173 1.000 32.141 487 SER B CA 1
ATOM 16997 C C . SER B 1 487 ? -33.787 42.213 73.372 1.000 35.788 487 SER B C 1
ATOM 16998 O O . SER B 1 487 ? -33.004 42.223 74.319 1.000 39.912 487 SER B O 1
ATOM 17006 N N . ASN B 1 488 ? -34.779 41.316 73.264 1.000 35.994 488 ASN B N 1
ATOM 17007 C CA . ASN B 1 488 ? -35.011 40.256 74.245 1.000 39.438 488 ASN B CA 1
ATOM 17008 C C . ASN B 1 488 ? -33.737 39.453 74.563 1.000 34.937 488 ASN B C 1
ATOM 17009 O O . ASN B 1 488 ? -33.591 38.916 75.666 1.000 33.307 488 ASN B O 1
ATOM 17020 N N . TYR B 1 489 ? -32.824 39.357 73.613 1.000 32.177 489 TYR B N 1
ATOM 17021 C CA . TYR B 1 489 ? -31.602 38.555 73.732 1.000 33.412 489 TYR B CA 1
ATOM 17022 C C . TYR B 1 489 ? -30.353 39.424 73.616 1.000 31.823 489 TYR B C 1
ATOM 17023 O O . TYR B 1 489 ? -29.272 38.962 73.231 1.000 28.064 489 TYR B O 1
ATOM 17041 N N . HIS B 1 490 ? -30.516 40.717 74.005 1.000 32.557 490 HIS B N 1
ATOM 17042 C CA . HIS B 1 490 ? -29.433 41.627 74.247 1.000 30.119 490 HIS B CA 1
ATOM 17043 C C . HIS B 1 490 ? -29.529 42.084 75.703 1.000 31.544 490 HIS B C 1
ATOM 17044 O O . HIS B 1 490 ? -30.454 41.702 76.457 1.000 30.399 490 HIS B O 1
ATOM 17059 N N . ASN B 1 491 ? -28.503 42.842 76.118 1.000 29.986 491 ASN B N 1
ATOM 17060 C CA . ASN B 1 491 ? -28.309 43.197 77.524 1.000 30.159 491 ASN B CA 1
ATOM 17061 C C . ASN B 1 491 ? -29.081 44.474 77.847 1.000 30.587 491 ASN B C 1
ATOM 17062 O O . ASN B 1 491 ? -28.476 45.551 77.993 1.000 27.763 491 ASN B O 1
ATOM 17073 N N . LEU B 1 492 ? -30.401 44.316 77.976 1.000 28.795 492 LEU B N 1
ATOM 17074 C CA . LEU B 1 492 ? -31.342 45.406 77.939 1.000 27.993 492 LEU B CA 1
ATOM 17075 C C . LEU B 1 492 ? -32.609 45.076 78.706 1.000 29.728 492 LEU B C 1
ATOM 17076 O O . LEU B 1 492 ? -32.896 43.911 78.938 1.000 30.485 492 LEU B O 1
ATOM 17092 N N . PRO B 1 493 ? -33.427 46.098 79.084 1.000 30.690 493 PRO B N 1
ATOM 17093 C CA . PRO B 1 493 ? -34.744 45.890 79.666 1.000 30.987 493 PRO B CA 1
ATOM 17094 C C . PRO B 1 493 ? -35.874 45.640 78.655 1.000 32.362 493 PRO B C 1
ATOM 17095 O O . PRO B 1 493 ? -35.757 46.006 77.502 1.000 30.338 493 PRO B O 1
ATOM 17106 N N . MET B 1 494 ? -36.948 44.998 79.140 1.000 34.248 494 MET B N 1
ATOM 17107 C CA . MET B 1 494 ? -38.242 44.935 78.473 1.000 34.759 494 MET B CA 1
ATOM 17108 C C . MET B 1 494 ? -39.142 45.855 79.272 1.000 32.532 494 MET B C 1
ATOM 17109 O O . MET B 1 494 ? -39.544 45.561 80.412 1.000 35.149 494 MET B O 1
ATOM 17123 N N . ILE B 1 495 ? -39.302 47.062 78.727 1.000 34.308 495 ILE B N 1
ATOM 17124 C CA . ILE B 1 495 ? -39.973 48.087 79.480 1.000 33.660 495 ILE B CA 1
ATOM 17125 C C . ILE B 1 495 ? -41.486 47.805 79.484 1.000 36.760 495 ILE B C 1
ATOM 17126 O O . ILE B 1 495 ? -42.079 47.622 78.445 1.000 37.709 495 ILE B O 1
ATOM 17142 N N . ASN B 1 496 ? -42.125 47.812 80.665 1.000 38.259 496 ASN B N 1
ATOM 17143 C CA . ASN B 1 496 ? -43.497 47.352 80.838 1.000 39.748 496 ASN B CA 1
ATOM 17144 C C . ASN B 1 496 ? -43.631 45.966 80.201 1.000 40.584 496 ASN B C 1
ATOM 17145 O O . ASN B 1 496 ? -44.701 45.653 79.716 1.000 40.699 496 ASN B O 1
ATOM 17156 N N . GLY B 1 497 ? -42.539 45.184 80.150 1.000 41.923 497 GLY B N 1
ATOM 17157 C CA . GLY B 1 497 ? -42.541 43.859 79.554 1.000 44.020 497 GLY B CA 1
ATOM 17158 C C . GLY B 1 497 ? -42.447 43.879 78.027 1.000 43.139 497 GLY B C 1
ATOM 17159 O O . GLY B 1 497 ? -42.553 42.853 77.388 1.000 38.916 497 GLY B O 1
ATOM 17163 N N . ILE B 1 498 ? -42.161 45.025 77.424 1.000 41.468 498 ILE B N 1
ATOM 17164 C CA . ILE B 1 498 ? -42.178 45.126 75.977 1.000 39.874 498 ILE B CA 1
ATOM 17165 C C . ILE B 1 498 ? -40.770 45.353 75.448 1.000 45.400 498 ILE B C 1
ATOM 17166 O O . ILE B 1 498 ? -39.975 46.130 76.042 1.000 38.907 498 ILE B O 1
ATOM 17182 N N . PRO B 1 499 ? -40.435 44.669 74.328 1.000 38.676 499 PRO B N 1
ATOM 17183 C CA . PRO B 1 499 ? -39.123 44.778 73.709 1.000 40.715 499 PRO B CA 1
ATOM 17184 C C . PRO B 1 499 ? -38.988 45.990 72.818 1.000 38.878 499 PRO B C 1
ATOM 17185 O O . PRO B 1 499 ? -39.944 46.724 72.610 1.000 42.454 499 PRO B O 1
ATOM 17196 N N . GLN B 1 500 ? -37.792 46.130 72.253 1.000 38.126 500 GLN B N 1
ATOM 17197 C CA . GLN B 1 500 ? -37.573 47.197 71.291 1.000 37.802 500 GLN B CA 1
ATOM 17198 C C . GLN B 1 500 ? -38.277 46.867 69.974 1.000 44.405 500 GLN B C 1
ATOM 17199 O O . GLN B 1 500 ? -38.329 45.707 69.605 1.000 38.746 500 GLN B O 1
ATOM 17213 N N . LYS B 1 501 ? -38.673 47.909 69.227 1.000 47.412 501 LYS B N 1
ATOM 17214 C CA . LYS B 1 501 ? -39.252 47.731 67.899 1.000 47.231 501 LYS B CA 1
ATOM 17215 C C . LYS B 1 501 ? -38.189 48.055 66.851 1.000 43.043 501 LYS B C 1
ATOM 17216 O O . LYS B 1 501 ? -37.288 48.835 67.079 1.000 42.438 501 LYS B O 1
ATOM 17235 N N . TYR B 1 502 ? -38.269 47.379 65.700 1.000 47.171 502 TYR B N 1
ATOM 17236 C CA . TYR B 1 502 ? -37.414 47.661 64.566 1.000 41.809 502 TYR B CA 1
ATOM 17237 C C . TYR B 1 502 ? -37.798 48.980 63.905 1.000 45.722 502 TYR B C 1
ATOM 17238 O O . TYR B 1 502 ? -38.994 49.272 63.867 1.000 49.178 502 TYR B O 1
ATOM 17256 N N . GLY B 1 503 ? -36.841 49.710 63.290 1.000 43.534 503 GLY B N 1
ATOM 17257 C CA . GLY B 1 503 ? -37.175 50.952 62.599 1.000 50.020 503 GLY B CA 1
ATOM 17258 C C . GLY B 1 503 ? -36.227 52.130 62.867 1.000 56.206 503 GLY B C 1
ATOM 17259 O O . GLY B 1 503 ? -35.861 52.441 64.003 1.000 52.822 503 GLY B O 1
ATOM 17263 N N . GLN B 1 504 ? -35.922 52.834 61.773 1.000 50.285 504 GLN B N 1
ATOM 17264 C CA . GLN B 1 504 ? -35.222 54.111 61.732 1.000 50.377 504 GLN B CA 1
ATOM 17265 C C . GLN B 1 504 ? -35.443 54.953 62.990 1.000 46.368 504 GLN B C 1
ATOM 17266 O O . GLN B 1 504 ? -34.479 55.302 63.626 1.000 46.913 504 GLN B O 1
ATOM 17280 N N A GLU B 1 505 ? -36.729 55.194 63.310 0.500 45.092 505 GLU B N 1
ATOM 17281 N N B GLU B 1 505 ? -36.666 55.355 63.351 0.500 45.936 505 GLU B N 1
ATOM 17282 C CA A GLU B 1 505 ? -37.173 56.159 64.297 0.500 44.167 505 GLU B CA 1
ATOM 17283 C CA B GLU B 1 505 ? -36.779 56.301 64.449 0.500 47.780 505 GLU B CA 1
ATOM 17284 C C A GLU B 1 505 ? -36.983 55.620 65.724 0.500 40.954 505 GLU B C 1
ATOM 17285 C C B GLU B 1 505 ? -37.083 55.591 65.774 0.500 42.934 505 GLU B C 1
ATOM 17286 O O A GLU B 1 505 ? -37.087 56.384 66.675 0.500 36.839 505 GLU B O 1
ATOM 17287 O O B GLU B 1 505 ? -37.655 56.177 66.698 0.500 40.375 505 GLU B O 1
ATOM 17310 N N . TYR B 1 506 ? -36.673 54.323 65.853 1.000 41.330 506 TYR B N 1
ATOM 17311 C CA . TYR B 1 506 ? -36.579 53.635 67.134 1.000 46.410 506 TYR B CA 1
ATOM 17312 C C . TYR B 1 506 ? -35.118 53.744 67.561 1.000 39.423 506 TYR B C 1
ATOM 17313 O O . TYR B 1 506 ? -34.262 52.984 67.114 1.000 39.637 506 TYR B O 1
ATOM 17331 N N . LYS B 1 507 ? -34.834 54.785 68.342 1.000 36.874 507 LYS B N 1
ATOM 17332 C CA . LYS B 1 507 ? -33.462 55.263 68.433 1.000 37.482 507 LYS B CA 1
ATOM 17333 C C . LYS B 1 507 ? -33.119 55.811 69.826 1.000 33.190 507 LYS B C 1
ATOM 17334 O O . LYS B 1 507 ? -34.014 56.171 70.566 1.000 33.725 507 LYS B O 1
ATOM 17353 N N . ALA B 1 508 ? -31.799 55.965 70.084 1.000 34.213 508 ALA B N 1
ATOM 17354 C CA . ALA B 1 508 ? -31.265 56.492 71.333 1.000 33.953 508 ALA B CA 1
ATOM 17355 C C . ALA B 1 508 ? -31.456 57.986 71.262 1.000 37.619 508 ALA B C 1
ATOM 17356 O O . ALA B 1 508 ? -31.427 58.537 70.155 1.000 38.968 508 ALA B O 1
ATOM 17363 N N . THR B 1 509 ? -31.707 58.616 72.402 1.000 37.992 509 THR B N 1
ATOM 17364 C CA . THR B 1 509 ? -31.611 60.057 72.448 1.000 41.627 509 THR B CA 1
ATOM 17365 C C . THR B 1 509 ? -30.648 60.415 73.569 1.000 43.933 509 THR B C 1
ATOM 17366 O O . THR B 1 509 ? -30.572 59.740 74.597 1.000 38.713 509 THR B O 1
ATOM 17377 N N . ASN B 1 510 ? -29.929 61.504 73.317 1.000 43.591 510 ASN B N 1
ATOM 17378 C CA . ASN B 1 510 ? -29.089 62.108 74.312 1.000 48.748 510 ASN B CA 1
ATOM 17379 C C . ASN B 1 510 ? -27.945 61.173 74.711 1.000 42.097 510 ASN B C 1
ATOM 17380 O O . ASN B 1 510 ? -27.604 61.062 75.869 1.000 41.393 510 ASN B O 1
ATOM 17391 N N . THR B 1 511 ? -27.345 60.484 73.759 1.000 37.554 511 THR B N 1
ATOM 17392 C CA . THR B 1 511 ? -26.231 59.641 74.117 1.000 37.134 511 THR B CA 1
ATOM 17393 C C . THR B 1 511 ? -25.039 60.513 74.491 1.000 42.791 511 THR B C 1
ATOM 17394 O O . THR B 1 511 ? -24.740 61.418 73.726 1.000 39.490 511 THR B O 1
ATOM 17405 N N . THR B 1 512 ? -24.384 60.253 75.641 1.000 39.545 512 THR B N 1
ATOM 17406 C CA . THR B 1 512 ? -23.174 60.966 76.045 1.000 37.658 512 THR B CA 1
ATOM 17407 C C . THR B 1 512 ? -22.069 59.992 76.450 1.000 37.087 512 THR B C 1
ATOM 17408 O O . THR B 1 512 ? -22.311 58.879 76.964 1.000 34.898 512 THR B O 1
ATOM 17419 N N . CYS B 1 513 ? -20.819 60.440 76.285 1.000 34.464 513 CYS B N 1
ATOM 17420 C CA . CYS B 1 513 ? -19.705 59.765 76.944 1.000 34.651 513 CYS B CA 1
ATOM 17421 C C . CYS B 1 513 ? -18.872 60.796 77.682 1.000 37.851 513 CYS B C 1
ATOM 17422 O O . CYS B 1 513 ? -18.371 61.744 77.079 1.000 36.350 513 CYS B O 1
ATOM 17430 N N . ASN B 1 514 ? -18.641 60.551 78.966 1.000 32.735 514 ASN B N 1
ATOM 17431 C CA . ASN B 1 514 ? -17.613 61.257 79.704 1.000 37.571 514 ASN B CA 1
ATOM 17432 C C . ASN B 1 514 ? -16.329 60.424 79.636 1.000 36.045 514 ASN B C 1
ATOM 17433 O O . ASN B 1 514 ? -16.184 59.452 80.380 1.000 34.406 514 ASN B O 1
ATOM 17444 N N . GLU B 1 515 ? -15.400 60.827 78.738 1.000 38.434 515 GLU B N 1
ATOM 17445 C CA . GLU B 1 515 ? -14.189 60.067 78.399 1.000 44.244 515 GLU B CA 1
ATOM 17446 C C . GLU B 1 515 ? -13.277 59.874 79.619 1.000 47.331 515 GLU B C 1
ATOM 17447 O O . GLU B 1 515 ? -12.624 58.855 79.801 1.000 50.765 515 GLU B O 1
ATOM 17459 N N . LYS B 1 516 ? -13.264 60.852 80.509 1.000 49.698 516 LYS B N 1
ATOM 17460 C CA . LYS B 1 516 ? -12.366 60.826 81.650 1.000 46.245 516 LYS B CA 1
ATOM 17461 C C . LYS B 1 516 ? -12.958 60.064 82.826 1.000 44.348 516 LYS B C 1
ATOM 17462 O O . LYS B 1 516 ? -12.218 59.423 83.583 1.000 43.171 516 LYS B O 1
ATOM 17481 N N . LYS B 1 517 ? -14.288 60.148 83.017 1.000 39.945 517 LYS B N 1
ATOM 17482 C CA . LYS B 1 517 ? -14.900 59.348 84.057 1.000 43.657 517 LYS B CA 1
ATOM 17483 C C . LYS B 1 517 ? -15.171 57.908 83.605 1.000 37.921 517 LYS B C 1
ATOM 17484 O O . LYS B 1 517 ? -15.450 57.089 84.461 1.000 32.642 517 LYS B O 1
ATOM 17503 N N . ARG B 1 518 ? -15.100 57.612 82.302 1.000 33.009 518 ARG B N 1
ATOM 17504 C CA . ARG B 1 518 ? -15.536 56.321 81.791 1.000 32.166 518 ARG B CA 1
ATOM 17505 C C . ARG B 1 518 ? -17.007 56.111 82.131 1.000 27.996 518 ARG B C 1
ATOM 17506 O O . ARG B 1 518 ? -17.372 55.068 82.662 1.000 28.633 518 ARG B O 1
ATOM 17527 N N . VAL B 1 519 ? -17.836 57.077 81.716 1.000 28.365 519 VAL B N 1
ATOM 17528 C CA . VAL B 1 519 ? -19.282 57.013 81.846 1.000 29.083 519 VAL B CA 1
ATOM 17529 C C . VAL B 1 519 ? -19.936 57.110 80.471 1.000 29.701 519 VAL B C 1
ATOM 17530 O O . VAL B 1 519 ? -19.650 58.055 79.735 1.000 31.501 519 VAL B O 1
ATOM 17543 N N . PHE B 1 520 ? -20.788 56.122 80.143 1.000 26.558 520 PHE B N 1
ATOM 17544 C CA . PHE B 1 520 ? -21.628 56.188 78.968 1.000 27.860 520 PHE B CA 1
ATOM 17545 C C . PHE B 1 520 ? -23.069 56.225 79.438 1.000 28.448 520 PHE B C 1
ATOM 17546 O O . PHE B 1 520 ? -23.477 55.429 80.280 1.000 27.857 520 PHE B O 1
ATOM 17563 N N . SER B 1 521 ? -23.859 57.040 78.770 1.000 27.973 521 SER B N 1
ATOM 17564 C CA . SER B 1 521 ? -25.241 57.240 79.147 1.000 32.294 521 SER B CA 1
ATOM 17565 C C . SER B 1 521 ? -26.090 57.451 77.887 1.000 33.443 521 SER B C 1
ATOM 17566 O O . SER B 1 521 ? -25.665 58.199 76.977 1.000 32.835 521 SER B O 1
ATOM 17574 N N . THR B 1 522 ? -27.299 56.865 77.844 1.000 28.889 522 THR B N 1
ATOM 17575 C CA . THR B 1 522 ? -28.216 57.143 76.749 1.000 32.247 522 THR B CA 1
ATOM 17576 C C . THR B 1 522 ? -29.640 56.923 77.225 1.000 29.784 522 THR B C 1
ATOM 17577 O O . THR B 1 522 ? -29.860 56.080 78.099 1.000 28.248 522 THR B O 1
ATOM 17588 N N . ASP B 1 523 ? -30.610 57.647 76.632 1.000 30.396 523 ASP B N 1
ATOM 17589 C CA . ASP B 1 523 ? -32.031 57.417 76.887 1.000 31.557 523 ASP B CA 1
ATOM 17590 C C . ASP B 1 523 ? -32.539 56.472 75.811 1.000 33.267 523 ASP B C 1
ATOM 17591 O O . ASP B 1 523 ? -32.584 56.857 74.650 1.000 34.113 523 ASP B O 1
ATOM 17600 N N . ILE B 1 524 ? -32.973 55.271 76.200 1.000 33.168 524 ILE B N 1
ATOM 17601 C CA . ILE B 1 524 ? -33.387 54.275 75.205 1.000 35.060 524 ILE B CA 1
ATOM 17602 C C . ILE B 1 524 ? -34.891 54.296 74.925 1.000 33.454 524 ILE B C 1
ATOM 17603 O O . ILE B 1 524 ? -35.380 53.446 74.166 1.000 38.768 524 ILE B O 1
ATOM 17619 N N . ALA B 1 525 ? -35.631 55.205 75.553 1.000 32.538 525 ALA B N 1
ATOM 17620 C CA . ALA B 1 525 ? -37.085 55.102 75.607 1.000 34.989 525 ALA B CA 1
ATOM 17621 C C . ALA B 1 525 ? -37.701 55.058 74.197 1.000 38.920 525 ALA B C 1
ATOM 17622 O O . ALA B 1 525 ? -38.729 54.400 74.008 1.000 37.576 525 ALA B O 1
ATOM 17629 N N . ALA B 1 526 ? -37.068 55.735 73.213 1.000 36.601 526 ALA B N 1
ATOM 17630 C CA . ALA B 1 526 ? -37.694 55.918 71.904 1.000 41.023 526 ALA B CA 1
ATOM 17631 C C . ALA B 1 526 ? -37.435 54.720 70.986 1.000 39.480 526 ALA B C 1
ATOM 17632 O O . ALA B 1 526 ? -37.881 54.624 69.835 1.000 36.228 526 ALA B O 1
ATOM 17639 N N . ALA B 1 527 ? -36.638 53.791 71.472 1.000 38.902 527 ALA B N 1
ATOM 17640 C CA . ALA B 1 527 ? -36.427 52.552 70.769 1.000 36.948 527 ALA B CA 1
ATOM 17641 C C . ALA B 1 527 ? -37.586 51.595 71.012 1.000 34.582 527 ALA B C 1
ATOM 17642 O O . ALA B 1 527 ? -37.556 50.550 70.430 1.000 36.278 527 ALA B O 1
ATOM 17649 N N . TYR B 1 528 ? -38.527 51.878 71.918 1.000 37.444 528 TYR B N 1
ATOM 17650 C CA . TYR B 1 528 ? -39.636 50.995 72.278 1.000 37.763 528 TYR B CA 1
ATOM 17651 C C . TYR B 1 528 ? -40.941 51.505 71.654 1.000 43.353 528 TYR B C 1
ATOM 17652 O O . TYR B 1 528 ? -41.127 52.703 71.403 1.000 44.682 528 TYR B O 1
ATOM 17670 N N . PRO B 1 529 ? -41.950 50.635 71.424 1.000 43.465 529 PRO B N 1
ATOM 17671 C CA . PRO B 1 529 ? -43.203 51.113 70.832 1.000 46.350 529 PRO B CA 1
ATOM 17672 C C . PRO B 1 529 ? -44.103 51.784 71.850 1.000 50.925 529 PRO B C 1
ATOM 17673 O O . PRO B 1 529 ? -43.811 51.732 73.061 1.000 43.242 529 PRO B O 1
ATOM 17684 N N . SER B 1 530 ? -45.223 52.328 71.323 1.000 46.036 530 SER B N 1
ATOM 17685 C CA . SER B 1 530 ? -46.179 53.114 72.094 1.000 50.608 530 SER B CA 1
ATOM 17686 C C . SER B 1 530 ? -46.622 52.397 73.353 1.000 45.863 530 SER B C 1
ATOM 17687 O O . SER B 1 530 ? -46.876 53.043 74.352 1.000 49.302 530 SER B O 1
ATOM 17695 N N . GLU B 1 531 ? -46.843 51.084 73.236 1.000 42.149 531 GLU B N 1
ATOM 17696 C CA . GLU B 1 531 ? -47.497 50.369 74.312 1.000 46.858 531 GLU B CA 1
ATOM 17697 C C . GLU B 1 531 ? -46.502 50.206 75.455 1.000 45.383 531 GLU B C 1
ATOM 17698 O O . GLU B 1 531 ? -46.912 49.775 76.518 1.000 47.127 531 GLU B O 1
ATOM 17710 N N . ALA B 1 532 ? -45.208 50.502 75.228 1.000 42.922 532 ALA B N 1
ATOM 17711 C CA . ALA B 1 532 ? -44.236 50.483 76.308 1.000 39.792 532 ALA B CA 1
ATOM 17712 C C . ALA B 1 532 ? -44.481 51.636 77.282 1.000 46.027 532 ALA B C 1
ATOM 17713 O O . ALA B 1 532 ? -44.093 51.518 78.451 1.000 42.309 532 ALA B O 1
ATOM 17720 N N . LYS B 1 533 ? -45.217 52.691 76.843 1.000 44.170 533 LYS B N 1
ATOM 17721 C CA . LYS B 1 533 ? -45.679 53.741 77.744 1.000 43.412 533 LYS B CA 1
ATOM 17722 C C . LYS B 1 533 ? -44.528 54.263 78.613 1.000 41.268 533 LYS B C 1
ATOM 17723 O O . LYS B 1 533 ? -44.651 54.321 79.841 1.000 46.416 533 LYS B O 1
ATOM 17742 N N . VAL B 1 534 ? -43.405 54.593 77.973 1.000 43.350 534 VAL B N 1
ATOM 17743 C CA . VAL B 1 534 ? -42.248 55.093 78.708 1.000 43.583 534 VAL B CA 1
ATOM 17744 C C . VAL B 1 534 ? -41.906 56.520 78.258 1.000 44.079 534 VAL B C 1
ATOM 17745 O O . VAL B 1 534 ? -41.841 56.774 77.055 1.000 41.541 534 VAL B O 1
ATOM 17758 N N . LYS B 1 535 ? -41.738 57.459 79.207 1.000 45.275 535 LYS B N 1
ATOM 17759 C CA . LYS B 1 535 ? -41.307 58.815 78.872 1.000 44.155 535 LYS B CA 1
ATOM 17760 C C . LYS B 1 535 ? -39.797 58.795 78.709 1.000 40.863 535 LYS B C 1
ATOM 17761 O O . LYS B 1 535 ? -39.256 59.235 77.706 1.000 40.194 535 LYS B O 1
ATOM 17780 N N A ASN B 1 536 ? -39.114 58.237 79.718 0.500 38.564 536 ASN B N 1
ATOM 17781 N N B ASN B 1 536 ? -39.097 58.247 79.704 0.500 37.365 536 ASN B N 1
ATOM 17782 C CA A ASN B 1 536 ? -37.663 58.259 79.757 0.500 36.251 536 ASN B CA 1
ATOM 17783 C CA B ASN B 1 536 ? -37.651 58.200 79.609 0.500 34.330 536 ASN B CA 1
ATOM 17784 C C A ASN B 1 536 ? -37.167 56.933 80.319 0.500 32.834 536 ASN B C 1
ATOM 17785 C C B ASN B 1 536 ? -37.151 56.952 80.312 0.500 31.821 536 ASN B C 1
ATOM 17786 O O A ASN B 1 536 ? -37.740 56.402 81.268 0.500 30.902 536 ASN B O 1
ATOM 17787 O O B ASN B 1 536 ? -37.681 56.528 81.340 0.500 29.472 536 ASN B O 1
ATOM 17808 N N . TRP B 1 537 ? -36.041 56.472 79.787 1.000 31.691 537 TRP B N 1
ATOM 17809 C CA . TRP B 1 537 ? -35.349 55.338 80.365 1.000 32.027 537 TRP B CA 1
ATOM 17810 C C . TRP B 1 537 ? -33.880 55.495 80.067 1.000 29.571 537 TRP B C 1
ATOM 17811 O O . TRP B 1 537 ? -33.418 55.207 78.976 1.000 30.922 537 TRP B O 1
ATOM 17832 N N . ILE B 1 538 ? -33.163 55.912 81.102 1.000 27.851 538 ILE B N 1
ATOM 17833 C CA . ILE B 1 538 ? -31.749 56.106 80.958 1.000 27.183 538 ILE B CA 1
ATOM 17834 C C . ILE B 1 538 ? -31.012 54.864 81.393 1.000 26.533 538 ILE B C 1
ATOM 17835 O O . ILE B 1 538 ? -31.109 54.422 82.538 1.000 27.327 538 ILE B O 1
ATOM 17851 N N . ARG B 1 539 ? -30.237 54.370 80.444 1.000 26.024 539 ARG B N 1
ATOM 17852 C CA . ARG B 1 539 ? -29.299 53.304 80.678 1.000 26.680 539 ARG B CA 1
ATOM 17853 C C . ARG B 1 539 ? -27.898 53.866 80.657 1.000 27.623 539 ARG B C 1
ATOM 17854 O O . ARG B 1 539 ? -27.478 54.487 79.666 1.000 27.118 539 ARG B O 1
ATOM 17875 N N . SER B 1 540 ? -27.172 53.589 81.757 1.000 24.303 540 SER B N 1
ATOM 17876 C CA . SER B 1 540 ? -25.836 54.101 81.897 1.000 26.805 540 SER B CA 1
ATOM 17877 C C . SER B 1 540 ? -24.851 53.046 82.431 1.000 26.027 540 SER B C 1
ATOM 17878 O O . SER B 1 540 ? -25.241 52.073 83.134 1.000 25.251 540 SER B O 1
ATOM 17886 N N . TYR B 1 541 ? -23.600 53.181 81.955 1.000 25.061 541 TYR B N 1
ATOM 17887 C CA . TYR B 1 541 ? -22.446 52.328 82.242 1.000 25.161 541 TYR B CA 1
ATOM 17888 C C . TYR B 1 541 ? -21.279 53.178 82.771 1.000 26.295 541 TYR B C 1
ATOM 17889 O O . TYR B 1 541 ? -20.764 54.069 82.083 1.000 26.726 541 TYR B O 1
ATOM 17907 N N . THR B 1 542 ? -20.829 52.844 83.973 1.000 24.366 542 THR B N 1
ATOM 17908 C CA . THR B 1 542 ? -19.684 53.484 84.620 1.000 26.397 542 THR B CA 1
ATOM 17909 C C . THR B 1 542 ? -18.644 52.415 84.911 1.000 25.301 542 THR B C 1
ATOM 17910 O O . THR B 1 542 ? -18.903 51.529 85.730 1.000 28.576 542 THR B O 1
ATOM 17921 N N . LEU B 1 543 ? -17.452 52.561 84.327 1.000 26.291 543 LEU B N 1
ATOM 17922 C CA . LEU B 1 543 ? -16.379 51.640 84.578 1.000 28.356 543 LEU B CA 1
ATOM 17923 C C . LEU B 1 543 ? -15.348 52.348 85.441 1.000 29.371 543 LEU B C 1
ATOM 17924 O O . LEU B 1 543 ? -14.716 53.324 85.002 1.000 31.549 543 LEU B O 1
ATOM 17940 N N . ASP B 1 544 ? -15.097 51.794 86.610 1.000 29.328 544 ASP B N 1
ATOM 17941 C CA . ASP B 1 544 ? -14.028 52.305 87.470 1.000 28.601 544 ASP B CA 1
ATOM 17942 C C . ASP B 1 544 ? -12.944 51.238 87.450 1.000 31.593 544 ASP B C 1
ATOM 17943 O O . ASP B 1 544 ? -13.037 50.319 86.649 1.000 33.350 544 ASP B O 1
ATOM 17952 N N . ASP B 1 545 ? -11.957 51.282 88.360 1.000 32.312 545 ASP B N 1
ATOM 17953 C CA . ASP B 1 545 ? -10.829 50.355 88.267 1.000 35.643 545 ASP B CA 1
ATOM 17954 C C . ASP B 1 545 ? -11.217 48.938 88.698 1.000 33.915 545 ASP B C 1
ATOM 17955 O O . ASP B 1 545 ? -10.580 47.975 88.290 1.000 39.459 545 ASP B O 1
ATOM 17964 N N . ARG B 1 546 ? -12.258 48.832 89.518 1.000 36.431 546 ARG B N 1
ATOM 17965 C CA . ARG B 1 546 ? -12.655 47.635 90.242 1.000 41.508 546 ARG B CA 1
ATOM 17966 C C . ARG B 1 546 ? -13.927 47.069 89.611 1.000 38.377 546 ARG B C 1
ATOM 17967 O O . ARG B 1 546 ? -14.046 45.862 89.525 1.000 44.823 546 ARG B O 1
ATOM 17988 N N . LYS B 1 547 ? -14.875 47.927 89.197 1.000 31.800 547 LYS B N 1
ATOM 17989 C CA . LYS B 1 547 ? -16.206 47.448 88.841 1.000 31.291 547 LYS B CA 1
ATOM 17990 C C . LYS B 1 547 ? -16.843 48.210 87.686 1.000 27.465 547 LYS B C 1
ATOM 17991 O O . LYS B 1 547 ? -16.470 49.329 87.344 1.000 28.344 547 LYS B O 1
ATOM 18010 N N . LEU B 1 548 ? -17.785 47.523 87.050 1.000 28.573 548 LEU B N 1
ATOM 18011 C CA . LEU B 1 548 ? -18.723 48.125 86.112 1.000 28.971 548 LEU B CA 1
ATOM 18012 C C . LEU B 1 548 ? -20.054 48.298 86.834 1.000 29.083 548 LEU B C 1
ATOM 18013 O O . LEU B 1 548 ? -20.615 47.326 87.356 1.000 27.621 548 LEU B O 1
ATOM 18029 N N . THR B 1 549 ? -20.554 49.535 86.887 1.000 26.349 549 THR B N 1
ATOM 18030 C CA . THR B 1 549 ? -21.877 49.761 87.429 1.000 26.437 549 THR B CA 1
ATOM 18031 C C . THR B 1 549 ? -22.814 50.075 86.261 1.000 26.062 549 THR B C 1
ATOM 18032 O O . THR B 1 549 ? -22.519 50.973 85.478 1.000 28.658 549 THR B O 1
ATOM 18043 N N . ILE B 1 550 ? -23.937 49.375 86.211 1.000 24.016 550 ILE B N 1
ATOM 18044 C CA . ILE B 1 550 ? -24.975 49.561 85.223 1.000 25.196 550 ILE B CA 1
ATOM 18045 C C . ILE B 1 550 ? -26.178 50.143 85.941 1.000 24.812 550 ILE B C 1
ATOM 18046 O O . ILE B 1 550 ? -26.616 49.566 86.952 1.000 24.643 550 ILE B O 1
ATOM 18062 N N . THR B 1 551 ? -26.705 51.280 85.436 1.000 23.009 551 THR B N 1
ATOM 18063 C CA . THR B 1 551 ? -27.941 51.813 85.996 1.000 24.525 551 THR B CA 1
ATOM 18064 C C . THR B 1 551 ? -29.043 51.942 84.950 1.000 27.474 551 THR B C 1
ATOM 18065 O O . THR B 1 551 ? -28.782 52.213 83.780 1.000 24.693 551 THR B O 1
ATOM 18076 N N . ASP B 1 552 ? -30.266 51.677 85.425 1.000 26.330 552 ASP B N 1
ATOM 18077 C CA . ASP B 1 552 ? -31.495 52.019 84.721 1.000 27.123 552 ASP B CA 1
ATOM 18078 C C . ASP B 1 552 ? -32.270 53.031 85.578 1.000 28.614 552 ASP B C 1
ATOM 18079 O O . ASP B 1 552 ? -32.466 52.765 86.756 1.000 26.960 552 ASP B O 1
ATOM 18088 N N . SER B 1 553 ? -32.670 54.176 84.981 1.000 30.544 553 SER B N 1
ATOM 18089 C CA . SER B 1 553 ? -33.503 55.193 85.629 1.000 29.300 553 SER B CA 1
ATOM 18090 C C . SER B 1 553 ? -34.668 55.527 84.701 1.000 30.513 553 SER B C 1
ATOM 18091 O O . SER B 1 553 ? -34.436 55.971 83.583 1.000 28.851 553 SER B O 1
ATOM 18099 N N . TYR B 1 554 ? -35.912 55.245 85.146 1.000 30.831 554 TYR B N 1
ATOM 18100 C CA . TYR B 1 554 ? -37.042 55.296 84.235 1.000 32.656 554 TYR B CA 1
ATOM 18101 C C . TYR B 1 554 ? -38.190 56.090 84.841 1.000 34.014 554 TYR B C 1
ATOM 18102 O O . TYR B 1 554 ? -38.400 56.073 86.061 1.000 31.130 554 TYR B O 1
ATOM 18120 N N . THR B 1 555 ? -38.967 56.678 83.919 1.000 31.611 555 THR B N 1
ATOM 18121 C CA . THR B 1 555 ? -40.269 57.248 84.183 1.000 35.687 555 THR B CA 1
ATOM 18122 C C . THR B 1 555 ? -41.220 56.695 83.127 1.000 34.524 555 THR B C 1
ATOM 18123 O O . THR B 1 555 ? -40.952 56.859 81.950 1.000 30.568 555 THR B O 1
ATOM 18134 N N . LEU B 1 556 ? -42.317 56.085 83.600 1.000 36.680 556 LEU B N 1
ATOM 18135 C CA . LEU B 1 556 ? -43.316 55.525 82.702 1.000 41.622 556 LEU B CA 1
ATOM 18136 C C . LEU B 1 556 ? -44.536 56.442 82.689 1.000 41.469 556 LEU B C 1
ATOM 18137 O O . LEU B 1 556 ? -44.864 57.054 83.698 1.000 41.856 556 LEU B O 1
ATOM 18153 N N . GLU B 1 557 ? -45.230 56.438 81.551 1.000 44.074 557 GLU B N 1
ATOM 18154 C CA . GLU B 1 557 ? -46.561 57.025 81.428 1.000 50.638 557 GLU B CA 1
ATOM 18155 C C . GLU B 1 557 ? -47.551 56.243 82.296 1.000 52.379 557 GLU B C 1
ATOM 18156 O O . GLU B 1 557 ? -48.339 56.800 83.059 1.000 53.678 557 GLU B O 1
ATOM 18168 N N . GLU B 1 558 ? -47.428 54.931 82.287 1.000 48.988 558 GLU B N 1
ATOM 18169 C CA . GLU B 1 558 ? -48.272 54.087 83.116 1.000 49.352 558 GLU B CA 1
ATOM 18170 C C . GLU B 1 558 ? -47.534 52.779 83.388 1.000 42.784 558 GLU B C 1
ATOM 18171 O O . GLU B 1 558 ? -46.906 52.247 82.499 1.000 36.616 558 GLU B O 1
ATOM 18183 N N . ALA B 1 559 ? -47.612 52.278 84.612 1.000 44.933 559 ALA B N 1
ATOM 18184 C CA . ALA B 1 559 ? -47.036 50.988 84.959 1.000 42.853 559 ALA B CA 1
ATOM 18185 C C . ALA B 1 559 ? -48.064 49.902 84.590 1.000 45.079 559 ALA B C 1
ATOM 18186 O O . ALA B 1 559 ? -49.041 49.723 85.304 1.000 40.008 559 ALA B O 1
ATOM 18193 N N . VAL B 1 560 ? -47.859 49.193 83.486 1.000 42.150 560 VAL B N 1
ATOM 18194 C CA . VAL B 1 560 ? -48.856 48.267 82.961 1.000 51.137 560 VAL B CA 1
ATOM 18195 C C . VAL B 1 560 ? -48.498 46.838 83.343 1.000 51.691 560 VAL B C 1
ATOM 18196 O O . VAL B 1 560 ? -49.370 46.071 83.703 1.000 52.495 560 VAL B O 1
ATOM 18209 N N . ALA B 1 561 ? -47.201 46.526 83.305 1.000 46.434 561 ALA B N 1
ATOM 18210 C CA . ALA B 1 561 ? -46.688 45.178 83.462 1.000 45.893 561 ALA B CA 1
ATOM 18211 C C . ALA B 1 561 ? -45.273 45.308 83.998 1.000 47.702 561 ALA B C 1
ATOM 18212 O O . ALA B 1 561 ? -44.602 46.284 83.637 1.000 41.875 561 ALA B O 1
ATOM 18219 N N . PRO B 1 562 ? -44.788 44.351 84.834 1.000 47.381 562 PRO B N 1
ATOM 18220 C CA . PRO B 1 562 ? -43.465 44.501 85.440 1.000 47.941 562 PRO B CA 1
ATOM 18221 C C . PRO B 1 562 ? -42.379 44.607 84.362 1.000 41.760 562 PRO B C 1
ATOM 18222 O O . PRO B 1 562 ? -42.456 43.990 83.311 1.000 35.166 562 PRO B O 1
ATOM 18233 N N . ASN B 1 563 ? -41.390 45.467 84.607 1.000 40.981 563 ASN B N 1
ATOM 18234 C CA . ASN B 1 563 ? -40.226 45.494 83.743 1.000 35.991 563 ASN B CA 1
ATOM 18235 C C . ASN B 1 563 ? -39.523 44.143 83.873 1.000 35.092 563 ASN B C 1
ATOM 18236 O O . ASN B 1 563 ? -39.561 43.537 84.949 1.000 36.990 563 ASN B O 1
ATOM 18247 N N . GLN B 1 564 ? -38.790 43.778 82.843 1.000 30.465 564 GLN B N 1
ATOM 18248 C CA . GLN B 1 564 ? -37.865 42.657 82.923 1.000 31.686 564 GLN B CA 1
ATOM 18249 C C . GLN B 1 564 ? -36.479 43.070 82.418 1.000 30.797 564 GLN B C 1
ATOM 18250 O O . GLN B 1 564 ? -36.364 43.769 81.440 1.000 31.097 564 GLN B O 1
ATOM 18264 N N . VAL B 1 565 ? -35.404 42.573 83.031 1.000 29.645 565 VAL B N 1
ATOM 18265 C CA . VAL B 1 565 ? -34.077 42.895 82.547 1.000 32.337 565 VAL B CA 1
ATOM 18266 C C . VAL B 1 565 ? -33.294 41.613 82.247 1.000 33.412 565 VAL B C 1
ATOM 18267 O O . VAL B 1 565 ? -33.206 40.785 83.142 1.000 33.388 565 VAL B O 1
ATOM 18280 N N . ASN B 1 566 ? -32.612 41.596 81.091 1.000 30.171 566 ASN B N 1
ATOM 18281 C CA . ASN B 1 566 ? -31.913 40.402 80.649 1.000 32.576 566 ASN B CA 1
ATOM 18282 C C . ASN B 1 566 ? -30.398 40.666 80.502 1.000 31.342 566 ASN B C 1
ATOM 18283 O O . ASN B 1 566 ? -29.938 41.762 80.160 1.000 26.766 566 ASN B O 1
ATOM 18294 N N . PHE B 1 567 ? -29.608 39.616 80.760 1.000 28.370 567 PHE B N 1
ATOM 18295 C CA . PHE B 1 567 ? -28.173 39.563 80.522 1.000 27.999 567 PHE B CA 1
ATOM 18296 C C . PHE B 1 567 ? -27.836 38.239 79.821 1.000 29.533 567 PHE B C 1
ATOM 18297 O O . PHE B 1 567 ? -28.397 37.203 80.156 1.000 33.995 567 PHE B O 1
ATOM 18314 N N . MET B 1 568 ? -26.934 38.309 78.837 1.000 28.573 568 MET B N 1
ATOM 18315 C CA . MET B 1 568 ? -26.492 37.162 78.074 1.000 30.979 568 MET B CA 1
ATOM 18316 C C . MET B 1 568 ? -25.120 36.752 78.570 1.000 32.046 568 MET B C 1
ATOM 18317 O O . MET B 1 568 ? -24.260 37.612 78.792 1.000 31.945 568 MET B O 1
ATOM 18331 N N . THR B 1 569 ? -24.914 35.438 78.780 1.000 28.902 569 THR B N 1
ATOM 18332 C CA . THR B 1 569 ? -23.580 34.978 79.198 1.000 29.268 569 THR B CA 1
ATOM 18333 C C . THR B 1 569 ? -23.353 33.519 78.761 1.000 31.398 569 THR B C 1
ATOM 18334 O O . THR B 1 569 ? -24.111 32.939 77.950 1.000 31.863 569 THR B O 1
ATOM 18345 N N . TRP B 1 570 ? -22.261 32.963 79.278 1.000 32.921 570 TRP B N 1
ATOM 18346 C CA . TRP B 1 570 ? -21.897 31.585 78.955 1.000 34.286 570 TRP B CA 1
ATOM 18347 C C . TRP B 1 570 ? -20.948 31.095 80.021 1.000 34.328 570 TRP B C 1
ATOM 18348 O O . TRP B 1 570 ? -20.619 31.863 80.919 1.000 30.322 570 TRP B O 1
ATOM 18369 N N . GLY B 1 571 ? -20.528 29.820 79.862 1.000 31.201 571 GLY B N 1
ATOM 18370 C CA . GLY B 1 571 ? -19.700 29.126 80.830 1.000 32.955 571 GLY B CA 1
ATOM 18371 C C . GLY B 1 571 ? -20.545 28.612 81.980 1.000 32.782 571 GLY B C 1
ATOM 18372 O O . GLY B 1 571 ? -21.611 28.035 81.777 1.000 38.475 571 GLY B O 1
ATOM 18376 N N . ASN B 1 572 ? -19.999 28.750 83.176 1.000 33.739 572 ASN B N 1
ATOM 18377 C CA . ASN B 1 572 ? -20.543 28.204 84.407 1.000 36.719 572 ASN B CA 1
ATOM 18378 C C . ASN B 1 572 ? -21.182 29.293 85.293 1.000 33.459 572 ASN B C 1
ATOM 18379 O O . ASN B 1 572 ? -20.529 30.008 86.079 1.000 34.128 572 ASN B O 1
ATOM 18390 N N . VAL B 1 573 ? -22.526 29.325 85.229 1.000 31.812 573 VAL B N 1
ATOM 18391 C CA . VAL B 1 573 ? -23.311 30.350 85.879 1.000 32.329 573 VAL B CA 1
ATOM 18392 C C . VAL B 1 573 ? -23.996 29.786 87.123 1.000 34.724 573 VAL B C 1
ATOM 18393 O O . VAL B 1 573 ? -24.712 28.787 87.006 1.000 38.840 573 VAL B O 1
ATOM 18406 N N . THR B 1 574 ? -23.692 30.382 88.282 1.000 32.321 574 THR B N 1
ATOM 18407 C CA . THR B 1 574 ? -24.322 30.034 89.542 1.000 36.263 574 THR B CA 1
ATOM 18408 C C . THR B 1 574 ? -25.077 31.201 90.181 1.000 36.329 574 THR B C 1
ATOM 18409 O O . THR B 1 574 ? -24.891 32.375 89.851 1.000 34.291 574 THR B O 1
ATOM 18420 N N . PHE B 1 575 ? -25.830 30.865 91.227 1.000 36.886 575 PHE B N 1
ATOM 18421 C CA . PHE B 1 575 ? -26.646 31.818 91.974 1.000 35.924 575 PHE B CA 1
ATOM 18422 C C . PHE B 1 575 ? -26.383 31.586 93.454 1.000 37.852 575 PHE B C 1
ATOM 18423 O O . PHE B 1 575 ? -27.176 30.895 94.086 1.000 39.592 575 PHE B O 1
ATOM 18440 N N . PRO B 1 576 ? -25.233 32.018 94.033 1.000 38.699 576 PRO B N 1
ATOM 18441 C CA . PRO B 1 576 ? -24.924 31.723 95.435 1.000 39.666 576 PRO B CA 1
ATOM 18442 C C . PRO B 1 576 ? -25.835 32.268 96.546 1.000 46.526 576 PRO B C 1
ATOM 18443 O O . PRO B 1 576 ? -25.865 31.684 97.632 1.000 42.177 576 PRO B O 1
ATOM 18454 N N . SER B 1 577 ? -26.577 33.360 96.273 1.000 40.008 577 SER B N 1
ATOM 18455 C CA . SER B 1 577 ? -27.481 33.993 97.218 1.000 43.655 577 SER B CA 1
ATOM 18456 C C . SER B 1 577 ? -28.322 35.029 96.463 1.000 44.652 577 SER B C 1
ATOM 18457 O O . SER B 1 577 ? -28.062 35.361 95.297 1.000 35.418 577 SER B O 1
ATOM 18465 N N . GLN B 1 578 ? -29.312 35.576 97.166 1.000 42.431 578 GLN B N 1
ATOM 18466 C CA . GLN B 1 578 ? -30.305 36.444 96.557 1.000 45.917 578 GLN B CA 1
ATOM 18467 C C . GLN B 1 578 ? -29.549 37.741 96.290 1.000 42.133 578 GLN B C 1
ATOM 18468 O O . GLN B 1 578 ? -28.688 38.170 97.086 1.000 41.279 578 GLN B O 1
ATOM 18482 N N . GLY B 1 579 ? -29.750 38.272 95.076 1.000 38.762 579 GLY B N 1
ATOM 18483 C CA . GLY B 1 579 ? -29.042 39.483 94.640 1.000 34.255 579 GLY B CA 1
ATOM 18484 C C . GLY B 1 579 ? -27.674 39.162 94.018 1.000 36.585 579 GLY B C 1
ATOM 18485 O O . GLY B 1 579 ? -27.007 40.071 93.562 1.000 31.616 579 GLY B O 1
ATOM 18489 N N . LYS B 1 580 ? -27.260 37.871 93.966 1.000 33.602 580 LYS B N 1
ATOM 18490 C CA . LYS B 1 580 ? -25.933 37.552 93.460 1.000 34.881 580 LYS B CA 1
ATOM 18491 C C . LYS B 1 580 ? -25.955 36.460 92.399 1.000 36.644 580 LYS B C 1
ATOM 18492 O O . LYS B 1 580 ? -26.640 35.434 92.525 1.000 36.994 580 LYS B O 1
ATOM 18511 N N . ILE B 1 581 ? -25.163 36.709 91.349 1.000 32.529 581 ILE B N 1
ATOM 18512 C CA . ILE B 1 581 ? -24.919 35.784 90.258 1.000 33.450 581 ILE B CA 1
ATOM 18513 C C . ILE B 1 581 ? -23.412 35.673 90.108 1.000 34.496 581 ILE B C 1
ATOM 18514 O O . ILE B 1 581 ? -22.745 36.693 90.127 1.000 32.809 581 ILE B O 1
ATOM 18530 N N . GLN B 1 582 ? -22.916 34.423 89.945 1.000 36.388 582 GLN B N 1
ATOM 18531 C CA . GLN B 1 582 ? -21.495 34.195 89.688 1.000 35.627 582 GLN B CA 1
ATOM 18532 C C . GLN B 1 582 ? -21.302 33.560 88.316 1.000 31.447 582 GLN B C 1
ATOM 18533 O O . GLN B 1 582 ? -22.046 32.672 87.895 1.000 34.622 582 GLN B O 1
ATOM 18547 N N . ILE B 1 583 ? -20.306 34.066 87.588 1.000 31.966 583 ILE B N 1
ATOM 18548 C CA . ILE B 1 583 ? -20.025 33.624 86.241 1.000 33.466 583 ILE B CA 1
ATOM 18549 C C . ILE B 1 583 ? -18.559 33.206 86.157 1.000 32.789 583 ILE B C 1
ATOM 18550 O O . ILE B 1 583 ? -17.678 33.999 86.444 1.000 30.875 583 ILE B O 1
ATOM 18566 N N . GLU B 1 584 ? -18.337 31.952 85.726 1.000 32.735 584 GLU B N 1
ATOM 18567 C CA . GLU B 1 584 ? -16.989 31.372 85.658 1.000 36.526 584 GLU B CA 1
ATOM 18568 C C . GLU B 1 584 ? -16.747 30.896 84.236 1.000 34.998 584 GLU B C 1
ATOM 18569 O O . GLU B 1 584 ? -17.473 30.031 83.747 1.000 37.962 584 GLU B O 1
ATOM 18581 N N . VAL B 1 585 ? -15.806 31.531 83.528 1.000 34.640 585 VAL B N 1
ATOM 18582 C CA . VAL B 1 585 ? -15.695 31.232 82.110 1.000 36.224 585 VAL B CA 1
ATOM 18583 C C . VAL B 1 585 ? -14.275 31.532 81.618 1.000 38.582 585 VAL B C 1
ATOM 18584 O O . VAL B 1 585 ? -13.694 32.584 81.896 1.000 34.060 585 VAL B O 1
ATOM 18597 N N . LYS B 1 586 ? -13.713 30.533 80.927 1.000 37.538 586 LYS B N 1
ATOM 18598 C CA . LYS B 1 586 ? -12.336 30.514 80.466 1.000 36.783 586 LYS B CA 1
ATOM 18599 C C . LYS B 1 586 ? -11.360 31.187 81.415 1.000 38.742 586 LYS B C 1
ATOM 18600 O O . LYS B 1 586 ? -10.565 32.013 80.994 1.000 38.619 586 LYS B O 1
ATOM 18619 N N . GLY B 1 587 ? -11.396 30.809 82.693 1.000 38.059 587 GLY B N 1
ATOM 18620 C CA . GLY B 1 587 ? -10.394 31.189 83.675 1.000 37.150 587 GLY B CA 1
ATOM 18621 C C . GLY B 1 587 ? -10.795 32.477 84.413 1.000 37.593 587 GLY B C 1
ATOM 18622 O O . GLY B 1 587 ? -10.076 32.939 85.281 1.000 35.876 587 GLY B O 1
ATOM 18626 N N . GLN B 1 588 ? -11.898 33.120 84.002 1.000 38.289 588 GLN B N 1
ATOM 18627 C CA . GLN B 1 588 ? -12.290 34.402 84.580 1.000 36.075 588 GLN B CA 1
ATOM 18628 C C . GLN B 1 588 ? -13.413 34.167 85.578 1.000 33.222 588 GLN B C 1
ATOM 18629 O O . GLN B 1 588 ? -14.198 33.236 85.439 1.000 33.043 588 GLN B O 1
ATOM 18643 N N . LYS B 1 589 ? -13.505 35.025 86.570 1.000 35.151 589 LYS B N 1
ATOM 18644 C CA . LYS B 1 589 ? -14.591 34.893 87.529 1.000 34.994 589 LYS B CA 1
ATOM 18645 C C . LYS B 1 589 ? -15.109 36.277 87.909 1.000 35.006 589 LYS B C 1
ATOM 18646 O O . LYS B 1 589 ? -14.349 37.065 88.441 1.000 32.655 589 LYS B O 1
ATOM 18665 N N . VAL B 1 590 ? -16.431 36.486 87.744 1.000 34.633 590 VAL B N 1
ATOM 18666 C CA . VAL B 1 590 ? -17.070 37.713 88.177 1.000 35.773 590 VAL B CA 1
ATOM 18667 C C . VAL B 1 590 ? -18.333 37.412 88.994 1.000 35.584 590 VAL B C 1
ATOM 18668 O O . VAL B 1 590 ? -18.934 36.356 88.916 1.000 31.137 590 VAL B O 1
ATOM 18681 N N . GLU B 1 591 ? -18.809 38.457 89.650 1.000 33.278 591 GLU B N 1
ATOM 18682 C CA . GLU B 1 591 ? -20.090 38.489 90.305 1.000 34.241 591 GLU B CA 1
ATOM 18683 C C . GLU B 1 591 ? -20.877 39.653 89.722 1.000 31.425 591 GLU B C 1
ATOM 18684 O O . GLU B 1 591 ? -20.291 40.702 89.506 1.000 34.890 591 GLU B O 1
ATOM 18696 N N . LEU B 1 592 ? -22.156 39.399 89.449 1.000 32.322 592 LEU B N 1
ATOM 18697 C CA . LEU B 1 592 ? -23.168 40.363 89.029 1.000 31.467 592 LEU B CA 1
ATOM 18698 C C . LEU B 1 592 ? -24.149 40.491 90.204 1.000 35.313 592 LEU B C 1
ATOM 18699 O O . LEU B 1 592 ? -24.839 39.510 90.564 1.000 31.487 592 LEU B O 1
ATOM 18715 N N . ASP B 1 593 ? -24.116 41.677 90.825 1.000 33.404 593 ASP B N 1
ATOM 18716 C CA . ASP B 1 593 ? -24.944 42.064 91.966 1.000 37.333 593 ASP B CA 1
ATOM 18717 C C . ASP B 1 593 ? -26.191 42.759 91.397 1.000 33.404 593 ASP B C 1
ATOM 18718 O O . ASP B 1 593 ? -26.077 43.656 90.565 1.000 29.216 593 ASP B O 1
ATOM 18727 N N . TYR B 1 594 ? -27.374 42.266 91.736 1.000 28.633 594 TYR B N 1
ATOM 18728 C CA . TYR B 1 594 ? -28.617 42.754 91.157 1.000 31.900 594 TYR B CA 1
ATOM 18729 C C . TYR B 1 594 ? -29.658 43.018 92.274 1.000 33.222 594 TYR B C 1
ATOM 18730 O O . TYR B 1 594 ? -29.520 42.530 93.384 1.000 31.474 594 TYR B O 1
ATOM 18748 N N . PRO B 1 595 ? -30.685 43.878 92.032 1.000 32.536 595 PRO B N 1
ATOM 18749 C CA . PRO B 1 595 ? -31.626 44.280 93.079 1.000 35.439 595 PRO B CA 1
ATOM 18750 C C . PRO B 1 595 ? -32.434 43.083 93.594 1.000 34.995 595 PRO B C 1
ATOM 18751 O O . PRO B 1 595 ? -32.903 42.280 92.799 1.000 31.488 595 PRO B O 1
ATOM 18762 N N . THR B 1 596 ? -32.657 43.005 94.915 1.000 38.000 596 THR B N 1
ATOM 18763 C CA . THR B 1 596 ? -33.298 41.824 95.485 1.000 39.570 596 THR B CA 1
ATOM 18764 C C . THR B 1 596 ? -34.781 41.748 95.177 1.000 39.185 596 THR B C 1
ATOM 18765 O O . THR B 1 596 ? -35.324 40.671 95.356 1.000 39.339 596 THR B O 1
ATOM 18776 N N . LEU B 1 597 ? -35.423 42.798 94.643 1.000 38.378 597 LEU B N 1
ATOM 18777 C CA . LEU B 1 597 ? -36.816 42.704 94.194 1.000 40.695 597 LEU B CA 1
ATOM 18778 C C . LEU B 1 597 ? -36.980 41.789 92.969 1.000 42.791 597 LEU B C 1
ATOM 18779 O O . LEU B 1 597 ? -38.106 41.430 92.609 1.000 42.680 597 LEU B O 1
ATOM 18795 N N . PHE B 1 598 ? -35.883 41.453 92.266 1.000 36.156 598 PHE B N 1
ATOM 18796 C CA . PHE B 1 598 ? -35.991 40.623 91.098 1.000 34.472 598 PHE B CA 1
ATOM 18797 C C . PHE B 1 598 ? -35.724 39.155 91.444 1.000 36.187 598 PHE B C 1
ATOM 18798 O O . PHE B 1 598 ? -34.890 38.841 92.298 1.000 34.572 598 PHE B O 1
ATOM 18815 N N . LYS B 1 599 ? -36.413 38.305 90.724 1.000 37.208 599 LYS B N 1
ATOM 18816 C CA . LYS B 1 599 ? -36.121 36.862 90.752 1.000 42.411 599 LYS B CA 1
ATOM 18817 C C . LYS B 1 599 ? -35.263 36.490 89.530 1.000 38.978 599 LYS B C 1
ATOM 18818 O O . LYS B 1 599 ? -35.623 36.781 88.394 1.000 37.615 599 LYS B O 1
ATOM 18837 N N . ALA B 1 600 ? -34.058 35.949 89.784 1.000 38.886 600 ALA B N 1
ATOM 18838 C CA . ALA B 1 600 ? -33.123 35.592 88.731 1.000 38.440 600 ALA B CA 1
ATOM 18839 C C . ALA B 1 600 ? -33.289 34.121 88.289 1.000 39.570 600 ALA B C 1
ATOM 18840 O O . ALA B 1 600 ? -33.423 33.232 89.109 1.000 40.175 600 ALA B O 1
ATOM 18847 N N . GLU B 1 601 ? -33.327 33.883 86.981 1.000 40.598 601 GLU B N 1
ATOM 18848 C CA . GLU B 1 601 ? -33.432 32.552 86.407 1.000 45.670 601 GLU B CA 1
ATOM 18849 C C . GLU B 1 601 ? -32.498 32.448 85.195 1.000 41.185 601 GLU B C 1
ATOM 18850 O O . GLU B 1 601 ? -32.373 33.389 84.399 1.000 40.407 601 GLU B O 1
ATOM 18862 N N . LEU B 1 602 ? -31.922 31.248 84.993 1.000 37.402 602 LEU B N 1
ATOM 18863 C CA . LEU B 1 602 ? -31.027 30.994 83.864 1.000 36.729 602 LEU B CA 1
ATOM 18864 C C . LEU B 1 602 ? -31.776 30.224 82.793 1.000 39.718 602 LEU B C 1
ATOM 18865 O O . LEU B 1 602 ? -32.265 29.159 83.103 1.000 39.179 602 LEU B O 1
ATOM 18881 N N . GLU B 1 603 ? -31.878 30.769 81.579 1.000 37.960 603 GLU B N 1
ATOM 18882 C CA . GLU B 1 603 ? -32.515 30.109 80.445 1.000 40.809 603 GLU B CA 1
ATOM 18883 C C . GLU B 1 603 ? -31.429 29.552 79.537 1.000 37.453 603 GLU B C 1
ATOM 18884 O O . GLU B 1 603 ? -30.508 30.279 79.212 1.000 37.161 603 GLU B O 1
ATOM 18896 N N . THR B 1 604 ? -31.489 28.256 79.167 1.000 37.766 604 THR B N 1
ATOM 18897 C CA . THR B 1 604 ? -30.460 27.658 78.312 1.000 37.092 604 THR B CA 1
ATOM 18898 C C . THR B 1 604 ? -30.859 27.813 76.855 1.000 42.167 604 THR B C 1
ATOM 18899 O O . THR B 1 604 ? -32.006 27.582 76.460 1.000 41.771 604 THR B O 1
ATOM 18910 N N . ILE B 1 605 ? -29.877 28.216 76.066 1.000 38.813 605 ILE B N 1
ATOM 18911 C CA . ILE B 1 605 ? -30.070 28.452 74.655 1.000 41.820 605 ILE B CA 1
ATOM 18912 C C . ILE B 1 605 ? -29.156 27.507 73.894 1.000 44.701 605 ILE B C 1
ATOM 18913 O O . ILE B 1 605 ? -27.953 27.751 73.849 1.000 41.458 605 ILE B O 1
ATOM 18929 N N . GLN B 1 606 ? -29.715 26.398 73.358 1.000 49.915 606 GLN B N 1
ATOM 18930 C CA . GLN B 1 606 ? -28.933 25.449 72.569 1.000 49.184 606 GLN B CA 1
ATOM 18931 C C . GLN B 1 606 ? -28.575 26.049 71.226 1.000 44.561 606 GLN B C 1
ATOM 18932 O O . GLN B 1 606 ? -29.442 26.563 70.536 1.000 48.245 606 GLN B O 1
ATOM 18946 N N . LEU B 1 607 ? -27.305 25.938 70.848 1.000 39.707 607 LEU B N 1
ATOM 18947 C CA . LEU B 1 607 ? -26.871 26.471 69.584 1.000 43.369 607 LEU B CA 1
ATOM 18948 C C . LEU B 1 607 ? -26.718 25.311 68.601 1.000 54.264 607 LEU B C 1
ATOM 18949 O O . LEU B 1 607 ? -25.666 24.665 68.612 1.000 58.012 607 LEU B O 1
ATOM 18965 N N . ASP B 1 608 ? -27.754 25.123 67.769 1.000 57.522 608 ASP B N 1
ATOM 18966 C CA . ASP B 1 608 ? -27.732 24.144 66.674 1.000 61.593 608 ASP B CA 1
ATOM 18967 C C . ASP B 1 608 ? -27.090 24.771 65.449 1.000 63.189 608 ASP B C 1
ATOM 18968 O O . ASP B 1 608 ? -26.420 24.074 64.683 1.000 64.133 608 ASP B O 1
ATOM 18977 N N . ASP B 1 609 ? -27.284 26.089 65.274 1.000 57.432 609 ASP B N 1
ATOM 18978 C CA . ASP B 1 609 ? -26.614 26.763 64.180 1.000 55.988 609 ASP B CA 1
ATOM 18979 C C . ASP B 1 609 ? -25.117 26.743 64.437 1.000 58.845 609 ASP B C 1
ATOM 18980 O O . ASP B 1 609 ? -24.661 27.332 65.414 1.000 59.419 609 ASP B O 1
ATOM 18989 N N . PRO B 1 610 ? -24.316 26.125 63.533 1.000 59.842 610 PRO B N 1
ATOM 18990 C CA . PRO B 1 610 ? -22.866 26.007 63.721 1.000 57.385 610 PRO B CA 1
ATOM 18991 C C . PRO B 1 610 ? -22.080 27.307 63.675 1.000 52.335 610 PRO B C 1
ATOM 18992 O O . PRO B 1 610 ? -20.962 27.368 64.183 1.000 56.704 610 PRO B O 1
ATOM 19003 N N . ARG B 1 611 ? -22.60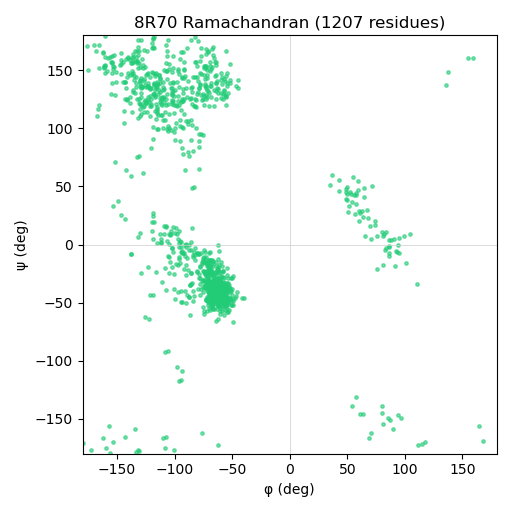6 28.306 62.949 1.000 50.373 611 ARG B N 1
ATOM 19004 C CA . ARG B 1 611 ? -21.899 29.582 62.874 1.000 49.781 611 ARG B CA 1
ATOM 19005 C C . ARG B 1 611 ? -21.836 30.241 64.273 1.000 43.787 611 ARG B C 1
ATOM 19006 O O . ARG B 1 611 ? -20.931 31.001 64.530 1.000 45.137 611 ARG B O 1
ATOM 19027 N N . LEU B 1 612 ? -22.762 29.881 65.165 1.000 42.993 612 LEU B N 1
ATOM 19028 C CA . LEU B 1 612 ? -22.784 30.337 66.558 1.000 42.280 612 LEU B CA 1
ATOM 19029 C C . LEU B 1 612 ? -22.083 29.305 67.435 1.000 40.183 612 LEU B C 1
ATOM 19030 O O . LEU B 1 612 ? -21.335 29.665 68.327 1.000 41.561 612 LEU B O 1
ATOM 19046 N N . SER B 1 613 ? -22.285 28.001 67.189 1.000 43.095 613 SER B N 1
ATOM 19047 C CA . SER B 1 613 ? -21.690 27.030 68.088 1.000 40.139 613 SER B CA 1
ATOM 19048 C C . SER B 1 613 ? -20.181 26.965 67.873 1.000 38.110 613 SER B C 1
ATOM 19049 O O . SER B 1 613 ? -19.460 26.638 68.804 1.000 42.465 613 SER B O 1
ATOM 19057 N N . ASN B 1 614 ? -19.691 27.295 66.660 1.000 41.382 614 ASN B N 1
ATOM 19058 C CA . ASN B 1 614 ? -18.265 27.444 66.399 1.000 44.060 614 ASN B CA 1
ATOM 19059 C C . ASN B 1 614 ? -17.619 28.577 67.212 1.000 44.820 614 ASN B C 1
ATOM 19060 O O . ASN B 1 614 ? -16.413 28.586 67.429 1.000 44.744 614 ASN B O 1
ATOM 19071 N N . VAL B 1 615 ? -18.396 29.547 67.686 1.000 45.484 615 VAL B N 1
ATOM 19072 C CA . VAL B 1 615 ? -17.828 30.627 68.509 1.000 39.784 615 VAL B CA 1
ATOM 19073 C C . VAL B 1 615 ? -17.962 30.309 69.997 1.000 36.399 615 VAL B C 1
ATOM 19074 O O . VAL B 1 615 ? -16.979 30.297 70.726 1.000 38.684 615 VAL B O 1
ATOM 19087 N N . TRP B 1 616 ? -19.175 29.932 70.406 1.000 35.300 616 TRP B N 1
ATOM 19088 C CA . TRP B 1 616 ? -19.507 29.833 71.821 1.000 36.184 616 TRP B CA 1
ATOM 19089 C C . TRP B 1 616 ? -19.558 28.389 72.322 1.000 39.375 616 TRP B C 1
ATOM 19090 O O . TRP B 1 616 ? -19.663 28.197 73.530 1.000 38.283 616 TRP B O 1
ATOM 19111 N N . GLY B 1 617 ? -19.613 27.392 71.413 1.000 36.141 617 GLY B N 1
ATOM 19112 C CA . GLY B 1 617 ? -19.926 26.038 71.847 1.000 38.217 617 GLY B CA 1
ATOM 19113 C C . GLY B 1 617 ? -21.426 25.779 71.816 1.000 39.707 617 GLY B C 1
ATOM 19114 O O . GLY B 1 617 ? -22.166 26.395 71.030 1.000 46.779 617 GLY B O 1
ATOM 19118 N N . LYS B 1 618 ? -21.845 24.779 72.576 1.000 43.111 618 LYS B N 1
ATOM 19119 C CA . LYS B 1 618 ? -23.112 24.108 72.302 1.000 47.998 618 LYS B CA 1
ATOM 19120 C C . LYS B 1 618 ? -24.295 24.903 72.859 1.000 46.225 618 LYS B C 1
ATOM 19121 O O . LYS B 1 618 ? -25.447 24.781 72.395 1.000 39.889 618 LYS B O 1
ATOM 19140 N N . GLU B 1 619 ? -24.020 25.761 73.856 1.000 44.287 619 GLU B N 1
ATOM 19141 C CA . GLU B 1 619 ? -25.106 26.530 74.417 1.000 40.692 619 GLU B CA 1
ATOM 19142 C C . GLU B 1 619 ? -24.615 27.848 75.042 1.000 41.860 619 GLU B C 1
ATOM 19143 O O . GLU B 1 619 ? -23.463 27.945 75.479 1.000 38.183 619 GLU B O 1
ATOM 19155 N N . ILE B 1 620 ? -25.538 28.821 75.121 1.000 41.158 620 ILE B N 1
ATOM 19156 C CA . ILE B 1 620 ? -25.320 30.056 75.886 1.000 38.533 620 ILE B CA 1
ATOM 19157 C C . ILE B 1 620 ? -26.559 30.247 76.741 1.000 39.177 620 ILE B C 1
ATOM 19158 O O . ILE B 1 620 ? -27.439 29.375 76.660 1.000 37.369 620 ILE B O 1
ATOM 19174 N N . TYR B 1 621 ? -26.543 31.295 77.607 1.000 35.501 621 TYR B N 1
ATOM 19175 C CA . TYR B 1 621 ? -27.601 31.538 78.580 1.000 36.212 621 TYR B CA 1
ATOM 19176 C C . TYR B 1 621 ? -28.187 32.949 78.418 1.000 34.236 621 TYR B C 1
ATOM 19177 O O . TYR B 1 621 ? -27.534 33.930 78.074 1.000 34.091 621 TYR B O 1
ATOM 19195 N N . ARG B 1 622 ? -29.475 33.035 78.696 1.000 36.108 622 ARG B N 1
ATOM 19196 C CA . ARG B 1 622 ? -30.057 34.312 79.044 1.000 33.253 622 ARG B CA 1
ATOM 19197 C C . ARG B 1 622 ? -30.422 34.241 80.508 1.000 33.520 622 ARG B C 1
ATOM 19198 O O . ARG B 1 622 ? -31.162 33.325 80.906 1.000 34.841 622 ARG B O 1
ATOM 19219 N N . ILE B 1 623 ? -29.825 35.148 81.291 1.000 31.743 623 ILE B N 1
ATOM 19220 C CA . ILE B 1 623 ? -30.327 35.429 82.636 1.000 34.136 623 ILE B CA 1
ATOM 19221 C C . ILE B 1 623 ? -31.491 36.392 82.500 1.000 35.078 623 ILE B C 1
ATOM 19222 O O . ILE B 1 623 ? -31.259 37.513 82.013 1.000 32.732 623 ILE B O 1
ATOM 19238 N N . THR B 1 624 ? -32.634 35.975 83.046 1.000 34.689 624 THR B N 1
ATOM 19239 C CA . THR B 1 624 ? -33.822 36.789 83.229 1.000 38.653 624 THR B CA 1
ATOM 19240 C C . THR B 1 624 ? -33.957 37.248 84.689 1.000 38.897 624 THR B C 1
ATOM 19241 O O . THR B 1 624 ? -33.678 36.505 85.650 1.000 37.872 624 THR B O 1
ATOM 19252 N N . LEU B 1 625 ? -34.277 38.558 84.807 1.000 34.472 625 LEU B N 1
ATOM 19253 C CA . LEU B 1 625 ? -34.617 39.212 86.064 1.000 36.457 625 LEU B CA 1
ATOM 19254 C C . LEU B 1 625 ? -36.052 39.701 85.961 1.000 33.333 625 LEU B C 1
ATOM 19255 O O . LEU B 1 625 ? -36.338 40.603 85.200 1.000 32.775 625 LEU B O 1
ATOM 19271 N N . LYS B 1 626 ? -36.927 39.127 86.786 1.000 34.930 626 LYS B N 1
ATOM 19272 C CA . LYS B 1 626 ? -38.371 39.364 86.739 1.000 37.300 626 LYS B CA 1
ATOM 19273 C C . LYS B 1 626 ? -38.847 39.733 88.137 1.000 38.817 626 LYS B C 1
ATOM 19274 O O . LYS B 1 626 ? -38.172 39.432 89.119 1.000 39.477 626 LYS B O 1
ATOM 19293 N N . THR B 1 627 ? -40.019 40.385 88.216 1.000 41.779 627 THR B N 1
ATOM 19294 C CA . THR B 1 627 ? -40.536 40.908 89.473 1.000 41.260 627 THR B CA 1
ATOM 19295 C C . THR B 1 627 ? -42.047 41.025 89.341 1.000 40.715 627 THR B C 1
ATOM 19296 O O . THR B 1 627 ? -42.593 41.064 88.232 1.000 36.782 627 THR B O 1
ATOM 19307 N N . ASN B 1 628 ? -42.698 41.105 90.505 1.000 46.859 628 ASN B N 1
ATOM 19308 C CA . ASN B 1 628 ? -44.127 41.374 90.574 1.000 52.212 628 ASN B CA 1
ATOM 19309 C C . ASN B 1 628 ? -44.385 42.873 90.693 1.000 49.445 628 ASN B C 1
ATOM 19310 O O . ASN B 1 628 ? -45.462 43.341 90.380 1.000 58.613 628 ASN B O 1
ATOM 19321 N N . GLU B 1 629 ? -43.392 43.621 91.145 1.000 53.937 629 GLU B N 1
ATOM 19322 C CA . GLU B 1 629 ? -43.547 45.058 91.331 1.000 52.575 629 GLU B CA 1
ATOM 19323 C C . GLU B 1 629 ? -43.766 45.786 90.017 1.000 46.868 629 GLU B C 1
ATOM 19324 O O . GLU B 1 629 ? -43.135 45.485 89.012 1.000 42.144 629 GLU B O 1
ATOM 19336 N N . LYS B 1 630 ? -44.592 46.824 90.094 1.000 47.446 630 LYS B N 1
ATOM 19337 C CA . LYS B 1 630 ? -44.832 47.721 88.979 1.000 49.405 630 LYS B CA 1
ATOM 19338 C C . LYS B 1 630 ? -45.011 49.137 89.536 1.000 47.557 630 LYS B C 1
ATOM 19339 O O . LYS B 1 630 ? -45.896 49.368 90.344 1.000 45.978 630 LYS B O 1
ATOM 19358 N N . LYS B 1 631 ? -44.097 50.038 89.213 1.000 42.946 631 LYS B N 1
ATOM 19359 C CA . LYS B 1 631 ? -44.172 51.423 89.667 1.000 46.624 631 LYS B CA 1
ATOM 19360 C C . LYS B 1 631 ? -43.924 52.334 88.468 1.000 46.309 631 LYS B C 1
ATOM 19361 O O . LYS B 1 631 ? -43.224 51.908 87.545 1.000 43.327 631 LYS B O 1
ATOM 19380 N N . GLU B 1 632 ? -44.418 53.599 88.509 1.000 45.637 632 GLU B N 1
ATOM 19381 C CA . GLU B 1 632 ? -44.277 54.478 87.337 1.000 44.042 632 GLU B CA 1
ATOM 19382 C C . GLU B 1 632 ? -42.857 55.057 87.246 1.000 36.697 632 GLU B C 1
ATOM 19383 O O . GLU B 1 632 ? -42.359 55.298 86.151 1.000 39.415 632 GLU B O 1
ATOM 19395 N N . THR B 1 633 ? -42.208 55.204 88.418 1.000 37.495 633 THR B N 1
ATOM 19396 C CA . THR B 1 633 ? -40.875 55.769 88.493 1.000 35.360 633 THR B CA 1
ATOM 19397 C C . THR B 1 633 ? -39.973 54.851 89.313 1.000 31.947 633 THR B C 1
ATOM 19398 O O . THR B 1 633 ? -40.326 54.468 90.418 1.000 35.763 633 THR B O 1
ATOM 19409 N N . GLY B 1 634 ? -38.795 54.525 88.789 1.000 30.657 634 GLY B N 1
ATOM 19410 C CA . GLY B 1 634 ? -37.868 53.757 89.558 1.000 31.187 634 GLY B CA 1
ATOM 19411 C C . GLY B 1 634 ? -36.523 53.634 88.867 1.000 30.600 634 GLY B C 1
ATOM 19412 O O . GLY B 1 634 ? -36.275 54.268 87.854 1.000 26.824 634 GLY B O 1
ATOM 19416 N N . ASN B 1 635 ? -35.654 52.851 89.532 1.000 28.933 635 ASN B N 1
ATOM 19417 C CA . ASN B 1 635 ? -34.304 52.644 89.056 1.000 28.917 635 ASN B CA 1
ATOM 19418 C C . ASN B 1 635 ? -33.743 51.322 89.584 1.000 27.906 635 ASN B C 1
ATOM 19419 O O . ASN B 1 635 ? -34.111 50.870 90.674 1.000 28.223 635 ASN B O 1
ATOM 19430 N N . TYR B 1 636 ? -32.750 50.824 88.844 1.000 26.066 636 TYR B N 1
ATOM 19431 C CA . TYR B 1 636 ? -32.022 49.610 89.136 1.000 26.503 636 TYR B CA 1
ATOM 19432 C C . TYR B 1 636 ? -30.548 49.926 89.050 1.000 26.743 636 TYR B C 1
ATOM 19433 O O . TYR B 1 636 ? -30.106 50.715 88.184 1.000 28.734 636 TYR B O 1
ATOM 19451 N N . LYS B 1 637 ? -29.822 49.315 89.970 1.000 24.885 637 LYS B N 1
ATOM 19452 C CA . LYS B 1 637 ? -28.378 49.316 89.946 1.000 28.282 637 LYS B CA 1
ATOM 19453 C C . LYS B 1 637 ? -27.904 47.855 89.894 1.000 29.757 637 LYS B C 1
ATOM 19454 O O . LYS B 1 637 ? -28.354 47.013 90.699 1.000 28.972 637 LYS B O 1
ATOM 19473 N N . PHE B 1 638 ? -26.942 47.618 88.986 1.000 24.292 638 PHE B N 1
ATOM 19474 C CA . PHE B 1 638 ? -26.269 46.339 88.820 1.000 25.514 638 PHE B CA 1
ATOM 19475 C C . PHE B 1 638 ? -24.774 46.615 88.818 1.000 27.640 638 PHE B C 1
ATOM 19476 O O . PHE B 1 638 ? -24.350 47.606 88.257 1.000 26.939 638 PHE B O 1
ATOM 19493 N N . VAL B 1 639 ? -24.014 45.733 89.467 1.000 27.342 639 VAL B N 1
ATOM 19494 C CA . VAL B 1 639 ? -22.600 45.922 89.662 1.000 26.207 639 VAL B CA 1
ATOM 19495 C C . VAL B 1 639 ? -21.927 44.615 89.297 1.000 29.705 639 VAL B C 1
ATOM 19496 O O . VAL B 1 639 ? -22.356 43.563 89.785 1.000 28.983 639 VAL B O 1
ATOM 19509 N N . ILE B 1 640 ? -20.958 44.700 88.361 1.000 29.252 640 ILE B N 1
ATOM 19510 C CA . ILE B 1 640 ? -20.172 43.548 87.952 1.000 29.937 640 ILE B CA 1
ATOM 19511 C C . ILE B 1 640 ? -18.717 43.817 88.322 1.000 29.016 640 ILE B C 1
ATOM 19512 O O . ILE B 1 640 ? -18.129 44.783 87.887 1.000 28.743 640 ILE B O 1
ATOM 19528 N N . GLN B 1 641 ? -18.115 42.879 89.040 1.000 30.892 641 GLN B N 1
ATOM 19529 C CA . GLN B 1 641 ? -16.693 42.926 89.340 1.000 31.513 641 GLN B CA 1
ATOM 19530 C C . GLN B 1 641 ? -16.106 41.517 89.403 1.000 32.303 641 GLN B C 1
ATOM 19531 O O . GLN B 1 641 ? -16.813 40.540 89.616 1.000 35.094 641 GLN B O 1
ATOM 19545 N N . GLN B 1 642 ? -14.788 41.443 89.226 1.000 35.496 642 GLN B N 1
ATOM 19546 C CA . GLN B 1 642 ? -14.078 40.189 89.342 1.000 34.956 642 GLN B CA 1
ATOM 19547 C C . GLN B 1 642 ? -13.997 39.865 90.823 1.000 32.842 642 GLN B C 1
ATOM 19548 O O . GLN B 1 642 ? -13.889 40.750 91.650 1.000 32.240 642 GLN B O 1
ATOM 19562 N N . ILE B 1 643 ? -13.934 38.579 91.137 1.000 34.188 643 ILE B N 1
ATOM 19563 C CA . ILE B 1 643 ? -13.723 38.143 92.514 1.000 37.896 643 ILE B CA 1
ATOM 19564 C C . ILE B 1 643 ? -12.771 36.947 92.475 1.000 39.934 643 ILE B C 1
ATOM 19565 O O . ILE B 1 643 ? -12.675 36.261 91.465 1.000 39.617 643 ILE B O 1
ATOM 19581 N N . LYS B 1 644 ? -12.154 36.683 93.637 1.000 50.645 644 LYS B N 1
ATOM 19582 C CA . LYS B 1 644 ? -11.332 35.495 93.856 1.000 59.126 644 LYS B CA 1
ATOM 19583 C C . LYS B 1 644 ? -12.193 34.232 93.855 1.000 58.232 644 LYS B C 1
ATOM 19584 O O . LYS B 1 644 ? -11.658 33.235 93.373 1.000 62.673 644 LYS B O 1
#

Radius of gyration: 43.13 Å; Cα contacts (8 Å, |Δi|>4): 2592; chains: 2; bounding box: 74×100×123 Å

Nearest PDB structures (foldseek):
  8r70-assembly1_A  TM=1.002E+00  e=0.000E+00  Bacteroides thetaiotaomicron VPI-5482
  8r75-assembly1_A  TM=9.991E-01  e=3.586E-98  Bacteroides thetaiotaomicron VPI-5482
  8r70-assembly1_B  TM=9.982E-01  e=7.087E-98  Bacteroides thetaiotaomicron VPI-5482
  8r75-assembly2_B  TM=9.896E-01  e=2.897E-97  Bacteroides thetaiotaomicron VPI-5482
  8r73-assembly1_A  TM=9.900E-01  e=1.527E-84  Bacteroides cellulosilyticus WH2

Foldseek 3Di:
DLPLQQVVLDALVRQLVQFDFPLPLDPQDALQPQVRLCVLAPVLLVVLLVLLVVCLVPDQDDADQVLLQVCVVPVDQCSRVVSLQVLLLNLLSLLSNCSSPSPCSSVVVNLVSLQVVLPQLAQDGLNPVCVDPVNHSGRDSVDEDDFLRRLLSLLSLLSSLQRCCVVSVVVPNVSSVSSLVSSCRHQLCCLLPPPVDVQLCPVPDPPDDHFLRLLSSLLSSLSNCRRRPRPSSSNSSSLNSSSVSVSVLVVPDALQQAPLQFQACLCSGLLSNLSSQVSSCSRRVNSRHCLQPVSSVSNLCNNLLQQLDPQAGNFAAQAARGDADQLLSQLVSCVSNVNLLSLLQSLQRCVPPQQHADRGNRNSRRVVSSNCRVVSNVHHHDRDDAQWRASPPQAWIWGDAPQFKIKIFGWWAQPTVSAALAHGFMWIDGNSHTFFDQQHHFDDDPCCDDPNVQVDPSRWNQQTQFKCQLPHTFDHDGQQTWDPWDADSVQGKTKIWNQSRHDCVSQWDTWMWMWTDDNFKIKIKIKTFGNFFNHWMKGKTKGAADWDDPDQQWIWHADPNWIKIKGWDSQWDWDKAWAADPTCSRCVRHNGTIIMIMTTHRDTDRIDMIMMMMGTDD/DAQPLQLVVLDALVRLLVQFDFPLPLPPQDALPCLPRLCVLAPPQLVVLLVLLVVCLPPDQDDADQVQLVVCVVPVDQCSRVVSLQVLLLNLLSLVSNCSSPSPCSSVVVNLVSLQVVLPQLAQDGLNGCCVPPVNHSGRDSVAADDFLRRLLSLLSLLVSLQRCCVVVVVVPNVSSVSSLVSSCRHALPNLVPPCPDVQLCVVPDPPDDHFLRLLSSLLSSLSNLRRRPRDSSSSSVSNNSSSVSVSNVVRPDDQLQADLQFLASLCSTLLSNLSSQVSSCSRSVNSRHCLQPVSSVSNLCNNLQQQQDPQAGNFAAQADRGHADQLLSQLVSCVSNVNLLSLLQSLQSCVPPQQYADGGNRNSSRSSSSNCRVVSNVHHHDRDDAQWRASPVQAWIWGHAPQFKIKIFGAFAQPPVNAALAGGFMWIDGVSHTFFDQLHHFCVPVSRWNLQTQFKCQLPHTFDHDDQQTWPPWDADSVQRKTKIWNVSRTDPVSQWPTWMWMWTDDNFKIKIKIWTAGNDFNHWMKGKTKGDDDWDDPDQQWIWTDDPRFIKIKGWDNQWDKDKDKAACPRCSRCVRHNGIIIMIMTTHRDTDRTDMIMIMMGTDD

B-factor: mean 37.63, std 13.04, range [16.61, 136.68]

Organism: Bacteroides thetaiotaomicron (strain ATCC 29148 / DSM 2079 / JCM 5827 / CCUG 10774 / NCTC 10582 / VPI-5482 / E50) (NCBI:txid226186)